Protein 9JC7 (pdb70)

B-factor: mean 30.18, std 9.25, range [14.89, 75.33]

Solvent-accessible surface area: 34961 Å² total

Nearest PDB structures (foldseek):
  3hxx-assembly1_A  TM=9.775E-01  e=1.537E-62  Escherichia coli K-12
  3hy0-assembly1_A  TM=9.722E-01  e=4.576E-61  Escherichia coli K-12
  3hy1-assembly2_B  TM=9.556E-01  e=2.675E-56  Escherichia coli K-12
  1riq-assembly1_A  TM=9.524E-01  e=4.723E-53  Aquifex aeolicus
  3htz-assembly1_A  TM=9.539E-01  e=4.514E-51  Aquifex aeolicus

Secondary structure (DSSP, 8-state):
--HHHHHHHHHHHHHHTT-EE-PPPPSS-SS-TT-SS--STTGGGHHHHTTSS--S-SEEEEEEEEE-SSSSS--GGGTTTSSS--SEEEEEEEEESSS--HHHHHHHHHHIIIIIS---GGGEEEEEETT-HHHHHIIIIII---TTSEEEE-HHHHEEESSSSEEEEEEEEEEEE--TTS----TTSTTTTSSSEEEEEEEEEEEEEE-TTS-EEEEEEEEEEEEEEHHHHHHHHTT-SSGGGSHHHHHHHHHHHHHHT---TT-HHHHHHHHHHHHHHHHHHTT----SSHHHHHHHHHHHHHHHHHHHTT--S--GGGGHHHHHHHHTTT-HHHHHTHHHHHHHHHHHHHHHHHHHHHHHHHHHHHHHH--SSEE-HHHHHHHHHTT---HHHHHHHHHHTT-EE-HHHHHHHHHHHHHH-/--HHHHHHHHHHHHHHTTPEE-PPPPSS-SS-TT-SS--STTGGGHHHHTTSS--S-SEEEEEEEEE-BSSS-B-GGGTTTSSS--SEEEEEEEEESSS--HHHHHHHHHIIIIIIS---GGGEEEEEETT-HHHHHIIIIII---TTSEEEE-HHHHEEESSSSEEEEEEEEEEEE--TTS----TTSTTTTSSSEEEEEEEEEEEEEE-TT--EEEEEEEEEEEEEEHHHHHHHHHT-SSGGGSHHHHHHHHHHHHHHT---TT-HHHHHHHHHHHHHHHHHHTT----SSHHHHHHHHHHHHHHHHHHHTT--S--GGGGHHHHHHHHTTT-HHHHHTHHHHHHHHHHHHHHHHHHHHHHHHHHHHHHHH-SSSEE-HHHHHHHHHTT---HHHHHHHHHTTT-EE-HHHHHHHHHHHHHH-

Radius of gyration: 29.81 Å; Cα contacts (8 Å, |Δi|>4): 1584; chains: 2; bounding box: 80×64×80 Å

Structure (mmCIF, N/CA/C/O backbone):
data_9JC7
#
_entry.id   9JC7
#
_cell.length_a   78.230
_cell.length_b   55.590
_cell.length_c   125.720
_cell.angle_alpha   90.000
_cell.angle_beta   102.072
_cell.angle_gamma   90.000
#
_symmetry.space_group_name_H-M   'P 1 21 1'
#
loop_
_entity.id
_entity.type
_entity.pdbx_description
1 polymer 'Alanine--tRNA ligase'
2 non-polymer "ADENOSINE-5'-TRIPHOSPHATE"
3 non-polymer ALANINE
4 non-polymer 1,2-ETHANEDIOL
5 non-polymer 'FORMIC ACID'
6 non-polymer D-MALATE
7 non-polymer 'CITRIC ACID'
8 water water
#
loop_
_atom_site.group_PDB
_atom_site.id
_atom_site.type_symbol
_atom_site.label_atom_id
_atom_site.label_alt_id
_atom_site.label_comp_id
_atom_site.label_asym_id
_atom_site.label_entity_id
_atom_site.label_seq_id
_atom_site.pdbx_PDB_ins_code
_atom_site.Cartn_x
_atom_site.Cartn_y
_atom_site.Cartn_z
_atom_site.occupancy
_atom_site.B_iso_or_equiv
_atom_site.auth_seq_id
_atom_site.auth_comp_id
_atom_site.auth_asym_id
_atom_site.auth_atom_id
_atom_site.pdbx_PDB_model_num
ATOM 1 N N . MET A 1 1 ? 12.69025 14.21786 38.32117 1.000 29.57141 1 MET A N 1
ATOM 2 C CA . MET A 1 1 ? 12.13819 12.99478 38.89873 1.000 33.79567 1 MET A CA 1
ATOM 3 C C . MET A 1 1 ? 13.10390 12.42773 39.94588 1.000 29.41066 1 MET A C 1
ATOM 4 O O . MET A 1 1 ? 14.26343 12.18998 39.63521 1.000 30.74595 1 MET A O 1
ATOM 9 N N . THR A 1 2 ? 12.61248 12.20046 41.16317 1.000 27.63801 2 THR A N 1
ATOM 10 C CA . THR A 1 2 ? 13.46579 11.80512 42.27549 1.000 26.02790 2 THR A CA 1
ATOM 11 C C . THR A 1 2 ? 13.92581 10.36782 42.09461 1.000 25.25148 2 THR A C 1
ATOM 12 O O . THR A 1 2 ? 13.32465 9.59330 41.34636 1.000 26.21537 2 THR A O 1
ATOM 16 N N . SER A 1 3 ? 14.99113 9.99959 42.81763 1.000 25.18082 3 SER A N 1
ATOM 17 C CA . SER A 1 3 ? 15.46551 8.61739 42.75333 1.000 25.71110 3 SER A CA 1
ATOM 18 C C . SER A 1 3 ? 14.37831 7.64336 43.17803 1.000 25.35542 3 SER A C 1
ATOM 19 O O . SER A 1 3 ? 14.22188 6.57309 42.57167 1.000 24.60072 3 SER A O 1
ATOM 22 N N . ALA A 1 4 ? 13.62538 7.98446 44.22768 1.000 22.01142 4 ALA A N 1
ATOM 23 C CA . ALA A 1 4 ? 12.56518 7.09525 44.68146 1.000 21.71162 4 ALA A CA 1
ATOM 24 C C . ALA A 1 4 ? 11.47761 6.95348 43.62658 1.000 22.62028 4 ALA A C 1
ATOM 25 O O . ALA A 1 4 ? 10.91402 5.86536 43.46405 1.000 27.83482 4 ALA A O 1
ATOM 27 N N . GLU A 1 5 ? 11.19850 8.02297 42.87846 1.000 21.57627 5 GLU A N 1
ATOM 28 C CA . GLU A 1 5 ? 10.17046 7.94641 41.84048 1.000 24.82255 5 GLU A CA 1
ATOM 29 C C . GLU A 1 5 ? 10.63714 7.07356 40.67812 1.000 26.86197 5 GLU A C 1
ATOM 30 O O . GLU A 1 5 ? 9.84933 6.29831 40.12274 1.000 23.93836 5 GLU A O 1
ATOM 36 N N . ILE A 1 6 ? 11.92158 7.15944 40.32617 1.000 22.47770 6 ILE A N 1
ATOM 37 C CA . ILE A 1 6 ? 12.46054 6.31448 39.26172 1.000 24.00595 6 ILE A CA 1
ATOM 38 C C . ILE A 1 6 ? 12.43882 4.85678 39.67483 1.000 24.74326 6 ILE A C 1
ATOM 39 O O . ILE A 1 6 ? 12.01903 3.97994 38.90288 1.000 23.43607 6 ILE A O 1
ATOM 44 N N . ARG A 1 7 ? 12.93968 4.57223 40.88561 1.000 21.78327 7 ARG A N 1
ATOM 45 C CA . ARG A 1 7 ? 12.90306 3.21184 41.39798 1.000 23.89443 7 ARG A CA 1
ATOM 46 C C . ARG A 1 7 ? 11.48700 2.65804 41.31454 1.000 24.48467 7 ARG A C 1
ATOM 47 O O . ARG A 1 7 ? 11.26322 1.58193 40.74586 1.000 23.00724 7 ARG A O 1
ATOM 55 N N . ALA A 1 8 ? 10.50225 3.42194 41.81448 1.000 21.98777 8 ALA A N 1
ATOM 56 C CA . ALA A 1 8 ? 9.12507 2.93849 41.78500 1.000 24.95609 8 ALA A CA 1
ATOM 57 C C . ALA A 1 8 ? 8.58757 2.82366 40.35159 1.000 23.81517 8 ALA A C 1
ATOM 58 O O . ALA A 1 8 ? 7.87659 1.86357 40.03011 1.000 22.63325 8 ALA A O 1
ATOM 60 N N . ALA A 1 9 ? 8.90953 3.77994 39.47476 1.000 24.32781 9 ALA A N 1
ATOM 61 C CA . ALA A 1 9 ? 8.43491 3.68971 38.09235 1.000 26.69142 9 ALA A CA 1
ATOM 62 C C . ALA A 1 9 ? 9.02264 2.47673 37.37708 1.000 24.85680 9 ALA A C 1
ATOM 63 O O . ALA A 1 9 ? 8.32492 1.79661 36.61557 1.000 21.96235 9 ALA A O 1
ATOM 65 N N . PHE A 1 10 ? 10.31092 2.20284 37.59442 1.000 20.03679 10 PHE A N 1
ATOM 66 C CA . PHE A 1 10 ? 10.92712 1.00963 37.01565 1.000 22.55587 10 PHE A CA 1
ATOM 67 C C . PHE A 1 10 ? 10.19220 -0.25640 37.42819 1.000 26.56601 10 PHE A C 1
ATOM 68 O O . PHE A 1 10 ? 9.85932 -1.10370 36.58603 1.000 23.50711 10 PHE A O 1
ATOM 76 N N . LEU A 1 11 ? 9.97354 -0.43290 38.73515 1.000 22.96304 11 LEU A N 1
ATOM 77 C CA . LEU A 1 11 ? 9.36429 -1.67479 39.19577 1.000 21.61929 11 LEU A CA 1
ATOM 78 C C . LEU A 1 11 ? 7.93654 -1.81110 38.68273 1.000 25.62837 11 LEU A C 1
ATOM 79 O O . LEU A 1 11 ? 7.50033 -2.91805 38.34052 1.000 20.79487 11 LEU A O 1
ATOM 84 N N . GLU A 1 12 ? 7.19607 -0.69868 38.63795 1.000 24.93888 12 GLU A N 1
ATOM 85 C CA . GLU A 1 12 ? 5.80312 -0.73349 38.19906 1.000 27.81175 12 GLU A CA 1
ATOM 86 C C . GLU A 1 12 ? 5.70274 -1.01369 36.70176 1.000 26.75076 12 GLU A C 1
ATOM 87 O O . GLU A 1 12 ? 4.83157 -1.77720 36.26447 1.000 28.79405 12 GLU A O 1
ATOM 93 N N . PHE A 1 13 ? 6.58757 -0.40580 35.90996 1.000 24.16765 13 PHE A N 1
ATOM 94 C CA . PHE A 1 13 ? 6.66562 -0.69492 34.47881 1.000 25.32147 13 PHE A CA 1
ATOM 95 C C . PHE A 1 13 ? 6.77578 -2.19024 34.24042 1.000 25.58587 13 PHE A C 1
ATOM 96 O O . PHE A 1 13 ? 6.05084 -2.76591 33.41735 1.000 25.70903 13 PHE A O 1
ATOM 104 N N . PHE A 1 14 ? 7.66548 -2.84703 34.96940 1.000 23.16067 14 PHE A N 1
ATOM 105 C CA . PHE A 1 14 ? 7.81529 -4.26938 34.73419 1.000 23.79431 14 PHE A CA 1
ATOM 106 C C . PHE A 1 14 ? 6.69174 -5.06911 35.38422 1.000 23.60425 14 PHE A C 1
ATOM 107 O O . PHE A 1 14 ? 6.24970 -6.07300 34.81651 1.000 24.07485 14 PHE A O 1
ATOM 115 N N . ARG A 1 15 ? 6.16479 -4.61210 36.52610 1.000 24.79366 15 ARG A N 1
ATOM 116 C CA . ARG A 1 15 ? 4.98592 -5.26449 37.08683 1.000 22.98732 15 ARG A CA 1
ATOM 117 C C . ARG A 1 15 ? 3.83118 -5.24207 36.09077 1.000 24.43496 15 ARG A C 1
ATOM 118 O O . ARG A 1 15 ? 3.13039 -6.24243 35.92892 1.000 25.71956 15 ARG A O 1
ATOM 126 N N . GLN A 1 16 ? 3.63244 -4.11406 35.40244 1.000 21.78927 16 GLN A N 1
ATOM 127 C CA . GLN A 1 16 ? 2.57876 -4.02710 34.39903 1.000 25.34725 16 GLN A CA 1
ATOM 128 C C . GLN A 1 16 ? 2.79364 -5.03796 33.27913 1.000 30.06251 16 GLN A C 1
ATOM 129 O O . GLN A 1 16 ? 1.82249 -5.51211 32.66996 1.000 28.74403 16 GLN A O 1
ATOM 135 N N . ARG A 1 17 ? 4.04712 -5.40767 33.01793 1.000 26.46883 17 ARG A N 1
ATOM 136 C CA . ARG A 1 17 ? 4.37923 -6.40472 32.00443 1.000 24.74384 17 ARG A CA 1
ATOM 137 C C . ARG A 1 17 ? 4.52999 -7.80248 32.58236 1.000 26.42653 17 ARG A C 1
ATOM 138 O O . ARG A 1 17 ? 5.18653 -8.66174 31.97679 1.000 25.06243 17 ARG A O 1
ATOM 146 N N . GLY A 1 18 ? 3.90390 -8.06118 33.72164 1.000 23.53979 18 GLY A N 1
ATOM 147 C CA . GLY A 1 18 ? 3.79546 -9.39676 34.24317 1.000 24.77035 18 GLY A CA 1
ATOM 148 C C . GLY A 1 18 ? 4.96679 -9.83563 35.08850 1.000 26.57912 18 GLY A C 1
ATOM 149 O O . GLY A 1 18 ? 5.06589 -11.02953 35.40374 1.000 26.17507 18 GLY A O 1
ATOM 150 N N . HIS A 1 19 ? 5.86813 -8.92016 35.45353 1.000 22.78108 19 HIS A N 1
ATOM 151 C CA . HIS A 1 19 ? 7.00790 -9.28381 36.29027 1.000 24.97847 19 HIS A CA 1
ATOM 152 C C . HIS A 1 19 ? 6.61045 -9.26942 37.75747 1.000 24.84827 19 HIS A C 1
ATOM 153 O O . HIS A 1 19 ? 5.98738 -8.31266 38.22613 1.000 21.85251 19 HIS A O 1
ATOM 160 N N . ALA A 1 20 ? 6.97777 -10.32868 38.47714 1.000 24.80847 20 ALA A N 1
ATOM 161 C CA . ALA A 1 20 ? 6.82225 -10.35234 39.92376 1.000 25.98107 20 ALA A CA 1
ATOM 162 C C . ALA A 1 20 ? 7.83257 -9.38278 40.52692 1.000 27.03394 20 ALA A C 1
ATOM 163 O O . ALA A 1 20 ? 9.04121 -9.51018 40.30321 1.000 25.41735 20 ALA A O 1
ATOM 165 N N . VAL A 1 21 ? 7.34543 -8.38333 41.24613 1.000 26.77733 21 VAL A N 1
ATOM 166 C CA . VAL A 1 21 ? 8.25405 -7.46858 41.92615 1.000 24.11358 21 VAL A CA 1
ATOM 167 C C . VAL A 1 21 ? 8.73880 -8.15886 43.18930 1.000 26.70932 21 VAL A C 1
ATOM 168 O O . VAL A 1 21 ? 7.93609 -8.48725 44.06882 1.000 24.44644 21 VAL A O 1
ATOM 172 N N . ARG A 1 22 ? 10.04720 -8.43102 43.25752 1.000 24.80429 22 ARG A N 1
ATOM 173 C CA . ARG A 1 22 ? 10.60166 -9.14018 44.40346 1.000 24.88411 22 ARG A CA 1
ATOM 174 C C . ARG A 1 22 ? 11.52625 -8.22716 45.21883 1.000 24.32192 22 ARG A C 1
ATOM 175 O O . ARG A 1 22 ? 12.09925 -7.26248 44.69112 1.000 24.47842 22 ARG A O 1
ATOM 183 N N . PRO A 1 23 ? 11.66259 -8.48246 46.51794 1.000 28.57437 23 PRO A N 1
ATOM 184 C CA . PRO A 1 23 ? 12.54792 -7.64228 47.33851 1.000 27.15663 23 PRO A CA 1
ATOM 185 C C . PRO A 1 23 ? 14.01606 -7.87569 47.00146 1.000 25.45295 23 PRO A C 1
ATOM 186 O O . PRO A 1 23 ? 14.42031 -8.96494 46.57428 1.000 26.71760 23 PRO A O 1
ATOM 190 N N . SER A 1 24 ? 14.81611 -6.82826 47.20634 1.000 23.67689 24 SER A N 1
ATOM 191 C CA . SER A 1 24 ? 16.26648 -6.96280 47.15002 1.000 22.43608 24 SER A CA 1
ATOM 192 C C . SER A 1 24 ? 16.70017 -8.06902 48.09326 1.000 25.34193 24 SER A C 1
ATOM 193 O O . SER A 1 24 ? 16.11346 -8.23205 49.16418 1.000 26.34458 24 SER A O 1
ATOM 196 N N . SER A 1 25 ? 17.70814 -8.84689 47.68741 1.000 22.03507 25 SER A N 1
ATOM 197 C CA . SER A 1 25 ? 18.36291 -9.71832 48.64268 1.000 22.24883 25 SER A CA 1
ATOM 198 C C . SER A 1 25 ? 19.35829 -8.92716 49.48937 1.000 23.06738 25 SER A C 1
ATOM 199 O O . SER A 1 25 ? 19.61105 -7.73558 49.26841 1.000 20.55163 25 SER A O 1
ATOM 202 N N . SER A 1 26 ? 19.91639 -9.61501 50.48282 1.000 24.07543 26 SER A N 1
ATOM 203 C CA . SER A 1 26 ? 20.90493 -9.02534 51.36930 1.000 26.34782 26 SER A CA 1
ATOM 204 C C . SER A 1 26 ? 22.21084 -8.80005 50.61964 1.000 23.02236 26 SER A C 1
ATOM 205 O O . SER A 1 26 ? 22.48229 -9.42659 49.59055 1.000 22.89164 26 SER A O 1
ATOM 208 N N . LEU A 1 27 ? 23.02087 -7.87960 51.15031 1.000 20.89382 27 LEU A N 1
ATOM 209 C CA . LEU A 1 27 ? 24.38291 -7.71114 50.66626 1.000 21.21858 27 LEU A CA 1
ATOM 210 C C . LEU A 1 27 ? 25.25152 -8.92370 50.98532 1.000 22.91400 27 LEU A C 1
ATOM 211 O O . LEU A 1 27 ? 26.28665 -9.10836 50.34670 1.000 21.82869 27 LEU A O 1
ATOM 216 N N . VAL A 1 28 ? 24.86371 -9.74750 51.95649 1.000 22.82210 28 VAL A N 1
ATOM 217 C CA . VAL A 1 28 ? 25.61124 -10.95860 52.29594 1.000 22.43255 28 VAL A CA 1
ATOM 218 C C . VAL A 1 28 ? 25.03207 -12.10276 51.47652 1.000 24.13969 28 VAL A C 1
ATOM 219 O O . VAL A 1 28 ? 23.89035 -12.51698 51.73147 1.000 26.31271 28 VAL A O 1
ATOM 223 N N . PRO A 1 29 ? 25.77003 -12.65574 50.50757 1.000 26.64573 29 PRO A N 1
ATOM 224 C CA . PRO A 1 29 ? 25.20197 -13.71252 49.66052 1.000 31.52849 29 PRO A CA 1
ATOM 225 C C . PRO A 1 29 ? 24.96056 -14.96775 50.48496 1.000 32.85038 29 PRO A C 1
ATOM 226 O O . PRO A 1 29 ? 25.79067 -15.35102 51.31160 1.000 37.14159 29 PRO A O 1
ATOM 230 N N . GLY A 1 30 ? 23.81316 -15.59457 50.27410 1.000 33.88529 30 GLY A N 1
ATOM 231 C CA . GLY A 1 30 ? 23.49130 -16.79728 51.02003 1.000 41.49169 30 GLY A CA 1
ATOM 232 C C . GLY A 1 30 ? 24.07645 -18.05812 50.40828 1.000 48.89958 30 GLY A C 1
ATOM 233 O O . GLY A 1 30 ? 24.68754 -18.87685 51.10570 1.000 48.42946 30 GLY A O 1
ATOM 234 N N . ASN A 1 31 ? 23.89955 -18.21340 49.09501 1.000 51.91449 31 ASN A N 1
ATOM 235 C CA . ASN A 1 31 ? 24.28955 -19.43021 48.39224 1.000 57.13133 31 ASN A CA 1
ATOM 236 C C . ASN A 1 31 ? 25.42721 -19.16732 47.41557 1.000 58.83987 31 ASN A C 1
ATOM 237 O O . ASN A 1 31 ? 25.28441 -19.39568 46.20987 1.000 62.63531 31 ASN A O 1
ATOM 242 N N . ASP A 1 32 ? 26.55299 -18.68264 47.93165 1.000 56.64814 32 ASP A N 1
ATOM 243 C CA . ASP A 1 32 ? 27.76610 -18.45075 47.16270 1.000 54.38649 32 ASP A CA 1
ATOM 244 C C . ASP A 1 32 ? 28.84678 -18.05957 48.15704 1.000 54.88751 32 ASP A C 1
ATOM 245 O O . ASP A 1 32 ? 29.10013 -16.86862 48.37185 1.000 56.83561 32 ASP A O 1
ATOM 250 N N . PRO A 1 33 ? 29.51021 -19.03443 48.78135 1.000 60.70607 33 PRO A N 1
ATOM 251 C CA . PRO A 1 33 ? 30.51976 -18.70327 49.79946 1.000 57.61200 33 PRO A CA 1
ATOM 252 C C . PRO A 1 33 ? 31.79717 -18.11619 49.23803 1.000 55.53688 33 PRO A C 1
ATOM 253 O O . PRO A 1 33 ? 32.65579 -17.69801 50.02375 1.000 61.26006 33 PRO A O 1
ATOM 257 N N . THR A 1 34 ? 31.95153 -18.05097 47.91898 1.000 56.67898 34 THR A N 1
ATOM 258 C CA . THR A 1 34 ? 33.13921 -17.46805 47.31113 1.000 53.42529 34 THR A CA 1
ATOM 259 C C . THR A 1 34 ? 32.96043 -15.99864 46.92618 1.000 49.01393 34 THR A C 1
ATOM 260 O O . THR A 1 34 ? 33.94316 -15.34688 46.55355 1.000 48.64916 34 THR A O 1
ATOM 264 N N . LEU A 1 35 ? 31.74126 -15.46989 46.99328 1.000 43.72125 35 LEU A N 1
ATOM 265 C CA . LEU A 1 35 ? 31.46578 -14.06643 46.70662 1.000 38.36790 35 LEU A CA 1
ATOM 266 C C . LEU A 1 35 ? 31.46693 -13.27984 48.01476 1.000 30.23806 35 LEU A C 1
ATOM 267 O O . LEU A 1 35 ? 30.80086 -13.67736 48.97726 1.000 32.85633 35 LEU A O 1
ATOM 272 N N . LEU A 1 36 ? 32.20541 -12.16501 48.04382 1.000 29.93666 36 LEU A N 1
ATOM 273 C CA . LEU A 1 36 ? 32.23616 -11.30280 49.23102 1.000 30.58908 36 LEU A CA 1
ATOM 274 C C . LEU A 1 36 ? 30.86582 -10.68634 49.50431 1.000 29.28679 36 LEU A C 1
ATOM 275 O O . LEU A 1 36 ? 30.24415 -10.95158 50.53867 1.000 26.76737 36 LEU A O 1
ATOM 280 N N . PHE A 1 37 ? 30.38243 -9.84284 48.59212 1.000 23.49938 37 PHE A N 1
ATOM 281 C CA . PHE A 1 37 ? 29.07501 -9.21861 48.74586 1.000 24.00636 37 PHE A CA 1
ATOM 282 C C . PHE A 1 37 ? 28.27465 -9.32996 47.45716 1.000 20.01562 37 PHE A C 1
ATOM 283 O O . PHE A 1 37 ? 28.83107 -9.42938 46.35638 1.000 19.36757 37 PHE A O 1
ATOM 291 N N . THR A 1 38 ? 26.95790 -9.28033 47.61717 1.000 20.57094 38 THR A N 1
ATOM 292 C CA . THR A 1 38 ? 26.03927 -9.22431 46.48617 1.000 22.20188 38 THR A CA 1
ATOM 293 C C . THR A 1 38 ? 26.42378 -8.07351 45.57738 1.000 22.28810 38 THR A C 1
ATOM 294 O O . THR A 1 38 ? 26.46938 -6.91803 46.01279 1.000 20.74381 38 THR A O 1
ATOM 298 N N . ASN A 1 39 ? 26.76156 -8.39347 44.33114 1.000 20.52977 39 ASN A N 1
ATOM 299 C CA . ASN A 1 39 ? 27.24754 -7.37620 43.41800 1.000 22.65656 39 ASN A CA 1
ATOM 300 C C . ASN A 1 39 ? 26.35017 -7.18381 42.20262 1.000 21.51388 39 ASN A C 1
ATOM 301 O O . ASN A 1 39 ? 26.68926 -6.37830 41.32424 1.000 21.42691 39 ASN A O 1
ATOM 306 N N . ALA A 1 40 ? 25.20996 -7.86647 42.13538 1.000 21.53403 40 ALA A N 1
ATOM 307 C CA . ALA A 1 40 ? 24.28702 -7.70191 41.01150 1.000 21.13467 40 ALA A CA 1
ATOM 308 C C . ALA A 1 40 ? 22.92874 -8.23945 41.42865 1.000 19.57352 40 ALA A C 1
ATOM 309 O O . ALA A 1 40 ? 22.82689 -9.03618 42.35864 1.000 20.08372 40 ALA A O 1
ATOM 311 N N . GLY A 1 41 ? 21.88226 -7.79053 40.73126 1.000 17.14711 41 GLY A N 1
ATOM 312 C CA . GLY A 1 41 ? 20.56327 -8.36355 40.94033 1.000 19.17290 41 GLY A CA 1
ATOM 313 C C . GLY A 1 41 ? 20.50939 -9.84329 40.62482 1.000 17.66468 41 GLY A C 1
ATOM 314 O O . GLY A 1 41 ? 19.63508 -10.54890 41.13770 1.000 19.18310 41 GLY A O 1
ATOM 315 N N . MET A 1 42 ? 21.44166 -10.32915 39.80175 1.000 20.47481 42 MET A N 1
ATOM 316 C CA . MET A 1 42 ? 21.43881 -11.73672 39.38798 1.000 20.19628 42 MET A CA 1
ATOM 317 C C . MET A 1 42 ? 21.66250 -12.69296 40.55798 1.000 24.10357 42 MET A C 1
ATOM 318 O O . MET A 1 42 ? 21.19477 -13.84339 40.51942 1.000 25.26974 42 MET A O 1
ATOM 323 N N . VAL A 1 43 ? 22.40325 -12.25213 41.57761 1.000 20.48763 43 VAL A N 1
ATOM 324 C CA . VAL A 1 43 ? 23.00223 -13.18065 42.54795 1.000 23.85402 43 VAL A CA 1
ATOM 325 C C . VAL A 1 43 ? 21.94074 -14.05486 43.20482 1.000 25.23074 43 VAL A C 1
ATOM 326 O O . VAL A 1 43 ? 22.08815 -15.27971 43.28133 1.000 26.54765 43 VAL A O 1
ATOM 330 N N . GLN A 1 44 ? 20.86800 -13.44397 43.71643 1.000 24.35195 44 GLN A N 1
ATOM 331 C CA . GLN A 1 44 ? 19.87153 -14.24760 44.42790 1.000 25.63801 44 GLN A CA 1
ATOM 332 C C . GLN A 1 44 ? 19.09097 -15.16112 43.49174 1.000 28.71180 44 GLN A C 1
ATOM 333 O O . GLN A 1 44 ? 18.43632 -16.09986 43.96263 1.000 23.81644 44 GLN A O 1
ATOM 339 N N . PHE A 1 45 ? 19.13916 -14.91268 42.18465 1.000 26.41690 45 PHE A N 1
ATOM 340 C CA . PHE A 1 45 ? 18.40412 -15.72880 41.23185 1.000 25.84232 45 PHE A CA 1
ATOM 341 C C . PHE A 1 45 ? 19.30014 -16.71725 40.50694 1.000 26.37546 45 PHE A C 1
ATOM 342 O O . PHE A 1 45 ? 18.81406 -17.44122 39.63100 1.000 25.62322 45 PHE A O 1
ATOM 350 N N . LYS A 1 46 ? 20.57863 -16.80821 40.89282 1.000 26.49754 46 LYS A N 1
ATOM 351 C CA . LYS A 1 46 ? 21.51249 -17.65900 40.15486 1.000 31.04749 46 LYS A CA 1
ATOM 352 C C . LYS A 1 46 ? 21.02507 -19.09897 40.09110 1.000 32.22885 46 LYS A C 1
ATOM 353 O O . LYS A 1 46 ? 21.13082 -19.75203 39.04455 1.000 28.53096 46 LYS A O 1
ATOM 359 N N . ASP A 1 47 ? 20.50543 -19.61809 41.20903 1.000 31.65045 47 ASP A N 1
ATOM 360 C CA . ASP A 1 47 ? 20.05168 -21.00519 41.22587 1.000 34.58867 47 ASP A CA 1
ATOM 361 C C . ASP A 1 47 ? 18.78122 -21.19035 40.40481 1.000 34.82977 47 ASP A C 1
ATOM 362 O O . ASP A 1 47 ? 18.54631 -22.28276 39.86831 1.000 34.92556 47 ASP A O 1
ATOM 367 N N . VAL A 1 48 ? 17.95616 -20.14477 40.28430 1.000 29.67294 48 VAL A N 1
ATOM 368 C CA . VAL A 1 48 ? 16.81670 -20.22273 39.37373 1.000 30.23294 48 VAL A CA 1
ATOM 369 C C . VAL A 1 48 ? 17.30188 -20.28441 37.93240 1.000 32.67315 48 VAL A C 1
ATOM 370 O O . VAL A 1 48 ? 16.82730 -21.09830 37.13418 1.000 33.77161 48 VAL A O 1
ATOM 374 N N . PHE A 1 49 ? 18.23341 -19.40410 37.56366 1.000 28.98820 49 PHE A N 1
ATOM 375 C CA . PHE A 1 49 ? 18.78090 -19.46197 36.21200 1.000 27.96106 49 PHE A CA 1
ATOM 376 C C . PHE A 1 49 ? 19.42793 -20.81368 35.93229 1.000 31.47617 49 PHE A C 1
ATOM 377 O O . PHE A 1 49 ? 19.39000 -21.30766 34.79957 1.000 32.49954 49 PHE A O 1
ATOM 385 N N . LEU A 1 50 ? 20.06446 -21.40970 36.94149 1.000 31.87431 50 LEU A N 1
ATOM 386 C CA . LEU A 1 50 ? 20.71982 -22.69718 36.75793 1.000 33.83844 50 LEU A CA 1
ATOM 387 C C . LEU A 1 50 ? 19.74082 -23.86030 36.69263 1.000 36.79459 50 LEU A C 1
ATOM 388 O O . LEU A 1 50 ? 20.14970 -24.97183 36.33723 1.000 41.66501 50 LEU A O 1
ATOM 393 N N . GLY A 1 51 ? 18.46932 -23.63581 37.01489 1.000 34.62490 51 GLY A N 1
ATOM 394 C CA . GLY A 1 51 ? 17.51040 -24.71664 37.09611 1.000 39.89719 51 GLY A CA 1
ATOM 395 C C . GLY A 1 51 ? 17.58037 -25.54731 38.35799 1.000 39.86819 51 GLY A C 1
ATOM 396 O O . GLY A 1 51 ? 16.93032 -26.59566 38.42268 1.000 46.79436 51 GLY A O 1
ATOM 397 N N . ARG A 1 52 ? 18.35608 -25.12459 39.35382 1.000 38.09196 52 ARG A N 1
ATOM 398 C CA . ARG A 1 52 ? 18.48521 -25.82748 40.62425 1.000 38.12511 52 ARG A CA 1
ATOM 399 C C . ARG A 1 52 ? 17.43379 -25.42440 41.64718 1.000 42.70453 52 ARG A C 1
ATOM 400 O O . ARG A 1 52 ? 17.29119 -26.11191 42.66420 1.000 42.90859 52 ARG A O 1
ATOM 408 N N . GLU A 1 53 ? 16.73599 -24.31175 41.42991 1.000 38.98983 53 GLU A N 1
ATOM 409 C CA . GLU A 1 53 ? 15.69164 -23.83480 42.32621 1.000 41.85660 53 GLU A CA 1
ATOM 410 C C . GLU A 1 53 ? 14.44767 -23.51300 41.51031 1.000 40.23405 53 GLU A C 1
ATOM 411 O O . GLU A 1 53 ? 14.53775 -22.87297 40.45712 1.000 40.30042 53 GLU A O 1
ATOM 417 N N . LYS A 1 54 ? 13.28531 -23.94930 41.99595 1.000 38.60654 54 LYS A N 1
ATOM 418 C CA . LYS A 1 54 ? 12.02517 -23.68485 41.31478 1.000 39.30152 54 LYS A CA 1
ATOM 419 C C . LYS A 1 54 ? 11.31092 -22.53420 42.00996 1.000 42.09189 54 LYS A C 1
ATOM 420 O O . LYS A 1 54 ? 11.27247 -22.47225 43.24034 1.000 41.67341 54 LYS A O 1
ATOM 426 N N . VAL A 1 55 ? 10.73244 -21.62886 41.22153 1.000 39.42223 55 VAL A N 1
ATOM 427 C CA . VAL A 1 55 ? 9.92985 -20.53726 41.75626 1.000 36.35221 55 VAL A CA 1
ATOM 428 C C . VAL A 1 55 ? 8.63071 -20.44772 40.96916 1.000 39.58484 55 VAL A C 1
ATOM 429 O O . VAL A 1 55 ? 8.53499 -20.90929 39.82985 1.000 41.67739 55 VAL A O 1
ATOM 433 N N . ASP A 1 56 ? 7.63110 -19.81015 41.58740 1.000 40.14044 56 ASP A N 1
ATOM 434 C CA . ASP A 1 56 ? 6.27965 -19.71287 41.04612 1.000 39.39423 56 ASP A CA 1
ATOM 435 C C . ASP A 1 56 ? 6.11115 -18.58788 40.04972 1.000 38.41908 56 ASP A C 1
ATOM 436 O O . ASP A 1 56 ? 4.98752 -18.34142 39.61310 1.000 40.12114 56 ASP A O 1
ATOM 441 N N . PHE A 1 57 ? 7.18727 -17.92607 39.64917 1.000 35.13692 57 PHE A N 1
ATOM 442 C CA . PHE A 1 57 ? 7.13235 -16.89020 38.63067 1.000 31.18583 57 PHE A CA 1
ATOM 443 C C . PHE A 1 57 ? 8.27102 -17.13918 37.65409 1.000 31.42934 57 PHE A C 1
ATOM 444 O O . PHE A 1 57 ? 9.32815 -17.64627 38.03604 1.000 35.24782 57 PHE A O 1
ATOM 452 N N . ASN A 1 58 ? 8.04729 -16.81899 36.38613 1.000 33.78723 58 ASN A N 1
ATOM 453 C CA . ASN A 1 58 ? 9.10745 -16.93850 35.39208 1.000 33.22210 58 ASN A CA 1
ATOM 454 C C . ASN A 1 58 ? 9.57532 -15.58596 34.85804 1.000 31.77060 58 ASN A C 1
ATOM 455 O O . ASN A 1 58 ? 10.36449 -15.54745 33.90626 1.000 30.41879 58 ASN A O 1
ATOM 460 N N . ARG A 1 59 ? 9.10741 -14.47701 35.43721 1.000 27.49025 59 ARG A N 1
ATOM 461 C CA . ARG A 1 59 ? 9.70442 -13.17478 35.16435 1.000 26.18722 59 ARG A CA 1
ATOM 462 C C . ARG A 1 59 ? 9.63222 -12.31159 36.42109 1.000 26.83276 59 ARG A C 1
ATOM 463 O O . ARG A 1 59 ? 8.64615 -12.36880 37.16300 1.000 23.01490 59 ARG A O 1
ATOM 471 N N . ALA A 1 60 ? 10.67869 -11.50939 36.65170 1.000 22.94181 60 ALA A N 1
ATOM 472 C CA . ALA A 1 60 ? 10.79504 -10.78573 37.91580 1.000 20.78831 60 ALA A CA 1
ATOM 473 C C . ALA A 1 60 ? 11.46645 -9.43306 37.70288 1.000 22.00713 60 ALA A C 1
ATOM 474 O O . ALA A 1 60 ? 12.04191 -9.14445 36.64424 1.000 21.35037 60 ALA A O 1
ATOM 476 N N . ALA A 1 61 ? 11.40038 -8.60753 38.74760 1.000 20.80765 61 ALA A N 1
ATOM 477 C CA . ALA A 1 61 ? 12.03165 -7.29547 38.75163 1.000 19.18453 61 ALA A CA 1
ATOM 478 C C . ALA A 1 61 ? 12.40638 -6.93619 40.19083 1.000 22.08998 61 ALA A C 1
ATOM 479 O O . ALA A 1 61 ? 11.62260 -7.17493 41.11752 1.000 22.88917 61 ALA A O 1
ATOM 481 N N . THR A 1 62 ? 13.61017 -6.39292 40.37578 1.000 21.39330 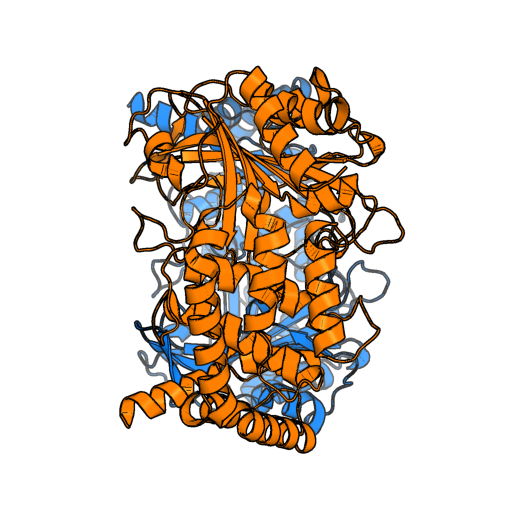62 THR A N 1
ATOM 482 C CA . THR A 1 62 ? 14.10050 -5.97145 41.68960 1.000 20.58877 62 THR A CA 1
ATOM 483 C C . THR A 1 62 ? 14.86405 -4.65568 41.55881 1.000 21.81913 62 THR A C 1
ATOM 484 O O . THR A 1 62 ? 15.37996 -4.30802 40.49732 1.000 19.28556 62 THR A O 1
ATOM 488 N N . SER A 1 63 ? 14.93793 -3.93027 42.66284 1.000 19.54691 63 SER A N 1
ATOM 489 C CA . SER A 1 63 ? 15.94370 -2.88665 42.86602 1.000 22.21678 63 SER A CA 1
ATOM 490 C C . SER A 1 63 ? 16.89573 -3.48535 43.89868 1.000 20.39344 63 SER A C 1
ATOM 491 O O . SER A 1 63 ? 16.52787 -3.62940 45.07065 1.000 21.47363 63 SER A O 1
ATOM 494 N N . GLN A 1 64 ? 18.07575 -3.91324 43.44646 1.000 18.16519 64 GLN A N 1
ATOM 495 C CA . GLN A 1 64 ? 18.98785 -4.71190 44.25386 1.000 21.74789 64 GLN A CA 1
ATOM 496 C C . GLN A 1 64 ? 20.10230 -3.84597 44.83761 1.000 22.27868 64 GLN A C 1
ATOM 497 O O . GLN A 1 64 ? 20.78685 -3.12236 44.10265 1.000 19.31271 64 GLN A O 1
ATOM 503 N N . ARG A 1 65 ? 20.29659 -3.92942 46.15531 1.000 18.57119 65 ARG A N 1
ATOM 504 C CA . ARG A 1 65 ? 21.45809 -3.28795 46.75201 1.000 20.16288 65 ARG A CA 1
ATOM 505 C C . ARG A 1 65 ? 22.70746 -4.11832 46.46995 1.000 21.86244 65 ARG A C 1
ATOM 506 O O . ARG A 1 65 ? 22.72603 -5.33967 46.67317 1.000 22.19406 65 ARG A O 1
ATOM 514 N N . CYS A 1 66 ? 23.74642 -3.45201 45.98558 1.000 18.44025 66 CYS A N 1
ATOM 515 C CA . CYS A 1 66 ? 24.98321 -4.09685 45.58161 1.000 18.57218 66 CYS A CA 1
ATOM 516 C C . CYS A 1 66 ? 26.16128 -3.37630 46.22312 1.000 21.23357 66 CYS A C 1
ATOM 517 O O . CYS A 1 66 ? 26.11820 -2.16277 46.42308 1.000 18.29968 66 CYS A O 1
ATOM 520 N N . VAL A 1 67 ? 27.22497 -4.12464 46.50459 1.000 20.91747 67 VAL A N 1
ATOM 521 C CA . VAL A 1 67 ? 28.53248 -3.55077 46.82534 1.000 20.28764 67 VAL A CA 1
ATOM 522 C C . VAL A 1 6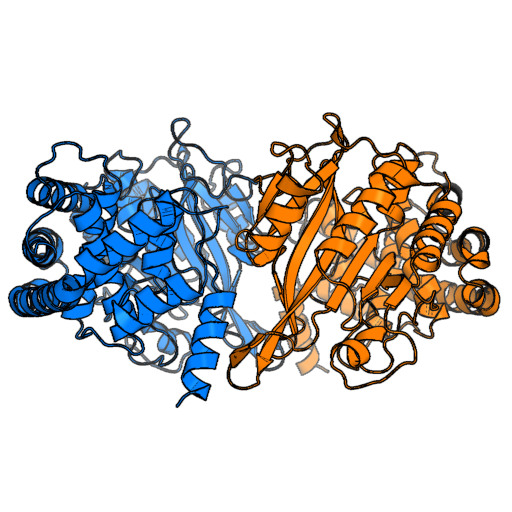7 ? 29.56916 -4.19829 45.91722 1.000 25.75529 67 VAL A C 1
ATOM 523 O O . VAL A 1 67 ? 29.61686 -5.43052 45.79081 1.000 23.53635 67 VAL A O 1
ATOM 527 N N . ARG A 1 68 ? 30.36630 -3.36596 45.25574 1.000 26.84095 68 ARG A N 1
ATOM 528 C CA . ARG A 1 68 ? 31.49996 -3.78090 44.43993 1.000 30.06022 68 ARG A CA 1
ATOM 529 C C . ARG A 1 68 ? 32.73850 -3.14401 45.06757 1.000 37.65521 68 ARG A C 1
ATOM 530 O O . ARG A 1 68 ? 33.11865 -2.02081 44.72223 1.000 36.52785 68 ARG A O 1
ATOM 538 N N . ALA A 1 69 ? 33.34453 -3.85595 46.01926 1.000 38.54516 69 ALA A N 1
ATOM 539 C CA . ALA A 1 69 ? 34.55699 -3.38922 46.68340 1.000 41.40793 69 ALA A CA 1
ATOM 540 C C . ALA A 1 69 ? 35.56641 -4.52123 46.83718 1.000 44.16386 69 ALA A C 1
ATOM 541 O O . ALA A 1 69 ? 36.45881 -4.43998 47.69031 1.000 43.92917 69 ALA A O 1
ATOM 543 N N . GLY A 1 70 ? 35.42007 -5.58515 46.05846 1.000 46.35871 70 GLY A N 1
ATOM 544 C CA . GLY A 1 70 ? 36.34454 -6.69427 46.11360 1.000 46.25472 70 GLY A CA 1
ATOM 545 C C . GLY A 1 70 ? 36.08796 -7.63248 44.96232 1.000 50.30361 70 GLY A C 1
ATOM 546 O O . GLY A 1 70 ? 35.00611 -7.63359 44.36532 1.000 53.09029 70 GLY A O 1
ATOM 547 N N . GLY A 1 71 ? 37.10554 -8.42216 44.64256 1.000 54.82506 71 GLY A N 1
ATOM 548 C CA . GLY A 1 71 ? 36.94637 -9.34791 43.54842 1.000 53.50237 71 GLY A CA 1
ATOM 549 C C . GLY A 1 71 ? 37.12429 -8.67617 42.19903 1.000 55.86904 71 GLY A C 1
ATOM 550 O O . GLY A 1 71 ? 37.89143 -7.72555 42.02906 1.000 57.09498 71 GLY A O 1
ATOM 551 N N . LYS A 1 72 ? 36.36639 -9.18686 41.23562 1.000 57.28522 72 LYS A N 1
ATOM 552 C CA . LYS A 1 72 ? 36.33938 -8.66349 39.87763 1.000 61.11237 72 LYS A CA 1
ATOM 553 C C . LYS A 1 72 ? 35.86912 -7.20911 39.87218 1.000 62.68149 72 LYS A C 1
ATOM 554 O O . LYS A 1 72 ? 35.14206 -6.76633 40.76930 1.000 64.09639 72 LYS A O 1
ATOM 560 N N . HIS A 1 73 ? 36.29363 -6.46498 38.83696 1.000 59.66327 73 HIS A N 1
ATOM 561 C CA . HIS A 1 73 ? 36.13234 -5.00883 38.72916 1.000 59.50108 73 HIS A CA 1
ATOM 562 C C . HIS A 1 73 ? 36.55175 -4.27407 40.00846 1.000 58.04921 73 HIS A C 1
ATOM 563 O O . HIS A 1 73 ? 37.63087 -3.66865 40.00591 1.000 53.80690 73 HIS A O 1
ATOM 570 N N . ASN A 1 74 ? 35.74656 -4.30642 41.09326 1.000 57.15255 74 ASN A N 1
ATOM 571 C CA . ASN A 1 74 ? 36.06947 -3.59003 42.33884 1.000 46.67547 74 ASN A CA 1
ATOM 572 C C . ASN A 1 74 ? 36.22678 -2.08396 42.10343 1.000 46.30219 74 ASN A C 1
ATOM 573 O O . ASN A 1 74 ? 37.24708 -1.61654 41.57507 1.000 48.27458 74 ASN A O 1
ATOM 578 N N . ASP A 1 75 ? 35.21334 -1.31611 42.49537 1.000 40.63428 75 ASP A N 1
ATOM 579 C CA . ASP A 1 75 ? 35.14085 0.10612 42.20077 1.000 31.70475 75 ASP A CA 1
ATOM 580 C C . ASP A 1 75 ? 35.50939 1.01269 43.36982 1.000 26.77383 75 ASP A C 1
ATOM 581 O O . ASP A 1 75 ? 35.33580 2.22749 43.27125 1.000 26.57452 75 ASP A O 1
ATOM 586 N N . LEU A 1 76 ? 36.06662 0.45496 44.43979 1.000 26.45698 76 LEU A N 1
ATOM 587 C CA . LEU A 1 76 ? 36.44791 1.24948 45.60503 1.000 29.30709 76 LEU A CA 1
ATOM 588 C C . LEU A 1 76 ? 37.48264 2.30965 45.24943 1.000 27.26994 76 LEU A C 1
ATOM 589 O O . LEU A 1 76 ? 37.44823 3.42645 45.78031 1.000 29.43058 76 LEU A O 1
ATOM 594 N N . GLU A 1 77 ? 38.43802 1.97415 44.38297 1.000 28.86545 77 GLU A N 1
ATOM 595 C CA . GLU A 1 77 ? 39.45597 2.95132 44.02825 1.000 25.93827 77 GLU A CA 1
ATOM 596 C C . GLU A 1 77 ? 38.94924 4.01393 43.05958 1.000 28.98903 77 GLU A C 1
ATOM 597 O O . GLU A 1 77 ? 39.59027 5.06425 42.92456 1.000 30.64750 77 GLU A O 1
ATOM 603 N N . ASN A 1 78 ? 37.80205 3.79307 42.41229 1.000 24.77703 78 ASN A N 1
ATOM 604 C CA . ASN A 1 78 ? 37.22261 4.83334 41.57051 1.000 26.33244 78 ASN A CA 1
ATOM 605 C C . ASN A 1 78 ? 36.37923 5.83885 42.33438 1.000 28.15430 78 ASN A C 1
ATOM 606 O O . ASN A 1 78 ? 36.10007 6.91710 41.79586 1.000 25.94957 78 ASN A O 1
ATOM 611 N N . VAL A 1 79 ? 35.94078 5.50299 43.54817 1.000 24.37041 79 VAL A N 1
ATOM 612 C CA . VAL A 1 79 ? 35.04373 6.38338 44.28069 1.000 24.12696 79 VAL A CA 1
ATOM 613 C C . VAL A 1 79 ? 35.73782 7.70738 44.55748 1.000 26.88095 79 VAL A C 1
ATOM 614 O O . VAL A 1 79 ? 36.85792 7.74370 45.08181 1.000 27.60883 79 VAL A O 1
ATOM 618 N N . GLY A 1 80 ? 35.05415 8.80526 44.22304 1.000 25.84456 80 GLY A N 1
ATOM 619 C CA . GLY A 1 80 ? 35.57435 10.14798 44.36990 1.000 31.83959 80 GLY A CA 1
ATOM 620 C C . GLY A 1 80 ? 36.33382 10.66504 43.16737 1.000 35.22335 80 GLY A C 1
ATOM 621 O O . GLY A 1 80 ? 36.56536 11.87498 43.07218 1.000 38.94043 80 GLY A O 1
ATOM 622 N N . TYR A 1 81 ? 36.67950 9.79217 42.22252 1.000 35.87306 81 TYR A N 1
ATOM 623 C CA . TYR A 1 81 ? 37.47612 10.15038 41.06163 1.000 28.90397 81 TYR A CA 1
ATOM 624 C C . TYR A 1 81 ? 36.66234 10.16134 39.78231 1.000 31.19003 81 TYR A C 1
ATOM 625 O O . TYR A 1 81 ? 37.13344 10.68939 38.77143 1.000 29.18519 81 TYR A O 1
ATOM 634 N N . THR A 1 82 ? 35.46379 9.58241 39.78633 1.000 28.85990 82 THR A N 1
ATOM 635 C CA . THR A 1 82 ? 34.62497 9.57818 38.60495 1.000 28.65429 82 THR A CA 1
ATOM 636 C C . THR A 1 82 ? 33.22550 10.01102 38.97594 1.000 27.23174 82 THR A C 1
ATOM 637 O O . THR A 1 82 ? 32.80836 9.95181 40.13784 1.000 28.76877 82 THR A O 1
ATOM 641 N N . ALA A 1 83 ? 32.48101 10.36787 37.94610 1.000 24.50157 83 ALA A N 1
ATOM 642 C CA . ALA A 1 83 ? 31.10790 10.77414 38.13644 1.000 26.88970 83 ALA A CA 1
ATOM 643 C C . ALA A 1 83 ? 30.17624 9.58658 38.33480 1.000 26.83350 83 ALA A C 1
ATOM 644 O O . ALA A 1 83 ? 29.01020 9.79651 38.67716 1.000 28.73221 83 ALA A O 1
ATOM 646 N N . ARG A 1 84 ? 30.66218 8.35163 38.17048 1.000 24.66857 84 ARG A N 1
ATOM 647 C CA . ARG A 1 84 ? 29.75970 7.22762 37.96290 1.000 21.46336 84 ARG A CA 1
ATOM 648 C C . ARG A 1 84 ? 29.97828 6.00564 38.85891 1.000 25.32770 84 ARG A C 1
ATOM 649 O O . ARG A 1 84 ? 29.17667 5.06693 38.76813 1.000 21.98661 84 ARG A O 1
ATOM 657 N N . HIS A 1 85 ? 31.01446 5.96817 39.70535 1.000 19.22699 85 HIS A N 1
ATOM 658 C CA . HIS A 1 85 ? 31.31260 4.77527 40.49728 1.000 23.15650 85 HIS A CA 1
ATOM 659 C C . HIS A 1 85 ? 30.97591 4.94804 41.97900 1.000 24.22689 85 HIS A C 1
ATOM 660 O O . HIS A 1 85 ? 31.35367 5.93817 42.61102 1.000 23.60910 85 HIS A O 1
ATOM 667 N N . HIS A 1 86 ? 30.34332 3.92477 42.54692 1.000 23.74838 86 HIS A N 1
ATOM 668 C CA . HIS A 1 86 ? 30.11437 3.81716 43.97598 1.000 21.88314 86 HIS A CA 1
ATOM 669 C C . HIS A 1 86 ? 30.66142 2.49321 44.49344 1.000 22.20015 86 HIS A C 1
ATOM 670 O O . HIS A 1 86 ? 30.92723 1.56358 43.72706 1.000 22.04546 86 HIS A O 1
ATOM 677 N N . THR A 1 87 ? 30.79427 2.40147 45.81560 1.000 21.40238 87 THR A N 1
ATOM 678 C CA . THR A 1 87 ? 30.84901 1.07127 46.41918 1.000 20.78153 87 THR A CA 1
ATOM 679 C C . THR A 1 87 ? 29.43942 0.48069 46.47957 1.000 20.08034 87 THR A C 1
ATOM 680 O O . THR A 1 87 ? 29.12878 -0.49727 45.78659 1.000 21.16690 87 THR A O 1
ATOM 684 N N . PHE A 1 88 ? 28.55373 1.11420 47.23280 1.000 17.90273 88 PHE A N 1
ATOM 685 C CA . PHE A 1 88 ? 27.15559 0.71348 47.33323 1.000 16.29469 88 PHE A CA 1
ATOM 686 C C . PHE A 1 88 ? 26.33373 1.39123 46.23728 1.000 19.20948 88 PHE A C 1
ATOM 687 O O . PHE A 1 88 ? 26.41449 2.61415 46.07030 1.000 18.97669 88 PHE A O 1
ATOM 695 N N . PHE A 1 89 ? 25.52397 0.61661 45.51312 1.000 16.86320 89 PHE A N 1
ATOM 696 C CA . PHE A 1 89 ? 24.57897 1.23404 44.57686 1.000 20.83685 89 PHE A CA 1
ATOM 697 C C . PHE A 1 89 ? 23.39347 0.30130 44.39502 1.000 19.98744 89 PHE A C 1
ATOM 698 O O . PHE A 1 89 ? 23.46071 -0.88382 44.72063 1.000 18.47238 89 PHE A O 1
ATOM 706 N N . GLU A 1 90 ? 22.30227 0.83146 43.84800 1.000 18.07637 90 GLU A N 1
ATOM 707 C CA . GLU A 1 90 ? 21.13422 0.00285 43.56363 1.000 18.84106 90 GLU A CA 1
ATOM 708 C C . GLU A 1 90 ? 21.10689 -0.33170 42.08519 1.000 20.32277 90 GLU A C 1
ATOM 709 O O . GLU A 1 90 ? 21.25503 0.55991 41.23393 1.000 21.54627 90 GLU A O 1
ATOM 715 N N . MET A 1 91 ? 20.95423 -1.61045 41.78949 1.000 18.22279 91 MET A N 1
ATOM 716 C CA . MET A 1 91 ? 20.84785 -2.10143 40.41827 1.000 20.39748 91 MET A CA 1
ATOM 717 C C . MET A 1 91 ? 19.38391 -2.44494 40.13291 1.000 18.07459 91 MET A C 1
ATOM 718 O O . MET A 1 91 ? 18.83904 -3.39630 40.70526 1.000 19.65794 91 MET A O 1
ATOM 723 N N . LEU A 1 92 ? 18.75659 -1.68085 39.23914 1.000 18.76141 92 LEU A N 1
ATOM 724 C CA . LEU A 1 92 ? 17.41333 -2.00529 38.74783 1.000 21.25782 92 LEU A CA 1
ATOM 725 C C . LEU A 1 92 ? 17.49332 -3.14037 37.73140 1.000 18.02202 92 LEU A C 1
ATOM 726 O O . LEU A 1 92 ? 18.26474 -3.05778 36.76939 1.000 20.35979 92 LEU A O 1
ATOM 731 N N . GLY A 1 93 ? 16.72034 -4.19759 37.92792 1.000 17.70471 93 GLY A N 1
ATOM 732 C CA . GLY A 1 93 ? 16.85397 -5.37332 37.07810 1.000 18.39108 93 GLY A CA 1
ATOM 733 C C . GLY A 1 93 ? 15.51111 -5.96138 36.69801 1.000 20.49998 93 GLY A C 1
ATOM 734 O O . GLY A 1 93 ? 14.54202 -5.91861 37.46718 1.000 20.21856 93 GLY A O 1
ATOM 735 N N . ASN A 1 94 ? 15.45407 -6.50088 35.48548 1.000 20.40487 94 ASN A N 1
ATOM 736 C CA . ASN A 1 94 ? 14.35855 -7.38023 35.09787 1.000 22.63406 94 ASN A CA 1
ATOM 737 C C . ASN A 1 94 ? 14.94260 -8.71509 34.63699 1.000 22.54728 94 ASN A C 1
ATOM 738 O O . ASN A 1 94 ? 16.04588 -8.78118 34.06929 1.000 20.02698 94 ASN A O 1
ATOM 743 N N . PHE A 1 95 ? 14.21309 -9.78497 34.92392 1.000 21.99423 95 PHE A N 1
ATOM 744 C CA . PHE A 1 95 ? 14.73699 -11.13135 34.77194 1.000 22.09238 95 PHE A CA 1
ATOM 745 C C . PHE A 1 95 ? 13.72738 -12.01298 34.04009 1.000 24.47019 95 PHE A C 1
ATOM 746 O O . PHE A 1 95 ? 12.52844 -11.97386 34.33154 1.000 24.37994 95 PHE A O 1
ATOM 754 N N . SER A 1 96 ? 14.21218 -12.80689 33.08908 1.000 22.48357 96 SER A N 1
ATOM 755 C CA . SER A 1 96 ? 13.38756 -13.80145 32.41057 1.000 22.60028 96 SER A CA 1
ATOM 756 C C . SER A 1 96 ? 13.95197 -15.17863 32.71098 1.000 24.18250 96 SER A C 1
ATOM 757 O O . SER A 1 96 ? 15.09761 -15.47093 32.35263 1.000 25.21093 96 SER A O 1
ATOM 760 N N . PHE A 1 97 ? 13.15623 -16.03331 33.35079 1.000 22.08275 97 PHE A N 1
ATOM 761 C CA . PHE A 1 97 ? 13.61200 -17.38186 33.68225 1.000 24.40048 97 PHE A CA 1
ATOM 762 C C . PHE A 1 97 ? 13.04659 -18.32482 32.62029 1.000 29.12634 97 PHE A C 1
ATOM 763 O O . PHE A 1 97 ? 11.98638 -18.91254 32.79346 1.000 24.11896 97 PHE A O 1
ATOM 771 N N . GLY A 1 98 ? 13.76996 -18.45318 31.50764 1.000 25.91545 98 GLY A N 1
ATOM 772 C CA . GLY A 1 98 ? 13.32435 -19.28348 30.40414 1.000 27.21259 98 GLY A CA 1
ATOM 773 C C . GLY A 1 98 ? 12.02541 -18.84012 29.77816 1.000 28.59088 98 GLY A C 1
ATOM 774 O O . GLY A 1 98 ? 11.27423 -19.67738 29.25870 1.000 26.43720 98 GLY A O 1
ATOM 775 N N . ASP A 1 99 ? 11.73477 -17.54118 29.81105 1.000 29.49696 99 ASP A N 1
ATOM 776 C CA . ASP A 1 99 ? 10.47365 -17.02859 29.28697 1.000 24.52065 99 ASP A CA 1
ATOM 777 C C . ASP A 1 99 ? 10.73935 -16.18829 28.04000 1.000 25.88231 99 ASP A C 1
ATOM 778 O O . ASP A 1 99 ? 11.03882 -16.74690 26.97966 1.000 27.71295 99 ASP A O 1
ATOM 783 N N . TYR A 1 100 ? 10.66301 -14.86551 28.13173 1.000 22.09779 100 TYR A N 1
ATOM 784 C CA . TYR A 1 100 ? 11.02282 -14.08283 26.95404 1.000 22.11610 100 TYR A CA 1
ATOM 785 C C . TYR A 1 100 ? 12.54580 -14.02060 26.77650 1.000 22.85818 100 TYR A C 1
ATOM 786 O O . TYR A 1 100 ? 13.33202 -14.44060 27.63240 1.000 21.16388 100 TYR A O 1
ATOM 795 N N . PHE A 1 101 ? 12.96792 -13.45294 25.65496 1.000 26.47422 101 PHE A N 1
ATOM 796 C CA . PHE A 1 101 ? 14.39287 -13.44595 25.34936 1.000 24.02257 101 PHE A CA 1
ATOM 797 C C . PHE A 1 101 ? 14.75607 -12.08878 24.76587 1.000 23.82829 101 PHE A C 1
ATOM 798 O O . PHE A 1 101 ? 14.31355 -11.05755 25.28257 1.000 24.32553 101 PHE A O 1
ATOM 806 N N . LYS A 1 102 ? 15.52501 -12.06699 23.67493 1.000 25.96235 102 LYS A N 1
ATOM 807 C CA . LYS A 1 102 ? 16.16603 -10.82661 23.25031 1.000 21.54307 102 LYS A CA 1
ATOM 808 C C . LYS A 1 102 ? 15.16209 -9.76602 22.81828 1.000 26.65391 102 LYS A C 1
ATOM 809 O O . LYS A 1 102 ? 15.32654 -8.57816 23.14268 1.000 22.36328 102 LYS A O 1
ATOM 815 N N . ARG A 1 103 ? 14.13448 -10.16263 22.06971 1.000 21.22806 103 ARG A N 1
ATOM 816 C CA . ARG A 1 103 ? 13.22371 -9.17346 21.49136 1.000 22.47656 103 ARG A CA 1
ATOM 817 C C . ARG A 1 103 ? 12.48725 -8.38998 22.57018 1.000 25.16844 103 ARG A C 1
ATOM 818 O O . ARG A 1 103 ? 12.46984 -7.15554 22.54327 1.000 20.36324 103 ARG A O 1
ATOM 826 N N . ASP A 1 104 ? 11.85299 -9.09127 23.51670 1.000 21.60643 104 ASP A N 1
ATOM 827 C CA . ASP A 1 104 ? 11.13319 -8.39083 24.57699 1.000 22.40310 104 ASP A CA 1
ATOM 828 C C . ASP A 1 104 ? 12.08483 -7.58373 25.45758 1.000 24.06704 104 ASP A C 1
ATOM 829 O O . ASP A 1 104 ? 11.77360 -6.45217 25.85138 1.000 22.16559 104 ASP A O 1
ATOM 834 N N . ALA A 1 105 ? 13.24112 -8.16623 25.79495 1.000 21.51991 105 ALA A N 1
ATOM 835 C CA . ALA A 1 105 ? 14.19098 -7.48231 26.66258 1.000 22.11509 105 ALA A CA 1
ATOM 836 C C . ALA A 1 105 ? 14.61302 -6.15383 26.05628 1.000 22.89027 105 ALA A C 1
ATOM 837 O O . ALA A 1 105 ? 14.65448 -5.13185 26.74608 1.000 23.25156 105 ALA A O 1
ATOM 839 N N . ILE A 1 106 ? 14.88073 -6.14266 24.75135 1.000 22.19167 106 ILE A N 1
ATOM 840 C CA . ILE A 1 106 ? 15.30555 -4.92067 24.08596 1.000 21.42812 106 ILE A CA 1
ATOM 841 C C . ILE A 1 106 ? 14.17176 -3.91563 24.03533 1.000 25.19222 106 ILE A C 1
ATOM 842 O O . ILE A 1 106 ? 14.36720 -2.72786 24.32431 1.000 23.92865 106 ILE A O 1
ATOM 847 N N . ASN A 1 107 ? 12.96182 -4.37218 23.70085 1.000 21.67846 107 ASN A N 1
ATOM 848 C CA . ASN A 1 107 ? 11.84417 -3.43559 23.62515 1.000 24.81177 107 ASN A CA 1
ATOM 849 C C . ASN A 1 107 ? 11.45617 -2.92657 25.00339 1.000 24.43368 107 ASN A C 1
ATOM 850 O O . ASN A 1 107 ? 11.18055 -1.73082 25.15989 1.000 22.01347 107 ASN A O 1
ATOM 855 N N . PHE A 1 108 ? 11.46025 -3.80127 26.02033 1.000 22.67308 108 PHE A N 1
ATOM 856 C CA . PHE A 1 108 ? 11.19813 -3.33885 27.38743 1.000 22.48750 108 PHE A CA 1
ATOM 857 C C . PHE A 1 108 ? 12.12233 -2.18401 27.77734 1.000 22.61989 108 PHE A C 1
ATOM 858 O O . PHE A 1 108 ? 11.67750 -1.17131 28.33420 1.000 24.03172 108 PHE A O 1
ATOM 866 N N . ALA A 1 109 ? 13.42427 -2.32718 27.49388 1.000 22.10241 109 ALA A N 1
ATOM 867 C CA . ALA A 1 109 ? 14.40565 -1.33149 27.91995 1.000 23.23589 109 ALA A CA 1
ATOM 868 C C . ALA A 1 109 ? 14.27688 -0.04206 27.13310 1.000 26.04153 109 ALA A C 1
ATOM 869 O O . ALA A 1 109 ? 14.32795 1.06556 27.70423 1.000 22.94731 109 ALA A O 1
ATOM 871 N N . TRP A 1 110 ? 14.09477 -0.15745 25.82022 1.000 25.94439 110 TRP A N 1
ATOM 872 C CA . TRP A 1 110 ? 13.95403 1.03930 25.00271 1.000 24.00750 110 TRP A CA 1
ATOM 873 C C . TRP A 1 110 ? 12.66407 1.77111 25.34080 1.000 24.96050 110 TRP A C 1
ATOM 874 O O . TRP A 1 110 ? 12.65144 3.00605 25.41938 1.000 26.71094 110 TRP A O 1
ATOM 885 N N . ASP A 1 111 ? 11.57432 1.02697 25.55627 1.000 24.90592 111 ASP A N 1
ATOM 886 C CA . ASP A 1 111 ? 10.31640 1.64814 25.97944 1.000 26.96835 111 ASP A CA 1
ATOM 887 C C . ASP A 1 111 ? 10.48511 2.39016 27.29779 1.000 28.38534 111 ASP A C 1
ATOM 888 O O . ASP A 1 111 ? 10.07708 3.55340 27.42673 1.000 24.50889 111 ASP A O 1
ATOM 893 N N . PHE A 1 112 ? 11.11841 1.74742 28.28406 1.000 23.90086 112 PHE A N 1
ATOM 894 C CA . PHE A 1 112 ? 11.26175 2.41317 29.57754 1.000 25.20937 112 PHE A CA 1
ATOM 895 C C . PHE A 1 112 ? 12.06857 3.69147 29.44328 1.000 23.97763 112 PHE A C 1
ATOM 896 O O . PHE A 1 112 ? 11.67757 4.73977 29.97325 1.000 26.44701 112 PHE A O 1
ATOM 904 N N . LEU A 1 113 ? 13.19010 3.63560 28.71393 1.000 21.39459 113 LEU A N 1
ATOM 905 C CA . LEU A 1 113 ? 14.06792 4.79943 28.64314 1.000 25.59555 113 LEU A CA 1
ATOM 906 C C . LEU A 1 113 ? 13.45846 5.91706 27.80274 1.000 26.12265 113 LEU A C 1
ATOM 907 O O . LEU A 1 113 ? 13.48525 7.08768 28.20473 1.000 25.19779 113 LEU A O 1
ATOM 912 N N . THR A 1 114 ? 12.91523 5.58720 26.62348 1.000 24.28582 114 THR A N 1
ATOM 913 C CA . THR A 1 114 ? 12.49553 6.63220 25.68332 1.000 25.66408 114 THR A CA 1
ATOM 914 C C . THR A 1 114 ? 11.02125 7.01005 25.79462 1.000 27.64053 114 THR A C 1
ATOM 915 O O . THR A 1 114 ? 10.65352 8.11909 25.39423 1.000 29.56462 114 THR A O 1
ATOM 919 N N . LYS A 1 115 ? 10.16468 6.11404 26.28629 1.000 27.68652 115 LYS A N 1
ATOM 920 C CA . LYS A 1 115 ? 8.73939 6.38976 26.42588 1.000 30.45363 115 LYS A CA 1
ATOM 921 C C . LYS A 1 115 ? 8.34373 6.67593 27.87142 1.000 32.36479 115 LYS A C 1
ATOM 922 O O . LYS A 1 115 ? 7.75723 7.72453 28.14922 1.000 33.67059 115 LYS A O 1
ATOM 928 N N . GLU A 1 116 ? 8.67014 5.78102 28.81028 1.000 29.67636 116 GLU A N 1
ATOM 929 C CA . GLU A 1 116 ? 8.30673 6.02993 30.20515 1.000 30.20682 116 GLU A CA 1
ATOM 930 C C . GLU A 1 116 ? 9.10732 7.18291 30.78891 1.000 33.19935 116 GLU A C 1
ATOM 931 O O . GLU A 1 116 ? 8.54018 8.06641 31.44572 1.000 30.40992 116 GLU A O 1
ATOM 937 N N . MET A 1 117 ? 10.43214 7.17573 30.58537 1.000 28.11622 117 MET A N 1
ATOM 938 C CA . MET A 1 117 ? 11.30688 8.23262 31.07840 1.000 32.15720 117 MET A CA 1
ATOM 939 C C . MET A 1 117 ? 11.43530 9.39390 30.09938 1.000 29.62067 117 MET A C 1
ATOM 940 O O . MET A 1 117 ? 11.95992 10.44748 30.47356 1.000 29.71112 117 MET A O 1
ATOM 945 N N . GLY A 1 118 ? 10.99972 9.21586 28.85399 1.000 29.25993 118 GLY A N 1
ATOM 946 C CA . GLY A 1 118 ? 11.05829 10.28403 27.87391 1.000 31.70696 118 GLY A CA 1
ATOM 947 C C . GLY A 1 118 ? 12.44855 10.72294 27.46691 1.000 32.10086 118 GLY A C 1
ATOM 948 O O . GLY A 1 118 ? 12.61552 11.84664 26.99285 1.000 30.18873 118 GLY A O 1
ATOM 949 N N . ILE A 1 119 ? 13.45308 9.87068 27.62133 1.000 29.28144 119 ILE A N 1
ATOM 950 C CA . ILE A 1 119 ? 14.81550 10.26158 27.22917 1.000 32.90254 119 ILE A CA 1
ATOM 951 C C . ILE A 1 119 ? 14.91415 10.30755 25.70459 1.000 31.46892 119 ILE A C 1
ATOM 952 O O . ILE A 1 119 ? 14.49980 9.34306 25.02951 1.000 27.05087 119 ILE A O 1
ATOM 957 N N . PRO A 1 120 ? 15.45804 11.37777 25.12154 1.000 28.46625 120 PRO A N 1
ATOM 958 C CA . PRO A 1 120 ? 15.56478 11.46539 23.65419 1.000 29.12372 120 PRO A CA 1
ATOM 959 C C . PRO A 1 120 ? 16.50296 10.40621 23.10636 1.000 29.56554 120 PRO A C 1
ATOM 960 O O . PRO A 1 120 ? 17.64600 10.27319 23.57757 1.000 27.61336 120 PRO A O 1
ATOM 964 N N . PRO A 1 121 ? 16.05983 9.62665 22.11213 1.000 30.24140 121 PRO A N 1
ATOM 965 C CA . PRO A 1 121 ? 16.97235 8.65296 21.49113 1.000 28.73582 121 PRO A CA 1
ATOM 966 C C . PRO A 1 121 ? 18.29134 9.24669 21.05303 1.000 28.05025 121 PRO A C 1
ATOM 967 O O . PRO A 1 121 ? 19.31491 8.55222 21.08309 1.000 29.82896 121 PRO A O 1
ATOM 971 N N . ALA A 1 122 ? 18.31411 10.52276 20.67669 1.000 28.46290 122 ALA A N 1
ATOM 972 C CA . ALA A 1 122 ? 19.56027 11.15595 20.25666 1.000 28.85519 122 ALA A CA 1
ATOM 973 C C . ALA A 1 122 ? 20.61156 11.20489 21.35650 1.000 30.63936 122 ALA A C 1
ATOM 974 O O . ALA A 1 122 ? 21.79825 11.35737 21.04699 1.000 31.43962 122 ALA A O 1
ATOM 976 N N . LYS A 1 123 ? 20.21957 11.08031 22.62527 1.000 26.41754 123 LYS A N 1
ATOM 977 C CA . LYS A 1 123 ? 21.17229 11.10209 23.73309 1.000 27.76390 123 LYS A CA 1
ATOM 978 C C . LYS A 1 123 ? 21.64119 9.70660 24.14927 1.000 31.51790 123 LYS A C 1
ATOM 979 O O . LYS A 1 123 ? 22.47012 9.59284 25.06431 1.000 27.62529 123 LYS A O 1
ATOM 985 N N . LEU A 1 124 ? 21.13463 8.65775 23.50658 1.000 24.96172 124 LEU A N 1
ATOM 986 C CA . LEU A 1 124 ? 21.44555 7.27888 23.85750 1.000 25.90005 124 LEU A CA 1
ATOM 987 C C . LEU A 1 124 ? 22.36842 6.65325 22.81471 1.000 27.66648 124 LEU A C 1
ATOM 988 O O . LEU A 1 124 ? 22.43793 7.08546 21.66143 1.000 24.52202 124 LEU A O 1
ATOM 993 N N . TRP A 1 125 ? 23.10145 5.63379 23.24634 1.000 22.92652 125 TRP A N 1
ATOM 994 C CA . TRP A 1 125 ? 24.05406 4.92490 22.40548 1.000 23.02651 125 TRP A CA 1
ATOM 995 C C . TRP A 1 125 ? 23.97588 3.45439 22.78670 1.000 27.19640 125 TRP A C 1
ATOM 996 O O . TRP A 1 125 ? 23.91983 3.12164 23.97552 1.000 24.35777 125 TRP A O 1
ATOM 1007 N N . VAL A 1 126 ? 23.95740 2.57436 21.79071 1.000 22.48205 126 VAL A N 1
ATOM 1008 C CA . VAL A 1 126 ? 23.70130 1.15257 22.03261 1.000 21.72626 126 VAL A CA 1
ATOM 1009 C C . VAL A 1 126 ? 24.91929 0.35577 21.60247 1.000 22.80499 126 VAL A C 1
ATOM 1010 O O . VAL A 1 126 ? 25.53930 0.66083 20.57650 1.000 22.97836 126 VAL A O 1
ATOM 1014 N N . THR A 1 127 ? 25.28736 -0.65710 22.39805 1.000 20.35657 127 THR A N 1
ATOM 1015 C CA . THR A 1 127 ? 26.31034 -1.58600 21.95544 1.000 21.59672 127 THR A CA 1
ATOM 1016 C C . THR A 1 127 ? 25.72654 -2.98760 21.90740 1.000 22.40728 127 THR A C 1
ATOM 1017 O O . THR A 1 127 ? 24.80454 -3.33057 22.65609 1.000 22.97193 127 THR A O 1
ATOM 1021 N N . VAL A 1 128 ? 26.24202 -3.76932 20.96754 1.000 20.31587 128 VAL A N 1
ATOM 1022 C CA . VAL A 1 128 ? 25.93299 -5.17949 20.84359 1.000 21.52342 128 VAL A CA 1
ATOM 1023 C C . VAL A 1 128 ? 27.25324 -5.92494 20.75379 1.000 22.34334 128 VAL A C 1
ATOM 1024 O O . VAL A 1 128 ? 28.29757 -5.35938 20.42037 1.000 21.75582 128 VAL A O 1
ATOM 1028 N N . PHE A 1 129 ? 27.19551 -7.20518 21.09275 1.000 21.20415 129 PHE A N 1
ATOM 1029 C CA . PHE A 1 129 ? 28.30719 -8.10012 20.80967 1.000 23.83574 129 PHE A CA 1
ATOM 1030 C C . PHE A 1 129 ? 28.49446 -8.19885 19.30030 1.000 22.14371 129 PHE A C 1
ATOM 1031 O O . PHE A 1 129 ? 27.52637 -8.31231 18.54585 1.000 22.55623 129 PHE A O 1
ATOM 1039 N N . ASP A 1 130 ? 29.74176 -8.13449 18.84590 1.000 22.33781 130 ASP A N 1
ATOM 1040 C CA . ASP A 1 130 ? 29.88626 -8.06418 17.39169 1.000 23.05301 130 ASP A CA 1
ATOM 1041 C C . ASP A 1 130 ? 29.60989 -9.38051 16.67436 1.000 23.42973 130 ASP A C 1
ATOM 1042 O O . ASP A 1 130 ? 29.66688 -9.37939 15.44062 1.000 23.74904 130 ASP A O 1
ATOM 1047 N N . GLU A 1 131 ? 29.31350 -10.48583 17.37428 1.000 23.33090 131 GLU A N 1
ATOM 1048 C CA . GLU A 1 131 ? 28.86708 -11.71462 16.71459 1.000 22.27871 131 GLU A CA 1
ATOM 1049 C C . GLU A 1 131 ? 27.38257 -11.98119 16.94186 1.000 21.57316 131 GLU A C 1
ATOM 1050 O O . GLU A 1 131 ? 26.89012 -13.05591 16.58501 1.000 25.13227 131 GLU A O 1
ATOM 1056 N N . ASP A 1 132 ? 26.65376 -11.02928 17.51126 1.000 21.97285 132 ASP A N 1
ATOM 1057 C CA . ASP A 1 132 ? 25.24778 -11.23077 17.85263 1.000 23.67284 132 ASP A CA 1
ATOM 1058 C C . ASP A 1 132 ? 24.41598 -10.55584 16.76707 1.000 27.29979 132 ASP A C 1
ATOM 1059 O O . ASP A 1 132 ? 24.05738 -9.37627 16.87440 1.000 23.83708 132 ASP A O 1
ATOM 1064 N N . SER A 1 133 ? 24.12817 -11.29973 15.68992 1.000 23.29563 133 SER A N 1
ATOM 1065 C CA . SER A 1 133 ? 23.31460 -10.71325 14.63114 1.000 26.13447 133 SER A CA 1
ATOM 1066 C C . SER A 1 133 ? 21.85075 -10.59996 15.04599 1.000 20.67301 133 SER A C 1
ATOM 1067 O O . SER A 1 133 ? 21.14414 -9.72031 14.54728 1.000 26.67886 133 SER A O 1
ATOM 1070 N N . GLU A 1 134 ? 21.38204 -11.44964 15.97028 1.000 23.69573 134 GLU A N 1
ATOM 1071 C CA . GLU A 1 134 ? 20.00173 -11.33586 16.44334 1.000 26.30767 134 GLU A CA 1
ATOM 1072 C C . GLU A 1 134 ? 19.77201 -9.99995 17.13616 1.000 26.18218 134 GLU A C 1
ATOM 1073 O O . GLU A 1 134 ? 18.80483 -9.28911 16.83759 1.000 21.72897 134 GLU A O 1
ATOM 1079 N N . ALA A 1 135 ? 20.62781 -9.67205 18.11469 1.000 21.76148 135 ALA A N 1
ATOM 1080 C CA . ALA A 1 135 ? 20.48912 -8.40429 18.81568 1.000 22.60289 135 ALA A CA 1
ATOM 1081 C C . ALA A 1 135 ? 20.60348 -7.23634 17.85505 1.000 24.25394 135 ALA A C 1
ATOM 1082 O O . ALA A 1 135 ? 19.86225 -6.25253 17.96637 1.000 25.02222 135 ALA A O 1
ATOM 1084 N N . GLU A 1 136 ? 21.52125 -7.32725 16.89348 1.000 24.18730 136 GLU A N 1
ATOM 1085 C CA . GLU A 1 136 ? 21.72035 -6.21413 15.97297 1.000 21.13591 136 GLU A CA 1
ATOM 1086 C C . GLU A 1 136 ? 20.48856 -5.98120 15.09260 1.000 23.52026 136 GLU A C 1
ATOM 1087 O O . GLU A 1 136 ? 20.04433 -4.83635 14.92722 1.000 24.16657 136 GLU A O 1
ATOM 1093 N N . ALA A 1 137 ? 19.90774 -7.05757 14.55765 1.000 24.58120 137 ALA A N 1
ATOM 1094 C CA . ALA A 1 137 ? 18.68965 -6.96518 13.75481 1.000 23.37891 137 ALA A CA 1
ATOM 1095 C C . ALA A 1 137 ? 17.52123 -6.38441 14.55321 1.000 25.92458 137 ALA A C 1
ATOM 1096 O O . ALA A 1 137 ? 16.75113 -5.56877 14.03273 1.000 26.44054 137 ALA A O 1
ATOM 1098 N N . ILE A 1 138 ? 17.33590 -6.82431 15.79993 1.000 25.71032 138 ILE A N 1
ATOM 1099 C CA . ILE A 1 138 ? 16.23457 -6.28814 16.60100 1.000 23.59790 138 ILE A CA 1
ATOM 1100 C C . ILE A 1 138 ? 16.39492 -4.78353 16.77014 1.000 22.90430 138 ILE A C 1
ATOM 1101 O O . ILE A 1 138 ? 15.46637 -4.01720 16.50117 1.000 26.60405 138 ILE A O 1
ATOM 1106 N N . TRP A 1 139 ? 17.59195 -4.33739 17.17102 1.000 22.59581 139 TRP A N 1
ATOM 1107 C CA . TRP A 1 139 ? 17.83527 -2.90700 17.36695 1.000 23.15584 139 TRP A CA 1
ATOM 1108 C C . TRP A 1 139 ? 17.68143 -2.12576 16.06945 1.000 27.58514 139 TRP A C 1
ATOM 1109 O O . TRP A 1 139 ? 17.01816 -1.08701 16.03611 1.000 24.65301 139 TRP A O 1
ATOM 1120 N N . LEU A 1 140 ? 18.34493 -2.57806 15.00091 1.000 27.60500 140 LEU A N 1
ATOM 1121 C CA . LEU A 1 140 ? 18.45359 -1.75142 13.80058 1.000 26.27119 140 LEU A CA 1
ATOM 1122 C C . LEU A 1 140 ? 17.23514 -1.89064 12.90023 1.000 27.59339 140 LEU A C 1
ATOM 1123 O O . LEU A 1 140 ? 16.82119 -0.91141 12.27031 1.000 31.25289 140 LEU A O 1
ATOM 1128 N N . GLU A 1 141 ? 16.63804 -3.08467 12.83042 1.000 26.53883 141 GLU A N 1
ATOM 1129 C CA . GLU A 1 141 ? 15.55641 -3.33138 11.87801 1.000 31.00049 141 GLU A CA 1
ATOM 1130 C C . GLU A 1 141 ? 14.17067 -3.34502 12.51173 1.000 33.57959 141 GLU A C 1
ATOM 1131 O O . GLU A 1 141 ? 13.18908 -3.03167 11.82685 1.000 30.90824 141 GLU A O 1
ATOM 1137 N N . GLU A 1 142 ? 14.05254 -3.71003 13.79238 1.000 28.54789 142 GLU A N 1
ATOM 1138 C CA . GLU A 1 142 ? 12.75317 -3.74262 14.45826 1.000 29.03513 142 GLU A CA 1
ATOM 1139 C C . GLU A 1 142 ? 12.50718 -2.46822 15.26506 1.000 30.01069 142 GLU A C 1
ATOM 1140 O O . GLU A 1 142 ? 11.58531 -1.70698 14.95573 1.000 30.18584 142 GLU A O 1
ATOM 1146 N N . VAL A 1 143 ? 13.32755 -2.21381 16.28830 1.000 26.83281 143 VAL A N 1
ATOM 1147 C CA . VAL A 1 143 ? 13.26800 -0.93915 17.00859 1.000 27.04471 143 VAL A CA 1
ATOM 1148 C C . VAL A 1 143 ? 13.61206 0.22368 16.08295 1.000 28.31690 143 VAL A C 1
ATOM 1149 O O . VAL A 1 143 ? 13.05103 1.31714 16.20575 1.000 27.29762 143 VAL A O 1
ATOM 1153 N N . LYS A 1 144 ? 14.57511 0.01840 15.17512 1.000 28.31078 144 LYS A N 1
ATOM 1154 C CA . LYS A 1 144 ? 14.98516 1.01223 14.17635 1.000 28.35399 144 LYS A CA 1
ATOM 1155 C C . LYS A 1 144 ? 15.68589 2.20899 14.82470 1.000 29.95153 144 LYS A C 1
ATOM 1156 O O . LYS A 1 144 ? 15.39560 3.36310 14.51467 1.000 27.89864 144 LYS A O 1
ATOM 1162 N N . ILE A 1 145 ? 16.63487 1.92351 15.72326 1.000 28.17633 145 ILE A N 1
ATOM 1163 C CA . ILE A 1 145 ? 17.41436 3.00357 16.32887 1.000 28.40225 145 ILE A CA 1
ATOM 1164 C C . ILE A 1 145 ? 18.37166 3.58962 15.29601 1.000 24.75403 145 ILE A C 1
ATOM 1165 O O . ILE A 1 145 ? 18.65650 2.98794 14.25616 1.000 25.83420 145 ILE A O 1
ATOM 1170 N N . ASP A 1 146 ? 18.87943 4.78576 15.59908 1.000 29.71865 146 ASP A N 1
ATOM 1171 C CA . ASP A 1 146 ? 19.89119 5.47131 14.79606 1.000 27.85464 146 ASP A CA 1
ATOM 1172 C C . ASP A 1 146 ? 21.12824 4.58876 14.71115 1.000 29.55867 146 ASP A C 1
ATOM 1173 O O . ASP A 1 146 ? 21.82877 4.39752 15.72049 1.000 29.56065 146 ASP A O 1
ATOM 1178 N N . PRO A 1 147 ? 21.45540 4.07084 13.52066 1.000 28.00970 147 PRO A N 1
ATOM 1179 C CA . PRO A 1 147 ? 22.60731 3.16060 13.39805 1.000 28.79514 147 PRO A CA 1
ATOM 1180 C C . PRO A 1 147 ? 23.94979 3.84800 13.56282 1.000 30.82000 147 PRO A C 1
ATOM 1181 O O . PRO A 1 147 ? 24.96754 3.15556 13.68136 1.000 31.59104 147 PRO A O 1
ATOM 1185 N N . THR A 1 148 ? 23.99220 5.17910 13.57125 1.000 28.88522 148 THR A N 1
ATOM 1186 C CA . THR A 1 148 ? 25.23955 5.89038 13.82631 1.000 29.39335 148 THR A CA 1
ATOM 1187 C C . THR A 1 148 ? 25.55082 6.03852 15.31505 1.000 31.15261 148 THR A C 1
ATOM 1188 O O . THR A 1 148 ? 26.65349 6.47610 15.66317 1.000 31.33584 148 THR A O 1
ATOM 1192 N N . ARG A 1 149 ? 24.61556 5.69421 16.19922 1.000 29.37508 149 ARG A N 1
ATOM 1193 C CA . ARG A 1 149 ? 24.88764 5.72290 17.63389 1.000 30.65350 149 ARG A CA 1
ATOM 1194 C C . ARG A 1 149 ? 24.83081 4.29670 18.15091 1.000 32.67741 149 ARG A C 1
ATOM 1195 O O . ARG A 1 149 ? 24.00789 3.95885 19.00868 1.000 30.72146 149 ARG A O 1
ATOM 1203 N N . PHE A 1 150 ? 25.72944 3.46797 17.61933 1.000 29.22006 150 PHE A N 1
ATOM 1204 C CA . PHE A 1 150 ? 25.66554 2.02071 17.72258 1.000 27.83794 150 PHE A CA 1
ATOM 1205 C C . PHE A 1 150 ? 27.07637 1.48372 17.51266 1.000 33.18336 150 PHE A C 1
ATOM 1206 O O . PHE A 1 150 ? 27.76736 1.88371 16.56294 1.000 28.24297 150 PHE A O 1
ATOM 1214 N N . SER A 1 151 ? 27.50224 0.58379 18.38724 1.000 27.28977 151 SER A N 1
ATOM 1215 C CA . SER A 1 151 ? 28.83770 0.01302 18.31797 1.000 26.73259 151 SER A CA 1
ATOM 1216 C C . SER A 1 151 ? 28.74985 -1.49424 18.45398 1.000 30.61827 151 SER A C 1
ATOM 1217 O O . SER A 1 151 ? 27.96974 -2.00969 19.26520 1.000 24.08089 151 SER A O 1
ATOM 1220 N N . ARG A 1 152 ? 29.55974 -2.18914 17.65299 1.000 26.80947 152 ARG A N 1
ATOM 1221 C CA . ARG A 1 152 ? 29.76397 -3.62584 17.77953 1.000 29.01659 152 ARG A CA 1
ATOM 1222 C C . ARG A 1 152 ? 31.03313 -3.85028 18.58393 1.000 26.28454 152 ARG A C 1
ATOM 1223 O O . ARG A 1 152 ? 32.10845 -3.41549 18.16823 1.000 30.50442 152 ARG A O 1
ATOM 1231 N N . ILE A 1 153 ? 30.92325 -4.56935 19.69103 1.000 24.62488 153 ILE A N 1
ATOM 1232 C CA . ILE A 1 153 ? 32.01065 -4.69396 20.65909 1.000 30.07125 153 ILE A CA 1
ATOM 1233 C C . ILE A 1 153 ? 32.36606 -6.16723 20.83139 1.000 26.16621 153 ILE A C 1
ATOM 1234 O O . ILE A 1 153 ? 31.51143 -7.04352 20.69419 1.000 27.01821 153 ILE A O 1
ATOM 1239 N N . GLY A 1 154 ? 33.64645 -6.43771 21.12189 1.000 25.82354 154 GLY A N 1
ATOM 1240 C CA . GLY A 1 154 ? 34.14409 -7.79239 21.26149 1.000 26.56017 154 GLY A CA 1
ATOM 1241 C C . GLY A 1 154 ? 33.73700 -8.45744 22.56382 1.000 27.17582 154 GLY A C 1
ATOM 1242 O O . GLY A 1 154 ? 33.02718 -7.89217 23.39648 1.000 27.94069 154 GLY A O 1
ATOM 1243 N N . ALA A 1 155 ? 34.22572 -9.69876 22.73952 1.000 27.51960 155 ALA A N 1
ATOM 1244 C CA . ALA A 1 155 ? 33.76019 -10.56705 23.81989 1.000 30.21357 155 ALA A CA 1
ATOM 1245 C C . ALA A 1 155 ? 34.14922 -10.07729 25.21013 1.000 32.81522 155 ALA A C 1
ATOM 1246 O O . ALA A 1 155 ? 33.48594 -10.44220 26.18521 1.000 31.86203 155 ALA A O 1
ATOM 1248 N N . LYS A 1 156 ? 35.19830 -9.26324 25.33665 1.000 35.85332 156 LYS A N 1
ATOM 1249 C CA . LYS A 1 156 ? 35.61480 -8.83428 26.66853 1.000 36.50543 156 LYS A CA 1
ATOM 1250 C C . LYS A 1 156 ? 34.53409 -7.98561 27.33477 1.000 39.24335 156 LYS A C 1
ATOM 1251 O O . LYS A 1 156 ? 34.29941 -8.10358 28.54326 1.000 45.15562 156 LYS A O 1
ATOM 1257 N N . ASP A 1 157 ? 33.84333 -7.14938 26.56405 1.000 34.04182 157 ASP A N 1
ATOM 1258 C CA . ASP A 1 157 ? 32.80824 -6.28477 27.12284 1.000 35.11174 157 ASP A CA 1
ATOM 1259 C C . ASP A 1 157 ? 31.39103 -6.77797 26.87293 1.000 32.51768 157 ASP A C 1
ATOM 1260 O O . ASP A 1 157 ? 30.49752 -6.46408 27.65848 1.000 32.22759 157 ASP A O 1
ATOM 1265 N N . ASN A 1 158 ? 31.14027 -7.52302 25.79947 1.000 28.79917 158 ASN A N 1
ATOM 1266 C CA . ASN A 1 158 ? 29.76357 -7.84432 25.43812 1.000 26.40620 158 ASN A CA 1
ATOM 1267 C C . ASN A 1 158 ? 29.50183 -9.34486 25.32766 1.000 26.23189 158 ASN A C 1
ATOM 1268 O O . ASN A 1 158 ? 28.50253 -9.74602 24.72673 1.000 23.52798 158 ASN A O 1
ATOM 1273 N N . PHE A 1 159 ? 30.34343 -10.18733 25.91501 1.000 26.29075 159 PHE A N 1
ATOM 1274 C CA . PHE A 1 159 ? 29.98579 -11.59239 26.08823 1.000 26.40759 159 PHE A CA 1
ATOM 1275 C C . PHE A 1 159 ? 30.16041 -11.97270 27.55397 1.000 28.34521 159 PHE A C 1
ATOM 1276 O O . PHE A 1 159 ? 31.19646 -11.68409 28.15844 1.000 31.83970 159 PHE A O 1
ATOM 1284 N N . TRP A 1 160 ? 29.14592 -12.61217 28.11929 1.000 25.67533 160 TRP A N 1
ATOM 1285 C CA . TRP A 1 160 ? 29.07377 -12.88475 29.54567 1.000 26.49651 160 TRP A CA 1
ATOM 1286 C C . TRP A 1 160 ? 29.07479 -14.39037 29.76990 1.000 25.73712 160 TRP A C 1
ATOM 1287 O O . TRP A 1 160 ? 28.55988 -15.14405 28.94816 1.000 24.27036 160 TRP A O 1
ATOM 1298 N N . ALA A 1 161 ? 29.65623 -14.82414 30.88731 1.000 25.67808 161 ALA A N 1
ATOM 1299 C CA . ALA A 1 161 ? 29.59997 -16.21457 31.31920 1.000 29.39232 161 ALA A CA 1
ATOM 1300 C C . ALA A 1 161 ? 29.39326 -16.24915 32.82442 1.000 28.99597 161 ALA A C 1
ATOM 1301 O O . ALA A 1 161 ? 30.01572 -15.47226 33.55490 1.000 31.41143 161 ALA A O 1
ATOM 1303 N N . MET A 1 162 ? 28.53493 -17.15765 33.29040 1.000 26.46616 162 MET A N 1
ATOM 1304 C CA . MET A 1 162 ? 28.28831 -17.23911 34.72600 1.000 25.98417 162 MET A CA 1
ATOM 1305 C C . MET A 1 162 ? 29.49969 -17.77404 35.46431 1.000 34.20089 162 MET A C 1
ATOM 1306 O O . MET A 1 162 ? 29.72841 -17.41874 36.62244 1.000 34.68617 162 MET A O 1
ATOM 1311 N N . GLY A 1 163 ? 30.28928 -18.59713 34.79447 1.000 36.24155 163 GLY A N 1
ATOM 1312 C CA . GLY A 1 163 ? 31.46921 -19.19792 35.36693 1.000 40.58698 163 GLY A CA 1
ATOM 1313 C C . GLY A 1 163 ? 32.19656 -19.92610 34.26567 1.000 40.38972 163 GLY A C 1
ATOM 1314 O O . GLY A 1 163 ? 31.85961 -19.78600 33.08772 1.000 35.71288 163 GLY A O 1
ATOM 1315 N N . ASP A 1 164 ? 33.22611 -20.68327 34.65587 1.000 44.53885 164 ASP A N 1
ATOM 1316 C CA . ASP A 1 164 ? 33.91909 -21.52800 33.68568 1.000 43.93025 164 ASP A CA 1
ATOM 1317 C C . ASP A 1 164 ? 32.95386 -22.50022 33.02503 1.000 39.74887 164 ASP A C 1
ATOM 1318 O O . ASP A 1 164 ? 33.07976 -22.80970 31.83293 1.000 44.99602 164 ASP A O 1
ATOM 1323 N N . VAL A 1 165 ? 32.00171 -23.01364 33.79284 1.000 38.46907 165 VAL A N 1
ATOM 1324 C CA . VAL A 1 165 ? 30.94429 -23.86283 33.27427 1.000 39.44577 165 VAL A CA 1
ATOM 1325 C C . VAL A 1 165 ? 29.60913 -23.19923 33.57096 1.000 39.72404 165 VAL A C 1
ATOM 1326 O O . VAL A 1 165 ? 29.47927 -22.39538 34.49753 1.000 38.65462 165 VAL A O 1
ATOM 1330 N N . GLY A 1 166 ? 28.61176 -23.52875 32.76272 1.000 31.27423 166 GLY A N 1
ATOM 1331 C CA . GLY A 1 166 ? 27.29772 -22.98293 32.98366 1.000 32.69215 166 GLY A CA 1
ATOM 1332 C C . GLY A 1 166 ? 26.85388 -22.04559 31.88259 1.000 30.07609 166 GLY A C 1
ATOM 1333 O O . GLY A 1 166 ? 27.46333 -21.96733 30.80851 1.000 28.77040 166 GLY A O 1
ATOM 1334 N N . PRO A 1 167 ? 25.77173 -21.31716 32.13106 1.000 28.83061 167 PRO A N 1
ATOM 1335 C CA . PRO A 1 167 ? 25.20056 -20.46979 31.07906 1.000 29.13552 167 PRO A CA 1
ATOM 1336 C C . PRO A 1 167 ? 26.14359 -19.34363 30.69603 1.000 24.81540 167 PRO A C 1
ATOM 1337 O O . PRO A 1 167 ? 26.91937 -18.84124 31.51123 1.000 27.32278 167 PRO A O 1
ATOM 1341 N N . CYS A 1 168 ? 26.04898 -18.94313 29.43196 1.000 24.30321 168 CYS A N 1
ATOM 1342 C CA . CYS A 1 168 ? 26.80979 -17.82629 28.91011 1.000 26.95673 168 CYS A CA 1
ATOM 1343 C C . CYS A 1 168 ? 26.03854 -17.25131 27.73559 1.000 23.17684 168 CYS A C 1
ATOM 1344 O O . CYS A 1 168 ? 25.05641 -17.83058 27.26359 1.000 22.75461 168 CYS A O 1
ATOM 1347 N N . GLY A 1 169 ? 26.48925 -16.10495 27.25778 1.000 21.42419 169 GLY A N 1
ATOM 1348 C CA . GLY A 1 169 ? 25.83600 -15.51406 26.12019 1.000 18.53725 169 GLY A CA 1
ATOM 1349 C C . GLY A 1 169 ? 26.18626 -14.05787 25.90809 1.000 21.11315 169 GLY A C 1
ATOM 1350 O O . GLY A 1 169 ? 26.91905 -13.43059 26.68568 1.000 21.42975 169 GLY A O 1
ATOM 1351 N N . PRO A 1 170 ? 25.65275 -13.50240 24.82721 1.000 20.55926 170 PRO A N 1
ATOM 1352 C CA . PRO A 1 170 ? 25.93488 -12.11028 24.47048 1.000 19.00382 170 PRO A CA 1
ATOM 1353 C C . PRO A 1 170 ? 25.16301 -11.10878 25.32355 1.000 22.51440 170 PRO A C 1
ATOM 1354 O O . PRO A 1 170 ? 24.12613 -11.41334 25.90949 1.000 21.01582 170 PRO A O 1
ATOM 1358 N N . CYS A 1 171 ? 25.68398 -9.87402 25.34989 1.000 19.50255 171 CYS A N 1
ATOM 1359 C CA . CYS A 1 171 ? 25.07941 -8.76303 26.07615 1.000 18.86951 171 CYS A CA 1
ATOM 1360 C C . CYS A 1 171 ? 24.87567 -7.60302 25.12120 1.000 21.92177 171 CYS A C 1
ATOM 1361 O O . CYS A 1 171 ? 25.62128 -7.44417 24.14749 1.000 20.64190 171 CYS A O 1
ATOM 1364 N N . THR A 1 172 ? 23.88993 -6.77095 25.43250 1.000 20.83078 172 THR A N 1
ATOM 1365 C CA . THR A 1 172 ? 23.73099 -5.48850 24.76832 1.000 17.26249 172 THR A CA 1
ATOM 1366 C C . THR A 1 172 ? 23.57641 -4.43555 25.85957 1.000 21.11134 172 THR A C 1
ATOM 1367 O O . THR A 1 172 ? 23.00398 -4.71701 26.92020 1.000 19.23142 172 THR A O 1
ATOM 1371 N N . GLU A 1 173 ? 24.15902 -3.25470 25.62914 1.000 17.38603 173 GLU A N 1
ATOM 1372 C CA . GLU A 1 173 ? 24.26180 -2.21079 26.63617 1.000 20.22468 173 GLU A CA 1
ATOM 1373 C C . GLU A 1 173 ? 23.74721 -0.89343 26.07488 1.000 26.28384 173 GLU A C 1
ATOM 1374 O O . GLU A 1 173 ? 23.91241 -0.58883 24.88528 1.000 25.16068 173 GLU A O 1
ATOM 1380 N N . ILE A 1 174 ? 23.11892 -0.10910 26.93998 1.000 22.47099 174 ILE A N 1
ATOM 1381 C CA . ILE A 1 174 ? 22.62416 1.21054 26.56600 1.000 25.74069 174 ILE A CA 1
ATOM 1382 C C . ILE A 1 174 ? 23.41186 2.24937 27.34523 1.000 23.60844 174 ILE A C 1
ATOM 1383 O O . ILE A 1 174 ? 23.50475 2.16869 28.57380 1.000 22.95046 174 ILE A O 1
ATOM 1388 N N . PHE A 1 175 ? 23.96795 3.22472 26.63181 1.000 20.63518 175 PHE A N 1
ATOM 1389 C CA . PHE A 1 175 ? 24.74654 4.30229 27.21816 1.000 22.19222 175 PHE A CA 1
ATOM 1390 C C . PHE A 1 175 ? 23.99912 5.62068 27.08097 1.000 25.76809 175 PHE A C 1
ATOM 1391 O O . PHE A 1 175 ? 23.23138 5.82368 26.13004 1.000 24.37183 175 PHE A O 1
ATOM 1399 N N . TYR A 1 176 ? 24.23080 6.52138 28.03273 1.000 23.96138 176 TYR A N 1
ATOM 1400 C CA . TYR A 1 176 ? 23.72840 7.88739 27.93772 1.000 25.99587 176 TYR A CA 1
ATOM 1401 C C . TYR A 1 176 ? 24.90066 8.81166 27.65216 1.000 28.13144 176 TYR A C 1
ATOM 1402 O O . TYR A 1 176 ? 25.96080 8.69153 28.27898 1.000 25.80079 176 TYR A O 1
ATOM 1411 N N . ASP A 1 177 ? 24.70568 9.72659 26.70515 1.000 26.38524 177 ASP A N 1
ATOM 1412 C CA . ASP A 1 177 ? 25.74470 10.64764 26.24799 1.000 30.02769 177 ASP A CA 1
ATOM 1413 C C . ASP A 1 177 ? 25.57773 11.95478 27.01063 1.000 31.08033 177 ASP A C 1
ATOM 1414 O O . ASP A 1 177 ? 24.62010 12.69773 26.77352 1.000 27.35821 177 ASP A O 1
ATOM 1419 N N . HIS A 1 178 ? 26.50616 12.24044 27.91467 1.000 30.24246 178 HIS A N 1
ATOM 1420 C CA . HIS A 1 178 ? 26.40322 13.46001 28.70755 1.000 29.70668 178 HIS A CA 1
ATOM 1421 C C . HIS A 1 178 ? 26.87059 14.71366 27.96974 1.000 37.68955 178 HIS A C 1
ATOM 1422 O O . HIS A 1 178 ? 26.82069 15.80435 28.55523 1.000 34.88369 178 HIS A O 1
ATOM 1429 N N . GLY A 1 179 ? 27.34360 14.59805 26.72614 1.000 33.09541 179 GLY A N 1
ATOM 1430 C CA . GLY A 1 179 ? 27.55242 15.78317 25.91872 1.000 36.35510 179 GLY A CA 1
ATOM 1431 C C . GLY A 1 179 ? 28.96407 16.32175 25.98929 1.000 39.14767 179 GLY A C 1
ATOM 1432 O O . GLY A 1 179 ? 29.81010 15.87005 26.76360 1.000 39.12677 179 GLY A O 1
ATOM 1433 N N . GLU A 1 180 ? 29.19015 17.37229 25.18747 1.000 41.95730 180 GLU A N 1
ATOM 1434 C CA . GLU A 1 180 ? 30.52782 17.90820 24.94089 1.000 42.29679 180 GLU A CA 1
ATOM 1435 C C . GLU A 1 180 ? 31.18879 18.49213 26.17544 1.000 41.15277 180 GLU A C 1
ATOM 1436 O O . GLU A 1 180 ? 32.40926 18.67922 26.16941 1.000 43.95257 180 GLU A O 1
ATOM 1442 N N . HIS A 1 181 ? 30.42651 18.79753 27.22306 1.000 41.96990 181 HIS A N 1
ATOM 1443 C CA . HIS A 1 181 ? 31.01520 19.34975 28.43757 1.000 41.93446 181 HIS A CA 1
ATOM 1444 C C . HIS A 1 181 ? 31.75326 18.31386 29.27091 1.000 41.63448 181 HIS A C 1
ATOM 1445 O O . HIS A 1 181 ? 32.41767 18.68407 30.24607 1.000 40.45669 181 HIS A O 1
ATOM 1452 N N . VAL A 1 182 ? 31.64694 17.03438 28.92826 1.000 36.13012 182 VAL A N 1
ATOM 1453 C CA . VAL A 1 182 ? 32.29367 15.96565 29.67361 1.000 38.98771 182 VAL A CA 1
ATOM 1454 C C . VAL A 1 182 ? 33.28431 15.26151 28.75703 1.000 35.18717 182 VAL A C 1
ATOM 1455 O O . VAL A 1 182 ? 32.94911 14.91976 27.61765 1.000 37.73146 182 VAL A O 1
ATOM 1459 N N . ALA A 1 183 ? 34.49410 15.03795 29.25669 1.000 34.85678 183 ALA A N 1
ATOM 1460 C CA . ALA A 1 183 ? 35.50637 14.33870 28.48845 1.000 37.51232 183 ALA A CA 1
ATOM 1461 C C . ALA A 1 183 ? 35.13662 12.86697 28.30702 1.000 38.60583 183 ALA A C 1
ATOM 1462 O O . ALA A 1 183 ? 34.47551 12.25105 29.15656 1.000 33.29801 183 ALA A O 1
ATOM 1464 N N . GLY A 1 184 ? 35.56915 12.30839 27.17673 1.000 34.64072 184 GLY A N 1
ATOM 1465 C CA . GLY A 1 184 ? 35.34690 10.90762 26.87770 1.000 33.31269 184 GLY A CA 1
ATOM 1466 C C . GLY A 1 184 ? 34.79081 10.63041 25.49365 1.000 35.22609 184 GLY A C 1
ATOM 1467 O O . GLY A 1 184 ? 34.16856 11.50352 24.87974 1.000 29.98722 184 GLY A O 1
ATOM 1468 N N . GLY A 1 185 ? 34.98698 9.39992 25.00866 1.000 32.84096 185 GLY A N 1
ATOM 1469 C CA . GLY A 1 185 ? 34.50101 8.99090 23.70949 1.000 34.03468 185 GLY A CA 1
ATOM 1470 C C . GLY A 1 185 ? 33.44546 7.90577 23.81577 1.000 34.66450 185 GLY A C 1
ATOM 1471 O O . GLY A 1 185 ? 33.14802 7.41250 24.90421 1.000 30.51419 185 GLY A O 1
ATOM 1472 N N . PRO A 1 186 ? 32.83523 7.53496 22.69282 1.000 37.11546 186 PRO A N 1
ATOM 1473 C CA . PRO A 1 186 ? 31.76234 6.52273 22.72405 1.000 33.31559 186 PRO A CA 1
ATOM 1474 C C . PRO A 1 186 ? 32.30418 5.12976 23.00363 1.000 32.70409 186 PRO A C 1
ATOM 1475 O O . PRO A 1 186 ? 33.51049 4.87784 22.87067 1.000 32.87451 186 PRO A O 1
ATOM 1479 N N . PRO A 1 187 ? 31.43948 4.19115 23.38886 1.000 33.46960 187 PRO A N 1
ATOM 1480 C CA . PRO A 1 187 ? 31.89522 2.81404 23.62339 1.000 29.95056 187 PRO A CA 1
ATOM 1481 C C . PRO A 1 187 ? 32.65648 2.27836 22.41797 1.000 33.04732 187 PRO A C 1
ATOM 1482 O O . PRO A 1 187 ? 32.23369 2.44816 21.27232 1.000 30.73864 187 PRO A O 1
ATOM 1486 N N . GLY A 1 188 ? 33.80387 1.65004 22.67694 1.000 35.28673 188 GLY A N 1
ATOM 1487 C CA . GLY A 1 188 ? 34.63935 1.12496 21.61555 1.000 34.92312 188 GLY A CA 1
ATOM 1488 C C . GLY A 1 188 ? 35.76004 2.03974 21.16157 1.000 36.22846 188 GLY A C 1
ATOM 1489 O O . GLY A 1 188 ? 36.61847 1.59350 20.39514 1.000 36.44332 188 GLY A O 1
ATOM 1490 N N . SER A 1 189 ? 35.76361 3.31691 21.57929 1.000 34.78207 189 SER A N 1
ATOM 1491 C CA . SER A 1 189 ? 36.84284 4.24722 21.27348 1.000 36.27153 189 SER A CA 1
ATOM 1492 C C . SER A 1 189 ? 37.95710 4.14613 22.31355 1.000 36.32370 189 SER A C 1
ATOM 1493 O O . SER A 1 189 ? 37.74326 3.65004 23.42259 1.000 34.45136 189 SER A O 1
ATOM 1496 N N . PRO A 1 190 ? 39.17288 4.60712 21.99604 1.000 39.51366 190 PRO A N 1
ATOM 1497 C CA . PRO A 1 190 ? 40.25334 4.53252 22.99928 1.000 38.31006 190 PRO A CA 1
ATOM 1498 C C . PRO A 1 190 ? 39.92989 5.27391 24.28875 1.000 38.91504 190 PRO A C 1
ATOM 1499 O O . PRO A 1 190 ? 40.42603 4.88362 25.35370 1.000 33.60752 190 PRO A O 1
ATOM 1503 N N . ASP A 1 191 ? 39.09144 6.31609 24.22055 1.000 36.83733 191 ASP A N 1
ATOM 1504 C CA . ASP A 1 191 ? 38.70820 7.14633 25.35982 1.000 36.60943 191 ASP A CA 1
ATOM 1505 C C . ASP A 1 191 ? 37.34965 6.75784 25.94054 1.000 34.94746 191 ASP A C 1
ATOM 1506 O O . ASP A 1 191 ? 36.70821 7.58451 26.60167 1.000 32.30553 191 ASP A O 1
ATOM 1511 N N . GLU A 1 192 ? 36.88223 5.53807 25.66764 1.000 29.41912 192 GLU A N 1
ATOM 1512 C CA . GLU A 1 192 ? 35.57268 5.09454 26.14025 1.000 33.43732 192 GLU A CA 1
ATOM 1513 C C . GLU A 1 192 ? 35.44868 5.14731 27.66318 1.000 29.35758 192 GLU A C 1
ATOM 1514 O O . GLU A 1 192 ? 34.32752 5.20660 28.17926 1.000 30.43803 192 GLU A O 1
ATOM 1520 N N . ASP A 1 193 ? 36.56898 5.11840 28.39042 1.000 29.03289 193 ASP A N 1
ATOM 1521 C CA . ASP A 1 193 ? 36.53689 5.05133 29.85008 1.000 33.12951 193 ASP A CA 1
ATOM 1522 C C . ASP A 1 193 ? 36.15340 6.37529 30.49859 1.000 33.75688 193 ASP A C 1
ATOM 1523 O O . ASP A 1 193 ? 35.91570 6.39833 31.71050 1.000 31.30796 193 ASP A O 1
ATOM 1528 N N . GLY A 1 194 ? 36.08278 7.47131 29.73721 1.000 30.54197 194 GLY A N 1
ATOM 1529 C CA . GLY A 1 194 ? 35.67002 8.73938 30.31498 1.000 28.50314 194 GLY A CA 1
ATOM 1530 C C . GLY A 1 194 ? 34.22160 8.71859 30.76983 1.000 30.08968 194 GLY A C 1
ATOM 1531 O O . GLY A 1 194 ? 33.44273 7.81168 30.45468 1.000 27.95497 194 GLY A O 1
ATOM 1532 N N . ASP A 1 195 ? 33.83758 9.77545 31.48827 1.000 27.14143 195 ASP A N 1
ATOM 1533 C CA . ASP A 1 195 ? 32.49922 9.88537 32.05755 1.000 27.49902 195 ASP A CA 1
ATOM 1534 C C . ASP A 1 195 ? 31.48202 10.48183 31.09110 1.000 27.00442 195 ASP A C 1
ATOM 1535 O O . ASP A 1 195 ? 30.32390 10.68641 31.47804 1.000 26.30909 195 ASP A O 1
ATOM 1540 N N . ARG A 1 196 ? 31.85503 10.72556 29.83244 1.000 27.49510 196 ARG A N 1
ATOM 1541 C CA . ARG A 1 196 ? 30.88364 11.30769 28.91127 1.000 27.25265 196 ARG A CA 1
ATOM 1542 C C . ARG A 1 196 ? 29.79184 10.30517 28.54935 1.000 26.90415 196 ARG A C 1
ATOM 1543 O O . ARG A 1 196 ? 28.59871 10.58828 28.71445 1.000 25.99473 196 ARG A O 1
ATOM 1551 N N . TYR A 1 197 ? 30.18008 9.12670 28.03123 1.000 25.18125 197 TYR A N 1
ATOM 1552 C CA . TYR A 1 197 ? 29.22790 8.07516 27.66657 1.000 24.48785 197 TYR A CA 1
ATOM 1553 C C . TYR A 1 197 ? 29.19163 7.08508 28.81601 1.000 25.33648 197 TYR A C 1
ATOM 1554 O O . TYR A 1 197 ? 30.08866 6.24798 28.96089 1.000 23.55492 197 TYR A O 1
ATOM 1563 N N . ILE A 1 198 ? 28.15988 7.18856 29.64049 1.000 25.50773 198 ILE A N 1
ATOM 1564 C CA . ILE A 1 198 ? 28.05206 6.38827 30.85292 1.000 24.78172 198 ILE A CA 1
ATOM 1565 C C . ILE A 1 198 ? 27.12253 5.21877 30.58379 1.000 23.47982 198 ILE A C 1
ATOM 1566 O O . ILE A 1 198 ? 26.02344 5.39475 30.04002 1.000 21.07711 198 ILE A O 1
ATOM 1571 N N . GLU A 1 199 ? 27.56580 4.01999 30.95450 1.000 22.46585 199 GLU A N 1
ATOM 1572 C CA . GLU A 1 199 ? 26.73040 2.85213 30.77136 1.000 22.83994 199 GLU A CA 1
ATOM 1573 C C . GLU A 1 199 ? 25.55686 2.92307 31.74789 1.000 22.76089 199 GLU A C 1
ATOM 1574 O O . GLU A 1 199 ? 25.75827 3.04332 32.96034 1.000 20.94561 199 GLU A O 1
ATOM 1580 N N . ILE A 1 200 ? 24.33621 2.88767 31.21822 1.000 21.25550 200 ILE A N 1
ATOM 1581 C CA . ILE A 1 200 ? 23.12619 2.95343 32.02618 1.000 18.80646 200 ILE A CA 1
ATOM 1582 C C . ILE A 1 200 ? 22.53799 1.56723 32.26560 1.000 21.52891 200 ILE A C 1
ATOM 1583 O O . ILE A 1 200 ? 22.14987 1.23457 33.38399 1.000 21.11895 200 ILE A O 1
ATOM 1588 N N . TRP A 1 201 ? 22.46863 0.73474 31.23388 1.000 18.76913 201 TRP A N 1
ATOM 1589 C CA . TRP A 1 201 ? 21.69205 -0.49008 31.34255 1.000 19.98362 201 TRP A CA 1
ATOM 1590 C C . TRP A 1 201 ? 22.38980 -1.60145 30.57661 1.000 19.93309 201 TRP A C 1
ATOM 1591 O O . TRP A 1 201 ? 22.78164 -1.42850 29.42152 1.000 20.15882 201 TRP A O 1
ATOM 1602 N N . ASN A 1 202 ? 22.58680 -2.72212 31.24251 1.000 20.02799 202 ASN A N 1
ATOM 1603 C CA . ASN A 1 202 ? 23.25592 -3.85968 30.64714 1.000 21.26293 202 ASN A CA 1
ATOM 1604 C C . ASN A 1 202 ? 22.23893 -4.97854 30.55999 1.000 19.69866 202 ASN A C 1
ATOM 1605 O O . ASN A 1 202 ? 21.61557 -5.31930 31.56768 1.000 20.21855 202 ASN A O 1
ATOM 1610 N N . LEU A 1 203 ? 22.06805 -5.53862 29.36444 1.000 19.96832 203 LEU A N 1
ATOM 1611 C CA . LEU A 1 203 ? 21.14800 -6.65392 29.13803 1.000 19.16006 203 LEU A CA 1
ATOM 1612 C C . LEU A 1 203 ? 21.97078 -7.88646 28.80545 1.000 21.77031 203 LEU A C 1
ATOM 1613 O O . LEU A 1 203 ? 22.68636 -7.89299 27.79947 1.000 21.72995 203 LEU A O 1
ATOM 1618 N N . VAL A 1 204 ? 21.85611 -8.92538 29.64436 1.000 20.94579 204 VAL A N 1
ATOM 1619 C CA . VAL A 1 204 ? 22.57978 -10.17464 29.47652 1.000 20.40065 204 VAL A CA 1
ATOM 1620 C C . VAL A 1 204 ? 21.62462 -11.24680 28.95515 1.000 21.18687 204 VAL A C 1
ATOM 1621 O O . VAL A 1 204 ? 20.55463 -11.48237 29.53944 1.000 21.21430 204 VAL A O 1
ATOM 1625 N N . PHE A 1 205 ? 22.03821 -11.93671 27.89596 1.000 18.75559 205 PHE A N 1
ATOM 1626 C CA . PHE A 1 205 ? 21.24002 -12.98110 27.24737 1.000 20.23912 205 PHE A CA 1
ATOM 1627 C C . PHE A 1 205 ? 21.90343 -14.32445 27.51170 1.000 22.67876 205 PHE A C 1
ATOM 1628 O O . PHE A 1 205 ? 22.94187 -14.62968 26.91839 1.000 24.64502 205 PHE A O 1
ATOM 1636 N N . MET A 1 206 ? 21.31110 -15.12808 28.39628 1.000 20.80403 206 MET A N 1
ATOM 1637 C CA . MET A 1 206 ? 21.81466 -16.47643 28.65798 1.000 22.45369 206 MET A CA 1
ATOM 1638 C C . MET A 1 206 ? 21.31741 -17.35746 27.52768 1.000 23.88587 206 MET A C 1
ATOM 1639 O O . MET A 1 206 ? 20.13854 -17.72056 27.47932 1.000 21.98529 206 MET A O 1
ATOM 1644 N N . GLN A 1 207 ? 22.21788 -17.65398 26.58757 1.000 24.72414 207 GLN A N 1
ATOM 1645 C CA . GLN A 1 207 ? 21.87873 -18.30136 25.32618 1.000 25.88368 207 GLN A CA 1
ATOM 1646 C C . GLN A 1 207 ? 22.47509 -19.68838 25.17192 1.000 24.11661 207 GLN A C 1
ATOM 1647 O O . GLN A 1 207 ? 21.91372 -20.50998 24.44460 1.000 28.28452 207 GLN A O 1
ATOM 1653 N N . TYR A 1 208 ? 23.60799 -19.94656 25.80906 1.000 24.03075 208 TYR A N 1
AT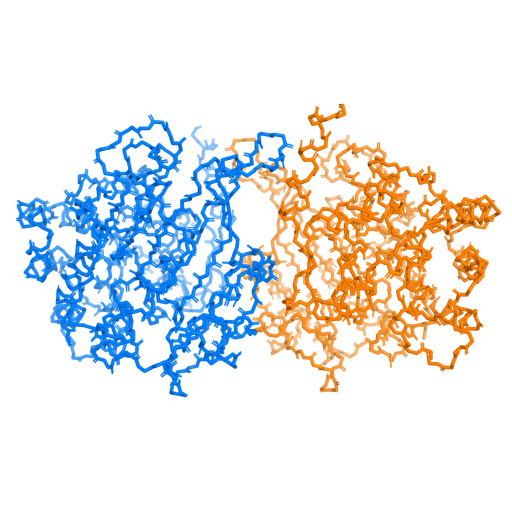OM 1654 C CA . TYR A 1 208 ? 24.34464 -21.18736 25.66668 1.000 27.02100 208 TYR A CA 1
ATOM 1655 C C . TYR A 1 208 ? 24.73698 -21.71901 27.03484 1.000 30.57349 208 TYR A C 1
ATOM 1656 O O . TYR A 1 208 ? 24.74079 -21.00128 28.04161 1.000 28.47775 208 TYR A O 1
ATOM 1665 N N . GLU A 1 209 ? 25.17433 -22.97051 27.01681 1.000 30.14836 209 GLU A N 1
ATOM 1666 C CA . GLU A 1 209 ? 25.66434 -23.69857 28.17710 1.000 35.03388 209 GLU A CA 1
ATOM 1667 C C . GLU A 1 209 ? 27.04950 -24.21129 27.82762 1.000 32.55541 209 GLU A C 1
ATOM 1668 O O . GLU A 1 209 ? 27.21795 -24.88380 26.80790 1.000 30.78617 209 GLU A O 1
ATOM 1674 N N . ARG A 1 210 ? 28.03263 -23.91633 28.67408 1.000 28.93571 210 ARG A N 1
ATOM 1675 C CA . ARG A 1 210 ? 29.39012 -24.40044 28.47675 1.000 33.07847 210 ARG A CA 1
ATOM 1676 C C . ARG A 1 210 ? 29.71655 -25.43319 29.54418 1.000 39.64822 210 ARG A C 1
ATOM 1677 O O . ARG A 1 210 ? 29.48137 -25.19303 30.73236 1.000 38.82812 210 ARG A O 1
ATOM 1685 N N . ASP A 1 211 ? 30.23093 -26.58809 29.11656 1.000 42.52443 211 ASP A N 1
ATOM 1686 C CA . ASP A 1 211 ? 30.49243 -27.68087 30.04226 1.000 47.82447 211 ASP A CA 1
ATOM 1687 C C . ASP A 1 211 ? 31.93671 -27.64568 30.54418 1.000 48.47014 211 ASP A C 1
ATOM 1688 O O . ASP A 1 211 ? 32.74444 -26.79645 30.15608 1.000 45.10409 211 ASP A O 1
ATOM 1693 N N . LYS A 1 212 ? 32.25934 -28.61586 31.41043 1.000 54.67826 212 LYS A N 1
ATOM 1694 C CA . LYS A 1 212 ? 33.58087 -28.69911 32.02732 1.000 55.68491 212 LYS A CA 1
ATOM 1695 C C . LYS A 1 212 ? 34.67810 -28.91964 30.99792 1.000 58.79943 212 LYS A C 1
ATOM 1696 O O . LYS A 1 212 ? 35.83493 -28.55183 31.23470 1.000 59.13927 212 LYS A O 1
ATOM 1702 N N . ASP A 1 213 ? 34.33199 -29.50189 29.85024 1.000 60.68910 213 ASP A N 1
ATOM 1703 C CA . ASP A 1 213 ? 35.26700 -29.76828 28.76676 1.000 57.91438 213 ASP A CA 1
ATOM 1704 C C . ASP A 1 213 ? 35.39052 -28.61113 27.78579 1.000 55.27156 213 ASP A C 1
ATOM 1705 O O . ASP A 1 213 ? 36.21072 -28.68950 26.86908 1.000 56.61170 213 ASP A O 1
ATOM 1710 N N . GLY A 1 214 ? 34.58792 -27.55613 27.94210 1.000 54.21503 214 GLY A N 1
ATOM 1711 C CA . GLY A 1 214 ? 34.65101 -26.39127 27.08490 1.000 46.77847 214 GLY A CA 1
ATOM 1712 C C . GLY A 1 214 ? 33.64674 -26.37255 25.95048 1.000 44.76252 214 GLY A C 1
ATOM 1713 O O . GLY A 1 214 ? 33.66297 -25.43442 25.14901 1.000 45.20262 214 GLY A O 1
ATOM 1714 N N . ASN A 1 215 ? 32.79552 -27.38693 25.84456 1.000 48.28332 215 ASN A N 1
ATOM 1715 C CA . ASN A 1 215 ? 31.81498 -27.47797 24.77060 1.000 43.90836 215 ASN A CA 1
ATOM 1716 C C . ASN A 1 215 ? 30.63138 -26.54437 25.01206 1.000 37.98419 215 ASN A C 1
ATOM 1717 O O . ASN A 1 215 ? 30.18192 -26.37454 26.14647 1.000 40.32627 215 ASN A O 1
ATOM 1722 N N . LEU A 1 216 ? 30.14089 -25.92832 23.93975 1.000 32.43780 216 LEU A N 1
ATOM 1723 C CA . LEU A 1 216 ? 28.93343 -25.10570 23.96271 1.000 33.21733 216 LEU A CA 1
ATOM 1724 C C . LEU A 1 216 ? 27.74744 -25.86317 23.39359 1.000 31.18267 216 LEU A C 1
ATOM 1725 O O . LEU A 1 216 ? 27.86440 -26.51814 22.35560 1.000 34.77368 216 LEU A O 1
ATOM 1730 N N . THR A 1 217 ? 26.61083 -25.76797 24.06015 1.000 28.20097 217 THR A N 1
ATOM 1731 C CA . THR A 1 217 ? 25.34651 -26.23819 23.51477 1.000 30.43874 217 THR A CA 1
ATOM 1732 C C . THR A 1 217 ? 24.29162 -25.16189 23.73772 1.000 31.15284 217 THR A C 1
ATOM 1733 O O . THR A 1 217 ? 24.48496 -24.26286 24.56276 1.000 29.57716 217 THR A O 1
ATOM 1737 N N . PRO A 1 218 ? 23.18991 -25.18204 22.98279 1.000 29.70649 218 PRO A N 1
ATOM 1738 C CA . PRO A 1 218 ? 22.15950 -24.15929 23.19914 1.000 30.63094 218 PRO A CA 1
ATOM 1739 C C . PRO A 1 218 ? 21.49484 -24.36740 24.54813 1.000 34.81242 218 PRO A C 1
ATOM 1740 O O . PRO A 1 218 ? 21.25522 -25.50080 24.97256 1.000 37.36952 218 PRO A O 1
ATOM 1744 N N . LEU A 1 219 ? 21.20488 -23.27196 25.22138 1.000 33.14196 219 LEU A N 1
ATOM 1745 C CA . LEU A 1 219 ? 20.48433 -23.36250 26.48537 1.000 36.88638 219 LEU A CA 1
ATOM 1746 C C . LEU A 1 219 ? 19.06072 -23.84060 26.21153 1.000 37.01502 219 LEU A C 1
ATOM 1747 O O . LEU A 1 219 ? 18.40241 -23.32023 25.29900 1.000 39.17133 219 LEU A O 1
ATOM 1752 N N . PRO A 1 220 ? 18.55435 -24.83095 26.95648 1.000 41.88486 220 PRO A N 1
ATOM 1753 C CA . PRO A 1 220 ? 17.18880 -25.32167 26.67199 1.000 44.24152 220 PRO A CA 1
ATOM 1754 C C . PRO A 1 220 ? 16.13816 -24.22316 26.74631 1.000 38.86738 220 PRO A C 1
ATOM 1755 O O . PRO A 1 220 ? 15.34322 -24.05846 25.81038 1.000 42.04904 220 PRO A O 1
ATOM 1759 N N . ALA A 1 221 ? 16.15268 -23.42261 27.81036 1.000 44.26963 221 ALA A N 1
ATOM 1760 C CA . ALA A 1 221 ? 15.26215 -22.26648 27.93786 1.000 38.42365 221 ALA A CA 1
ATOM 1761 C C . ALA A 1 221 ? 16.11093 -21.01494 28.08634 1.000 30.96680 221 ALA A C 1
ATOM 1762 O O . ALA A 1 221 ? 16.54200 -20.68437 29.20510 1.000 32.26938 221 ALA A O 1
ATOM 1764 N N . PRO A 1 222 ? 16.37257 -20.29452 26.99692 1.000 31.31522 222 PRO A N 1
ATOM 1765 C CA . PRO A 1 222 ? 17.15629 -19.05326 27.08772 1.000 30.44142 222 PRO A CA 1
ATOM 1766 C C . PRO A 1 222 ? 16.55031 -18.08866 28.09507 1.000 27.79014 222 PRO A C 1
ATOM 1767 O O . PRO A 1 222 ? 15.33031 -18.03164 28.27312 1.000 28.09442 222 PRO A O 1
ATOM 1771 N N . SER A 1 223 ? 17.42019 -17.30709 28.73399 1.000 24.20814 223 SER A N 1
ATOM 1772 C CA . SER A 1 223 ? 17.02127 -16.47100 29.85212 1.000 23.76373 223 SER A CA 1
ATOM 1773 C C . SER A 1 223 ? 17.64467 -15.09761 29.70586 1.000 21.75228 223 SER A C 1
ATOM 1774 O O . SER A 1 223 ? 18.55855 -14.88137 28.89909 1.000 21.23953 223 SER A O 1
ATOM 1777 N N . VAL A 1 224 ? 17.13578 -14.16450 30.51028 1.000 20.54295 224 VAL A N 1
ATOM 1778 C CA . VAL A 1 224 ? 17.53867 -12.75779 30.44851 1.000 19.96341 224 VAL A CA 1
ATOM 1779 C C . VAL A 1 224 ? 17.80584 -12.25732 31.85787 1.000 19.66986 224 VAL A C 1
ATOM 1780 O O . VAL A 1 224 ? 17.01020 -12.49068 32.77812 1.000 20.48940 224 VAL A O 1
ATOM 1784 N N . ASP A 1 225 ? 18.89617 -11.51349 32.01060 1.000 23.06192 225 ASP A N 1
ATOM 1785 C CA . ASP A 1 225 ? 19.20057 -10.80226 33.25095 1.000 20.58753 225 ASP A CA 1
ATOM 1786 C C . ASP A 1 225 ? 19.70233 -9.41651 32.87783 1.000 20.65066 225 ASP A C 1
ATOM 1787 O O . ASP A 1 225 ? 20.63142 -9.29564 32.07295 1.000 18.28002 225 ASP A O 1
ATOM 1792 N N . THR A 1 226 ? 19.07833 -8.37345 33.43082 1.000 17.44739 226 THR A N 1
ATOM 1793 C CA . THR A 1 226 ? 19.46641 -7.00677 33.11235 1.000 16.61537 226 THR A CA 1
ATOM 1794 C C . THR A 1 226 ? 19.76324 -6.25484 34.39949 1.000 17.78526 226 THR A C 1
ATOM 1795 O O . THR A 1 226 ? 19.26668 -6.60096 35.47209 1.000 18.31473 226 THR A O 1
ATOM 1799 N N . GLY A 1 227 ? 20.51692 -5.16788 34.26030 1.000 17.65416 227 GLY A N 1
ATOM 1800 C CA . GLY A 1 227 ? 20.91742 -4.37119 35.40481 1.000 17.06610 227 GLY A CA 1
ATOM 1801 C C . GLY A 1 227 ? 21.17298 -2.92668 35.02514 1.000 18.58043 227 GLY A C 1
ATOM 1802 O O . GLY A 1 227 ? 21.94343 -2.64000 34.10496 1.000 19.71104 227 GLY A O 1
ATOM 1803 N N . MET A 1 228 ? 20.54542 -2.00721 35.74204 1.000 18.65161 228 MET A N 1
ATOM 1804 C CA . MET A 1 228 ? 20.67806 -0.58803 35.45827 1.000 19.82561 228 MET A CA 1
ATOM 1805 C C . MET A 1 228 ? 20.94200 0.16336 36.75472 1.000 18.82070 228 MET A C 1
ATOM 1806 O O . MET A 1 228 ? 20.19094 0.01221 37.72674 1.000 20.15670 228 MET A O 1
ATOM 1811 N N . GLY A 1 229 ? 21.97851 0.99697 36.76424 1.000 18.45469 229 GLY A N 1
ATOM 1812 C CA . GLY A 1 229 ? 22.32808 1.72473 37.96981 1.000 17.87015 229 GLY A CA 1
ATOM 1813 C C . GLY A 1 229 ? 21.31545 2.82517 38.26004 1.000 20.07832 229 GLY A C 1
ATOM 1814 O O . GLY A 1 229 ? 21.17170 3.76790 37.46336 1.000 20.36172 229 GLY A O 1
ATOM 1815 N N . LEU A 1 230 ? 20.64125 2.74631 39.41141 1.000 18.07121 230 LEU A N 1
ATOM 1816 C CA . LEU A 1 230 ? 19.62644 3.74741 39.74841 1.000 22.72154 230 LEU A CA 1
ATOM 1817 C C . LEU A 1 230 ? 20.22317 5.14634 39.80053 1.000 19.66970 230 LEU A C 1
ATOM 1818 O O . LEU A 1 230 ? 19.60611 6.11628 39.33412 1.000 19.42655 230 LEU A O 1
ATOM 1823 N N . GLU A 1 231 ? 21.43256 5.26586 40.35771 1.000 20.02317 231 GLU A N 1
ATOM 1824 C CA . GLU A 1 231 ? 22.06812 6.56057 40.52013 1.000 18.61879 231 GLU A CA 1
ATOM 1825 C C . GLU A 1 231 ? 22.40212 7.18201 39.17005 1.000 22.59633 231 GLU A C 1
ATOM 1826 O O . GLU A 1 231 ? 22.27815 8.39850 38.99836 1.000 19.75808 231 GLU A O 1
ATOM 1832 N N . ARG A 1 232 ? 22.85138 6.36726 38.20620 1.000 19.67273 232 ARG A N 1
ATOM 1833 C CA . ARG A 1 232 ? 23.21684 6.90927 36.90133 1.000 21.17136 232 ARG A CA 1
ATOM 1834 C C . ARG A 1 232 ? 21.98298 7.36184 36.12659 1.000 23.57355 232 ARG A C 1
ATOM 1835 O O . ARG A 1 232 ? 22.01382 8.40348 35.45093 1.000 23.02008 232 ARG A O 1
ATOM 1843 N N . ILE A 1 233 ? 20.89029 6.59674 36.20004 1.000 23.12570 233 ILE A N 1
ATOM 1844 C CA . ILE A 1 233 ? 19.68326 7.05291 35.51370 1.000 22.42414 233 ILE A CA 1
ATOM 1845 C C . ILE A 1 233 ? 19.06155 8.22417 36.28132 1.000 25.06552 233 ILE A C 1
ATOM 1846 O O . ILE A 1 233 ? 18.44942 9.12043 35.68442 1.000 24.63833 233 ILE A O 1
ATOM 1851 N N . ALA A 1 234 ? 19.22677 8.26224 37.60327 1.000 24.06625 234 ALA A N 1
ATOM 1852 C CA . ALA A 1 234 ? 18.73960 9.41298 38.35912 1.000 22.46483 234 ALA A CA 1
ATOM 1853 C C . ALA A 1 234 ? 19.48111 10.68725 37.97257 1.000 23.96080 234 ALA A C 1
ATOM 1854 O O . ALA A 1 234 ? 18.86731 11.75546 37.86914 1.000 27.00433 234 ALA A O 1
ATOM 1856 N N . ALA A 1 235 ? 20.79857 10.60691 37.74608 1.000 23.48775 235 ALA A N 1
ATOM 1857 C CA . ALA A 1 235 ? 21.52668 11.78951 37.29122 1.000 21.63230 235 ALA A CA 1
ATOM 1858 C C . ALA A 1 235 ? 20.97859 12.27902 35.95826 1.000 27.16715 235 ALA A C 1
ATOM 1859 O O . ALA A 1 235 ? 20.73346 13.48072 35.77807 1.000 26.78384 235 ALA A O 1
ATOM 1861 N N . VAL A 1 236 ? 20.76392 11.34937 35.01696 1.000 27.71568 236 VAL A N 1
ATOM 1862 C CA . VAL A 1 236 ? 20.16489 11.69255 33.72599 1.000 28.55015 236 VAL A CA 1
ATOM 1863 C C . VAL A 1 236 ? 18.82879 12.40152 33.92566 1.000 23.90124 236 VAL A C 1
ATOM 1864 O O . VAL A 1 236 ? 18.56293 13.44293 33.31768 1.000 31.33211 236 VAL A O 1
ATOM 1868 N N . MET A 1 237 ? 17.95866 11.83376 34.75830 1.000 25.36428 237 MET A N 1
ATOM 1869 C CA . MET A 1 237 ? 16.61400 12.36943 34.92802 1.000 25.10105 237 MET A CA 1
ATOM 1870 C C . MET A 1 237 ? 16.57902 13.63156 35.76366 1.000 28.01847 237 MET A C 1
ATOM 1871 O O . MET A 1 237 ? 15.51817 14.25647 35.84382 1.000 30.55138 237 MET A O 1
ATOM 1876 N N . GLN A 1 238 ? 17.68568 13.99562 36.40884 1.000 23.89227 238 GLN A N 1
ATOM 1877 C CA . GLN A 1 238 ? 17.75408 15.19727 37.23126 1.000 29.99624 238 GLN A CA 1
ATOM 1878 C C . GLN A 1 238 ? 18.66154 16.24546 36.61120 1.000 25.90340 238 GLN A C 1
ATOM 1879 O O . GLN A 1 238 ? 18.94705 17.26575 37.24319 1.000 31.08996 238 GLN A O 1
ATOM 1885 N N . GLY A 1 239 ? 19.12520 16.00861 35.38639 1.000 29.19117 239 GLY A N 1
ATOM 1886 C CA . GLY A 1 239 ? 19.86265 17.00699 34.63828 1.000 27.85592 239 GLY A CA 1
ATOM 1887 C C . GLY A 1 239 ? 21.26630 17.25804 35.12740 1.000 33.39751 239 GLY A C 1
ATOM 1888 O O . GLY A 1 239 ? 21.80786 18.34233 34.89303 1.000 33.44000 239 GLY A O 1
ATOM 1889 N N . VAL A 1 240 ? 21.89567 16.27531 35.77580 1.000 27.42123 240 VAL A N 1
ATOM 1890 C CA . VAL A 1 240 ? 23.23877 16.46747 36.29684 1.000 25.14082 240 VAL A CA 1
ATOM 1891 C C . VAL A 1 240 ? 24.14778 15.40662 35.68761 1.000 30.61522 240 VAL A C 1
ATOM 1892 O O . VAL A 1 240 ? 23.69058 14.37871 35.18751 1.000 28.02116 240 VAL A O 1
ATOM 1896 N N . HIS A 1 241 ? 25.44866 15.69448 35.68050 1.000 29.52308 241 HIS A N 1
ATOM 1897 C CA . HIS A 1 241 ? 26.40206 14.77763 35.06571 1.000 33.03828 241 HIS A CA 1
ATOM 1898 C C . HIS A 1 241 ? 26.92860 13.72770 36.02759 1.000 33.68757 241 HIS A C 1
ATOM 1899 O O . HIS A 1 241 ? 27.35073 12.65459 35.58282 1.000 30.60871 241 HIS A O 1
ATOM 1906 N N . SER A 1 242 ? 26.94899 14.01613 37.32524 1.000 32.69767 242 SER A N 1
ATOM 1907 C CA . SER A 1 242 ? 27.56244 13.12657 38.30055 1.000 27.87380 242 SER A CA 1
ATOM 1908 C C . SER A 1 242 ? 26.51543 12.48703 39.19649 1.000 28.44765 242 SER A C 1
ATOM 1909 O O . SER A 1 242 ? 25.53032 13.13128 39.57638 1.000 25.73298 242 SER A O 1
ATOM 1912 N N . ASN A 1 243 ? 26.72952 11.20314 39.51274 1.000 25.42520 243 ASN A N 1
ATOM 1913 C CA . ASN A 1 243 ? 25.88488 10.54017 40.49544 1.000 24.70074 243 ASN A CA 1
ATOM 1914 C C . ASN A 1 243 ? 25.83274 11.31627 41.79835 1.000 22.36986 243 ASN A C 1
ATOM 1915 O O . ASN A 1 243 ? 24.80717 11.30254 42.48656 1.000 22.33107 243 ASN A O 1
ATOM 1920 N N . TYR A 1 244 ? 26.93799 11.97288 42.17157 1.000 25.35403 244 TYR A N 1
ATOM 1921 C CA . TYR A 1 244 ? 27.02014 12.62637 43.47206 1.000 25.04980 244 TYR A CA 1
ATOM 1922 C C . TYR A 1 244 ? 26.21374 13.90088 43.52480 1.000 26.48524 244 TYR A C 1
ATOM 1923 O O . TYR A 1 244 ? 26.12779 14.50357 44.59664 1.000 27.65618 244 TYR A O 1
ATOM 1932 N N . GLU A 1 245 ? 25.60736 14.29711 42.40968 1.000 23.81870 245 GLU A N 1
ATOM 1933 C CA . GLU A 1 245 ? 24.74131 15.46466 42.35551 1.000 29.98124 245 GLU A CA 1
ATOM 1934 C C . GLU A 1 245 ? 23.25667 15.12544 42.39365 1.000 31.75058 245 GLU A C 1
ATOM 1935 O O . GLU A 1 245 ? 22.43106 16.03625 42.31341 1.000 28.28678 245 GLU A O 1
ATOM 1941 N N . ILE A 1 246 ? 22.88186 13.84898 42.50514 1.000 26.84293 246 ILE A N 1
ATOM 1942 C CA . ILE A 1 246 ? 21.45881 13.52711 42.53768 1.000 26.60491 246 ILE A CA 1
ATOM 1943 C C . ILE A 1 246 ? 20.92340 13.78991 43.93468 1.000 26.78813 246 ILE A C 1
ATOM 1944 O O . ILE A 1 246 ? 21.69985 13.97819 44.87476 1.000 26.09340 246 ILE A O 1
ATOM 1949 N N . ASP A 1 247 ? 19.59318 13.73804 44.07125 1.000 24.35090 247 ASP A N 1
ATOM 1950 C CA . ASP A 1 247 ? 18.92031 14.08520 45.32000 1.000 26.73571 247 ASP A CA 1
ATOM 1951 C C . ASP A 1 247 ? 19.47199 13.32702 46.53206 1.000 33.89877 247 ASP A C 1
ATOM 1952 O O . ASP A 1 247 ? 19.73911 13.94167 47.57478 1.000 33.18281 247 ASP A O 1
ATOM 1957 N N . ILE A 1 248 ? 19.69349 12.00926 46.41653 1.000 30.33098 248 ILE A N 1
ATOM 1958 C CA . ILE A 1 248 ? 20.18532 11.25723 47.57581 1.000 31.91314 248 ILE A CA 1
ATOM 1959 C C . ILE A 1 248 ? 21.55137 11.77806 48.00931 1.000 30.15818 248 ILE A C 1
ATOM 1960 O O . ILE A 1 248 ? 21.82015 11.94727 49.20464 1.000 35.11569 248 ILE A O 1
ATOM 1965 N N . PHE A 1 249 ? 22.41199 12.10503 47.05184 1.000 26.38233 249 PHE A N 1
ATOM 1966 C CA . PHE A 1 249 ? 23.75948 12.51869 47.41441 1.000 29.71595 249 PHE A CA 1
ATOM 1967 C C . PHE A 1 249 ? 23.88656 14.00219 47.70037 1.000 32.45977 249 PHE A C 1
ATOM 1968 O O . PHE A 1 249 ? 24.86549 14.40430 48.33992 1.000 30.26307 249 PHE A O 1
ATOM 1976 N N . GLN A 1 250 ? 22.92252 14.81418 47.27104 1.000 34.31702 250 GLN A N 1
ATOM 1977 C CA . GLN A 1 250 ? 22.89264 16.20729 47.70970 1.000 37.42314 250 GLN A CA 1
ATOM 1978 C C . GLN A 1 250 ? 22.76447 16.26668 49.22516 1.000 31.75132 250 GLN A C 1
ATOM 1979 O O . GLN A 1 250 ? 23.50231 16.99659 49.89760 1.000 35.19252 250 GLN A O 1
ATOM 1985 N N . ASN A 1 251 ? 21.85828 15.46284 49.78564 1.000 30.41895 251 ASN A N 1
ATOM 1986 C CA . ASN A 1 251 ? 21.65231 15.47216 51.23040 1.000 30.52451 251 ASN A CA 1
ATOM 1987 C C . ASN A 1 251 ? 22.86458 14.92287 51.98564 1.000 36.36987 251 ASN A C 1
ATOM 1988 O O . ASN A 1 251 ? 23.31319 15.51657 52.97759 1.000 34.06086 251 ASN A O 1
ATOM 1993 N N . LEU A 1 252 ? 23.42456 13.80293 51.52266 1.000 33.86141 252 LEU A N 1
ATOM 1994 C CA . LEU A 1 252 ? 24.55466 13.20068 52.22231 1.000 29.00297 252 LEU A CA 1
ATOM 1995 C C . LEU A 1 252 ? 25.78060 14.10216 52.16820 1.000 29.30477 252 LEU A C 1
ATOM 1996 O O . LEU A 1 252 ? 26.49437 14.24291 53.16801 1.000 29.04089 252 LEU A O 1
ATOM 2001 N N . VAL A 1 253 ? 26.07017 14.67884 50.99551 1.000 27.77814 253 VAL A N 1
ATOM 2002 C CA . VAL A 1 253 ? 27.25317 15.52660 50.86461 1.000 32.73272 253 VAL A CA 1
ATOM 2003 C C . VAL A 1 253 ? 27.10663 16.78193 51.72040 1.000 28.93953 253 VAL A C 1
ATOM 2004 O O . VAL A 1 253 ? 28.04919 17.19431 52.40612 1.000 31.40480 253 VAL A O 1
ATOM 2008 N N . LYS A 1 254 ? 25.91339 17.38648 51.72688 1.000 31.10941 254 LYS A N 1
ATOM 2009 C CA . LYS A 1 254 ? 25.67888 18.56902 52.56170 1.000 31.21447 254 LYS A CA 1
ATOM 2010 C C . LYS A 1 254 ? 25.87026 18.24606 54.03834 1.000 32.02946 254 LYS A C 1
ATOM 2011 O O . LYS A 1 254 ? 26.38799 19.06676 54.80300 1.000 31.31228 254 LYS A O 1
ATOM 2017 N N . THR A 1 255 ? 25.42385 17.06731 54.46614 1.000 29.42565 255 THR A N 1
ATOM 2018 C CA . THR A 1 255 ? 25.57464 16.69774 55.86556 1.000 32.87534 255 THR A CA 1
ATOM 2019 C C . THR A 1 255 ? 27.04298 16.49971 56.20467 1.000 28.64930 255 THR A C 1
ATOM 2020 O O . THR A 1 255 ? 27.51460 16.96015 57.24802 1.000 27.95109 255 THR A O 1
ATOM 2024 N N . ALA A 1 256 ? 27.78124 15.81847 55.32508 1.000 30.04608 256 ALA A N 1
ATOM 2025 C CA . ALA A 1 256 ? 29.21658 15.67754 55.52776 1.000 27.66704 256 ALA A CA 1
ATOM 2026 C C . ALA A 1 256 ? 29.89106 17.04273 55.57612 1.000 23.86334 256 ALA A C 1
ATOM 2027 O O . ALA A 1 256 ? 30.78301 17.25853 56.39411 1.000 21.52983 256 ALA A O 1
ATOM 2029 N N . ALA A 1 257 ? 29.47961 17.96668 54.69078 1.000 26.17907 257 ALA A N 1
ATOM 2030 C CA . ALA A 1 257 ? 30.04635 19.31932 54.68254 1.000 24.79625 257 ALA A CA 1
ATOM 2031 C C . ALA A 1 257 ? 29.78927 20.03733 56.00599 1.000 26.11875 257 ALA A C 1
ATOM 2032 O O . ALA A 1 257 ? 30.66349 20.75431 56.51388 1.000 26.00007 257 ALA A O 1
ATOM 2034 N N . ALA A 1 258 ? 28.58391 19.88279 56.55751 1.000 24.81532 258 ALA A N 1
ATOM 2035 C CA . ALA A 1 258 ? 28.29238 20.43948 57.87216 1.000 25.72605 258 ALA A CA 1
ATOM 2036 C C . ALA A 1 258 ? 29.20500 19.84637 58.93550 1.000 26.18118 258 ALA A C 1
ATOM 2037 O O . ALA A 1 258 ? 29.70883 20.56540 59.79774 1.000 25.54533 258 ALA A O 1
ATOM 2039 N N . LEU A 1 259 ? 29.43963 18.52915 58.88970 1.000 26.93788 259 LEU A N 1
ATOM 2040 C CA . LEU A 1 259 ? 30.34285 17.92591 59.85970 1.000 25.97471 259 LEU A CA 1
ATOM 2041 C C . LEU A 1 259 ? 31.78447 18.39843 59.66679 1.000 29.29514 259 LEU A C 1
ATOM 2042 O O . LEU A 1 259 ? 32.54734 18.45706 60.63995 1.000 28.22782 259 LEU A O 1
ATOM 2047 N N . ALA A 1 260 ? 32.17997 18.74393 58.43461 1.000 24.24792 260 ALA A N 1
ATOM 2048 C CA . ALA A 1 260 ? 33.52726 19.24267 58.19518 1.000 27.34240 260 ALA A CA 1
ATOM 2049 C C . ALA A 1 260 ? 33.63544 20.76413 58.31158 1.000 26.44545 260 ALA A C 1
ATOM 2050 O O . ALA A 1 260 ? 34.74319 21.30427 58.20406 1.000 24.29973 260 ALA A O 1
ATOM 2052 N N . GLY A 1 261 ? 32.52556 21.46356 58.51746 1.000 26.68090 261 GLY A N 1
ATOM 2053 C CA . GLY A 1 261 ? 32.56890 22.91292 58.63052 1.000 26.01822 261 GLY A CA 1
ATOM 2054 C C . GLY A 1 261 ? 32.91225 23.63942 57.34327 1.000 26.66022 261 GLY A C 1
ATOM 2055 O O . GLY A 1 261 ? 33.56391 24.69633 57.39087 1.000 26.06557 261 GLY A O 1
ATOM 2056 N N . THR A 1 262 ? 32.49960 23.10570 56.18492 1.000 24.80297 262 THR A N 1
ATOM 2057 C CA . THR A 1 262 ? 32.83266 23.70558 54.89580 1.000 24.76877 262 THR A CA 1
ATOM 2058 C C . THR A 1 262 ? 31.58812 23.96299 54.04847 1.000 25.26504 262 THR A C 1
ATOM 2059 O O . THR A 1 262 ? 30.55178 23.30846 54.19994 1.000 24.70903 262 THR A O 1
ATOM 2063 N N . THR A 1 263 ? 31.69010 24.95882 53.16279 1.000 27.40869 263 THR A N 1
ATOM 2064 C CA . THR A 1 263 ? 30.66367 25.20824 52.15461 1.000 31.80896 263 THR A CA 1
ATOM 2065 C C . THR A 1 263 ? 31.02346 24.62695 50.79220 1.000 30.05695 263 THR A C 1
ATOM 2066 O O . THR A 1 263 ? 30.19147 24.65700 49.87690 1.000 31.59142 263 THR A O 1
ATOM 2070 N N . ASP A 1 264 ? 32.22642 24.07708 50.66197 1.000 30.66443 264 ASP A N 1
ATOM 2071 C CA . ASP A 1 264 ? 32.76562 23.57413 49.40136 1.000 30.00462 264 ASP A CA 1
ATOM 2072 C C . ASP A 1 264 ? 32.20555 22.17812 49.15292 1.000 34.11481 264 ASP A C 1
ATOM 2073 O O . ASP A 1 264 ? 32.83181 21.15994 49.44428 1.000 34.84897 264 ASP A O 1
ATOM 2078 N N . LEU A 1 265 ? 30.98675 22.13678 48.61779 1.000 35.80732 265 LEU A N 1
ATOM 2079 C CA . LEU A 1 265 ? 30.33966 20.86599 48.31096 1.000 34.88291 265 LEU A CA 1
ATOM 2080 C C . LEU A 1 265 ? 31.03662 20.11091 47.18476 1.000 37.47035 265 LEU A C 1
ATOM 2081 O O . LEU A 1 265 ? 30.64369 18.98018 46.88765 1.000 39.68939 265 LEU A O 1
ATOM 2086 N N . SER A 1 266 ? 32.02910 20.70234 46.52843 1.000 38.76699 266 SER A N 1
ATOM 2087 C CA . SER A 1 266 ? 32.71344 20.00099 45.45180 1.000 39.30672 266 SER A CA 1
ATOM 2088 C C . SER A 1 266 ? 33.93818 19.23868 45.93062 1.000 38.30844 266 SER A C 1
ATOM 2089 O O . SER A 1 266 ? 34.62282 18.63354 45.10305 1.000 42.84509 266 SER A O 1
ATOM 2092 N N . ASN A 1 267 ? 34.24053 19.26792 47.23183 1.000 34.71715 267 ASN A N 1
ATOM 2093 C CA . ASN A 1 267 ? 35.42265 18.59271 47.75423 1.000 33.97957 267 ASN A CA 1
ATOM 2094 C C . ASN A 1 267 ? 35.28707 17.07532 47.61501 1.000 31.02232 267 ASN A C 1
ATOM 2095 O O . ASN A 1 267 ? 34.33904 16.47880 48.13223 1.000 28.73106 267 ASN A O 1
ATOM 2100 N N . SER A 1 268 ? 36.27368 16.43884 46.98889 1.000 31.77047 268 SER A N 1
ATOM 2101 C CA . SER A 1 268 ? 36.13274 15.02030 46.65459 1.000 29.30064 268 SER A CA 1
ATOM 2102 C C . SER A 1 268 ? 36.01850 14.13859 47.89659 1.000 29.17856 268 SER A C 1
ATOM 2103 O O . SER A 1 268 ? 35.34910 13.09622 47.85810 1.000 27.07017 268 SER A O 1
ATOM 2106 N N . SER A 1 269 ? 36.66808 14.51937 48.99905 1.000 27.76844 269 SER A N 1
ATOM 2107 C CA . SER A 1 269 ? 36.56906 13.71184 50.21736 1.000 28.01462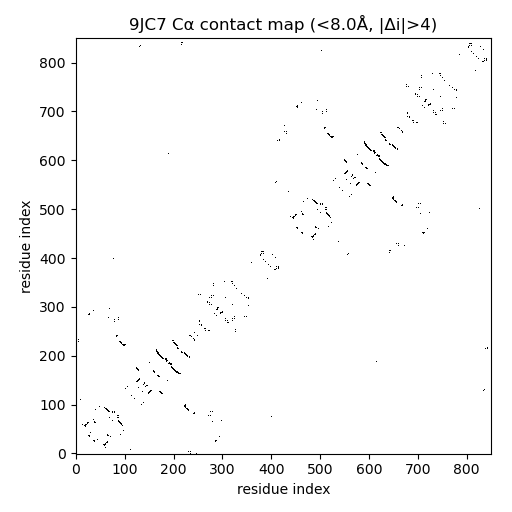 269 SER A CA 1
ATOM 2108 C C . SER A 1 269 ? 35.14609 13.69950 50.76913 1.000 24.84236 269 SER A C 1
ATOM 2109 O O . SER A 1 269 ? 34.76722 12.76093 51.46771 1.000 21.74970 269 SER A O 1
ATOM 2112 N N . LEU A 1 270 ? 34.35377 14.73987 50.50925 1.000 23.19655 270 LEU A N 1
ATOM 2113 C CA . LEU A 1 270 ? 32.95161 14.68662 50.92886 1.000 26.48610 270 LEU A CA 1
ATOM 2114 C C . LEU A 1 270 ? 32.17945 13.64382 50.12215 1.000 25.79342 270 LEU A C 1
ATOM 2115 O O . LEU A 1 270 ? 31.32535 12.92863 50.66572 1.000 23.71666 270 LEU A O 1
ATOM 2120 N N . ARG A 1 271 ? 32.47159 13.54340 48.82358 1.000 25.04243 271 ARG A N 1
ATOM 2121 C CA . ARG A 1 271 ? 31.82193 12.51926 48.00364 1.000 24.06643 271 ARG A CA 1
ATOM 2122 C C . ARG A 1 271 ? 32.23649 11.11597 48.45234 1.000 23.80538 271 ARG A C 1
ATOM 2123 O O . ARG A 1 271 ? 31.40035 10.21152 48.51862 1.000 19.68053 271 ARG A O 1
ATOM 2131 N N . VAL A 1 272 ? 33.51881 10.91839 48.78293 1.000 21.89191 272 VAL A N 1
ATOM 2132 C CA . VAL A 1 272 ? 33.96078 9.61647 49.28759 1.000 20.31246 272 VAL A CA 1
ATOM 2133 C C . VAL A 1 272 ? 33.22609 9.26338 50.57537 1.000 19.70993 272 VAL A C 1
ATOM 2134 O O . VAL A 1 272 ? 32.75377 8.13751 50.75383 1.000 18.08632 272 VAL A O 1
ATOM 2138 N N . ILE A 1 273 ? 33.16755 10.20524 51.51973 1.000 22.29591 273 ILE A N 1
ATOM 2139 C CA . ILE A 1 273 ? 32.48765 9.92303 52.78074 1.000 20.50386 273 ILE A CA 1
ATOM 2140 C C . ILE A 1 273 ? 31.01343 9.62803 52.53301 1.000 19.14657 273 ILE A C 1
ATOM 2141 O O . ILE A 1 273 ? 30.43154 8.70831 53.13227 1.000 19.90727 273 ILE A O 1
ATOM 2146 N N . ALA A 1 274 ? 30.38695 10.37562 51.62376 1.000 17.92642 274 ALA A N 1
ATOM 2147 C CA . ALA A 1 274 ? 28.97252 10.13690 51.34689 1.000 20.20588 274 ALA A CA 1
ATOM 2148 C C . ALA A 1 274 ? 28.74790 8.75353 50.73725 1.000 19.69744 274 ALA A C 1
ATOM 2149 O O . ALA A 1 274 ? 27.78347 8.06629 51.08499 1.000 20.50517 274 ALA A O 1
ATOM 2151 N N . ASP A 1 275 ? 29.61373 8.34111 49.81073 1.000 20.62993 275 ASP A N 1
ATOM 2152 C CA . ASP A 1 275 ? 29.51340 6.99156 49.25214 1.000 18.17209 275 ASP A CA 1
ATOM 2153 C C . ASP A 1 275 ? 29.74488 5.92570 50.31598 1.000 19.14117 275 ASP A C 1
ATOM 2154 O O . ASP A 1 275 ? 29.05603 4.89957 50.34226 1.000 20.22637 275 ASP A O 1
ATOM 2159 N N . HIS A 1 276 ? 30.76637 6.12103 51.15892 1.000 18.23213 276 HIS A N 1
ATOM 2160 C CA . HIS A 1 276 ? 31.15908 5.07609 52.09984 1.000 19.76348 276 HIS A CA 1
ATOM 2161 C C . HIS A 1 276 ? 30.13290 4.88351 53.20895 1.000 18.93833 276 HIS A C 1
ATOM 2162 O O . HIS A 1 276 ? 29.94122 3.75289 53.67129 1.000 19.48441 276 HIS A O 1
ATOM 2169 N N . ILE A 1 277 ? 29.44769 5.94778 53.64812 1.000 18.20589 277 ILE A N 1
ATOM 2170 C CA . ILE A 1 277 ? 28.40692 5.72009 54.64897 1.000 17.36494 277 ILE A CA 1
ATOM 2171 C C . ILE A 1 277 ? 27.34282 4.78624 54.08578 1.000 21.66116 277 ILE A C 1
ATOM 2172 O O . ILE A 1 277 ? 26.80919 3.93362 54.81029 1.000 18.76442 277 ILE A O 1
ATOM 2177 N N . ARG A 1 278 ? 27.07000 4.86575 52.77991 1.000 18.55263 278 ARG A N 1
ATOM 2178 C CA . ARG A 1 278 ? 26.05022 3.98685 52.20682 1.000 20.93140 278 ARG A CA 1
ATOM 2179 C C . ARG A 1 278 ? 26.48811 2.52589 52.28794 1.000 19.83177 278 ARG A C 1
ATOM 2180 O O . ARG A 1 278 ? 25.75936 1.67115 52.80892 1.000 20.78451 278 ARG A O 1
ATOM 2188 N N . SER A 1 279 ? 27.69510 2.22012 51.82425 1.000 20.03111 279 SER A N 1
ATOM 2189 C CA . SER A 1 279 ? 28.13187 0.83538 51.91128 1.000 20.39014 279 SER A CA 1
ATOM 2190 C C . SER A 1 279 ? 28.26743 0.39398 53.37073 1.000 20.04891 279 SER A C 1
ATOM 2191 O O . SER A 1 279 ? 27.77776 -0.67840 53.74168 1.000 17.22340 279 SER A O 1
ATOM 2194 N N . CYS A 1 280 ? 28.86603 1.23066 54.22936 1.000 15.99604 280 CYS A N 1
ATOM 2195 C CA . CYS A 1 280 ? 29.13030 0.80203 55.59968 1.000 18.68878 280 CYS A CA 1
ATOM 2196 C C . CYS A 1 280 ? 27.83689 0.63407 56.39136 1.000 18.97446 280 CYS A C 1
ATOM 2197 O O . CYS A 1 280 ? 27.66343 -0.36555 57.10694 1.000 17.41235 280 CYS A O 1
ATOM 2200 N N . ALA A 1 281 ? 26.90436 1.58523 56.26528 1.000 14.88808 281 ALA A N 1
ATOM 2201 C CA . ALA A 1 281 ? 25.66431 1.48266 57.02555 1.000 18.39964 281 ALA A CA 1
ATOM 2202 C C . ALA A 1 281 ? 24.81293 0.30779 56.55172 1.000 19.55699 281 ALA A C 1
ATOM 2203 O O . ALA A 1 281 ? 24.24529 -0.42827 57.37663 1.000 18.36482 281 ALA A O 1
ATOM 2205 N N . PHE A 1 282 ? 24.70269 0.10916 55.23172 1.000 17.71781 282 PHE A N 1
ATOM 2206 C CA . PHE A 1 282 ? 23.88348 -1.00533 54.73845 1.000 19.94748 282 PHE A CA 1
ATOM 2207 C C . PHE A 1 282 ? 24.52324 -2.35335 55.07577 1.000 19.81530 282 PHE A C 1
ATOM 2208 O O . PHE A 1 282 ? 23.81754 -3.33568 55.35204 1.000 20.56050 282 PHE A O 1
ATOM 2216 N N . LEU A 1 283 ? 25.85932 -2.42450 55.03141 1.000 19.31076 283 LEU A N 1
ATOM 2217 C CA . LEU A 1 283 ? 26.55695 -3.64754 55.41656 1.000 21.66223 283 LEU A CA 1
ATOM 2218 C C . LEU A 1 283 ? 26.26725 -3.99401 56.87359 1.000 22.64093 283 LEU A C 1
ATOM 2219 O O . LEU A 1 283 ? 25.92070 -5.13474 57.19562 1.000 17.87657 283 LEU A O 1
ATOM 2224 N N . VAL A 1 284 ? 26.36120 -3.00742 57.76884 1.000 18.46985 284 VAL A N 1
ATOM 2225 C CA . VAL A 1 284 ? 26.05291 -3.27698 59.17494 1.000 24.01211 284 VAL A CA 1
ATOM 2226 C C . VAL A 1 284 ? 24.58908 -3.66551 59.34974 1.000 22.69614 284 VAL A C 1
ATOM 2227 O O . VAL A 1 284 ? 24.26685 -4.57551 60.12287 1.000 19.67864 284 VAL A O 1
ATOM 2231 N N . ALA A 1 285 ? 23.67673 -2.96288 58.66436 1.000 21.54415 285 ALA A N 1
ATOM 2232 C CA . ALA A 1 285 ? 22.26153 -3.30835 58.75805 1.000 20.27509 285 ALA A CA 1
ATOM 2233 C C . ALA A 1 285 ? 22.00758 -4.72813 58.27703 1.000 23.08354 285 ALA A C 1
ATOM 2234 O O . ALA A 1 285 ? 21.05699 -5.38255 58.72047 1.000 22.40136 285 ALA A O 1
ATOM 2236 N N . ASP A 1 286 ? 22.81795 -5.21073 57.35402 1.000 21.21442 286 ASP A N 1
ATOM 2237 C CA . ASP A 1 286 ? 22.69959 -6.58456 56.90900 1.000 19.25616 286 ASP A CA 1
ATOM 2238 C C . ASP A 1 286 ? 23.47266 -7.54949 57.80588 1.000 22.21049 286 ASP A C 1
ATOM 2239 O O . ASP A 1 286 ? 23.57107 -8.74323 57.48333 1.000 24.39496 286 ASP A O 1
ATOM 2244 N N . GLY A 1 287 ? 24.03764 -7.06058 58.90324 1.000 23.91861 287 GLY A N 1
ATOM 2245 C CA . GLY A 1 287 ? 24.61721 -7.92788 59.90825 1.000 23.31956 287 GLY A CA 1
ATOM 2246 C C . GLY A 1 287 ? 26.11391 -8.13646 59.85029 1.000 24.28474 287 GLY A C 1
ATOM 2247 O O . GLY A 1 287 ? 26.62875 -8.95787 60.61718 1.000 22.26799 287 GLY A O 1
ATOM 2248 N N . VAL A 1 288 ? 26.82929 -7.43462 58.97298 1.000 21.24239 288 VAL A N 1
ATOM 2249 C CA . VAL A 1 288 ? 28.28279 -7.52973 58.92968 1.000 19.98896 288 VAL A CA 1
ATOM 2250 C C . VAL A 1 288 ? 28.84696 -6.67147 60.04686 1.000 22.82683 288 VAL A C 1
ATOM 2251 O O . VAL A 1 288 ? 28.42190 -5.52385 60.23731 1.000 22.32908 288 VAL A O 1
ATOM 2255 N N . LEU A 1 289 ? 29.82611 -7.20479 60.77219 1.000 20.37507 289 LEU A N 1
ATOM 2256 C CA . LEU A 1 289 ? 30.49085 -6.42869 61.80840 1.000 22.01728 289 LEU A CA 1
ATOM 2257 C C . LEU A 1 289 ? 31.97392 -6.29875 61.47961 1.000 21.93743 289 LEU A C 1
ATOM 2258 O O . LEU A 1 289 ? 32.54979 -7.18403 60.84271 1.000 24.62761 289 LEU A O 1
ATOM 2263 N N . PRO A 1 290 ? 32.60856 -5.19608 61.86539 1.000 22.37441 290 PRO A N 1
ATOM 2264 C CA . PRO A 1 290 ? 34.03070 -5.01551 61.55092 1.000 22.76050 290 PRO A CA 1
ATOM 2265 C C . PRO A 1 290 ? 34.85946 -6.14267 62.14525 1.000 27.26514 290 PRO A C 1
ATOM 2266 O O . PRO A 1 290 ? 34.55239 -6.65602 63.21958 1.000 24.00581 290 PRO A O 1
ATOM 2270 N N . SER A 1 291 ? 35.88904 -6.56073 61.41297 1.000 24.87794 291 SER A N 1
ATOM 2271 C CA . SER A 1 291 ? 36.77321 -7.61746 61.88681 1.000 25.14606 291 SER A CA 1
ATOM 2272 C C . SER A 1 291 ? 38.03781 -7.59128 61.04290 1.000 26.54239 291 SER A C 1
ATOM 2273 O O . SER A 1 291 ? 38.18136 -6.78605 60.12175 1.000 24.94813 291 SER A O 1
ATOM 2276 N N . ASN A 1 292 ? 38.94394 -8.51420 61.33484 1.000 27.98035 292 ASN A N 1
ATOM 2277 C CA . ASN A 1 292 ? 40.19063 -8.62975 60.59785 1.000 29.68090 292 ASN A CA 1
ATOM 2278 C C . ASN A 1 292 ? 40.17131 -9.80469 59.63117 1.000 30.57017 292 ASN A C 1
ATOM 2279 O O . ASN A 1 292 ? 41.23388 -10.24771 59.18600 1.000 29.71255 292 ASN A O 1
ATOM 2284 N N . GLU A 1 293 ? 38.98256 -10.29990 59.28162 1.000 26.34017 293 GLU A N 1
ATOM 2285 C CA . GLU A 1 293 ? 38.85509 -11.40924 58.34823 1.000 31.63422 293 GLU A CA 1
ATOM 2286 C C . GLU A 1 293 ? 37.70610 -11.13504 57.38581 1.000 31.15419 293 GLU A C 1
ATOM 2287 O O . GLU A 1 293 ? 36.70156 -10.52093 57.77111 1.000 27.42413 293 GLU A O 1
ATOM 2293 N N . GLY A 1 294 ? 37.89720 -11.52921 56.12367 1.000 26.63345 294 GLY A N 1
ATOM 2294 C CA . GLY A 1 294 ? 36.77706 -11.73346 55.20961 1.000 29.49782 294 GLY A CA 1
ATOM 2295 C C . GLY A 1 294 ? 35.89952 -10.50789 55.02147 1.000 26.17181 294 GLY A C 1
ATOM 2296 O O . GLY A 1 294 ? 36.39387 -9.39496 54.81097 1.000 24.84859 294 GLY A O 1
ATOM 2297 N N . ARG A 1 295 ? 34.57579 -10.72515 55.08195 1.000 23.53887 295 ARG A N 1
ATOM 2298 C CA . ARG A 1 295 ? 33.61741 -9.64180 54.85202 1.000 27.81467 295 ARG A CA 1
ATOM 2299 C C . ARG A 1 295 ? 33.75431 -8.54094 55.89672 1.000 23.73942 295 ARG A C 1
ATOM 2300 O O . ARG A 1 295 ? 33.63944 -7.34742 55.57226 1.000 24.87241 295 ARG A O 1
ATOM 2308 N N . GLY A 1 296 ? 33.99836 -8.91969 57.15666 1.000 21.74618 296 GLY A N 1
ATOM 2309 C CA . GLY A 1 296 ? 34.20311 -7.92444 58.19868 1.000 23.87632 296 GLY A CA 1
ATOM 2310 C C . GLY A 1 296 ? 35.42796 -7.05528 57.97704 1.000 24.23121 296 GLY A C 1
ATOM 2311 O O . GLY A 1 296 ? 35.46373 -5.89631 58.41658 1.000 20.61928 296 GLY A O 1
ATOM 2312 N N . TYR A 1 297 ? 36.45545 -7.59234 57.31019 1.000 24.85450 297 TYR A N 1
ATOM 2313 C CA . TYR A 1 297 ? 37.63668 -6.78142 57.06297 1.000 22.53834 297 TYR A CA 1
ATOM 2314 C C . TYR A 1 297 ? 37.40593 -5.82468 55.90508 1.000 25.81584 297 TYR A C 1
ATOM 2315 O O . TYR A 1 297 ? 37.92024 -4.70421 55.93548 1.000 19.81048 297 TYR A O 1
ATOM 2324 N N . VAL A 1 298 ? 36.59459 -6.20392 54.91425 1.000 23.34287 298 VAL A N 1
ATOM 2325 C CA . VAL A 1 298 ? 36.22070 -5.22736 53.88661 1.000 21.89350 298 VAL A CA 1
ATOM 2326 C C . VAL A 1 298 ? 35.44746 -4.06073 54.51398 1.000 20.23164 298 VAL A C 1
ATOM 2327 O O . VAL A 1 298 ? 35.68076 -2.89910 54.18369 1.000 18.92580 298 VAL A O 1
ATOM 2331 N N . LEU A 1 299 ? 34.47812 -4.35581 55.37859 1.000 20.06007 299 LEU A N 1
ATOM 2332 C CA . LEU A 1 299 ? 33.78103 -3.28319 56.09005 1.000 18.04382 299 LEU A CA 1
ATOM 2333 C C . LEU A 1 299 ? 34.75978 -2.42820 56.88946 1.000 18.63425 299 LEU A C 1
ATOM 2334 O O . LEU A 1 299 ? 34.72833 -1.18804 56.81973 1.000 19.75700 299 LEU A O 1
ATOM 2339 N N . ARG A 1 300 ? 35.64167 -3.07690 57.65880 1.000 18.29865 300 ARG A N 1
ATOM 2340 C CA . ARG A 1 300 ? 36.63042 -2.32820 58.43676 1.000 20.69643 300 ARG A CA 1
ATOM 2341 C C . ARG A 1 300 ? 37.46520 -1.42220 57.53297 1.000 23.02184 300 ARG A C 1
ATOM 2342 O O . ARG A 1 300 ? 37.70432 -0.24702 57.86029 1.000 19.73280 300 ARG A O 1
ATOM 2350 N N . ARG A 1 301 ? 37.86766 -1.93250 56.36012 1.000 20.23265 301 ARG A N 1
ATOM 2351 C CA . ARG A 1 301 ? 38.66245 -1.13385 55.43793 1.000 17.44665 301 ARG A CA 1
ATOM 2352 C C . ARG A 1 301 ? 37.89911 0.09327 54.95821 1.000 19.29493 301 ARG A C 1
ATOM 2353 O O . ARG A 1 301 ? 38.46034 1.18575 54.88623 1.000 21.41578 301 ARG A O 1
ATOM 2361 N N . ILE A 1 302 ? 36.62961 -0.07355 54.57128 1.000 17.82578 302 ILE A N 1
ATOM 2362 C CA . ILE A 1 302 ? 35.88386 1.06829 54.04515 1.000 18.14687 302 ILE A CA 1
ATOM 2363 C C . ILE A 1 302 ? 35.63249 2.08174 55.15372 1.000 20.83536 302 ILE A C 1
ATOM 2364 O O . ILE A 1 302 ? 35.78104 3.29023 54.94694 1.000 17.78199 302 ILE A O 1
ATOM 2369 N N . VAL A 1 303 ? 35.24712 1.60691 56.34247 1.000 20.24649 303 VAL A N 1
ATOM 2370 C CA . VAL A 1 303 ? 35.05406 2.51970 57.48015 1.000 18.73378 303 VAL A CA 1
ATOM 2371 C C . VAL A 1 303 ? 36.31477 3.34351 57.72219 1.000 21.44091 303 VAL A C 1
ATOM 2372 O O . VAL A 1 303 ? 36.27106 4.57503 57.82348 1.000 22.92693 303 VAL A O 1
ATOM 2376 N N . ARG A 1 304 ? 37.46222 2.67078 57.81592 1.000 22.40337 304 ARG A N 1
ATOM 2377 C CA . ARG A 1 304 ? 38.68693 3.37875 58.17622 1.000 24.26611 304 ARG A CA 1
ATOM 2378 C C . ARG A 1 304 ? 39.12155 4.33034 57.07009 1.000 21.15272 304 ARG A C 1
ATOM 2379 O O . ARG A 1 304 ? 39.63782 5.41729 57.35770 1.000 22.13179 304 ARG A O 1
ATOM 2387 N N . ARG A 1 305 ? 38.87462 3.97947 55.80905 1.000 19.33090 305 ARG A N 1
ATOM 2388 C CA . ARG A 1 305 ? 39.15522 4.93052 54.72971 1.000 21.70343 305 ARG A CA 1
ATOM 2389 C C . ARG A 1 305 ? 38.25114 6.15612 54.81351 1.000 20.84532 305 ARG A C 1
ATOM 2390 O O . ARG A 1 305 ? 38.69407 7.27603 54.53746 1.000 22.47569 305 ARG A O 1
ATOM 2398 N N . ALA A 1 306 ? 36.98416 5.97385 55.19950 1.000 21.19969 306 ALA A N 1
ATOM 2399 C CA . ALA A 1 306 ? 36.12815 7.14014 55.41863 1.000 22.86668 306 ALA A CA 1
ATOM 2400 C C . ALA A 1 306 ? 36.67591 8.02195 56.54409 1.000 21.77611 306 ALA A C 1
ATOM 2401 O O . ALA A 1 306 ? 36.68966 9.25173 56.42241 1.000 21.76358 306 ALA A O 1
ATOM 2403 N N . ILE A 1 307 ? 37.11355 7.41030 57.65277 1.000 22.22226 307 ILE A N 1
ATOM 2404 C CA . ILE A 1 307 ? 37.67264 8.18543 58.76734 1.000 23.81864 307 ILE A CA 1
ATOM 2405 C C . ILE A 1 307 ? 38.89220 8.97158 58.30608 1.000 24.93211 307 ILE A C 1
ATOM 2406 O O . ILE A 1 307 ? 39.08942 10.13909 58.68016 1.000 23.51049 307 ILE A O 1
ATOM 2411 N N . ARG A 1 308 ? 39.75064 8.33102 57.50742 1.000 25.30309 308 ARG A N 1
ATOM 2412 C CA . ARG A 1 308 ? 40.93970 9.00695 57.01052 1.000 23.72804 308 ARG A CA 1
ATOM 2413 C C . ARG A 1 308 ? 40.56502 10.21934 56.17824 1.000 23.69073 308 ARG A C 1
ATOM 2414 O O . ARG A 1 308 ? 41.22813 11.25202 56.25450 1.000 24.36448 308 ARG A O 1
ATOM 2422 N N . HIS A 1 309 ? 39.47872 10.13321 55.40744 1.000 23.02770 309 HIS A N 1
ATOM 2423 C CA . HIS A 1 309 ? 39.05976 11.30195 54.64663 1.000 21.94866 309 HIS A CA 1
ATOM 2424 C C . HIS A 1 309 ? 38.52023 12.39774 55.56305 1.000 22.15542 309 HIS A C 1
ATOM 2425 O O . HIS A 1 309 ? 38.67457 13.59058 55.26077 1.000 23.69394 309 HIS A O 1
ATOM 2432 N N . GLY A 1 310 ? 37.87599 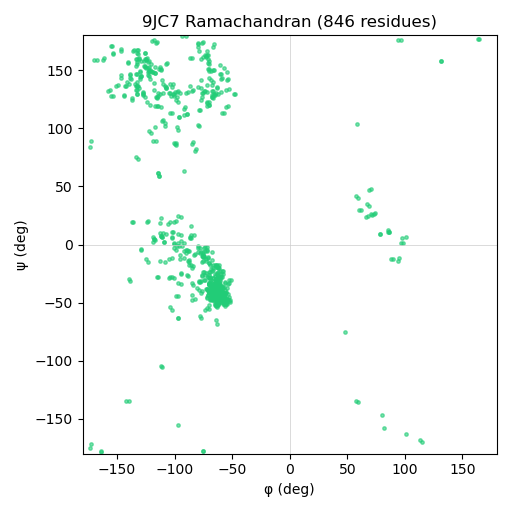12.02292 56.67153 1.000 21.83835 310 GLY A N 1
ATOM 2433 C CA . GLY A 1 310 ? 37.47154 13.03412 57.64448 1.000 24.91744 310 GLY A CA 1
ATOM 2434 C C . GLY A 1 310 ? 38.67116 13.73675 58.26233 1.000 24.87405 310 GLY A C 1
ATOM 2435 O O . GLY A 1 310 ? 38.66134 14.95935 58.45669 1.000 28.43722 310 GLY A O 1
ATOM 2436 N N . TYR A 1 311 ? 39.71757 12.96728 58.58648 1.000 25.69294 311 TYR A N 1
ATOM 2437 C CA . TYR A 1 311 ? 40.98014 13.54627 59.04012 1.000 26.11773 311 TYR A CA 1
ATOM 2438 C C . TYR A 1 311 ? 41.52466 14.52946 58.01567 1.000 27.86089 311 TYR A C 1
ATOM 2439 O O . TYR A 1 311 ? 41.96818 15.62685 58.36739 1.000 31.77295 311 TYR A O 1
ATOM 2448 N N . ARG A 1 312 ? 41.51141 14.14395 56.73819 1.000 30.20158 312 ARG A N 1
ATOM 2449 C CA . ARG A 1 312 ? 41.98461 15.03498 55.68365 1.000 26.24757 312 ARG A CA 1
ATOM 2450 C C . ARG A 1 312 ? 41.17969 16.32621 55.65247 1.000 29.59026 312 ARG A C 1
ATOM 2451 O O . ARG A 1 312 ? 41.72547 17.39793 55.36822 1.000 28.80042 312 ARG A O 1
ATOM 2459 N N . LEU A 1 313 ? 39.87397 16.24246 55.92234 1.000 27.43185 313 LEU A N 1
ATOM 2460 C CA . LEU A 1 313 ? 39.01543 17.42104 55.96569 1.000 26.04562 313 LEU A CA 1
ATOM 2461 C C . LEU A 1 313 ? 39.17076 18.22298 57.25343 1.000 25.39789 313 LEU A C 1
ATOM 2462 O O . LEU A 1 313 ? 38.59831 19.31313 57.36303 1.000 28.95462 313 LEU A O 1
ATOM 2467 N N . GLY A 1 314 ? 39.93070 17.72974 58.21731 1.000 25.09287 314 GLY A N 1
ATOM 2468 C CA . GLY A 1 314 ? 40.08896 18.44292 59.45980 1.000 29.85816 314 GLY A CA 1
ATOM 2469 C C . GLY A 1 314 ? 39.02489 18.18938 60.49743 1.000 34.49455 314 GLY A C 1
ATOM 2470 O O . GLY A 1 314 ? 38.95693 18.93667 61.47969 1.000 33.49918 314 GLY A O 1
ATOM 2471 N N . ILE A 1 315 ? 38.18390 17.17221 60.32099 1.000 28.39473 315 ILE A N 1
ATOM 2472 C CA . ILE A 1 315 ? 37.17831 16.87895 61.33164 1.000 32.93284 315 ILE A CA 1
ATOM 2473 C C . ILE A 1 315 ? 37.87339 16.42271 62.60690 1.000 35.91578 315 ILE A C 1
ATOM 2474 O O . ILE A 1 315 ? 38.73390 15.53532 62.58138 1.000 37.04812 315 ILE A O 1
ATOM 2479 N N . GLN A 1 316 ? 37.51197 17.03105 63.73302 1.000 42.17400 316 GLN A N 1
ATOM 2480 C CA . GLN A 1 316 ? 38.24609 16.78791 64.96838 1.000 47.31658 316 GLN A CA 1
ATOM 2481 C C . GLN A 1 316 ? 37.53445 15.84297 65.92722 1.000 47.34823 316 GLN A C 1
ATOM 2482 O O . GLN A 1 316 ? 38.15166 15.40246 66.90522 1.000 52.32234 316 GLN A O 1
ATOM 2488 N N . ASP A 1 317 ? 36.26716 15.52046 65.68327 1.000 41.70612 317 ASP A N 1
ATOM 2489 C CA . ASP A 1 317 ? 35.51871 14.64398 66.57000 1.000 38.25894 317 ASP A CA 1
ATOM 2490 C C . ASP A 1 317 ? 34.90168 13.49189 65.78455 1.000 34.75004 317 ASP A C 1
ATOM 2491 O O . ASP A 1 317 ? 34.76161 13.55766 64.56015 1.000 36.74220 317 ASP A O 1
ATOM 2496 N N . THR A 1 318 ? 34.60026 12.40856 66.50717 1.000 30.51205 318 THR A N 1
ATOM 2497 C CA . THR A 1 318 ? 33.94738 11.23939 65.92008 1.000 28.07021 318 THR A CA 1
ATOM 2498 C C . THR A 1 318 ? 32.75890 11.69365 65.09344 1.000 27.26161 318 THR A C 1
ATOM 2499 O O . THR A 1 318 ? 31.93786 12.47821 65.56994 1.000 23.76182 318 THR A O 1
ATOM 2503 N N . PHE A 1 319 ? 32.66844 11.21874 63.84779 1.000 21.06795 319 PHE A N 1
ATOM 2504 C CA . PHE A 1 319 ? 31.69906 11.83830 62.93571 1.000 23.12510 319 PHE A CA 1
ATOM 2505 C C . PHE A 1 319 ? 30.94223 10.87697 62.03075 1.000 22.45331 319 PHE A C 1
ATOM 2506 O O . PHE A 1 319 ? 29.82897 11.21995 61.62083 1.000 21.29677 319 PHE A O 1
ATOM 2514 N N . PHE A 1 320 ? 31.52321 9.73512 61.64529 1.000 21.24758 320 PHE A N 1
ATOM 2515 C CA . PHE A 1 320 ? 30.99010 8.93465 60.53473 1.000 20.57040 320 PHE A CA 1
ATOM 2516 C C . PHE A 1 320 ? 29.59715 8.39455 60.85307 1.000 21.73126 320 PHE A C 1
ATOM 2517 O O . PHE A 1 320 ? 28.70492 8.39440 59.98726 1.000 22.04021 320 PHE A O 1
ATOM 2525 N N . TYR A 1 321 ? 29.38083 7.95594 62.10152 1.000 22.31964 321 TYR A N 1
ATOM 2526 C CA . TYR A 1 321 ? 28.08890 7.40238 62.50230 1.000 23.51559 321 TYR A CA 1
ATOM 2527 C C . TYR A 1 321 ? 26.95774 8.41563 62.42042 1.000 22.12313 321 TYR A C 1
ATOM 2528 O O . TYR A 1 321 ? 25.79010 8.01011 62.38214 1.000 21.34628 321 TYR A O 1
ATOM 2537 N N . LYS A 1 322 ? 27.27170 9.71873 62.39453 1.000 20.04959 322 LYS A N 1
ATOM 2538 C CA . LYS A 1 322 ? 26.25956 10.75838 62.31095 1.000 24.24045 322 LYS A CA 1
ATOM 2539 C C . LYS A 1 322 ? 25.61393 10.84445 60.94079 1.000 24.90221 322 LYS A C 1
ATOM 2540 O O . LYS A 1 322 ? 24.57023 11.49972 60.79901 1.000 22.61625 322 LYS A O 1
ATOM 2546 N N . LEU A 1 323 ? 26.19319 10.20921 59.92649 1.000 20.61770 323 LEU A N 1
ATOM 2547 C CA . LEU A 1 323 ? 25.56800 10.21165 58.61582 1.000 21.20294 323 LEU A CA 1
ATOM 2548 C C . LEU A 1 323 ? 24.56983 9.07068 58.45989 1.000 24.45501 323 LEU A C 1
ATOM 2549 O O . LEU A 1 323 ? 23.86904 9.02458 57.45077 1.000 24.54674 323 LEU A O 1
ATOM 2554 N N . VAL A 1 324 ? 24.46969 8.16925 59.44554 1.000 18.89490 324 VAL A N 1
ATOM 2555 C CA . VAL A 1 324 ? 23.45024 7.12382 59.38702 1.000 19.65630 324 VAL A CA 1
ATOM 2556 C C . VAL A 1 324 ? 22.05419 7.73052 59.37705 1.000 21.75768 324 VAL A C 1
ATOM 2557 O O . VAL A 1 324 ? 21.18628 7.31356 58.59776 1.000 20.49566 324 VAL A O 1
ATOM 2561 N N . ALA A 1 325 ? 21.83429 8.77777 60.17814 1.000 24.45143 325 ALA A N 1
ATOM 2562 C CA . ALA A 1 325 ? 20.48657 9.33808 60.28491 1.000 23.33493 325 ALA A CA 1
ATOM 2563 C C . ALA A 1 325 ? 20.00153 9.93323 58.97058 1.000 24.57586 325 ALA A C 1
ATOM 2564 O O . ALA A 1 325 ? 18.90031 9.56198 58.52675 1.000 21.20240 325 ALA A O 1
ATOM 2566 N N . PRO A 1 326 ? 20.74375 10.82171 58.29129 1.000 26.29249 326 PRO A N 1
ATOM 2567 C CA . PRO A 1 326 ? 20.24630 11.31302 56.99583 1.000 24.09034 326 PRO A CA 1
ATOM 2568 C C . PRO A 1 326 ? 20.14095 10.21885 55.94817 1.000 24.59373 326 PRO A C 1
ATOM 2569 O O . PRO A 1 326 ? 19.25020 10.27294 55.09139 1.000 24.70896 326 PRO A O 1
ATOM 2573 N N . LEU A 1 327 ? 20.99783 9.20062 56.00908 1.000 23.32639 327 LEU A N 1
ATOM 2574 C CA . LEU A 1 327 ? 20.85710 8.08128 55.08544 1.000 20.93292 327 LEU A CA 1
ATOM 2575 C C . LEU A 1 327 ? 19.51924 7.38174 55.28699 1.000 20.79882 327 LEU A C 1
ATOM 2576 O O . LEU A 1 327 ? 18.81627 7.08755 54.31385 1.000 25.67679 327 LEU A O 1
ATOM 2581 N N . ALA A 1 328 ? 19.15113 7.10794 56.54756 1.000 20.89665 328 ALA A N 1
ATOM 2582 C CA . ALA A 1 328 ? 17.88148 6.43789 56.84019 1.000 24.39151 328 ALA A CA 1
ATOM 2583 C C . ALA A 1 328 ? 16.68572 7.29560 56.43675 1.000 24.82981 328 ALA A C 1
ATOM 2584 O O . ALA A 1 328 ? 15.69104 6.78933 55.89221 1.000 23.40072 328 ALA A O 1
ATOM 2586 N N . ALA A 1 329 ? 16.76295 8.60186 56.68780 1.000 24.90887 329 ALA A N 1
ATOM 2587 C CA . ALA A 1 329 ? 15.68056 9.48422 56.27011 1.000 27.32389 329 ALA A CA 1
ATOM 2588 C C . ALA A 1 329 ? 15.51397 9.46808 54.75744 1.000 30.50926 329 ALA A C 1
ATOM 2589 O O . ALA A 1 329 ? 14.39162 9.55045 54.24079 1.000 29.88986 329 ALA A O 1
ATOM 2591 N N . GLU A 1 330 ? 16.62043 9.34219 54.03159 1.000 27.06945 330 GLU A N 1
ATOM 2592 C CA . GLU A 1 330 ? 16.58542 9.41848 52.58245 1.000 28.88037 330 GLU A CA 1
ATOM 2593 C C . GLU A 1 330 ? 16.14843 8.09410 51.95653 1.000 31.51436 330 GLU A C 1
ATOM 2594 O O . GLU A 1 330 ? 15.41272 8.08577 50.96027 1.000 29.47359 330 GLU A O 1
ATOM 2600 N N . MET A 1 331 ? 16.57614 6.96631 52.52741 1.000 23.16946 331 MET A N 1
ATOM 2601 C CA . MET A 1 331 ? 16.37424 5.66615 51.89973 1.000 28.20880 331 MET A CA 1
ATOM 2602 C C . MET A 1 331 ? 15.53569 4.69809 52.73108 1.000 25.13322 331 MET A C 1
ATOM 2603 O O . MET A 1 331 ? 15.26355 3.57975 52.27385 1.000 24.56208 331 MET A O 1
ATOM 2608 N N . GLY A 1 332 ? 15.03884 5.13372 53.89022 1.000 25.09315 332 GLY A N 1
ATOM 2609 C CA . GLY A 1 332 ? 14.36848 4.23225 54.80948 1.000 24.01835 332 GLY A CA 1
ATOM 2610 C C . GLY A 1 332 ? 13.02809 3.72862 54.33064 1.000 25.14336 332 GLY A C 1
ATOM 2611 O O . GLY A 1 332 ? 12.61447 2.62846 54.70255 1.000 24.80790 332 GLY A O 1
ATOM 2612 N N . ALA A 1 333 ? 12.32948 4.50980 53.50795 1.000 23.09210 333 ALA A N 1
ATOM 2613 C CA . ALA A 1 333 ? 11.07646 4.02501 52.94318 1.000 28.04604 333 ALA A CA 1
ATOM 2614 C C . ALA A 1 333 ? 11.30957 2.80377 52.05784 1.000 27.55200 333 ALA A C 1
ATOM 2615 O O . ALA A 1 333 ? 10.57158 1.81612 52.13863 1.000 27.54065 333 ALA A O 1
ATOM 2617 N N . ALA A 1 334 ? 12.33865 2.84781 51.20871 1.000 23.47637 334 ALA A N 1
ATOM 2618 C CA . ALA A 1 334 ? 12.64771 1.69957 50.35987 1.000 27.33234 334 ALA A CA 1
ATOM 2619 C C . ALA A 1 334 ? 13.33975 0.58589 51.13550 1.000 27.13426 334 ALA A C 1
ATOM 2620 O O . ALA A 1 334 ? 13.26705 -0.58539 50.74780 1.000 26.03574 334 ALA A O 1
ATOM 2622 N N . TYR A 1 335 ? 14.03167 0.92378 52.21514 1.000 28.48369 335 TYR A N 1
ATOM 2623 C CA . TYR A 1 335 ? 14.83643 -0.03997 52.96394 1.000 27.55356 335 TYR A CA 1
ATOM 2624 C C . TYR A 1 335 ? 14.52102 0.10224 54.44405 1.000 25.99745 335 TYR A C 1
ATOM 2625 O O . TYR A 1 335 ? 15.33497 0.59866 55.22985 1.000 23.38535 335 TYR A O 1
ATOM 2634 N N . PRO A 1 336 ? 13.34862 -0.37142 54.86523 1.000 27.94225 336 PRO A N 1
ATOM 2635 C CA . PRO A 1 336 ? 12.94759 -0.18333 56.26970 1.000 24.33371 336 PRO A CA 1
ATOM 2636 C C . PRO A 1 336 ? 13.90282 -0.81290 57.26396 1.000 28.97246 336 PRO A C 1
ATOM 2637 O O . PRO A 1 336 ? 13.98829 -0.32746 58.39735 1.000 29.79297 336 PRO A O 1
ATOM 2641 N N . GLU A 1 337 ? 14.65840 -1.84811 56.87816 1.000 28.14934 337 GLU A N 1
ATOM 2642 C CA . GLU A 1 337 ? 15.57916 -2.45152 57.83867 1.000 31.04690 337 GLU A CA 1
ATOM 2643 C C . GLU A 1 337 ? 16.64168 -1.45367 58.29655 1.000 30.05900 337 GLU A C 1
ATOM 2644 O O . GLU A 1 337 ? 17.13362 -1.54255 59.42471 1.000 34.32181 337 GLU A O 1
ATOM 2650 N N . LEU A 1 338 ? 16.99240 -0.48544 57.44792 1.000 27.74403 338 LEU A N 1
ATOM 2651 C CA . LEU A 1 338 ? 17.90103 0.57485 57.86810 1.000 29.43109 338 LEU A CA 1
ATOM 2652 C C . LEU A 1 338 ? 17.29078 1.40584 58.99654 1.000 25.00352 338 LEU A C 1
ATOM 2653 O O . LEU A 1 338 ? 17.97981 1.76713 59.95392 1.000 22.81416 338 LEU A O 1
ATOM 2658 N N . VAL A 1 339 ? 15.99579 1.70320 58.91316 1.000 22.44421 339 VAL A N 1
ATOM 2659 C CA . VAL A 1 339 ? 15.32637 2.42997 59.99366 1.000 22.26788 339 VAL A CA 1
ATOM 2660 C C . VAL A 1 339 ? 15.32234 1.59774 61.27284 1.000 23.88154 339 VAL A C 1
ATOM 2661 O O . VAL A 1 339 ? 15.62759 2.09618 62.35905 1.000 24.68354 339 VAL A O 1
ATOM 2665 N N . LYS A 1 340 ? 14.96086 0.31912 61.16074 1.000 25.31425 340 LYS A N 1
ATOM 2666 C CA . LYS A 1 340 ? 14.90718 -0.55523 62.33158 1.000 24.17385 340 LYS A CA 1
ATOM 2667 C C . LYS A 1 340 ? 16.27485 -0.69047 62.99564 1.000 21.52406 340 LYS A C 1
ATOM 2668 O O . LYS A 1 340 ? 16.37493 -0.72033 64.22434 1.000 22.87297 340 LYS A O 1
ATOM 2674 N N . ALA A 1 341 ? 17.34322 -0.73685 62.20355 1.000 23.27324 341 ALA A N 1
ATOM 2675 C CA . ALA A 1 341 ? 18.68642 -0.96476 62.72456 1.000 22.57079 341 ALA A CA 1
ATOM 2676 C C . ALA A 1 341 ? 19.46106 0.32755 62.99132 1.000 22.66908 341 ALA A C 1
ATOM 2677 O O . ALA A 1 341 ? 20.66230 0.26977 63.27460 1.000 20.96569 341 ALA A O 1
ATOM 2679 N N . GLN A 1 342 ? 18.81448 1.49046 62.90263 1.000 21.02026 342 GLN A N 1
ATOM 2680 C CA . GLN A 1 342 ? 19.58707 2.73505 62.83579 1.000 21.46330 342 GLN A CA 1
ATOM 2681 C C . GLN A 1 342 ? 20.50615 2.91078 64.04704 1.000 17.25691 342 GLN A C 1
ATOM 2682 O O . GLN A 1 342 ? 21.70240 3.14601 63.89339 1.000 19.52350 342 GLN A O 1
ATOM 2688 N N . GLU A 1 343 ? 19.97709 2.77622 65.26192 1.000 19.12191 343 GLU A N 1
ATOM 2689 C CA . GLU A 1 343 ? 20.82081 2.93762 66.44805 1.000 18.91631 343 GLU A CA 1
ATOM 2690 C C . GLU A 1 343 ? 21.90587 1.85568 66.52323 1.000 22.67724 343 GLU A C 1
ATOM 2691 O O . GLU A 1 343 ? 23.02932 2.12544 66.96153 1.000 21.44366 343 GLU A O 1
ATOM 2697 N N . GLN A 1 344 ? 21.58421 0.61526 66.13255 1.000 21.09913 344 GLN A N 1
ATOM 2698 C CA . GLN A 1 344 ? 22.61456 -0.42465 66.14352 1.000 20.40372 344 GLN A CA 1
ATOM 2699 C C . GLN A 1 344 ? 23.70687 -0.12392 65.12799 1.000 22.71767 344 GLN A C 1
ATOM 2700 O O . GLN A 1 344 ? 24.89387 -0.29435 65.42009 1.000 22.58487 344 GLN A O 1
ATOM 2706 N N . VAL A 1 345 ? 23.32868 0.38103 63.94926 1.000 23.17730 345 VAL A N 1
ATOM 2707 C CA . VAL A 1 345 ? 24.32110 0.77155 62.94707 1.000 21.67704 345 VAL A CA 1
ATOM 2708 C C . VAL A 1 345 ? 25.18680 1.90688 63.47873 1.000 19.22675 345 VAL A C 1
ATOM 2709 O O . VAL A 1 345 ? 26.41819 1.86664 63.38335 1.000 20.79956 345 VAL A O 1
ATOM 2713 N N . GLU A 1 346 ? 24.55131 2.93005 64.05674 1.000 20.38035 346 GLU A N 1
ATOM 2714 C CA . GLU A 1 346 ? 25.29999 4.03776 64.63671 1.000 19.58466 346 GLU A CA 1
ATOM 2715 C C . GLU A 1 346 ? 26.30371 3.55294 65.67440 1.000 24.48241 346 GLU A C 1
ATOM 2716 O O . GLU A 1 346 ? 27.46851 3.96977 65.66741 1.000 19.90680 346 GLU A O 1
ATOM 2722 N N . ARG A 1 347 ? 25.88279 2.65776 66.56980 1.000 23.71492 347 ARG A N 1
ATOM 2723 C CA . ARG A 1 347 ? 26.81195 2.23563 67.61624 1.000 23.85425 347 ARG A CA 1
ATOM 2724 C C . ARG A 1 347 ? 28.00348 1.46719 67.04222 1.000 21.55652 347 ARG A C 1
ATOM 2725 O O . ARG A 1 347 ? 29.14499 1.65130 67.49360 1.000 20.40303 347 ARG A O 1
ATOM 2733 N N . VAL A 1 348 ? 27.75150 0.59158 66.06574 1.000 20.49760 348 VAL A N 1
ATOM 2734 C CA . VAL A 1 348 ? 28.81829 -0.18587 65.43960 1.000 22.66206 348 VAL A CA 1
ATOM 2735 C C . VAL A 1 348 ? 29.82099 0.72730 64.75710 1.000 20.29057 348 VAL A C 1
ATOM 2736 O O . VAL A 1 348 ? 31.03908 0.53451 64.87673 1.000 18.50741 348 VAL A O 1
ATOM 2740 N N . LEU A 1 349 ? 29.32883 1.72685 64.00846 1.000 21.24664 349 LEU A N 1
ATOM 2741 C CA . LEU A 1 349 ? 30.24620 2.59367 63.27626 1.000 19.97887 349 LEU A CA 1
ATOM 2742 C C . LEU A 1 349 ? 30.98387 3.53474 64.21630 1.000 23.80834 349 LEU A C 1
ATOM 2743 O O . LEU A 1 349 ? 32.17209 3.81906 64.01069 1.000 22.98945 349 LEU A O 1
ATOM 2748 N N . LYS A 1 350 ? 30.29050 4.04866 65.23974 1.000 24.79685 350 LYS A N 1
ATOM 2749 C CA . LYS A 1 350 ? 30.95555 4.87009 66.25225 1.000 21.17525 350 LYS A CA 1
ATOM 2750 C C . LYS A 1 350 ? 32.08353 4.09935 66.92925 1.000 22.62623 350 LYS A C 1
ATOM 2751 O O . LYS A 1 350 ? 33.20682 4.59509 67.06197 1.000 23.97526 350 LYS A O 1
ATOM 2757 N N . LYS A 1 351 ? 31.80570 2.87363 67.35591 1.000 20.60859 351 LYS A N 1
ATOM 2758 C CA . LYS A 1 351 ? 32.82915 2.10390 68.05949 1.000 23.04681 351 LYS A CA 1
ATOM 2759 C C . LYS A 1 351 ? 34.03182 1.85217 67.15509 1.000 26.94248 351 LYS A C 1
ATOM 2760 O O . LYS A 1 351 ? 35.18298 1.96056 67.59465 1.000 27.91969 351 LYS A O 1
ATOM 2766 N N . GLU A 1 352 ? 33.79173 1.55397 65.87620 1.000 24.07828 352 GLU A N 1
ATOM 2767 C CA . GLU A 1 352 ? 34.91856 1.33662 64.96920 1.000 26.46759 352 GLU A CA 1
ATOM 2768 C C . GLU A 1 352 ? 35.73082 2.61127 64.78204 1.000 25.70696 352 GLU A C 1
ATOM 2769 O O . GLU A 1 352 ? 36.96715 2.57091 64.78116 1.000 25.88946 352 GLU A O 1
ATOM 2775 N N . GLU A 1 353 ? 35.06396 3.75514 64.60636 1.000 26.19203 353 GLU A N 1
ATOM 2776 C CA . GLU A 1 353 ? 35.82807 4.98455 64.44427 1.000 27.76356 353 GLU A CA 1
ATOM 2777 C C . GLU A 1 353 ? 36.64262 5.27516 65.69985 1.000 26.62392 353 GLU A C 1
ATOM 2778 O O . GLU A 1 353 ? 37.80073 5.69800 65.61436 1.000 31.36445 353 GLU A O 1
ATOM 2784 N N . GLU A 1 354 ? 36.06273 5.02325 66.87571 1.000 29.91958 354 GLU A N 1
ATOM 2785 C CA . GLU A 1 354 ? 36.78561 5.23305 68.12698 1.000 29.05632 354 GLU A CA 1
ATOM 2786 C C . GLU A 1 354 ? 37.96174 4.27529 68.25493 1.000 30.15235 354 GLU A C 1
ATOM 2787 O O . GLU A 1 354 ? 39.04990 4.67140 68.68741 1.000 31.41347 354 GLU A O 1
ATOM 2793 N N . ARG A 1 355 ? 37.76086 3.00328 67.89828 1.000 29.71738 355 ARG A N 1
ATOM 2794 C CA . ARG A 1 355 ? 38.86151 2.04942 67.94526 1.000 32.47769 355 ARG A CA 1
ATOM 2795 C C . ARG A 1 355 ? 40.01727 2.53116 67.06116 1.000 32.83846 355 ARG A C 1
ATOM 2796 O O . ARG A 1 355 ? 41.18439 2.51382 67.47703 1.000 32.81243 355 ARG A O 1
ATOM 2804 N N . PHE A 1 356 ? 39.70621 3.00037 65.84839 1.000 29.22167 356 PHE A N 1
ATOM 2805 C CA . PHE A 1 356 ? 40.74452 3.45775 64.92486 1.000 24.37983 356 PHE A CA 1
ATOM 2806 C C . PHE A 1 356 ? 41.39466 4.76022 65.38821 1.000 32.55275 356 PHE A C 1
ATOM 2807 O O . PHE A 1 356 ? 42.59988 4.95565 65.15910 1.000 31.90929 356 PHE A O 1
ATOM 2815 N N . ALA A 1 357 ? 40.62694 5.66142 66.03576 1.000 27.70396 357 ALA A N 1
ATOM 2816 C CA . ALA A 1 357 ? 41.17394 6.95414 66.45882 1.000 31.90368 357 ALA A CA 1
ATOM 2817 C C . ALA A 1 357 ? 42.31548 6.80801 67.45887 1.000 31.57207 357 ALA A C 1
ATOM 2818 O O . ALA A 1 357 ? 43.12273 7.73675 67.59897 1.000 35.87519 357 ALA A O 1
ATOM 2820 N N . GLU A 1 358 ? 42.40929 5.65855 68.13465 1.000 29.87759 358 GLU A N 1
ATOM 2821 C CA . GLU A 1 358 ? 43.54784 5.38137 69.00038 1.000 34.13692 358 GLU A CA 1
ATOM 2822 C C . GLU A 1 358 ? 44.87647 5.49226 68.25694 1.000 38.14924 358 GLU A C 1
ATOM 2823 O O . GLU A 1 358 ? 45.88593 5.89241 68.85287 1.000 35.09573 358 GLU A O 1
ATOM 2829 N N . THR A 1 359 ? 44.90919 5.15853 66.96251 1.000 32.56874 359 THR A N 1
ATOM 2830 C CA . THR A 1 359 ? 46.16906 5.15728 66.23225 1.000 31.68128 359 THR A CA 1
ATOM 2831 C C . THR A 1 359 ? 46.18450 6.04172 64.99723 1.000 31.05537 359 THR A C 1
ATOM 2832 O O . THR A 1 359 ? 47.27306 6.34046 64.49270 1.000 31.89890 359 THR A O 1
ATOM 2836 N N . LEU A 1 360 ? 45.02773 6.49216 64.50973 1.000 32.77482 360 LEU A N 1
ATOM 2837 C CA . LEU A 1 360 ? 44.99593 7.26163 63.26720 1.000 30.18494 360 LEU A CA 1
ATOM 2838 C C . LEU A 1 360 ? 45.90651 8.48507 63.34486 1.000 29.15727 360 LEU A C 1
ATOM 2839 O O . LEU A 1 360 ? 46.67752 8.75884 62.42024 1.000 29.08121 360 LEU A O 1
ATOM 2844 N N . GLY A 1 361 ? 45.80342 9.25738 64.42702 1.000 30.58471 361 GLY A N 1
ATOM 2845 C CA . GLY A 1 361 ? 46.59075 10.48057 64.52111 1.000 31.60080 361 GLY A CA 1
ATOM 2846 C C . GLY A 1 361 ? 48.08367 10.22027 64.48678 1.000 28.24711 361 GLY A C 1
ATOM 2847 O O . GLY A 1 361 ? 48.82439 10.89751 63.77189 1.000 31.25368 361 GLY A O 1
ATOM 2848 N N . GLN A 1 362 ? 48.53885 9.20622 65.22394 1.000 32.40509 362 GLN A N 1
ATOM 2849 C CA . GLN A 1 362 ? 49.96394 8.88846 65.23249 1.000 34.21494 362 GLN A CA 1
ATOM 2850 C C . GLN A 1 362 ? 50.42931 8.33061 63.88703 1.000 36.63572 362 GLN A C 1
ATOM 2851 O O . GLN A 1 362 ? 51.48133 8.73311 63.37068 1.000 34.42850 362 GLN A O 1
ATOM 2857 N N . GLY A 1 363 ? 49.64953 7.42656 63.28588 1.000 37.09813 363 GLY A N 1
ATOM 2858 C CA . GLY A 1 363 ? 50.01070 6.92315 61.96964 1.000 28.98151 363 GLY A CA 1
ATOM 2859 C C . GLY A 1 363 ? 50.06250 8.02830 60.93352 1.000 32.83429 363 GLY A C 1
ATOM 2860 O O . GLY A 1 363 ? 50.96261 8.06935 60.08741 1.000 30.31814 363 GLY A O 1
ATOM 2861 N N . MET A 1 364 ? 49.12004 8.96356 61.00183 1.000 33.23767 364 MET A N 1
ATOM 2862 C CA . MET A 1 364 ? 49.14519 10.04487 60.02599 1.000 33.66048 364 MET A CA 1
ATOM 2863 C C . MET A 1 364 ? 50.39003 10.90458 60.17789 1.000 33.44868 364 MET A C 1
ATOM 2864 O O . MET A 1 364 ? 50.91796 11.40442 59.17647 1.000 34.06719 364 MET A O 1
ATOM 2869 N N . LYS A 1 365 ? 50.87864 11.08333 61.40978 1.000 35.69492 365 LYS A N 1
ATOM 2870 C CA . LYS A 1 365 ? 52.13137 11.81054 61.60423 1.000 37.01409 365 LYS A CA 1
ATOM 2871 C C . LYS A 1 365 ? 53.29019 11.09266 60.92186 1.000 34.69731 365 LYS A C 1
ATOM 2872 O O . LYS A 1 365 ? 54.08658 11.71420 60.21375 1.000 38.55283 365 LYS A O 1
ATOM 2878 N N . ILE A 1 366 ? 53.38610 9.77650 61.11114 1.000 34.85081 366 ILE A N 1
ATOM 2879 C CA . ILE A 1 366 ? 54.39730 8.98887 60.40687 1.000 39.29718 366 ILE A CA 1
ATOM 2880 C C . ILE A 1 366 ? 54.27037 9.18271 58.90058 1.000 41.72052 366 ILE A C 1
ATOM 2881 O O . ILE A 1 366 ? 55.25664 9.47641 58.20623 1.000 38.66492 366 ILE A O 1
ATOM 2886 N N . LEU A 1 367 ? 53.04471 9.04356 58.37804 1.000 36.53292 367 LEU A N 1
ATOM 2887 C CA . LEU A 1 367 ? 52.82032 9.15076 56.93647 1.000 37.06764 367 LEU A CA 1
ATOM 2888 C C . LEU A 1 367 ? 53.19277 10.52593 56.40820 1.000 38.51573 367 LEU A C 1
ATOM 2889 O O . LEU A 1 367 ? 53.81676 10.64421 55.34481 1.000 39.84740 367 LEU A O 1
ATOM 2894 N N . GLU A 1 368 ? 52.75962 11.58337 57.10545 1.000 37.34361 368 GLU A N 1
ATOM 2895 C CA . GLU A 1 368 ? 53.07981 12.94277 56.67050 1.000 39.07429 368 GLU A CA 1
ATOM 2896 C C . GLU A 1 368 ? 54.57709 13.18692 56.73112 1.000 40.25436 368 GLU A C 1
ATOM 2897 O O . GLU A 1 368 ? 55.15085 13.82907 55.84224 1.000 41.59252 368 GLU A O 1
ATOM 2903 N N . ASN A 1 369 ? 55.22359 12.66816 57.77497 1.000 39.12771 369 ASN A N 1
ATOM 2904 C CA . ASN A 1 369 ? 56.66837 12.79916 57.90207 1.000 42.27657 369 ASN A CA 1
ATOM 2905 C C . ASN A 1 369 ? 57.38451 12.02015 56.80632 1.000 48.30369 369 ASN A C 1
ATOM 2906 O O . ASN A 1 369 ? 58.30304 12.53933 56.15838 1.000 46.08101 369 ASN A O 1
ATOM 2911 N N . CYS A 1 370 ? 56.93823 10.78887 56.55362 1.000 44.91825 370 CYS A N 1
ATOM 2912 C CA . CYS A 1 370 ? 57.51500 9.98708 55.48343 1.000 43.04432 370 CYS A CA 1
ATOM 2913 C C . CYS A 1 370 ? 57.41077 10.70262 54.14269 1.000 44.08476 370 CYS A C 1
ATOM 2914 O O . CYS A 1 370 ? 58.38636 10.76330 53.38965 1.000 47.86127 370 CYS A O 1
ATOM 2917 N N . VAL A 1 371 ? 56.24844 11.28415 53.84386 1.000 43.40836 371 VAL A N 1
ATOM 2918 C CA . VAL A 1 371 ? 56.07744 12.01616 52.58966 1.000 46.51248 371 VAL A CA 1
ATOM 2919 C C . VAL A 1 371 ? 57.02149 13.21062 52.51982 1.000 48.91399 371 VAL A C 1
ATOM 2920 O O . VAL A 1 371 ? 57.57858 13.51975 51.45701 1.000 48.88728 371 VAL A O 1
ATOM 2924 N N . ALA A 1 372 ? 57.21668 13.90291 53.64508 1.000 48.03991 372 ALA A N 1
ATOM 2925 C CA . ALA A 1 372 ? 58.02977 15.11817 53.62647 1.000 51.89292 372 ALA A CA 1
ATOM 2926 C C . ALA A 1 372 ? 59.48595 14.81210 53.30145 1.000 47.70130 372 ALA A C 1
ATOM 2927 O O . ALA A 1 372 ? 60.15805 15.60218 52.62876 1.000 49.39528 372 ALA A O 1
ATOM 2929 N N . LYS A 1 373 ? 59.98475 13.67323 53.76553 1.000 45.04481 373 LYS A N 1
ATOM 2930 C CA . LYS A 1 373 ? 61.38191 13.30313 53.61116 1.000 48.05079 373 LYS A CA 1
ATOM 2931 C C . LYS A 1 373 ? 61.63216 12.31743 52.47705 1.000 50.08792 373 LYS A C 1
ATOM 2932 O O . LYS A 1 373 ? 62.78753 11.93822 52.25387 1.000 50.43752 373 LYS A O 1
ATOM 2938 N N . LEU A 1 374 ? 60.59934 11.90621 51.74272 1.000 46.20186 374 LEU A N 1
ATOM 2939 C CA . LEU A 1 374 ? 60.74150 10.75134 50.86655 1.000 46.03826 374 LEU A CA 1
ATOM 2940 C C . LEU A 1 374 ? 61.53708 11.09280 49.61877 1.000 44.51936 374 LEU A C 1
ATOM 2941 O O . LEU A 1 374 ? 61.25898 12.09096 48.94343 1.000 43.69447 374 LEU A O 1
ATOM 2946 N N . ASP A 1 375 ? 62.53441 10.25859 49.32654 1.000 46.56880 375 ASP A N 1
ATOM 2947 C CA . ASP A 1 375 ? 63.23849 10.28840 48.05255 1.000 48.44660 375 ASP A CA 1
ATOM 2948 C C . ASP A 1 375 ? 62.53630 9.32759 47.10093 1.000 49.92957 375 ASP A C 1
ATOM 2949 O O . ASP A 1 375 ? 62.46241 8.11918 47.36453 1.000 48.75376 375 ASP A O 1
ATOM 2954 N N . GLY A 1 376 ? 62.01458 9.86051 46.01294 1.000 44.27458 376 GLY A N 1
ATOM 2955 C CA . GLY A 1 376 ? 61.32587 9.06102 45.03779 1.000 46.66969 376 GLY A CA 1
ATOM 2956 C C . GLY A 1 376 ? 59.82166 9.16303 45.16369 1.000 43.39448 376 GLY A C 1
ATOM 2957 O O . GLY A 1 376 ? 59.26890 10.04324 45.82508 1.000 45.79882 376 GLY A O 1
ATOM 2958 N N . HIS A 1 377 ? 59.15197 8.20038 44.54078 1.000 40.62615 377 HIS A N 1
ATOM 2959 C CA . HIS A 1 377 ? 57.71070 8.25966 44.35972 1.000 41.05956 377 HIS A CA 1
ATOM 2960 C C . HIS A 1 377 ? 56.97844 7.09746 45.03151 1.000 37.45190 377 HIS A C 1
ATOM 2961 O O . HIS A 1 377 ? 55.74856 7.00042 44.91910 1.000 36.79790 377 HIS A O 1
ATOM 2968 N N . VAL A 1 378 ? 57.68861 6.26609 45.79592 1.000 34.09259 378 VAL A N 1
ATOM 2969 C CA . VAL A 1 378 ? 57.15113 5.03638 46.37330 1.000 31.33890 378 VAL A CA 1
ATOM 2970 C C . VAL A 1 378 ? 57.33013 5.05243 47.88610 1.000 32.75706 378 VAL A C 1
ATOM 2971 O O . VAL A 1 378 ? 58.46241 5.13023 48.37657 1.000 34.10146 378 VAL A O 1
ATOM 2975 N N . ILE A 1 379 ? 56.23221 4.92085 48.62508 1.000 27.30130 379 ILE A N 1
ATOM 2976 C CA . ILE A 1 379 ? 56.35860 4.69118 50.07340 1.000 31.09046 379 ILE A CA 1
ATOM 2977 C C . ILE A 1 379 ? 56.95792 3.30538 50.31502 1.000 30.95394 379 ILE A C 1
ATOM 2978 O O . ILE A 1 379 ? 56.48944 2.31676 49.71637 1.000 28.44230 379 ILE A O 1
ATOM 2983 N N . PRO A 1 380 ? 58.01707 3.18414 51.12263 1.000 32.09821 380 PRO A N 1
ATOM 2984 C CA . PRO A 1 380 ? 58.69009 1.88807 51.27407 1.000 32.83308 380 PRO A CA 1
ATOM 2985 C C . PRO A 1 380 ? 57.84360 0.89242 52.04009 1.000 30.55581 380 PRO A C 1
ATOM 2986 O O . PRO A 1 380 ? 57.00623 1.24858 52.87179 1.000 31.51765 380 PRO A O 1
ATOM 2990 N N . GLY A 1 381 ? 58.11857 -0.38616 51.78063 1.000 29.18130 381 GLY A N 1
ATOM 2991 C CA . GLY A 1 381 ? 57.30199 -1.44283 52.35297 1.000 31.99634 381 GLY A CA 1
ATOM 2992 C C . GLY A 1 381 ? 57.35336 -1.52072 53.86539 1.000 32.68739 381 GLY A C 1
ATOM 2993 O O . GLY A 1 381 ? 56.38502 -1.94831 54.50475 1.000 33.22272 381 GLY A O 1
ATOM 2994 N N . ASP A 1 382 ? 58.48633 -1.16271 54.46450 1.000 32.60451 382 ASP A N 1
ATOM 2995 C CA . ASP A 1 382 ? 58.55984 -1.25211 55.91916 1.000 34.18900 382 ASP A CA 1
ATOM 2996 C C . ASP A 1 382 ? 57.68046 -0.19680 56.58051 1.000 29.38554 382 ASP A C 1
ATOM 2997 O O . ASP A 1 382 ? 57.05052 -0.47054 57.60751 1.000 30.64654 382 ASP A O 1
ATOM 3002 N N . VAL A 1 383 ? 57.57574 0.99171 55.97827 1.000 32.83956 383 VAL A N 1
ATOM 3003 C CA . VAL A 1 383 ? 56.62645 1.98485 56.47671 1.000 30.77643 383 VAL A CA 1
ATOM 3004 C C . VAL A 1 383 ? 55.19421 1.48356 56.29820 1.000 32.35442 383 VAL A C 1
ATOM 3005 O O . VAL A 1 383 ? 54.35281 1.63331 57.19516 1.000 28.88963 383 VAL A O 1
ATOM 3009 N N . VAL A 1 384 ? 54.88662 0.89305 55.13413 1.000 28.60784 384 VAL A N 1
ATOM 3010 C CA . VAL A 1 384 ? 53.54792 0.33720 54.91926 1.000 29.86692 384 VAL A CA 1
ATOM 3011 C C . VAL A 1 384 ? 53.24217 -0.72193 55.96799 1.000 29.81120 384 VAL A C 1
ATOM 3012 O O . VAL A 1 384 ? 52.15827 -0.73534 56.56458 1.000 30.20997 384 VAL A O 1
ATOM 3016 N N . PHE A 1 385 ? 54.19947 -1.62336 56.21689 1.000 28.72111 385 PHE A N 1
ATOM 3017 C CA . PHE A 1 385 ? 53.97533 -2.66686 57.21362 1.000 30.42366 385 PHE A CA 1
ATOM 3018 C C . PHE A 1 385 ? 53.83608 -2.08142 58.61927 1.000 33.22317 385 PHE A C 1
ATOM 3019 O O . PHE A 1 385 ? 53.03016 -2.57385 59.42300 1.000 30.56489 385 PHE A O 1
ATOM 3027 N N . LEU A 1 386 ? 54.64614 -1.06899 58.95268 1.000 27.90209 386 LEU A N 1
ATOM 3028 C CA . LEU A 1 386 ? 54.52746 -0.44268 60.26977 1.000 31.97111 386 LEU A CA 1
ATOM 3029 C C . LEU A 1 386 ? 53.12150 0.10108 60.47503 1.000 30.14220 386 LEU A C 1
ATOM 3030 O O . LEU A 1 386 ? 52.47196 -0.16767 61.49544 1.000 29.73555 386 LEU A O 1
ATOM 3035 N N . LEU A 1 387 ? 52.63349 0.85765 59.48844 1.000 31.62176 387 LEU A N 1
ATOM 3036 C CA . LEU A 1 387 ? 51.30971 1.45992 59.58005 1.000 25.78316 387 LEU A CA 1
ATOM 3037 C C . LEU A 1 387 ? 50.23606 0.39417 59.71096 1.000 26.34443 387 LEU A C 1
ATOM 3038 O O . LEU A 1 387 ? 49.27676 0.55562 60.48207 1.000 26.57565 387 LEU A O 1
ATOM 3043 N N . TYR A 1 388 ? 50.42262 -0.73035 59.01544 1.000 26.56042 388 TYR A N 1
ATOM 3044 C CA . TYR A 1 388 ? 49.47695 -1.83878 59.08555 1.000 26.95113 388 TYR A CA 1
ATOM 3045 C C . TYR A 1 388 ? 49.55604 -2.54978 60.43135 1.000 32.32701 388 TYR A C 1
ATOM 3046 O O . TYR A 1 388 ? 48.55079 -2.68144 61.14310 1.000 29.07162 388 TYR A O 1
ATOM 3055 N N . ASP A 1 389 ? 50.75612 -2.99452 60.80574 1.000 29.45501 389 ASP A N 1
ATOM 3056 C CA . ASP A 1 389 ? 50.91367 -3.92210 61.92122 1.000 31.67404 389 ASP A CA 1
ATOM 3057 C C . ASP A 1 389 ? 50.77547 -3.22439 63.27307 1.000 33.41283 389 ASP A C 1
ATOM 3058 O O . ASP A 1 389 ? 50.19710 -3.78744 64.20709 1.000 39.14606 389 ASP A O 1
ATOM 3063 N N . THR A 1 390 ? 51.31977 -2.01910 63.40898 1.000 31.98519 390 THR A N 1
ATOM 3064 C CA . THR A 1 390 ? 51.24541 -1.29732 64.67294 1.000 33.94567 390 THR A CA 1
ATOM 3065 C C . THR A 1 390 ? 50.10963 -0.28438 64.72982 1.000 32.38914 390 THR A C 1
ATOM 3066 O O . THR A 1 390 ? 49.53351 -0.08273 65.80284 1.000 34.56948 390 THR A O 1
ATOM 3070 N N . TYR A 1 391 ? 49.74257 0.34763 63.61769 1.000 30.59540 391 TYR A N 1
ATOM 3071 C CA . TYR A 1 391 ? 48.75625 1.41581 63.67674 1.000 25.39201 391 TYR A CA 1
ATOM 3072 C C . TYR A 1 391 ? 47.41464 1.03868 63.05764 1.000 29.09193 391 TYR A C 1
ATOM 3073 O O . TYR A 1 391 ? 46.50496 1.87490 63.03687 1.000 28.78775 391 TYR A O 1
ATOM 3082 N N . GLY A 1 392 ? 47.25689 -0.19231 62.57560 1.000 27.98264 392 GLY A N 1
ATOM 3083 C CA . GLY A 1 392 ? 45.96222 -0.62390 62.08344 1.000 26.10392 392 GLY A CA 1
ATOM 3084 C C . GLY A 1 392 ? 45.52491 0.00106 60.77790 1.000 28.39618 392 GLY A C 1
ATOM 3085 O O . GLY A 1 392 ? 44.31976 0.06602 60.51209 1.000 26.91028 392 GLY A O 1
ATOM 3086 N N . PHE A 1 393 ? 46.47978 0.43815 59.94143 1.000 28.19324 393 PHE A N 1
ATOM 3087 C CA . PHE A 1 393 ? 46.19137 1.04037 58.64363 1.000 25.14299 393 PHE A CA 1
ATOM 3088 C C . PHE A 1 393 ? 46.13294 -0.07391 57.60480 1.000 25.94594 393 PHE A C 1
ATOM 3089 O O . PHE A 1 393 ? 47.18390 -0.63217 57.26868 1.000 25.15796 393 PHE A O 1
ATOM 3097 N N . PRO A 1 394 ? 44.97975 -0.37838 57.00840 1.000 25.59147 394 PRO A N 1
ATOM 3098 C CA . PRO A 1 394 ? 44.99323 -1.31610 55.87058 1.000 22.16981 394 PRO A CA 1
ATOM 3099 C C . PRO A 1 394 ? 45.86863 -0.78474 54.74430 1.000 21.31557 394 PRO A C 1
ATOM 3100 O O . PRO A 1 394 ? 46.00227 0.42394 54.54589 1.000 23.00359 394 PRO A O 1
ATOM 3104 N N . VAL A 1 395 ? 46.51935 -1.70931 54.02672 1.000 26.41357 395 VAL A N 1
ATOM 3105 C CA . VAL A 1 395 ? 47.45164 -1.29233 52.98086 1.000 23.79144 395 VAL A CA 1
ATOM 3106 C C . VAL A 1 395 ? 46.77208 -0.34089 52.00926 1.000 23.48290 395 VAL A C 1
ATOM 3107 O O . VAL A 1 395 ? 47.35596 0.66792 51.60921 1.000 22.38236 395 VAL A O 1
ATOM 3111 N N . ASP A 1 396 ? 45.51637 -0.63556 51.62562 1.000 22.57052 396 ASP A N 1
ATOM 3112 C CA . ASP A 1 396 ? 44.82954 0.20286 50.63727 1.000 23.50024 396 ASP A CA 1
ATOM 3113 C C . ASP A 1 396 ? 44.45597 1.58501 51.18375 1.000 22.90418 396 ASP A C 1
ATOM 3114 O O . ASP A 1 396 ? 44.28810 2.53540 50.40077 1.000 23.81576 396 ASP A O 1
ATOM 3119 N N . LEU A 1 397 ? 44.31944 1.72862 52.49772 1.000 22.94657 397 LEU A N 1
ATOM 3120 C CA . LEU A 1 397 ? 44.14633 3.06823 53.05800 1.000 24.72617 397 LEU A CA 1
ATOM 3121 C C . LEU A 1 397 ? 45.43315 3.88532 52.90263 1.000 23.00075 397 LEU A C 1
ATOM 3122 O O . LEU A 1 397 ? 45.40481 5.03939 52.46115 1.000 25.18628 397 LEU A O 1
ATOM 3127 N N . THR A 1 398 ? 46.57726 3.28876 53.25230 1.000 25.60728 398 THR A N 1
ATOM 3128 C CA . THR A 1 398 ? 47.86219 3.94833 53.03059 1.000 27.03998 398 THR A CA 1
ATOM 3129 C C . THR A 1 398 ? 48.06267 4.28974 51.56063 1.000 25.67386 398 THR A C 1
ATOM 3130 O O . THR A 1 398 ? 48.45635 5.41485 51.22576 1.000 23.70694 398 THR A O 1
ATOM 3134 N N . ALA A 1 399 ? 47.73069 3.35185 50.66246 1.000 26.11568 399 ALA A N 1
ATOM 3135 C CA . ALA A 1 399 ? 47.85359 3.62265 49.23392 1.000 24.01586 399 ALA A CA 1
ATOM 3136 C C . ALA A 1 399 ? 46.89874 4.71737 48.78893 1.000 26.01694 399 ALA A C 1
ATOM 3137 O O . ALA A 1 399 ? 47.21606 5.47240 47.87101 1.000 23.14773 399 ALA A O 1
ATOM 3139 N N . ASP A 1 400 ? 45.72318 4.80928 49.41114 1.000 24.78895 400 ASP A N 1
ATOM 3140 C CA . ASP A 1 400 ? 44.78754 5.87533 49.06265 1.000 25.58072 400 ASP A CA 1
ATOM 3141 C C . ASP A 1 400 ? 45.34278 7.24105 49.47112 1.000 26.35461 400 ASP A C 1
ATOM 3142 O O . ASP A 1 400 ? 45.28536 8.19704 48.68896 1.000 26.17982 400 ASP A O 1
ATOM 3147 N N . PHE A 1 401 ? 45.91251 7.34745 50.67926 1.000 25.50566 401 PHE A N 1
ATOM 3148 C CA . PHE A 1 401 ? 46.63876 8.57030 51.04038 1.000 30.49753 401 PHE A CA 1
ATOM 3149 C C . PHE A 1 401 ? 47.76170 8.85910 50.04385 1.000 28.91567 401 PHE A C 1
ATOM 3150 O O . PHE A 1 401 ? 47.94750 10.00260 49.61101 1.000 28.93363 401 PHE A O 1
ATOM 3158 N N . ALA A 1 402 ? 48.52388 7.82733 49.67689 1.000 28.50056 402 ALA A N 1
ATOM 3159 C CA . ALA A 1 402 ? 49.68597 8.01175 48.80677 1.000 28.93293 402 ALA A CA 1
ATOM 3160 C C . ALA A 1 402 ? 49.30298 8.62374 47.46486 1.000 29.79869 402 ALA A C 1
ATOM 3161 O O . ALA A 1 402 ? 49.94984 9.56341 46.99184 1.000 30.90626 402 ALA A O 1
ATOM 3163 N N . ARG A 1 403 ? 48.25419 8.10724 46.82428 1.000 30.52292 403 ARG A N 1
ATOM 3164 C CA . ARG A 1 403 ? 47.92817 8.63600 45.50351 1.000 31.88871 403 ARG A CA 1
ATOM 3165 C C . ARG A 1 403 ? 47.50098 10.10090 45.56025 1.000 31.83119 403 ARG A C 1
ATOM 3166 O O . ARG A 1 403 ? 47.62701 10.81416 44.56043 1.000 31.10694 403 ARG A O 1
ATOM 3174 N N . GLU A 1 404 ? 46.98100 10.57010 46.70057 1.000 31.45920 404 GLU A N 1
ATOM 3175 C CA . GLU A 1 404 ? 46.68309 11.99746 46.83803 1.000 34.24003 404 GLU A CA 1
ATOM 3176 C C . GLU A 1 404 ? 47.92964 12.86416 46.77845 1.000 32.85996 404 GLU A C 1
ATOM 3177 O O . GLU A 1 404 ? 47.82725 14.07047 46.53499 1.000 37.24686 404 GLU A O 1
ATOM 3183 N N . HIS A 1 405 ? 49.10130 12.28823 46.99904 1.000 31.74458 405 HIS A N 1
ATOM 3184 C CA . HIS A 1 405 ? 50.34444 13.04196 46.96535 1.000 35.28448 405 HIS A CA 1
ATOM 3185 C C . HIS A 1 405 ? 51.20490 12.63309 45.78386 1.000 34.08649 405 HIS A C 1
ATOM 3186 O O . HIS A 1 405 ? 52.41736 12.85139 45.79469 1.000 32.46963 405 HIS A O 1
ATOM 3193 N N . ASN A 1 406 ? 50.57624 12.06135 44.75572 1.000 32.53577 406 ASN A N 1
ATOM 3194 C CA . ASN A 1 406 ? 51.26515 11.56404 43.57034 1.000 37.25815 406 ASN A CA 1
ATOM 3195 C C . ASN A 1 406 ? 52.28693 10.50026 43.95675 1.000 35.62384 406 ASN A C 1
ATOM 3196 O O . ASN A 1 406 ? 53.38389 10.43272 43.40226 1.000 37.11522 406 ASN A O 1
ATOM 3201 N N . LEU A 1 407 ? 51.91590 9.64747 44.90640 1.000 31.81017 407 LEU A N 1
ATOM 3202 C CA . LEU A 1 407 ? 52.80741 8.60137 45.38769 1.000 31.36583 407 LEU A CA 1
ATOM 3203 C C . LEU A 1 407 ? 52.13279 7.24693 45.25544 1.000 32.77740 407 LEU A C 1
ATOM 3204 O O . LEU A 1 407 ? 50.90843 7.14975 45.16701 1.000 30.28051 407 LEU A O 1
ATOM 3209 N N . SER A 1 408 ? 52.95615 6.20298 45.23324 1.000 28.57217 408 SER A N 1
ATOM 3210 C CA . SER A 1 408 ? 52.51676 4.81546 45.25956 1.000 31.36237 408 SER A CA 1
ATOM 3211 C C . SER A 1 408 ? 53.09235 4.14607 46.50165 1.000 26.17889 408 SER A C 1
ATOM 3212 O O . SER A 1 408 ? 53.85181 4.75031 47.25698 1.000 30.01540 408 SER A O 1
ATOM 3215 N N . VAL A 1 409 ? 52.71368 2.89491 46.74286 1.000 27.09763 409 VAL A N 1
ATOM 3216 C CA . VAL A 1 409 ? 53.26259 2.15079 47.86889 1.000 26.01009 409 VAL A CA 1
ATOM 3217 C C . VAL A 1 409 ? 53.89515 0.86651 47.35534 1.000 28.37914 409 VAL A C 1
ATOM 3218 O O . VAL A 1 409 ? 53.49969 0.33400 46.31593 1.000 25.42253 409 VAL A O 1
ATOM 3222 N N . ASP A 1 410 ? 54.89910 0.37670 48.08924 1.000 27.85325 410 ASP A N 1
ATOM 3223 C CA . ASP A 1 410 ? 55.63588 -0.83125 47.71251 1.000 26.10049 410 ASP A CA 1
ATOM 3224 C C . ASP A 1 410 ? 54.90427 -2.07384 48.21108 1.000 26.38830 410 ASP A C 1
ATOM 3225 O O . ASP A 1 410 ? 55.22167 -2.62553 49.26998 1.000 30.32967 410 ASP A O 1
ATOM 3230 N N . HIS A 1 411 ? 53.95877 -2.56780 47.40204 1.000 24.59710 411 HIS A N 1
ATOM 3231 C CA . HIS A 1 411 ? 53.16561 -3.73411 47.80565 1.000 25.09407 411 HIS A CA 1
ATOM 3232 C C . HIS A 1 411 ? 54.03557 -4.97277 47.98205 1.000 26.65452 411 HIS A C 1
ATOM 3233 O O . HIS A 1 411 ? 53.85271 -5.73912 48.94066 1.000 25.90081 411 HIS A O 1
ATOM 3240 N N . ALA A 1 412 ? 54.97698 -5.20730 47.05784 1.000 24.40979 412 ALA A N 1
ATOM 3241 C CA . ALA A 1 412 ? 55.84125 -6.38148 47.19587 1.000 28.83372 412 ALA A CA 1
ATOM 3242 C C . ALA A 1 412 ? 56.68948 -6.27884 48.45641 1.000 27.57595 412 ALA A C 1
ATOM 3243 O O . ALA A 1 412 ? 56.85946 -7.26443 49.18358 1.000 27.34890 412 ALA A O 1
ATOM 3245 N N . GLY A 1 413 ? 57.22571 -5.09108 48.72782 1.000 24.64544 413 GLY A N 1
ATOM 3246 C CA . GLY A 1 413 ? 57.97252 -4.88961 49.96050 1.000 29.44180 413 GLY A CA 1
ATOM 3247 C C . GLY A 1 413 ? 57.13068 -5.11250 51.20237 1.000 30.16585 413 GLY A C 1
ATOM 3248 O O . GLY A 1 413 ? 57.62389 -5.62023 52.21378 1.000 29.12160 413 GLY A O 1
ATOM 3249 N N . PHE A 1 414 ? 55.84834 -4.72637 51.15305 1.000 28.22812 414 PHE A N 1
ATOM 3250 C CA . PHE A 1 414 ? 54.97139 -5.00339 52.29094 1.000 25.10508 414 PHE A CA 1
ATOM 3251 C C . PHE A 1 414 ? 54.80991 -6.50483 52.49311 1.000 26.72951 414 PHE A C 1
ATOM 3252 O O . PHE A 1 414 ? 54.86044 -6.99616 53.62590 1.000 29.51075 414 PHE A O 1
ATOM 3260 N N . GLU A 1 415 ? 54.61134 -7.25196 51.40263 1.000 28.69425 415 GLU A N 1
ATOM 3261 C CA . GLU A 1 415 ? 54.45555 -8.69959 51.51095 1.000 29.59318 415 GLU A CA 1
ATOM 3262 C C . GLU A 1 415 ? 55.73296 -9.36857 52.02092 1.000 32.42825 415 GLU A C 1
ATOM 3263 O O . GLU A 1 415 ? 55.66912 -10.38352 52.73070 1.000 33.15299 415 GLU A O 1
ATOM 3269 N N . VAL A 1 416 ? 56.89628 -8.82924 51.65298 1.000 30.38693 416 VAL A N 1
ATOM 3270 C CA . VAL A 1 416 ? 58.15823 -9.33572 52.18760 1.000 33.86359 416 VAL A CA 1
ATOM 3271 C C . VAL A 1 416 ? 58.20421 -9.12964 53.69435 1.000 35.29354 416 VAL A C 1
ATOM 3272 O O . VAL A 1 416 ? 58.58665 -10.03251 54.45014 1.000 35.32543 416 VAL A O 1
ATOM 3276 N N . GLU A 1 417 ? 57.75142 -7.96314 54.15991 1.000 35.29021 417 GLU A N 1
ATOM 3277 C CA . GLU A 1 417 ? 57.71352 -7.71062 55.59881 1.000 36.63370 417 GLU A CA 1
ATOM 3278 C C . GLU A 1 417 ? 56.75226 -8.65746 56.30796 1.000 36.52711 417 GLU A C 1
ATOM 3279 O O . GLU A 1 417 ? 57.03921 -9.11935 57.41903 1.000 41.39535 417 GLU A O 1
ATOM 3285 N N . MET A 1 418 ? 55.59871 -8.94567 55.69150 1.000 36.34068 418 MET A N 1
ATOM 3286 C CA . MET A 1 418 ? 54.65491 -9.89677 56.27511 1.000 39.36936 418 MET A CA 1
ATOM 3287 C C . MET A 1 418 ? 55.28213 -11.27686 56.42702 1.000 44.81581 418 MET A C 1
ATOM 3288 O O . MET A 1 418 ? 55.09353 -11.94670 57.45079 1.000 43.20556 418 MET A O 1
ATOM 3293 N N . SER A 1 419 ? 55.99489 -11.73615 55.39266 1.000 42.96579 419 SER A N 1
ATOM 3294 C CA . SER A 1 419 ? 56.67202 -13.02739 55.46193 1.000 42.50290 419 SER A CA 1
ATOM 3295 C C . SER A 1 419 ? 57.74908 -13.03027 56.53566 1.000 43.87045 419 SER A C 1
ATOM 3296 O O . SER A 1 419 ? 57.89261 -14.00811 57.27775 1.000 46.72771 419 SER A O 1
ATOM 3299 N N . ALA A 1 420 ? 58.51667 -11.94374 56.63201 1.000 38.35974 420 ALA A N 1
ATOM 3300 C CA . ALA A 1 420 ? 59.52673 -11.85542 57.67352 1.000 43.91219 420 ALA A CA 1
ATOM 3301 C C . ALA A 1 420 ? 58.88789 -11.92982 59.05121 1.000 51.62608 420 ALA A C 1
ATOM 3302 O O . ALA A 1 420 ? 59.44371 -12.54747 59.96886 1.000 55.73553 420 ALA A O 1
ATOM 3304 N N . GLN A 1 421 ? 57.69303 -11.35421 59.20184 1.000 49.05246 421 GLN A N 1
ATOM 3305 C CA . GLN A 1 421 ? 57.01761 -11.40274 60.49150 1.000 50.64932 421 GLN A CA 1
ATOM 3306 C C . GLN A 1 421 ? 56.61009 -12.82866 60.82980 1.000 53.32579 421 GLN A C 1
ATOM 3307 O O . GLN A 1 421 ? 56.83128 -13.29367 61.95358 1.000 55.47356 421 GLN A O 1
ATOM 3313 N N . ARG A 1 422 ? 56.03280 -13.54555 59.85944 1.000 50.45480 422 ARG A N 1
ATOM 3314 C CA . ARG A 1 422 ? 55.66539 -14.94176 60.08276 1.000 53.15797 422 ARG A CA 1
ATOM 3315 C C . ARG A 1 422 ? 56.87292 -15.77286 60.51461 1.000 60.39972 422 ARG A C 1
ATOM 3316 O O . ARG A 1 422 ? 56.76155 -16.62807 61.40144 1.000 63.00616 422 ARG A O 1
ATOM 3324 N N . ASP A 1 423 ? 58.04485 -15.50708 59.92331 1.000 61.11623 423 ASP A N 1
ATOM 3325 C CA . ASP A 1 423 ? 59.26666 -16.22078 60.29562 1.000 63.99432 423 ASP A CA 1
ATOM 3326 C C . ASP A 1 423 ? 59.69601 -15.92657 61.72924 1.000 66.10391 423 ASP A C 1
ATOM 3327 O O . ASP A 1 423 ? 60.23682 -16.81174 62.40389 1.000 70.49630 423 ASP A O 1
ATOM 3332 N N . ARG A 1 424 ? 59.48630 -14.70115 62.21081 1.000 62.94255 424 ARG A N 1
ATOM 3333 C CA . ARG A 1 424 ? 59.81797 -14.40453 63.59900 1.000 63.46056 424 ARG A CA 1
ATOM 3334 C C . ARG A 1 424 ? 58.87258 -15.11209 64.56514 1.000 63.90588 424 ARG A C 1
ATOM 3335 O O . ARG A 1 424 ? 59.19909 -15.24593 65.74935 1.000 67.11913 424 ARG A O 1
ATOM 3343 N N . ALA A 1 425 ? 57.71530 -15.56471 64.09045 1.000 64.28176 425 ALA A N 1
ATOM 3344 C CA . ALA A 1 425 ? 56.76890 -16.29383 64.92957 1.000 62.38268 425 ALA A CA 1
ATOM 3345 C C . ALA A 1 425 ? 56.96265 -17.80812 64.80497 1.000 66.33774 425 ALA A C 1
ATOM 3346 O O . ALA A 1 425 ? 58.08667 -18.30286 64.68530 1.000 67.73942 425 ALA A O 1
ATOM 3348 N N . MET B 1 1 ? 72.50274 -0.22751 8.61236 1.000 38.37008 1 MET B N 1
ATOM 3349 C CA . MET B 1 1 ? 73.05398 -1.40539 9.27529 1.000 38.62444 1 MET B CA 1
ATOM 3350 C C . MET B 1 1 ? 72.11528 -2.61486 9.08830 1.000 31.59606 1 MET B C 1
ATOM 3351 O O . MET B 1 1 ? 70.92805 -2.51768 9.35391 1.000 34.58242 1 MET B O 1
ATOM 3356 N N . THR B 1 2 ? 72.64248 -3.73820 8.60971 1.000 33.54015 2 THR B N 1
ATOM 3357 C CA . THR B 1 2 ? 71.79644 -4.88467 8.29934 1.000 31.86899 2 THR B CA 1
ATOM 3358 C C . THR B 1 2 ? 71.31532 -5.57622 9.57933 1.000 31.15612 2 THR B C 1
ATOM 3359 O O . THR B 1 2 ? 71.84747 -5.36235 10.67100 1.000 30.58033 2 THR B O 1
ATOM 3363 N N . SER B 1 3 ? 70.26849 -6.39769 9.43622 1.000 29.39721 3 SER B N 1
ATOM 3364 C CA . SER B 1 3 ? 69.78617 -7.18864 10.57050 1.000 28.79575 3 SER B CA 1
ATOM 3365 C C . SER B 1 3 ? 70.86031 -8.14389 11.07429 1.000 29.93094 3 SER B C 1
ATOM 3366 O O . SER B 1 3 ? 70.99522 -8.36457 12.28815 1.000 27.40223 3 SER B O 1
ATOM 3369 N N . ALA B 1 4 ? 71.61558 -8.74923 10.14834 1.000 27.97824 4 ALA B N 1
ATOM 3370 C CA . ALA B 1 4 ? 72.67675 -9.66761 10.53899 1.000 28.61529 4 ALA B CA 1
ATOM 3371 C C . ALA B 1 4 ? 73.76889 -8.94395 11.31599 1.000 30.06132 4 ALA B C 1
ATOM 3372 O O . ALA B 1 4 ? 74.36303 -9.52090 12.23795 1.000 29.09586 4 ALA B O 1
ATOM 3374 N N . GLU B 1 5 ? 74.03943 -7.68379 10.95830 1.000 28.83114 5 GLU B N 1
ATOM 3375 C CA . GLU B 1 5 ? 75.04248 -6.90141 11.66801 1.000 29.22994 5 GLU B CA 1
ATOM 3376 C C . GLU B 1 5 ? 74.54926 -6.51587 13.05527 1.000 28.02645 5 GLU B C 1
ATOM 3377 O O . GLU B 1 5 ? 75.32653 -6.49210 14.01439 1.000 28.10560 5 GLU B O 1
ATOM 3383 N N . ILE B 1 6 ? 73.26407 -6.19710 13.17741 1.000 26.64520 6 ILE B N 1
ATOM 3384 C CA . ILE B 1 6 ? 72.70455 -5.88960 14.49103 1.000 27.52962 6 ILE B CA 1
ATOM 3385 C C . ILE B 1 6 ? 72.74765 -7.12134 15.38390 1.000 28.26875 6 ILE B C 1
ATOM 3386 O O . ILE B 1 6 ? 73.19055 -7.05851 16.53798 1.000 24.26867 6 ILE B O 1
ATOM 3391 N N . ARG B 1 7 ? 72.29637 -8.26058 14.85829 1.000 21.79530 7 ARG B N 1
ATOM 3392 C CA . ARG B 1 7 ? 72.33078 -9.49591 15.62792 1.000 25.00830 7 ARG B CA 1
ATOM 3393 C C . ARG B 1 7 ? 73.74308 -9.78280 16.11642 1.000 27.68948 7 ARG B C 1
ATOM 3394 O O . ARG B 1 7 ? 73.95940 -10.05646 17.30627 1.000 29.43924 7 ARG B O 1
ATOM 3402 N N . ALA B 1 8 ? 74.73091 -9.70184 15.21109 1.000 24.74764 8 ALA B N 1
ATOM 3403 C CA . ALA B 1 8 ? 76.10780 -10.00976 15.60091 1.000 24.96948 8 ALA B CA 1
ATOM 3404 C C . ALA B 1 8 ? 76.65543 -8.97146 16.58409 1.000 25.76348 8 ALA B C 1
ATOM 3405 O O . ALA B 1 8 ? 77.38898 -9.32100 17.51427 1.000 29.43131 8 ALA B O 1
ATOM 3407 N N . ALA B 1 9 ? 76.31917 -7.69731 16.38866 1.000 25.11458 9 ALA B N 1
ATOM 3408 C CA . ALA B 1 9 ? 76.77206 -6.66383 17.31236 1.000 28.81537 9 ALA B CA 1
ATOM 3409 C C . ALA B 1 9 ? 76.16608 -6.84523 18.70358 1.000 29.79218 9 ALA B C 1
ATOM 3410 O O . ALA B 1 9 ? 76.85929 -6.67228 19.71693 1.000 25.05268 9 ALA B O 1
ATOM 3412 N N . PHE B 1 10 ? 74.87576 -7.18971 18.77562 1.000 28.08524 10 PHE B N 1
ATOM 3413 C CA . PHE B 1 10 ? 74.24379 -7.44087 20.07036 1.000 27.92030 10 PHE B CA 1
ATOM 3414 C C . PHE B 1 10 ? 74.98989 -8.52397 20.83499 1.000 27.33011 10 PHE B C 1
ATOM 3415 O O . PHE B 1 10 ? 75.33632 -8.34876 22.01005 1.000 28.21956 10 PHE B O 1
ATOM 3423 N N . LEU B 1 11 ? 75.23230 -9.66404 20.18465 1.000 27.81994 11 LEU B N 1
ATOM 3424 C CA . LEU B 1 11 ? 75.86966 -10.77752 20.87525 1.000 26.02301 11 LEU B CA 1
ATOM 3425 C C . LEU B 1 11 ? 77.29674 -10.41837 21.28252 1.000 28.24113 11 LEU B C 1
ATOM 3426 O O . LEU B 1 11 ? 77.75138 -10.78256 22.37700 1.000 26.52843 11 LEU B O 1
ATOM 3431 N N . GLU B 1 12 ? 78.00739 -9.68098 20.42457 1.000 27.00935 12 GLU B N 1
ATOM 3432 C CA . GLU B 1 12 ? 79.39869 -9.32533 20.71223 1.000 30.34854 12 GLU B CA 1
ATOM 3433 C C . GLU B 1 12 ? 79.49586 -8.31529 21.85573 1.000 28.18712 12 GLU B C 1
ATOM 3434 O O . GLU B 1 12 ? 80.38444 -8.41599 22.71041 1.000 28.84872 12 GLU B O 1
ATOM 3440 N N . PHE B 1 13 ? 78.60473 -7.32598 21.86642 1.000 27.49000 13 PHE B N 1
ATOM 3441 C CA . PHE B 1 13 ? 78.52268 -6.37570 22.97219 1.000 30.87086 13 PHE B CA 1
ATOM 3442 C C . PHE B 1 13 ? 78.40653 -7.10339 24.30565 1.000 26.70486 13 PHE B C 1
ATOM 3443 O O . PHE B 1 13 ? 79.15444 -6.82896 25.24930 1.000 29.50641 13 PHE B O 1
ATOM 3451 N N . PHE B 1 14 ? 77.50761 -8.07320 24.39275 1.000 24.14728 14 PHE B N 1
ATOM 3452 C CA . PHE B 1 14 ? 77.36479 -8.77262 25.66479 1.000 28.21705 14 PHE B CA 1
ATOM 3453 C C . PHE B 1 14 ? 78.48467 -9.78696 25.89218 1.000 25.31482 14 PHE B C 1
ATOM 3454 O O . PHE B 1 14 ? 78.90222 -9.98492 27.03670 1.000 22.17670 14 PHE B O 1
ATOM 3462 N N . ARG B 1 15 ? 79.02311 -10.40015 24.82945 1.000 25.75977 15 ARG B N 1
ATOM 3463 C CA . ARG B 1 15 ? 80.20029 -11.25011 25.01055 1.000 26.32380 15 ARG B CA 1
ATOM 3464 C C . ARG B 1 15 ? 81.37359 -10.47063 25.61084 1.000 26.71004 15 ARG B C 1
ATOM 3465 O O . ARG B 1 15 ? 82.07297 -10.97876 26.49705 1.000 25.62359 15 ARG B O 1
ATOM 3473 N N . GLN B 1 16 ? 81.60040 -9.23574 25.14180 1.000 26.52237 16 GLN B N 1
ATOM 3474 C CA . GLN B 1 16 ? 82.66979 -8.40849 25.69681 1.000 29.03766 16 GLN B CA 1
ATOM 3475 C C . GLN B 1 16 ? 82.46465 -8.15424 27.17758 1.000 31.00800 16 GLN B C 1
ATOM 3476 O O . GLN B 1 16 ? 83.43450 -7.91273 27.90540 1.000 28.64032 16 GLN B O 1
ATOM 3482 N N . ARG B 1 17 ? 81.21055 -8.16387 27.63165 1.000 28.45294 17 ARG B N 1
ATOM 3483 C CA . ARG B 1 17 ? 80.87204 -7.96298 29.03212 1.000 24.11360 17 ARG B CA 1
ATOM 3484 C C . ARG B 1 17 ? 80.66953 -9.28282 29.76595 1.000 28.04463 17 ARG B C 1
ATOM 3485 O O . ARG B 1 17 ? 79.96507 -9.33205 30.78111 1.000 30.06352 17 ARG B O 1
ATOM 3493 N N . GLY B 1 18 ? 81.28017 -10.35467 29.27557 1.000 25.62566 18 GLY B N 1
ATOM 3494 C CA . GLY B 1 18 ? 81.35708 -11.58887 30.01735 1.000 26.06070 18 GLY B CA 1
ATOM 3495 C C . GLY B 1 18 ? 80.18217 -12.52497 29.85565 1.000 27.91132 18 GLY B C 1
ATOM 3496 O O . GLY B 1 18 ? 80.07986 -13.49637 30.61869 1.000 30.64608 18 GLY B O 1
ATOM 3497 N N . HIS B 1 19 ? 79.28773 -12.26091 28.90781 1.000 24.56530 19 HIS B N 1
ATOM 3498 C CA . HIS B 1 19 ? 78.15290 -13.14271 28.66746 1.000 25.96726 19 HIS B CA 1
ATOM 3499 C C . HIS B 1 19 ? 78.57369 -14.27124 27.73712 1.000 23.95913 19 HIS B C 1
ATOM 3500 O O . HIS B 1 19 ? 79.18109 -14.03035 26.69089 1.000 25.26833 19 HIS B O 1
ATOM 3507 N N . ALA B 1 20 ? 78.23473 -15.49920 28.10296 1.000 28.60126 20 ALA B N 1
ATOM 3508 C CA . ALA B 1 20 ? 78.41144 -16.61960 27.19324 1.000 27.03025 20 ALA B CA 1
ATOM 3509 C C . ALA B 1 20 ? 77.38132 -16.52545 26.07561 1.000 27.89024 20 ALA B C 1
ATOM 3510 O O . ALA B 1 20 ? 76.17975 -16.47214 26.34315 1.000 26.22379 20 ALA B O 1
ATOM 3512 N N . VAL B 1 21 ? 77.84649 -16.48659 24.82967 1.000 26.29615 21 VAL B N 1
ATOM 3513 C CA . VAL B 1 21 ? 76.95713 -16.54372 23.67396 1.000 25.23760 21 VAL B CA 1
ATOM 3514 C C . VAL B 1 21 ? 76.51629 -17.98456 23.47185 1.000 32.84673 21 VAL B C 1
ATOM 3515 O O . VAL B 1 21 ? 77.33957 -18.85711 23.18433 1.000 25.35273 21 VAL B O 1
ATOM 3519 N N . ARG B 1 22 ? 75.21758 -18.23445 23.61681 1.000 26.82552 22 ARG B N 1
ATOM 3520 C CA . ARG B 1 22 ? 74.65607 -19.56506 23.51716 1.000 24.79038 22 ARG B CA 1
ATOM 3521 C C . ARG B 1 22 ? 73.74581 -19.67935 22.29506 1.000 26.79324 22 ARG B C 1
ATOM 3522 O O . ARG B 1 22 ? 73.15170 -18.68559 21.85949 1.000 27.47258 22 ARG B O 1
ATOM 3530 N N . PRO B 1 23 ? 73.62124 -20.86854 21.70546 1.000 30.11678 23 PRO B N 1
ATOM 3531 C CA . PRO B 1 23 ? 72.74106 -21.01135 20.53965 1.000 25.32178 23 PRO B CA 1
ATOM 3532 C C . PRO B 1 23 ? 71.28193 -20.91713 20.95235 1.000 24.04010 23 PRO B C 1
ATOM 3533 O O . PRO B 1 23 ? 70.91041 -21.21980 22.08779 1.000 24.96707 23 PRO B O 1
ATOM 3537 N N . SER B 1 24 ? 70.46878 -20.44038 20.01663 1.000 31.03036 24 SER B N 1
ATOM 3538 C CA . SER B 1 24 ? 69.02064 -20.48364 20.14528 1.000 27.20504 24 SER B CA 1
ATOM 3539 C C . SER B 1 24 ? 68.56690 -21.91085 20.40973 1.000 28.86386 24 SER B C 1
ATOM 3540 O O . SER B 1 24 ? 69.11757 -22.85962 19.85242 1.000 28.12266 24 SER B O 1
ATOM 3543 N N . SER B 1 25 ? 67.56077 -22.06464 21.26340 1.000 26.02066 25 SER B N 1
ATOM 3544 C CA . SER B 1 25 ? 66.91190 -23.35840 21.36462 1.000 25.38983 25 SER B CA 1
ATOM 3545 C C . SER B 1 25 ? 65.91975 -23.53780 20.21267 1.000 25.82249 25 SER B C 1
ATOM 3546 O O . SER B 1 25 ? 65.65292 -22.62013 19.42049 1.000 22.41031 25 SER B O 1
ATOM 3549 N N . SER B 1 26 ? 65.37389 -24.74375 20.11960 1.000 26.73339 26 SER B N 1
ATOM 3550 C CA . SER B 1 26 ? 64.39154 -25.04486 19.08795 1.000 26.37695 26 SER B CA 1
ATOM 3551 C C . SER B 1 26 ? 63.06936 -24.33363 19.37592 1.000 23.29469 26 SER B C 1
ATOM 3552 O O . SER B 1 26 ? 62.78439 -23.93264 20.50506 1.000 21.80171 26 SER B O 1
ATOM 3555 N N . LEU B 1 27 ? 62.25498 -24.18167 18.32683 1.000 20.41686 27 LEU B N 1
ATOM 3556 C CA . LEU B 1 27 ? 60.89918 -23.68222 18.52689 1.000 23.36059 27 LEU B CA 1
ATOM 3557 C C . LEU B 1 27 ? 60.02098 -24.67351 19.27912 1.000 27.30160 27 LEU B C 1
ATOM 3558 O O . LEU B 1 27 ? 59.00978 -24.26966 19.85600 1.000 28.00354 27 LEU B O 1
ATOM 3563 N N . VAL B 1 28 ? 60.37602 -25.95346 19.28891 1.000 26.70574 28 VAL B N 1
ATOM 3564 C CA . VAL B 1 28 ? 59.64603 -26.96108 20.05292 1.000 30.60206 28 VAL B CA 1
ATOM 3565 C C . VAL B 1 28 ? 60.30538 -27.05862 21.42223 1.000 34.46027 28 VAL B C 1
ATOM 3566 O O . VAL B 1 28 ? 61.48984 -27.42704 21.49932 1.000 33.84791 28 VAL B O 1
ATOM 3570 N N . PRO B 1 29 ? 59.60430 -26.72487 22.50940 1.000 36.86468 29 PRO B N 1
ATOM 3571 C CA . PRO B 1 29 ? 60.22309 -26.79411 23.84014 1.000 32.91181 29 PRO B CA 1
ATOM 3572 C C . PRO B 1 29 ? 60.53464 -28.23257 24.22602 1.000 42.75481 29 PRO B C 1
ATOM 3573 O O . PRO B 1 29 ? 59.76073 -29.15262 23.95678 1.000 42.47146 29 PRO B O 1
ATOM 3577 N N . GLY B 1 30 ? 61.68570 -28.42861 24.85196 1.000 46.50114 30 GLY B N 1
ATOM 3578 C CA . GLY B 1 30 ? 62.05378 -29.77082 25.24855 1.000 49.47272 30 GLY B CA 1
ATOM 3579 C C . GLY B 1 30 ? 61.41115 -30.17434 26.55938 1.000 54.36702 30 GLY B C 1
ATOM 3580 O O . GLY B 1 30 ? 60.84267 -31.26436 26.67585 1.000 58.84829 30 GLY B O 1
ATOM 3581 N N . ASN B 1 31 ? 61.48208 -29.28748 27.54906 1.000 56.77317 31 ASN B N 1
ATOM 3582 C CA . ASN B 1 31 ? 61.04246 -29.59389 28.90473 1.000 62.05425 31 ASN B CA 1
ATOM 3583 C C . ASN B 1 31 ? 59.82628 -28.76232 29.29672 1.000 61.58277 31 ASN B C 1
ATOM 3584 O O . ASN B 1 31 ? 59.88364 -28.00382 30.27034 1.000 64.28708 31 ASN B O 1
ATOM 3589 N N . ASP B 1 32 ? 58.72720 -28.88936 28.54064 1.000 58.09523 32 ASP B N 1
ATOM 3590 C CA . ASP B 1 32 ? 57.47436 -28.19811 28.83062 1.000 55.20947 32 ASP B CA 1
ATOM 3591 C C . ASP B 1 32 ? 56.37965 -28.68527 27.88895 1.000 57.69499 32 ASP B C 1
ATOM 3592 O O . ASP B 1 32 ? 56.20640 -28.12580 26.79762 1.000 58.14884 32 ASP B O 1
ATOM 3597 N N . PRO B 1 33 ? 55.64140 -29.74083 28.24224 1.000 60.26510 33 PRO B N 1
ATOM 3598 C CA . PRO B 1 33 ? 54.56993 -30.21618 27.34989 1.000 59.42834 33 PRO B CA 1
ATOM 3599 C C . PRO B 1 33 ? 53.35687 -29.29348 27.30980 1.000 55.67330 33 PRO B C 1
ATOM 3600 O O . PRO B 1 33 ? 52.44368 -29.53674 26.51157 1.000 53.87091 33 PRO B O 1
ATOM 3604 N N . THR B 1 34 ? 53.33537 -28.23713 28.13361 1.000 54.40153 34 THR B N 1
ATOM 3605 C CA . THR B 1 34 ? 52.23875 -27.27816 28.20951 1.000 54.24060 34 THR B CA 1
ATOM 3606 C C . THR B 1 34 ? 52.44873 -26.02837 27.35870 1.000 48.69211 34 THR B C 1
ATOM 3607 O O . THR B 1 34 ? 51.50104 -25.25793 27.17483 1.000 48.35783 34 THR B O 1
ATOM 3611 N N . LEU B 1 35 ? 53.65167 -25.79584 26.85194 1.000 45.43412 35 LEU B N 1
ATOM 3612 C CA . LEU B 1 35 ? 53.92498 -24.65494 25.99277 1.000 40.62013 35 LEU B CA 1
ATOM 3613 C C . LEU B 1 35 ? 53.85523 -25.10109 24.53766 1.000 37.16132 35 LEU B C 1
ATOM 3614 O O . LEU B 1 35 ? 54.41952 -26.13871 24.17584 1.000 34.64049 35 LEU B O 1
ATOM 3619 N N . LEU B 1 36 ? 53.13332 -24.33956 23.71519 1.000 33.70646 36 LEU B N 1
ATOM 3620 C CA . LEU B 1 36 ? 53.05591 -24.64946 22.29185 1.000 31.67028 36 LEU B CA 1
ATOM 3621 C C . LEU B 1 36 ? 54.42381 -24.53223 21.63442 1.000 29.29822 36 LEU B C 1
ATOM 3622 O O . LEU B 1 36 ? 55.01966 -25.54193 21.24299 1.000 30.26439 36 LEU B O 1
ATOM 3627 N N . PHE B 1 37 ? 54.93938 -23.29889 21.54125 1.000 26.40217 37 PHE B N 1
ATOM 3628 C CA . PHE B 1 37 ? 56.22867 -23.03133 20.92039 1.000 24.73917 37 PHE B CA 1
ATOM 3629 C C . PHE B 1 37 ? 57.07019 -22.10142 21.78843 1.000 27.43426 37 PHE B C 1
ATOM 3630 O O . PHE B 1 37 ? 56.55008 -21.28172 22.55362 1.000 24.26060 37 PHE B O 1
ATOM 3638 N N . THR B 1 38 ? 58.38254 -22.22440 21.63968 1.000 25.04560 38 THR B N 1
ATOM 3639 C CA . THR B 1 38 ? 59.29155 -21.31839 22.31278 1.000 26.02056 38 THR B CA 1
ATOM 3640 C C . THR B 1 38 ? 58.92773 -19.88356 21.94968 1.000 24.35230 38 THR B C 1
ATOM 3641 O O . THR B 1 38 ? 58.96785 -19.50359 20.77607 1.000 25.08593 38 THR B O 1
ATOM 3645 N N . ASN B 1 39 ? 58.55973 -19.09839 22.95525 1.000 24.09269 39 ASN B N 1
ATOM 3646 C CA . ASN B 1 39 ? 58.02424 -17.76176 22.73458 1.000 28.41652 39 ASN B CA 1
ATOM 3647 C C . ASN B 1 39 ? 58.87417 -16.64610 23.34235 1.000 27.48223 39 ASN B C 1
ATOM 3648 O O . ASN B 1 39 ? 58.48073 -15.46925 23.26702 1.000 23.72187 39 ASN B O 1
ATOM 3653 N N . ALA B 1 40 ? 60.03218 -16.97539 23.91053 1.000 23.74047 40 ALA B N 1
ATOM 3654 C CA . ALA B 1 40 ? 60.92219 -15.98507 24.49526 1.000 22.89573 40 ALA B CA 1
ATOM 3655 C C . ALA B 1 40 ? 62.31085 -16.59933 24.63359 1.000 23.29072 40 ALA B C 1
ATOM 3656 O O . ALA B 1 40 ? 62.47011 -17.82701 24.63543 1.000 23.48213 40 ALA B O 1
ATOM 3658 N N . GLY B 1 41 ? 63.31958 -15.73404 24.75667 1.000 26.32916 41 GLY B N 1
ATOM 3659 C CA . GLY B 1 41 ? 64.64846 -16.24679 25.06278 1.000 24.94791 41 GLY B CA 1
ATOM 3660 C C . GLY B 1 41 ? 64.72522 -16.95876 26.39483 1.000 23.95370 41 GLY B C 1
ATOM 3661 O O . GLY B 1 41 ? 65.59577 -17.81090 26.58259 1.000 22.72611 41 GLY B O 1
ATOM 3662 N N . MET B 1 42 ? 63.80314 -16.64362 27.31480 1.000 23.89036 42 MET B N 1
ATOM 3663 C CA . MET B 1 42 ? 63.81847 -17.19994 28.66580 1.000 23.00898 42 MET B CA 1
ATOM 3664 C C . MET B 1 42 ? 63.61626 -18.71220 28.67511 1.000 24.36971 42 MET B C 1
ATOM 3665 O O . MET B 1 42 ? 64.12112 -19.40309 29.57297 1.000 22.65045 42 MET B O 1
ATOM 3670 N N . VAL B 1 43 ? 62.87337 -19.23785 27.69925 1.000 22.70603 43 VAL B N 1
ATOM 3671 C CA . VAL B 1 43 ? 62.30540 -20.58557 27.82555 1.000 26.82301 43 VAL B CA 1
ATOM 3672 C C . VAL B 1 43 ? 63.38424 -21.62261 28.12235 1.000 23.98395 43 VAL B C 1
ATOM 3673 O O . VAL B 1 43 ? 63.24845 -22.42781 29.04444 1.000 27.76529 43 VAL B O 1
ATOM 3677 N N . GLN B 1 44 ? 64.46659 -21.62942 27.34660 1.000 25.86764 44 GLN B N 1
ATOM 3678 C CA . GLN B 1 44 ? 65.48147 -22.65988 27.55578 1.000 25.01347 44 GLN B CA 1
ATOM 3679 C C . GLN B 1 44 ? 66.25103 -22.47294 28.86244 1.000 26.94750 44 GLN B C 1
ATOM 3680 O O . GLN B 1 44 ? 66.90716 -23.41462 29.31824 1.000 29.04679 44 GLN B O 1
ATOM 3686 N N . PHE B 1 45 ? 66.17365 -21.29880 29.48713 1.000 26.73707 45 PHE B N 1
ATOM 3687 C CA . PHE B 1 45 ? 66.89644 -21.02202 30.72043 1.000 27.15060 45 PHE B CA 1
ATOM 3688 C C . PHE B 1 45 ? 66.00411 -21.09552 31.94940 1.000 29.99435 45 PHE B C 1
ATOM 3689 O O . PHE B 1 45 ? 66.45824 -20.77012 33.05078 1.000 27.32304 45 PHE B O 1
ATOM 3697 N N . LYS B 1 46 ? 64.75155 -21.52407 31.78584 1.000 26.54877 46 LYS B N 1
ATOM 3698 C CA . LYS B 1 46 ? 63.81007 -21.49746 32.89700 1.000 29.86603 46 LYS B CA 1
ATOM 3699 C C . LYS B 1 46 ? 64.31186 -22.32363 34.07732 1.000 33.63512 46 LYS B C 1
ATOM 3700 O O . LYS B 1 46 ? 64.25287 -21.87177 35.22783 1.000 32.15848 46 LYS B O 1
ATOM 3706 N N . ASP B 1 47 ? 64.82902 -23.53277 33.81701 1.000 33.58940 47 ASP B N 1
ATOM 3707 C CA . ASP B 1 47 ? 65.31838 -24.35633 34.92048 1.000 34.36230 47 ASP B CA 1
ATOM 3708 C C . ASP B 1 47 ? 66.60084 -23.79590 35.53294 1.000 35.14626 47 ASP B C 1
ATOM 3709 O O . ASP B 1 47 ? 66.87665 -24.04525 36.71125 1.000 35.55769 47 ASP B O 1
ATOM 3714 N N . VAL B 1 48 ? 67.39858 -23.04713 34.77102 1.000 29.35073 48 VAL B N 1
ATOM 3715 C CA . VAL B 1 48 ? 68.54216 -22.37543 35.38522 1.000 32.61099 48 VAL B CA 1
ATOM 3716 C C . VAL B 1 48 ? 68.06406 -21.29015 36.34375 1.000 31.67977 48 VAL B C 1
ATOM 3717 O O . VAL B 1 48 ? 68.54253 -21.19404 37.47997 1.000 32.45195 48 VAL B O 1
ATOM 3721 N N . PHE B 1 49 ? 67.10762 -20.45785 35.90169 1.000 32.78391 49 PHE B N 1
ATOM 3722 C CA . PHE B 1 49 ? 66.56797 -19.40692 36.76794 1.000 32.83629 49 PHE B CA 1
ATOM 3723 C C . PHE B 1 49 ? 65.95745 -19.98271 38.03791 1.000 35.45469 49 PHE B C 1
ATOM 3724 O O . PHE B 1 49 ? 66.02378 -19.36075 39.10803 1.000 32.33232 49 PHE B O 1
ATOM 3732 N N . LEU B 1 50 ? 65.31456 -21.14212 37.92940 1.000 32.19834 50 LEU B N 1
ATOM 3733 C CA . LEU B 1 50 ? 64.68079 -21.77652 39.07582 1.000 34.50829 50 LEU B CA 1
ATOM 3734 C C . LEU B 1 50 ? 65.67915 -22.44782 40.00494 1.000 37.66006 50 LEU B C 1
ATOM 3735 O O . LEU B 1 50 ? 65.28943 -22.87898 41.09370 1.000 39.47909 50 LEU B O 1
ATOM 3740 N N . GLY B 1 51 ? 66.94166 -22.55827 39.60000 1.000 37.20157 51 GLY B N 1
ATOM 3741 C CA . GLY B 1 51 ? 67.91258 -23.29701 40.36999 1.000 36.70013 51 GLY B CA 1
ATOM 3742 C C . GLY B 1 51 ? 67.83260 -24.79369 40.21247 1.000 40.83423 51 GLY B C 1
ATOM 3743 O O . GLY B 1 51 ? 68.52950 -25.51070 40.93549 1.000 46.07313 51 GLY B O 1
ATOM 3744 N N . ARG B 1 52 ? 67.03094 -25.28834 39.26933 1.000 37.25351 52 ARG B N 1
ATOM 3745 C CA . ARG B 1 52 ? 66.89331 -26.71707 39.04082 1.000 37.04834 52 ARG B CA 1
ATOM 3746 C C . ARG B 1 52 ? 67.95251 -27.28675 38.11159 1.000 40.23995 52 ARG B C 1
ATOM 3747 O O . ARG B 1 52 ? 68.13280 -28.50911 38.08291 1.000 44.99972 52 ARG B O 1
ATOM 3755 N N . GLU B 1 53 ? 68.63549 -26.44466 37.34244 1.000 37.06898 53 GLU B N 1
ATOM 3756 C CA . GLU B 1 53 ? 69.69221 -26.87411 36.43936 1.000 37.15106 53 GLU B CA 1
ATOM 3757 C C . GLU B 1 53 ? 70.87593 -25.95227 36.66236 1.000 42.01854 53 GLU B C 1
ATOM 3758 O O . GLU B 1 53 ? 70.70075 -24.73423 36.73495 1.000 39.34449 53 GLU B O 1
ATOM 3764 N N . LYS B 1 54 ? 72.06542 -26.52578 36.79104 1.000 43.06516 54 LYS B N 1
ATOM 3765 C CA . LYS B 1 54 ? 73.29106 -25.75741 36.94817 1.000 40.88896 54 LYS B CA 1
ATOM 3766 C C . LYS B 1 54 ? 74.06527 -25.76599 35.64225 1.000 39.31323 54 LYS B C 1
ATOM 3767 O O . LYS B 1 54 ? 74.13787 -26.79270 34.96132 1.000 45.29712 54 LYS B O 1
ATOM 3773 N N . VAL B 1 55 ? 74.61249 -24.60413 35.28383 1.000 39.38148 55 VAL B N 1
ATOM 3774 C CA . VAL B 1 55 ? 75.44244 -24.42892 34.10164 1.000 33.87609 55 VAL B CA 1
ATOM 3775 C C . VAL B 1 55 ? 76.70573 -23.69181 34.52669 1.000 40.98344 55 VAL B C 1
ATOM 3776 O O . VAL B 1 55 ? 76.74924 -23.05513 35.58129 1.000 40.23440 55 VAL B O 1
ATOM 3780 N N . ASP B 1 56 ? 77.75072 -23.79433 33.69902 1.000 39.51911 56 ASP B N 1
ATOM 3781 C CA . ASP B 1 56 ? 79.05864 -23.23532 34.03678 1.000 44.75039 56 ASP B CA 1
ATOM 3782 C C . ASP B 1 56 ? 79.21369 -21.75938 33.66330 1.000 42.91360 56 ASP B C 1
ATOM 3783 O O . ASP B 1 56 ? 80.34093 -21.26821 33.58379 1.000 47.03643 56 ASP B O 1
ATOM 3788 N N . PHE B 1 57 ? 78.12529 -21.05484 33.40102 1.000 38.91799 57 PHE B N 1
ATOM 3789 C CA . PHE B 1 57 ? 78.16322 -19.61846 33.17919 1.000 31.42396 57 PHE B CA 1
ATOM 3790 C C . PHE B 1 57 ? 77.06084 -18.98438 34.01429 1.000 34.60262 57 PHE B C 1
ATOM 3791 O O . PHE B 1 57 ? 76.01042 -19.59314 34.22488 1.000 33.14665 57 PHE B O 1
ATOM 3799 N N . ASN B 1 58 ? 77.29527 -17.76805 34.51398 1.000 28.78492 58 ASN B N 1
ATOM 3800 C CA . ASN B 1 58 ? 76.23217 -17.08142 35.23984 1.000 34.07515 58 ASN B CA 1
ATOM 3801 C C . ASN B 1 58 ? 75.69087 -15.87578 34.48521 1.000 30.28530 58 ASN B C 1
ATOM 3802 O O . ASN B 1 58 ? 74.87136 -15.13278 35.03883 1.000 28.73235 58 ASN B O 1
ATOM 3807 N N . ARG B 1 59 ? 76.12487 -15.66298 33.24112 1.000 27.00349 59 ARG B N 1
ATOM 3808 C CA . ARG B 1 59 ? 75.48266 -14.69113 32.36677 1.000 30.31140 59 ARG B CA 1
ATOM 3809 C C . ARG B 1 59 ? 75.56817 -15.18869 30.92800 1.000 30.31517 59 ARG B C 1
ATOM 3810 O O . ARG B 1 59 ? 76.54256 -15.83437 30.53995 1.000 24.26793 59 ARG B O 1
ATOM 3818 N N . ALA B 1 60 ? 74.53011 -14.89512 30.14372 1.000 27.56095 60 ALA B N 1
ATOM 3819 C CA . ALA B 1 60 ? 74.42837 -15.44532 28.79942 1.000 25.96573 60 ALA B CA 1
ATOM 3820 C C . ALA B 1 60 ? 73.74507 -14.43813 27.87940 1.000 26.46996 60 ALA B C 1
ATOM 3821 O O . ALA B 1 60 ? 73.14171 -13.45286 28.32835 1.000 22.48027 60 ALA B O 1
ATOM 3823 N N . ALA B 1 61 ? 73.84014 -14.70284 26.57466 1.000 23.14562 61 ALA B N 1
ATOM 3824 C CA . ALA B 1 61 ? 73.17528 -13.88146 25.56682 1.000 20.89587 61 ALA B CA 1
ATOM 3825 C C . ALA B 1 61 ? 72.82573 -14.78135 24.38652 1.000 27.16150 61 ALA B C 1
ATOM 3826 O O . ALA B 1 61 ? 73.62867 -15.62664 23.98789 1.000 24.09919 61 ALA B O 1
ATOM 3828 N N . THR B 1 62 ? 71.61980 -14.61265 23.84751 1.000 24.32607 62 THR B N 1
ATOM 3829 C CA . THR B 1 62 ? 71.15507 -15.40545 22.72150 1.000 21.88124 62 THR B CA 1
ATOM 3830 C C . THR B 1 62 ? 70.38730 -14.51007 21.76925 1.000 24.27373 62 THR B C 1
ATOM 3831 O O . THR B 1 62 ? 69.88572 -13.44914 22.14734 1.000 23.47222 62 THR B O 1
ATOM 3835 N N . SER B 1 63 ? 70.31355 -14.95237 20.51307 1.000 26.70925 63 SER B N 1
ATOM 3836 C CA . SER B 1 63 ? 69.29038 -14.50483 19.56583 1.000 23.21794 63 SER B CA 1
ATOM 3837 C C . SER B 1 63 ? 68.34486 -15.69756 19.39101 1.000 27.73612 63 SER B C 1
ATOM 3838 O O . SER B 1 63 ? 68.65549 -16.63843 18.65375 1.000 24.57742 63 SER B O 1
ATOM 3841 N N . GLN B 1 64 ? 67.18661 -15.65059 20.05638 1.000 23.25533 64 GLN B N 1
ATOM 3842 C CA . GLN B 1 64 ? 66.29404 -16.79956 20.16559 1.000 20.86892 64 GLN B CA 1
ATOM 3843 C C . GLN B 1 64 ? 65.19119 -16.69784 19.12094 1.000 24.08881 64 GLN B C 1
ATOM 3844 O O . GLN B 1 64 ? 64.50390 -15.67181 19.02985 1.000 23.77053 64 GLN B O 1
ATOM 3850 N N . ARG B 1 65 ? 65.01692 -17.74922 18.33266 1.000 20.07519 65 ARG B N 1
ATOM 3851 C CA . ARG B 1 65 ? 63.86413 -17.77234 17.44559 1.000 23.49763 65 ARG B CA 1
ATOM 3852 C C . ARG B 1 65 ? 62.61107 -18.06356 18.26141 1.000 20.68719 65 ARG B C 1
ATOM 3853 O O . ARG B 1 65 ? 62.60010 -18.96424 19.11151 1.000 20.86116 65 ARG B O 1
ATOM 3861 N N . CYS B 1 66 ? 61.57001 -17.26147 18.03732 1.000 22.14116 66 CYS B N 1
ATOM 3862 C CA . CYS B 1 66 ? 60.33408 -17.35572 18.79851 1.000 19.82442 66 CYS B CA 1
ATOM 3863 C C . CYS B 1 66 ? 59.15990 -17.40923 17.83425 1.000 23.84928 66 CYS B C 1
ATOM 3864 O O . CYS B 1 66 ? 59.19962 -16.81313 16.74900 1.000 21.06989 66 CYS B O 1
ATOM 3867 N N . VAL B 1 67 ? 58.10672 -18.11520 18.24655 1.000 25.17420 67 VAL B N 1
ATOM 3868 C CA . VAL B 1 67 ? 56.81205 -17.99636 17.58970 1.000 25.02531 67 VAL B CA 1
ATOM 3869 C C . VAL B 1 67 ? 55.75369 -17.69988 18.64168 1.000 28.20245 67 VAL B C 1
ATOM 3870 O O . VAL B 1 67 ? 55.65574 -18.40217 19.66032 1.000 23.11263 67 VAL B O 1
ATOM 3874 N N . ARG B 1 68 ? 54.96306 -16.65746 18.38042 1.000 26.38526 68 ARG B N 1
ATOM 3875 C CA . ARG B 1 68 ? 53.82258 -16.26095 19.19390 1.000 32.21079 68 ARG B CA 1
ATOM 3876 C C . ARG B 1 68 ? 52.56426 -16.40773 18.33989 1.000 37.34509 68 ARG B C 1
ATOM 3877 O O . ARG B 1 68 ? 52.12284 -15.47683 17.65100 1.000 31.41744 68 ARG B O 1
ATOM 3885 N N . ALA B 1 69 ? 51.99684 -17.61274 18.39188 1.000 35.28223 69 ALA B N 1
ATOM 3886 C CA . ALA B 1 69 ? 50.76940 -17.93421 17.67443 1.000 39.64675 69 ALA B CA 1
ATOM 3887 C C . ALA B 1 69 ? 49.80512 -18.73588 18.55012 1.000 44.47987 69 ALA B C 1
ATOM 3888 O O . ALA B 1 69 ? 48.88582 -19.37615 18.01871 1.000 44.38267 69 ALA B O 1
ATOM 3890 N N . GLY B 1 70 ? 49.98071 -18.69105 19.87379 1.000 43.71392 70 GLY B N 1
ATOM 3891 C CA . GLY B 1 70 ? 49.12443 -19.41366 20.79972 1.000 45.99388 70 GLY B CA 1
ATOM 3892 C C . GLY B 1 70 ? 49.35440 -18.93264 22.21451 1.000 51.81614 70 GLY B C 1
ATOM 3893 O O . GLY B 1 70 ? 50.39999 -18.36057 22.53088 1.000 49.87201 70 GLY B O 1
ATOM 3894 N N . GLY B 1 71 ? 48.36005 -19.18672 23.06743 1.000 55.99862 71 GLY B N 1
ATOM 3895 C CA . GLY B 1 71 ? 48.34880 -18.70111 24.43988 1.000 54.99464 71 GLY B CA 1
ATOM 3896 C C . GLY B 1 71 ? 47.86697 -17.25792 24.48810 1.000 60.53749 71 GLY B C 1
ATOM 3897 O O . GLY B 1 71 ? 47.16496 -16.78831 23.58489 1.000 61.63272 71 GLY B O 1
ATOM 3898 N N . LYS B 1 72 ? 48.23027 -16.54392 25.56390 1.000 62.60691 72 LYS B N 1
ATOM 3899 C CA . LYS B 1 72 ? 47.91692 -15.11486 25.62015 1.000 63.39144 72 LYS B CA 1
ATOM 3900 C C . LYS B 1 72 ? 48.82771 -14.29243 24.72159 1.000 60.43333 72 LYS B C 1
ATOM 3901 O O . LYS B 1 72 ? 48.45308 -13.18366 24.31599 1.000 53.19388 72 LYS B O 1
ATOM 3907 N N . HIS B 1 73 ? 50.01490 -14.81384 24.41882 1.000 59.58051 73 HIS B N 1
ATOM 3908 C CA . HIS B 1 73 ? 50.99916 -14.12649 23.58773 1.000 56.55723 73 HIS B CA 1
ATOM 3909 C C . HIS B 1 73 ? 50.77171 -14.56300 22.13996 1.000 52.08198 73 HIS B C 1
ATOM 3910 O O . HIS B 1 73 ? 51.60243 -15.21590 21.50665 1.000 52.61926 73 HIS B O 1
ATOM 3917 N N . ASN B 1 74 ? 49.59990 -14.22731 21.62134 1.000 51.83180 74 ASN B N 1
ATOM 3918 C CA . ASN B 1 74 ? 49.20823 -14.68104 20.29186 1.000 45.02191 74 ASN B CA 1
ATOM 3919 C C . ASN B 1 74 ? 49.04311 -13.45697 19.40011 1.000 42.16469 74 ASN B C 1
ATOM 3920 O O . ASN B 1 74 ? 48.03495 -12.74737 19.46519 1.000 45.33805 74 ASN B O 1
ATOM 3925 N N . ASP B 1 75 ? 50.05924 -13.22208 18.57837 1.000 37.69636 75 ASP B N 1
ATOM 3926 C CA . ASP B 1 75 ? 50.13097 -12.08139 17.69108 1.000 29.71050 75 ASP B CA 1
ATOM 3927 C C . ASP B 1 75 ? 49.77130 -12.43301 16.26017 1.000 27.93602 75 ASP B C 1
ATOM 3928 O O . ASP B 1 75 ? 49.94349 -11.60316 15.35822 1.000 23.02590 75 ASP B O 1
ATOM 3933 N N . LEU B 1 76 ? 49.23280 -13.63118 16.04514 1.000 24.24851 76 LEU B N 1
ATOM 3934 C CA . LEU B 1 76 ? 48.85569 -14.04545 14.70224 1.000 25.72533 76 LEU B CA 1
ATOM 3935 C C . LEU B 1 76 ? 47.82890 -13.09240 14.09423 1.000 24.59040 76 LEU B C 1
ATOM 3936 O O . LEU B 1 76 ? 47.92450 -12.74090 12.91123 1.000 23.19687 76 LEU B O 1
ATOM 3941 N N . GLU B 1 77 ? 46.85586 -12.63510 14.89538 1.000 22.26493 77 GLU B N 1
ATOM 3942 C CA . GLU B 1 77 ? 45.83503 -11.73222 14.36844 1.000 22.59532 77 GLU B CA 1
ATOM 3943 C C . GLU B 1 77 ? 46.34026 -10.31175 14.15692 1.000 28.03420 77 GLU B C 1
ATOM 3944 O O . GLU B 1 77 ? 45.66435 -9.52950 13.47038 1.000 31.22548 77 GLU B O 1
ATOM 3950 N N . ASN B 1 78 ? 47.49877 -9.95396 14.71319 1.000 22.45943 78 ASN B N 1
ATOM 3951 C CA . ASN B 1 78 ? 48.06618 -8.63441 14.44304 1.000 24.90476 78 ASN B CA 1
ATOM 3952 C C . ASN B 1 78 ? 48.88349 -8.60285 13.16003 1.000 24.26369 78 ASN B C 1
ATOM 3953 O O . ASN B 1 78 ? 49.05530 -7.52007 12.58041 1.000 26.61444 78 ASN B O 1
ATOM 3958 N N . VAL B 1 79 ? 49.32979 -9.76598 12.67180 1.000 21.45005 79 VAL B N 1
ATOM 3959 C CA . VAL B 1 79 ? 50.18368 -9.81510 11.48787 1.000 21.66489 79 VAL B CA 1
ATOM 3960 C C . VAL B 1 79 ? 49.41216 -9.28620 10.28990 1.000 28.01662 79 VAL B C 1
ATOM 3961 O O . VAL B 1 79 ? 48.27165 -9.68997 10.03350 1.000 28.03865 79 VAL B O 1
ATOM 3965 N N . GLY B 1 80 ? 50.02539 -8.36027 9.55897 1.000 27.08983 80 GLY B N 1
ATOM 3966 C CA . GLY B 1 80 ? 49.36311 -7.73024 8.44565 1.000 30.60600 80 GLY B CA 1
ATOM 3967 C C . GLY B 1 80 ? 48.56524 -6.50499 8.82762 1.000 31.86780 80 GLY B C 1
ATOM 3968 O O . GLY B 1 80 ? 48.11928 -5.76683 7.93430 1.000 37.42659 80 GLY B O 1
ATOM 3969 N N . TYR B 1 81 ? 48.34613 -6.28323 10.12267 1.000 30.43400 81 TYR B N 1
ATOM 3970 C CA . TYR B 1 81 ? 47.56410 -5.15703 10.60561 1.000 30.14416 81 TYR B CA 1
ATOM 3971 C C . TYR B 1 81 ? 48.37956 -4.13108 11.37722 1.000 32.36880 81 TYR B C 1
ATOM 3972 O O . TYR B 1 81 ? 47.86697 -3.03498 11.63651 1.000 32.20096 81 TYR B O 1
ATOM 3981 N N . THR B 1 82 ? 49.60159 -4.45837 11.79059 1.000 26.00622 82 THR B N 1
ATOM 3982 C CA . THR B 1 82 ? 50.44268 -3.49429 12.47650 1.000 25.20493 82 THR B CA 1
ATOM 3983 C C . THR B 1 82 ? 51.82444 -3.51813 11.85274 1.000 27.10405 82 THR B C 1
ATOM 3984 O O . THR B 1 82 ? 52.19775 -4.45226 11.13142 1.000 22.68374 82 THR B O 1
ATOM 3988 N N . ALA B 1 83 ? 52.60086 -2.48125 12.16625 1.000 24.07883 83 ALA B N 1
ATOM 3989 C CA . ALA B 1 83 ? 53.95968 -2.37655 11.66222 1.000 23.98712 83 ALA B CA 1
ATOM 3990 C C . ALA B 1 83 ? 54.94591 -3.23075 12.43875 1.000 26.37486 83 ALA B C 1
ATOM 3991 O O . ALA B 1 83 ? 56.10011 -3.34182 12.01631 1.000 23.39326 83 ALA B O 1
ATOM 3993 N N . ARG B 1 84 ? 54.51802 -3.85162 13.54132 1.000 25.98791 84 ARG B N 1
ATOM 3994 C CA . ARG B 1 84 ? 55.46315 -4.33079 14.53975 1.000 26.41892 84 ARG B CA 1
ATOM 3995 C C . ARG B 1 84 ? 55.28721 -5.78142 14.96466 1.000 24.42749 84 ARG B C 1
ATOM 3996 O O . ARG B 1 84 ? 56.09280 -6.25647 15.76552 1.000 22.93474 84 ARG B O 1
ATOM 4004 N N . HIS B 1 85 ? 54.27231 -6.49793 14.48151 1.000 22.17290 85 HIS B N 1
ATOM 4005 C CA . HIS B 1 85 ? 53.99557 -7.85533 14.95776 1.000 24.12838 85 HIS B CA 1
ATOM 4006 C C . HIS B 1 85 ? 54.33587 -8.91284 13.91489 1.000 25.53462 85 HIS B C 1
ATOM 4007 O O . HIS B 1 85 ? 53.99155 -8.76801 12.73410 1.000 23.97529 85 HIS B O 1
ATOM 4014 N N . HIS B 1 86 ? 54.97033 -9.99269 14.37433 1.000 23.16829 86 HIS B N 1
ATOM 4015 C CA . HIS B 1 86 ? 55.20093 -11.18530 13.58045 1.000 23.14428 86 HIS B CA 1
ATOM 4016 C C . HIS B 1 86 ? 54.66937 -12.40483 14.29729 1.000 23.39557 86 HIS B C 1
ATOM 4017 O O . HIS B 1 86 ? 54.41628 -12.38838 15.50201 1.000 24.09420 86 HIS B O 1
ATOM 4024 N N . THR B 1 87 ? 54.53706 -13.48974 13.54047 1.000 19.42786 87 THR B N 1
ATOM 4025 C CA . THR B 1 87 ? 54.46884 -14.78595 14.20026 1.000 21.77828 87 THR B CA 1
ATOM 4026 C C . THR B 1 87 ? 55.87161 -15.23329 14.61483 1.000 22.29600 87 THR B C 1
ATOM 4027 O O . THR B 1 87 ? 56.15187 -15.42920 15.79938 1.000 26.82676 87 THR B O 1
ATOM 4031 N N . PHE B 1 88 ? 56.76378 -15.40071 13.64050 1.000 21.92725 88 PHE B N 1
ATOM 4032 C CA . PHE B 1 88 ? 58.15794 -15.75179 13.89301 1.000 22.84143 88 PHE B CA 1
ATOM 4033 C C . PHE B 1 88 ? 58.99022 -14.47746 14.04250 1.000 21.08764 88 PHE B C 1
ATOM 4034 O O . PHE B 1 88 ? 58.93705 -13.59771 13.18129 1.000 17.44423 88 PHE B O 1
ATOM 4042 N N . PHE B 1 89 ? 59.78810 -14.39961 15.10425 1.000 21.99391 89 PHE B N 1
ATOM 4043 C CA . PHE B 1 89 ? 60.74285 -13.30624 15.23227 1.000 19.61465 89 PHE B CA 1
ATOM 4044 C C . PHE B 1 89 ? 61.90125 -13.78452 16.08630 1.000 24.03574 89 PHE B C 1
ATOM 4045 O O . PHE B 1 89 ? 61.82399 -14.81976 16.75668 1.000 21.12084 89 PHE B O 1
ATOM 4053 N N . GLU B 1 90 ? 62.98661 -13.02496 16.03435 1.000 22.49992 90 GLU B N 1
ATOM 4054 C CA . GLU B 1 90 ? 64.15421 -13.29593 16.85489 1.000 21.52504 90 GLU B CA 1
ATOM 4055 C C . GLU B 1 90 ? 64.18293 -12.32357 18.01982 1.000 20.90511 90 GLU B C 1
ATOM 4056 O O . GLU B 1 90 ? 64.09444 -11.10560 17.82038 1.000 21.25559 90 GLU B O 1
ATOM 4062 N N . MET B 1 91 ? 64.30255 -12.87487 19.22514 1.000 21.15535 91 MET B N 1
ATOM 4063 C CA . MET B 1 91 ? 64.38743 -12.09630 20.44528 1.000 21.87088 91 MET B CA 1
ATOM 4064 C C . MET B 1 91 ? 65.85290 -12.07791 20.86461 1.000 22.30651 91 MET B C 1
ATOM 4065 O O . MET B 1 91 ? 66.43378 -13.12278 21.19928 1.000 22.72976 91 MET B O 1
ATOM 4070 N N . LEU B 1 92 ? 66.45003 -10.89819 20.79656 1.000 21.84439 92 LEU B N 1
ATOM 4071 C CA . LEU B 1 92 ? 67.78974 -10.67149 21.32921 1.000 26.65986 92 LEU B CA 1
ATOM 4072 C C . LEU B 1 92 ? 67.70067 -10.54012 22.84767 1.000 25.45873 92 LEU B C 1
ATOM 4073 O O . LEU B 1 92 ? 66.97656 -9.67371 23.34875 1.000 24.83351 92 LEU B O 1
ATOM 4078 N N . GLY B 1 93 ? 68.44459 -11.35869 23.58334 1.000 21.17228 93 GLY B N 1
ATOM 4079 C CA . GLY B 1 93 ? 68.32658 -11.36333 25.03184 1.000 24.28356 93 GLY B CA 1
ATOM 4080 C C . GLY B 1 93 ? 69.66804 -11.46464 25.73006 1.000 27.30418 93 GLY B C 1
ATOM 4081 O O . GLY B 1 93 ? 70.59762 -12.13003 25.25636 1.000 24.95692 93 GLY B O 1
ATOM 4082 N N . ASN B 1 94 ? 69.74932 -10.81919 26.89170 1.000 23.38464 94 ASN B N 1
ATOM 4083 C CA . ASN B 1 94 ? 70.83414 -11.07029 27.83686 1.000 23.85300 94 ASN B CA 1
ATOM 4084 C C . ASN B 1 94 ? 70.23269 -11.51647 29.16369 1.000 26.98645 94 ASN B C 1
ATOM 4085 O O . ASN B 1 94 ? 69.12458 -11.10322 29.52899 1.000 24.17771 94 ASN B O 1
ATOM 4090 N N . PHE B 1 95 ? 70.94116 -12.42206 29.84852 1.000 22.10575 95 PHE B N 1
ATOM 4091 C CA . PHE B 1 95 ? 70.44291 -13.09152 31.04289 1.000 21.91459 95 PHE B CA 1
ATOM 4092 C C . PHE B 1 95 ? 71.49584 -13.03186 32.14469 1.000 29.05624 95 PHE B C 1
ATOM 4093 O O . PHE B 1 95 ? 72.68709 -13.22290 31.88578 1.000 27.92002 95 PHE B O 1
ATOM 4101 N N . SER B 1 96 ? 71.04863 -12.73663 33.36446 1.000 24.21075 96 SER B N 1
ATOM 4102 C CA . SER B 1 96 ? 71.86659 -12.81185 34.56957 1.000 26.21074 96 SER B CA 1
ATOM 4103 C C . SER B 1 96 ? 71.28648 -13.90103 35.45398 1.000 29.08482 96 SER B C 1
ATOM 4104 O O . SER B 1 96 ? 70.11210 -13.82545 35.84478 1.000 28.46238 96 SER B O 1
ATOM 4107 N N . PHE B 1 97 ? 72.08663 -14.92564 35.74391 1.000 24.10568 97 PHE B N 1
ATOM 4108 C CA . PHE B 1 97 ? 71.66132 -16.00893 36.62642 1.000 26.35127 97 PHE B CA 1
ATOM 4109 C C . PHE B 1 97 ? 72.24051 -15.71051 38.00162 1.000 29.73456 97 PHE B C 1
ATOM 4110 O O . PHE B 1 97 ? 73.36071 -16.09976 38.32305 1.000 26.24408 97 PHE B O 1
ATOM 4118 N N . GLY B 1 98 ? 71.49326 -14.93519 38.78198 1.000 29.24134 98 GLY B N 1
ATOM 4119 C CA . GLY B 1 98 ? 71.94483 -14.55615 40.10380 1.000 28.69849 98 GLY B CA 1
ATOM 4120 C C . GLY B 1 98 ? 73.24379 -13.78026 40.12266 1.000 30.48701 98 GLY B C 1
ATOM 4121 O O . GLY B 1 98 ? 73.99460 -13.87945 41.09582 1.000 30.45022 98 GLY B O 1
ATOM 4122 N N . ASP B 1 99 ? 73.54545 -13.01472 39.06540 1.000 29.43528 99 ASP B N 1
ATOM 4123 C CA . ASP B 1 99 ? 74.80421 -12.27549 38.99493 1.000 27.13824 99 ASP B CA 1
ATOM 4124 C C . ASP B 1 99 ? 74.51941 -10.79342 39.09998 1.000 27.10563 99 ASP B C 1
ATOM 4125 O O . ASP B 1 99 ? 74.23672 -10.29687 40.20639 1.000 31.61306 99 ASP B O 1
ATOM 4130 N N . TYR B 1 100 ? 74.60015 -10.01985 38.01154 1.000 24.60422 100 TYR B N 1
ATOM 4131 C CA . TYR B 1 100 ? 74.23376 -8.61121 38.06504 1.000 26.14460 100 TYR B CA 1
ATOM 4132 C C . TYR B 1 100 ? 72.70863 -8.44768 38.11789 1.000 25.77586 100 TYR B C 1
ATOM 4133 O O . TYR B 1 100 ? 71.93752 -9.40365 38.00931 1.000 23.25248 100 TYR B O 1
ATOM 4142 N N . PHE B 1 101 ? 72.27531 -7.20833 38.29482 1.000 24.87819 101 PHE B N 1
ATOM 4143 C CA . PHE B 1 101 ? 70.85373 -6.95027 38.49374 1.000 30.98095 101 PHE B CA 1
ATOM 4144 C C . PHE B 1 101 ? 70.45611 -5.66017 37.78676 1.000 25.57675 101 PHE B C 1
ATOM 4145 O O . PHE B 1 101 ? 70.85473 -5.43901 36.63946 1.000 25.92679 101 PHE B O 1
ATOM 4153 N N . LYS B 1 102 ? 69.68966 -4.79200 38.45665 1.000 24.77954 102 LYS B N 1
ATOM 4154 C CA . LYS B 1 102 ? 69.03665 -3.69017 37.74857 1.000 24.98373 102 LYS B CA 1
ATOM 4155 C C . LYS B 1 102 ? 70.03105 -2.67430 37.19052 1.000 28.19934 102 LYS B C 1
ATOM 4156 O O . LYS B 1 102 ? 69.85343 -2.18583 36.06778 1.000 23.85279 102 LYS B O 1
ATOM 4162 N N . ARG B 1 103 ? 71.05137 -2.29453 37.96969 1.000 24.79738 103 ARG B N 1
ATOM 4163 C CA . ARG B 1 103 ? 71.93723 -1.22600 37.51623 1.000 26.34696 103 ARG B CA 1
ATOM 4164 C C . ARG B 1 103 ? 72.66601 -1.62060 36.23575 1.000 25.96447 103 ARG B C 1
ATOM 4165 O O . ARG B 1 103 ? 72.67173 -0.86503 35.25670 1.000 27.52875 103 ARG B O 1
ATOM 4173 N N . ASP B 1 104 ? 73.30614 -2.79221 36.23154 1.000 24.50524 104 ASP B N 1
ATOM 4174 C CA . ASP B 1 104 ? 74.02612 -3.21938 35.03324 1.000 26.45617 104 ASP B CA 1
ATOM 4175 C C . ASP B 1 104 ? 73.06825 -3.46684 33.86885 1.000 27.00553 104 ASP B C 1
ATOM 4176 O O . ASP B 1 104 ? 73.34813 -3.06521 32.73201 1.000 27.07012 104 ASP B O 1
ATOM 4181 N N . ALA B 1 105 ? 71.93813 -4.13484 34.12522 1.000 26.78485 105 ALA B N 1
ATOM 4182 C CA . ALA B 1 105 ? 71.00071 -4.41360 33.03191 1.000 26.48022 105 ALA B CA 1
ATOM 4183 C C . ALA B 1 105 ? 70.53573 -3.12234 32.36191 1.000 23.15463 105 ALA B C 1
ATOM 4184 O O . ALA B 1 105 ? 70.47892 -3.03557 31.12914 1.000 22.56758 105 ALA B O 1
ATOM 4186 N N . ILE B 1 106 ? 70.22663 -2.09766 33.15716 1.000 25.75809 106 ILE B N 1
ATOM 4187 C CA . ILE B 1 106 ? 69.79154 -0.82276 32.59400 1.000 23.07372 106 ILE B CA 1
ATOM 4188 C C . ILE B 1 106 ? 70.93752 -0.15354 31.84802 1.000 28.76321 106 ILE B C 1
ATOM 4189 O O . ILE B 1 106 ? 70.73603 0.45471 30.78233 1.000 24.60287 106 ILE B O 1
ATOM 4194 N N . ASN B 1 107 ? 72.15505 -0.21445 32.40895 1.000 26.25155 107 ASN B N 1
ATOM 4195 C CA . ASN B 1 107 ? 73.28174 0.42705 31.73745 1.000 25.90308 107 ASN B CA 1
ATOM 4196 C C . ASN B 1 107 ? 73.67313 -0.32181 30.46850 1.000 22.53815 107 ASN B C 1
ATOM 4197 O O . ASN B 1 107 ? 73.99173 0.30697 29.45392 1.000 24.86093 107 ASN B O 1
ATOM 4202 N N . PHE B 1 108 ? 73.65461 -1.66289 30.50429 1.000 23.35085 108 PHE B N 1
ATOM 4203 C CA . PHE B 1 108 ? 73.91804 -2.45014 29.29753 1.000 23.41926 108 PHE B CA 1
ATOM 4204 C C . PHE B 1 108 ? 72.98653 -2.04781 28.15625 1.000 23.59872 108 PHE B C 1
ATOM 4205 O O . PHE B 1 108 ? 73.42176 -1.83707 27.01562 1.000 23.26204 108 PHE B O 1
ATOM 4213 N N . ALA B 1 109 ? 71.69016 -1.94734 28.44868 1.000 23.65183 109 ALA B N 1
ATOM 4214 C CA . ALA B 1 109 ? 70.71297 -1.66054 27.39916 1.000 24.52243 109 ALA B CA 1
ATOM 4215 C C . ALA B 1 109 ? 70.85120 -0.23074 26.89935 1.000 24.76567 109 ALA B C 1
ATOM 4216 O O . ALA B 1 109 ? 70.74065 0.03248 25.69292 1.000 25.52066 109 ALA B O 1
ATOM 4218 N N . TRP B 1 110 ? 71.08032 0.71568 27.80600 1.000 26.61788 110 TRP B N 1
ATOM 4219 C CA . TRP B 1 110 ? 71.21053 2.10750 27.37865 1.000 23.92922 110 TRP B CA 1
ATOM 4220 C C . TRP B 1 110 ? 72.49107 2.32387 26.58092 1.000 26.14419 110 TRP B C 1
ATOM 4221 O O . TRP B 1 110 ? 72.49123 3.04249 25.57572 1.000 29.88981 110 TRP B O 1
ATOM 4232 N N . ASP B 1 111 ? 73.59265 1.71995 27.02277 1.000 31.24285 111 ASP B N 1
ATOM 4233 C CA . ASP B 1 111 ? 74.83573 1.77932 26.26267 1.000 28.68361 111 ASP B CA 1
ATOM 4234 C C . ASP B 1 111 ? 74.65717 1.19351 24.86971 1.000 30.59974 111 ASP B C 1
ATOM 4235 O O . ASP B 1 111 ? 75.18720 1.72544 23.88645 1.000 29.29870 111 ASP B O 1
ATOM 4240 N N . PHE B 1 112 ? 73.97491 0.05513 24.76775 1.000 25.52584 112 PHE B N 1
ATOM 4241 C CA . PHE B 1 112 ? 73.83518 -0.55161 23.44663 1.000 28.24429 112 PHE B CA 1
ATOM 4242 C C . PHE B 1 112 ? 73.00006 0.32600 22.51671 1.000 26.92668 112 PHE B C 1
ATOM 4243 O O . PHE B 1 112 ? 73.37769 0.55594 21.35926 1.000 26.80717 112 PHE B O 1
ATOM 4251 N N . LEU B 1 113 ? 71.86838 0.84109 23.00448 1.000 24.72069 113 LEU B N 1
ATOM 4252 C CA . LEU B 1 113 ? 70.98345 1.61228 22.13243 1.000 23.02354 113 LEU B CA 1
ATOM 4253 C C . LEU B 1 113 ? 71.58895 2.96763 21.79290 1.000 29.63967 113 LEU B C 1
ATOM 4254 O O . LEU B 1 113 ? 71.56127 3.39504 20.63598 1.000 27.58245 113 LEU B O 1
ATOM 4259 N N . THR B 1 114 ? 72.12582 3.67093 22.78970 1.000 28.19300 114 THR B N 1
ATOM 4260 C CA . THR B 1 114 ? 72.55857 5.04051 22.54636 1.000 31.06706 114 THR B CA 1
ATOM 4261 C C . THR B 1 114 ? 74.03404 5.15689 22.19844 1.000 28.44712 114 THR B C 1
ATOM 4262 O O . THR B 1 114 ? 74.41325 6.12906 21.54257 1.000 32.72053 114 THR B O 1
ATOM 4266 N N . LYS B 1 115 ? 74.87949 4.20719 22.61091 1.000 29.33002 115 LYS B N 1
ATOM 4267 C CA . LYS B 1 115 ? 76.30644 4.29138 22.31655 1.000 30.58864 115 LYS B CA 1
ATOM 4268 C C . LYS B 1 115 ? 76.70926 3.36612 21.17197 1.000 35.80298 115 LYS B C 1
ATOM 4269 O O . LYS B 1 115 ? 77.25515 3.83988 20.17347 1.000 36.02727 115 LYS B O 1
ATOM 4275 N N . GLU B 1 116 ? 76.42890 2.05890 21.27990 1.000 29.87550 116 GLU B N 1
ATOM 4276 C CA . GLU B 1 116 ? 76.77754 1.15343 20.18888 1.000 33.83344 116 GLU B CA 1
ATOM 4277 C C . GLU B 1 116 ? 75.92776 1.40892 18.95815 1.000 33.03902 116 GLU B C 1
ATOM 4278 O O . GLU B 1 116 ? 76.44999 1.46335 17.84196 1.000 37.58669 116 GLU B O 1
ATOM 4284 N N . MET B 1 117 ? 74.61777 1.54398 19.12826 1.000 30.35565 117 MET B N 1
ATOM 4285 C CA . MET B 1 117 ? 73.75189 1.78213 17.98160 1.000 29.80201 117 MET B CA 1
ATOM 4286 C C . MET B 1 117 ? 73.58953 3.25474 17.64707 1.000 30.72595 117 MET B C 1
ATOM 4287 O O . MET B 1 117 ? 73.08494 3.56544 16.56173 1.000 33.43670 117 MET B O 1
ATOM 4292 N N . GLY B 1 118 ? 73.97875 4.15949 18.55170 1.000 31.62090 118 GLY B N 1
ATOM 4293 C CA . GLY B 1 118 ? 73.89900 5.59157 18.30643 1.000 27.18253 118 GLY B CA 1
ATOM 4294 C C . GLY B 1 118 ? 72.51335 6.19331 18.20244 1.000 32.05576 118 GLY B C 1
ATOM 4295 O O . GLY B 1 118 ? 72.35512 7.24019 17.56917 1.000 34.74725 118 GLY B O 1
ATOM 4296 N N . ILE B 1 119 ? 71.50136 5.57007 18.79375 1.000 31.18795 119 ILE B N 1
ATOM 4297 C CA . ILE B 1 119 ? 70.13280 6.10686 18.70827 1.000 34.18355 119 ILE B CA 1
ATOM 4298 C C . ILE B 1 119 ? 70.01416 7.34448 19.59447 1.000 31.78497 119 ILE B C 1
ATOM 4299 O O . ILE B 1 119 ? 70.41800 7.30459 20.77004 1.000 30.80550 119 ILE B O 1
ATOM 4304 N N . PRO B 1 120 ? 69.46174 8.44305 19.09894 1.000 36.29784 120 PRO B N 1
ATOM 4305 C CA . PRO B 1 120 ? 69.35681 9.65582 19.91496 1.000 34.35088 120 PRO B CA 1
ATOM 4306 C C . PRO B 1 120 ? 68.41169 9.43484 21.07916 1.000 36.27081 120 PRO B C 1
ATOM 4307 O O . PRO B 1 120 ? 67.27530 8.97755 20.87491 1.000 35.06803 120 PRO B O 1
ATOM 4311 N N . PRO B 1 121 ? 68.83504 9.75121 22.31206 1.000 34.06720 121 PRO B N 1
ATOM 4312 C CA . PRO B 1 121 ? 67.91377 9.63321 23.45401 1.000 31.16746 121 PRO B CA 1
ATOM 4313 C C . PRO B 1 121 ? 66.59784 10.35413 23.24739 1.000 33.57735 121 PRO B C 1
ATOM 4314 O O . PRO B 1 121 ? 65.56252 9.90169 23.75853 1.000 32.53866 121 PRO B O 1
ATOM 4318 N N . ALA B 1 122 ? 66.59920 11.45206 22.48304 1.000 29.50620 122 ALA B N 1
ATOM 4319 C CA . ALA B 1 122 ? 65.37225 12.19924 22.23373 1.000 29.25882 122 ALA B CA 1
ATOM 4320 C C . ALA B 1 122 ? 64.31212 11.36051 21.52166 1.000 32.38901 122 ALA B C 1
ATOM 4321 O O . ALA B 1 122 ? 63.13474 11.74467 21.51304 1.000 31.53539 122 ALA B O 1
ATOM 4323 N N . LYS B 1 123 ? 64.71141 10.24708 20.90029 1.000 30.96781 123 LYS B N 1
ATOM 4324 C CA . LYS B 1 123 ? 63.80576 9.32622 20.22506 1.000 34.72158 123 LYS B CA 1
ATOM 4325 C C . LYS B 1 123 ? 63.40530 8.14672 21.10299 1.000 34.86987 123 LYS B C 1
ATOM 4326 O O . LYS B 1 123 ? 62.64458 7.27865 20.65158 1.000 32.49842 123 LYS B O 1
ATOM 4332 N N . LEU B 1 124 ? 63.92318 8.06612 22.32355 1.000 29.95785 124 LEU B N 1
ATOM 4333 C CA . LEU B 1 124 ? 63.63009 6.94130 23.19362 1.000 28.82442 124 LEU B CA 1
ATOM 4334 C C . LEU B 1 124 ? 62.69476 7.36618 24.32312 1.000 31.28767 124 LEU B C 1
ATOM 4335 O O . LEU B 1 124 ? 62.59894 8.54446 24.68047 1.000 33.88831 124 LEU B O 1
ATOM 4340 N N . TRP B 1 125 ? 61.96720 6.38057 24.84923 1.000 31.45123 125 TRP B N 1
ATOM 4341 C CA . TRP B 1 125 ? 60.99554 6.56095 25.92016 1.000 29.61557 125 TRP B CA 1
ATOM 4342 C C . TRP B 1 125 ? 61.07634 5.33988 26.81771 1.000 30.72446 125 TRP B C 1
ATOM 4343 O O . TRP B 1 125 ? 61.18852 4.21306 26.32253 1.000 29.64332 125 TRP B O 1
ATOM 4354 N N . VAL B 1 126 ? 61.06240 5.56913 28.13253 1.000 29.53027 126 VAL B N 1
ATOM 4355 C CA . VAL B 1 126 ? 61.30399 4.52477 29.12259 1.000 22.55235 126 VAL B CA 1
ATOM 4356 C C . VAL B 1 126 ? 60.09179 4.41695 30.03573 1.000 28.28698 126 VAL B C 1
ATOM 4357 O O . VAL B 1 126 ? 59.47720 5.42938 30.38800 1.000 28.93056 126 VAL B O 1
ATOM 4361 N N . THR B 1 127 ? 59.74863 3.18700 30.41788 1.000 24.93131 127 THR B N 1
ATOM 4362 C CA . THR B 1 127 ? 58.74310 2.93144 31.43316 1.000 25.34506 127 THR B CA 1
ATOM 4363 C C . THR B 1 127 ? 59.34747 2.12352 32.56515 1.000 28.14780 127 THR B C 1
ATOM 4364 O O . THR B 1 127 ? 60.25180 1.31487 32.35302 1.000 25.33791 127 THR B O 1
ATOM 4368 N N . VAL B 1 128 ? 58.82252 2.34373 33.76720 1.000 26.07155 128 VAL B N 1
ATOM 4369 C CA . VAL B 1 128 ? 59.15311 1.53578 34.93142 1.000 27.36153 128 VAL B CA 1
ATOM 4370 C C . VAL B 1 128 ? 57.85800 1.12062 35.61323 1.000 23.74037 128 VAL B C 1
ATOM 4371 O O . VAL B 1 128 ? 56.80133 1.72474 35.41672 1.000 27.89605 128 VAL B O 1
ATOM 4375 N N . PHE B 1 129 ? 57.94294 0.05893 36.40899 1.000 24.49309 129 PHE B N 1
ATOM 4376 C CA . PHE B 1 129 ? 56.84293 -0.26071 37.30374 1.000 27.20452 129 PHE B CA 1
ATOM 4377 C C . PHE B 1 129 ? 56.66498 0.88185 38.30086 1.000 28.86249 129 PHE B C 1
ATOM 4378 O O . PHE B 1 129 ? 57.64114 1.38739 38.85549 1.000 27.04427 129 PHE B O 1
ATOM 4386 N N . ASP B 1 130 ? 55.41915 1.30351 38.52660 1.000 29.67793 130 ASP B N 1
ATOM 4387 C CA . ASP B 1 130 ? 55.23832 2.49828 39.35501 1.000 28.56428 130 ASP B CA 1
ATOM 4388 C C . ASP B 1 130 ? 55.53529 2.27418 40.83275 1.000 29.21973 130 ASP B C 1
ATOM 4389 O O . ASP B 1 130 ? 55.45663 3.23681 41.59800 1.000 31.98067 130 ASP B O 1
ATOM 4394 N N . GLU B 1 131 ? 55.87028 1.06269 41.26431 1.000 29.11151 131 GLU B N 1
ATOM 4395 C CA . GLU B 1 131 ? 56.33024 0.83675 42.62661 1.000 27.53895 131 GLU B CA 1
ATOM 4396 C C . GLU B 1 131 ? 57.81082 0.47809 42.68142 1.000 27.81339 131 GLU B C 1
ATOM 4397 O O . GLU B 1 131 ? 58.30018 0.08199 43.74014 1.000 30.61073 131 GLU B O 1
ATOM 4403 N N . ASP B 1 132 ? 58.53476 0.60113 41.56802 1.000 27.51871 132 ASP B N 1
ATOM 4404 C CA . ASP B 1 132 ? 59.94866 0.21965 41.50212 1.000 29.56759 132 ASP B CA 1
ATOM 4405 C C . ASP B 1 132 ? 60.76067 1.51042 41.63481 1.000 29.60610 132 ASP B C 1
ATOM 4406 O O . ASP B 1 132 ? 61.15075 2.13524 40.64317 1.000 28.32422 132 ASP B O 1
ATOM 4411 N N . SER B 1 133 ? 61.03199 1.91886 42.87901 1.000 28.13518 133 SER B N 1
ATOM 4412 C CA . SER B 1 133 ? 61.80876 3.14187 43.04695 1.000 29.24871 133 SER B CA 1
ATOM 4413 C C . SER B 1 133 ? 63.27786 2.93093 42.68709 1.000 26.89288 133 SER B C 1
ATOM 4414 O O . SER B 1 133 ? 63.94488 3.89563 42.30724 1.000 28.41402 133 SER B O 1
ATOM 4417 N N . GLU B 1 134 ? 63.77967 1.69279 42.76420 1.000 26.92148 134 GLU B N 1
ATOM 4418 C CA . GLU B 1 134 ? 65.16462 1.41998 42.37616 1.000 31.27101 134 GLU B CA 1
ATOM 4419 C C . GLU B 1 134 ? 65.38923 1.70934 40.89679 1.000 28.16259 134 GLU B C 1
ATOM 4420 O O . GLU B 1 134 ? 66.30119 2.46059 40.52907 1.000 26.48390 134 GLU B O 1
ATOM 4426 N N . ALA B 1 135 ? 64.56275 1.11774 40.02676 1.000 26.77970 135 ALA B N 1
ATOM 4427 C CA . ALA B 1 135 ? 64.71646 1.34570 38.59218 1.000 27.49578 135 ALA B CA 1
ATOM 4428 C C . ALA B 1 135 ? 64.55487 2.81747 38.23892 1.000 29.07730 135 ALA B C 1
ATOM 4429 O O . ALA B 1 135 ? 65.28689 3.34464 37.38678 1.000 28.41998 135 ALA B O 1
ATOM 4431 N N . GLU B 1 136 ? 63.60293 3.50234 38.87532 1.000 26.61129 136 GLU B N 1
ATOM 4432 C CA . GLU B 1 136 ? 63.39834 4.91464 38.56519 1.000 26.79037 136 GLU B CA 1
ATOM 4433 C C . GLU B 1 136 ? 64.61683 5.73961 38.95255 1.000 27.80385 136 GLU B C 1
ATOM 4434 O O . GLU B 1 136 ? 65.02528 6.63878 38.21178 1.000 30.69118 136 GLU B O 1
ATOM 4440 N N . ALA B 1 137 ? 65.19535 5.45769 40.12280 1.000 29.99900 137 ALA B N 1
ATOM 4441 C CA . ALA B 1 137 ? 66.40213 6.15929 40.54945 1.000 29.96815 137 ALA B CA 1
ATOM 4442 C C . ALA B 1 137 ? 67.54595 5.92792 39.56888 1.000 30.96386 137 ALA B C 1
ATOM 4443 O O . ALA B 1 137 ? 68.24553 6.87011 39.17995 1.000 30.26719 137 ALA B O 1
ATOM 4445 N N . ILE B 1 138 ? 67.74929 4.67004 39.15721 1.000 25.95034 138 ILE B N 1
ATOM 4446 C CA . ILE B 1 138 ? 68.84195 4.35680 38.23928 1.000 27.37022 138 ILE B CA 1
ATOM 4447 C C . ILE B 1 138 ? 68.66294 5.11464 36.93527 1.000 26.64543 138 ILE B C 1
ATOM 4448 O O . ILE B 1 138 ? 69.58092 5.80244 36.47259 1.000 32.56864 138 ILE B O 1
ATOM 4453 N N . TRP B 1 139 ? 67.45529 5.05277 36.35476 1.000 29.19466 139 TRP B N 1
ATOM 4454 C CA . TRP B 1 139 ? 67.17880 5.76623 35.10576 1.000 28.29624 139 TRP B CA 1
ATOM 4455 C C . TRP B 1 139 ? 67.32237 7.27980 35.26329 1.000 30.87485 139 TRP B C 1
ATOM 4456 O O . TRP B 1 139 ? 67.96691 7.93776 34.43741 1.000 29.97140 139 TRP B O 1
ATOM 4467 N N . LEU B 1 140 ? 66.66108 7.85891 36.27211 1.000 30.57048 140 LEU B N 1
ATOM 4468 C CA . LEU B 1 140 ? 66.52107 9.31288 36.35889 1.000 28.36432 140 LEU B CA 1
ATOM 4469 C C . LEU B 1 140 ? 67.70158 9.99287 37.02905 1.000 31.13727 140 LEU B C 1
ATOM 4470 O O . LEU B 1 140 ? 68.01678 11.13533 36.68593 1.000 36.76779 140 LEU B O 1
ATOM 4475 N N . GLU B 1 141 ? 68.33085 9.33819 37.99788 1.000 31.45038 141 GLU B N 1
ATOM 4476 C CA . GLU B 1 141 ? 69.39901 9.95169 38.77721 1.000 36.89642 141 GLU B CA 1
ATOM 4477 C C . GLU B 1 141 ? 70.79064 9.46828 38.39798 1.000 36.18957 141 GLU B C 1
ATOM 4478 O O . GLU B 1 141 ? 71.75299 10.22363 38.56279 1.000 36.87733 141 GLU B O 1
ATOM 4484 N N . GLU B 1 142 ? 70.93750 8.23479 37.90250 1.000 30.67325 142 GLU B N 1
ATOM 4485 C CA . GLU B 1 142 ? 72.24733 7.72779 37.49573 1.000 32.44001 142 GLU B CA 1
ATOM 4486 C C . GLU B 1 142 ? 72.45179 7.88219 35.99116 1.000 35.84763 142 GLU B C 1
ATOM 4487 O O . GLU B 1 142 ? 73.30893 8.65654 35.55733 1.000 31.84620 142 GLU B O 1
ATOM 4493 N N . VAL B 1 143 ? 71.63523 7.19813 35.17885 1.000 35.57371 143 VAL B N 1
ATOM 4494 C CA . VAL B 1 143 ? 71.68948 7.40432 33.73196 1.000 34.45291 143 VAL B CA 1
ATOM 4495 C C . VAL B 1 143 ? 71.31884 8.83933 33.37767 1.000 29.91662 143 VAL B C 1
ATOM 4496 O O . VAL B 1 143 ? 71.89602 9.43309 32.45607 1.000 31.13567 143 VAL B O 1
ATOM 4500 N N . LYS B 1 144 ? 70.34312 9.41063 34.09579 1.000 30.50237 144 LYS B N 1
ATOM 4501 C CA . LYS B 1 144 ? 69.90174 10.80153 33.93068 1.000 34.18978 144 LYS B CA 1
ATOM 4502 C C . LYS B 1 144 ? 69.14867 11.03433 32.62067 1.000 34.09951 144 LYS B C 1
ATOM 4503 O O . LYS B 1 144 ? 69.38414 12.02379 31.92363 1.000 33.88696 144 LYS B O 1
ATOM 4509 N N . ILE B 1 145 ? 68.18885 10.14896 32.31686 1.000 32.56707 145 ILE B N 1
ATOM 4510 C CA . ILE B 1 145 ? 67.38719 10.33402 31.10431 1.000 32.64651 145 ILE B CA 1
ATOM 4511 C C . ILE B 1 145 ? 66.40234 11.48743 31.27871 1.000 36.74861 145 ILE B C 1
ATOM 4512 O O . ILE B 1 145 ? 66.04277 11.89049 32.39201 1.000 39.40116 145 ILE B O 1
ATOM 4517 N N . ASP B 1 146 ? 65.91432 11.98326 30.14944 1.000 37.35911 146 ASP B N 1
ATOM 4518 C CA . ASP B 1 146 ? 64.87878 13.00639 30.08102 1.000 34.73251 146 ASP B CA 1
ATOM 4519 C C . ASP B 1 146 ? 63.63179 12.52242 30.81950 1.000 38.08365 146 ASP B C 1
ATOM 4520 O O . ASP B 1 146 ? 62.98117 11.56002 30.38693 1.000 37.52598 146 ASP B O 1
ATOM 4525 N N . PRO B 1 147 ? 63.26773 13.15904 31.93821 1.000 37.64647 147 PRO B N 1
ATOM 4526 C CA . PRO B 1 147 ? 62.10381 12.69479 32.70590 1.000 35.54707 147 PRO B CA 1
ATOM 4527 C C . PRO B 1 147 ? 60.76129 12.98638 32.04834 1.000 36.59646 147 PRO B C 1
ATOM 4528 O O . PRO B 1 147 ? 59.74835 12.44287 32.51135 1.000 37.22375 147 PRO B O 1
ATOM 4532 N N . THR B 1 148 ? 60.70521 13.82331 31.00331 1.000 31.59786 148 THR B N 1
ATOM 4533 C CA . THR B 1 148 ? 59.45035 14.02313 30.28638 1.000 33.08825 148 THR B CA 1
ATOM 4534 C C . THR B 1 148 ? 59.18187 12.93608 29.24811 1.000 32.02604 148 THR B C 1
ATOM 4535 O O . THR B 1 148 ? 58.09085 12.90789 28.66955 1.000 34.11082 148 THR B O 1
ATOM 4539 N N . ARG B 1 149 ? 60.14608 12.05391 28.99389 1.000 35.98054 149 ARG B N 1
ATOM 4540 C CA . ARG B 1 149 ? 59.93857 10.89984 28.12380 1.000 34.80683 149 ARG B CA 1
ATOM 4541 C C . ARG B 1 149 ? 60.06699 9.63677 28.97249 1.000 32.11929 149 ARG B C 1
ATOM 4542 O O . ARG B 1 149 ? 60.94589 8.79313 28.74907 1.000 29.65196 149 ARG B O 1
ATOM 4550 N N . PHE B 1 150 ? 59.17932 9.52663 29.95850 1.000 31.83170 150 PHE B N 1
ATOM 4551 C CA . PHE B 1 150 ? 59.29113 8.56854 31.04819 1.000 31.66222 150 PHE B CA 1
ATOM 4552 C C . PHE B 1 150 ? 57.88900 8.33551 31.59279 1.000 32.56069 150 PHE B C 1
ATOM 4553 O O . PHE B 1 150 ? 57.13237 9.29483 31.78760 1.000 34.28104 150 PHE B O 1
ATOM 4561 N N . SER B 1 151 ? 57.52246 7.07136 31.78100 1.000 32.40933 151 SER B N 1
ATOM 4562 C CA . SER B 1 151 ? 56.19247 6.71820 32.24875 1.000 31.42532 151 SER B CA 1
ATOM 4563 C C . SER B 1 151 ? 56.30353 5.70857 33.37208 1.000 29.79904 151 SER B C 1
ATOM 4564 O O . SER B 1 151 ? 57.06735 4.74607 33.27491 1.000 29.28197 151 SER B O 1
ATOM 4567 N N . ARG B 1 152 ? 55.51136 5.91164 34.41493 1.000 30.84646 152 ARG B N 1
ATOM 4568 C CA . ARG B 1 152 ? 55.35730 4.94349 35.49050 1.000 31.67368 152 ARG B CA 1
ATOM 4569 C C . ARG B 1 152 ? 54.08523 4.15165 35.23033 1.000 31.13814 152 ARG B C 1
ATOM 4570 O O . ARG B 1 152 ? 53.01203 4.73953 35.07969 1.000 36.28169 152 ARG B O 1
ATOM 4578 N N . ILE B 1 153 ? 54.20683 2.82728 35.17272 1.000 31.49187 153 ILE B N 1
ATOM 4579 C CA . ILE B 1 153 ? 53.13972 1.94873 34.70954 1.000 31.87712 153 ILE B CA 1
ATOM 4580 C C . ILE B 1 153 ? 52.81631 0.93146 35.79451 1.000 32.97858 153 ILE B C 1
ATOM 4581 O O . ILE B 1 153 ? 53.69772 0.50929 36.55007 1.000 30.64946 153 ILE B O 1
ATOM 4586 N N . GLY B 1 154 ? 51.54373 0.51023 35.84915 1.000 31.28336 154 GLY B N 1
ATOM 4587 C CA . GLY B 1 154 ? 51.08620 -0.43026 36.85292 1.000 28.39627 154 GLY B CA 1
ATOM 4588 C C . GLY B 1 154 ? 51.51445 -1.87487 36.58540 1.000 26.65805 154 GLY B C 1
ATOM 4589 O O . GLY B 1 154 ? 52.20148 -2.20111 35.61577 1.000 28.27560 154 GLY B O 1
ATOM 4590 N N . ALA B 1 155 ? 51.05871 -2.75979 37.47345 1.000 29.33131 155 ALA B N 1
ATOM 4591 C CA . ALA B 1 155 ? 51.52674 -4.14428 37.49926 1.000 27.22325 155 ALA B CA 1
ATOM 4592 C C . ALA B 1 155 ? 51.11299 -4.94780 36.27122 1.000 30.81731 155 ALA B C 1
ATOM 4593 O O . ALA B 1 155 ? 51.74754 -5.97033 35.96998 1.000 32.52809 155 ALA B O 1
ATOM 4595 N N . LYS B 1 156 ? 50.05587 -4.53308 35.56197 1.000 32.17002 156 LYS B N 1
ATOM 4596 C CA . LYS B 1 156 ? 49.60841 -5.30339 34.40528 1.000 31.85698 156 LYS B CA 1
ATOM 4597 C C . LYS B 1 156 ? 50.65777 -5.30719 33.29978 1.000 36.63870 156 LYS B C 1
ATOM 4598 O O . LYS B 1 156 ? 50.86835 -6.33008 32.63643 1.000 41.12649 156 LYS B O 1
ATOM 4604 N N . ASP B 1 157 ? 51.33204 -4.18345 33.08566 1.000 31.17155 157 ASP B N 1
ATOM 4605 C CA . ASP B 1 157 ? 52.33520 -4.11442 32.03319 1.000 32.18757 157 ASP B CA 1
ATOM 4606 C C . ASP B 1 157 ? 53.75512 -4.25900 32.55127 1.000 33.75462 157 ASP B C 1
ATOM 4607 O O . ASP B 1 157 ? 54.60849 -4.77055 31.82352 1.000 35.76016 157 ASP B O 1
ATOM 4612 N N . ASN B 1 158 ? 54.03828 -3.85233 33.79387 1.000 33.93107 158 ASN B N 1
A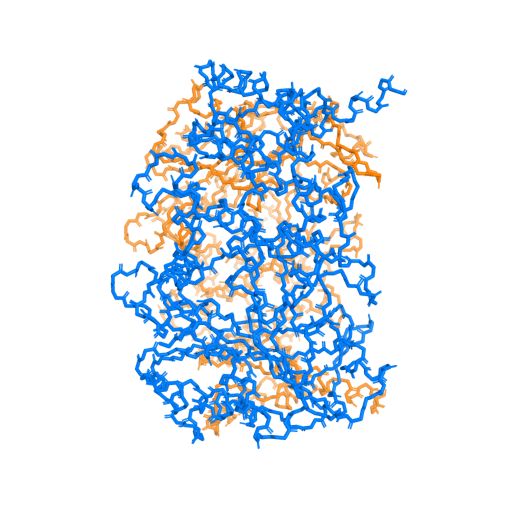TOM 4613 C CA . ASN B 1 158 ? 55.42457 -3.76637 34.24901 1.000 26.85602 158 ASN B CA 1
ATOM 4614 C C . ASN B 1 158 ? 55.72168 -4.59304 35.49066 1.000 28.52414 158 ASN B C 1
ATOM 4615 O O . ASN B 1 158 ? 56.72904 -4.34108 36.16128 1.000 27.87597 158 ASN B O 1
ATOM 4620 N N . PHE B 1 159 ? 54.89693 -5.58755 35.80524 1.000 28.32064 159 PHE B N 1
ATOM 4621 C CA . PHE B 1 159 ? 55.25649 -6.56030 36.82406 1.000 28.13413 159 PHE B CA 1
ATOM 4622 C C . PHE B 1 159 ? 55.08993 -7.95282 36.23240 1.000 32.20794 159 PHE B C 1
ATOM 4623 O O . PHE B 1 159 ? 54.05947 -8.26069 35.62163 1.000 33.55603 159 PHE B O 1
ATOM 4631 N N . TRP B 1 160 ? 56.11276 -8.77867 36.38897 1.000 25.18635 160 TRP B N 1
ATOM 4632 C CA . TRP B 1 160 ? 56.18034 -10.06820 35.73106 1.000 27.32421 160 TRP B CA 1
ATOM 4633 C C . TRP B 1 160 ? 56.19310 -11.17417 36.77311 1.000 26.85477 160 TRP B C 1
ATOM 4634 O O . TRP B 1 160 ? 56.73654 -10.99851 37.86246 1.000 29.15053 160 TRP B O 1
ATOM 4645 N N . ALA B 1 161 ? 55.60008 -12.32220 36.43774 1.000 28.29775 161 ALA B N 1
ATOM 4646 C CA . ALA B 1 161 ? 55.70910 -13.50224 37.28698 1.000 29.09504 161 ALA B CA 1
ATOM 4647 C C . ALA B 1 161 ? 55.85631 -14.74580 36.42183 1.000 32.55507 161 ALA B C 1
ATOM 4648 O O . ALA B 1 161 ? 55.21098 -14.86527 35.37662 1.000 31.05017 161 ALA B O 1
ATOM 4650 N N . MET B 1 162 ? 56.72517 -15.66447 36.84624 1.000 30.29004 162 MET B N 1
ATOM 4651 C CA . MET B 1 162 ? 56.90980 -16.89403 36.07361 1.000 34.48254 162 MET B CA 1
ATOM 4652 C C . MET B 1 162 ? 55.68879 -17.79955 36.17888 1.000 37.14214 162 MET B C 1
ATOM 4653 O O . MET B 1 162 ? 55.40889 -18.58584 35.26915 1.000 36.85413 162 MET B O 1
ATOM 4658 N N . GLY B 1 163 ? 54.96635 -17.70388 37.28339 1.000 41.32139 163 GLY B N 1
ATOM 4659 C CA . GLY B 1 163 ? 53.76450 -18.47703 37.50488 1.000 37.08062 163 GLY B CA 1
ATOM 4660 C C . GLY B 1 163 ? 53.12663 -18.00447 38.78980 1.000 42.74358 163 GLY B C 1
ATOM 4661 O O . GLY B 1 163 ? 53.59140 -17.04673 39.41483 1.000 36.69648 163 GLY B O 1
ATOM 4662 N N . ASP B 1 164 ? 52.05460 -18.69732 39.18669 1.000 42.14869 164 ASP B N 1
ATOM 4663 C CA . ASP B 1 164 ? 51.42861 -18.40583 40.47256 1.000 43.49533 164 ASP B CA 1
ATOM 4664 C C . ASP B 1 164 ? 52.42570 -18.57874 41.60325 1.000 39.72520 164 ASP B C 1
ATOM 4665 O O . ASP B 1 164 ? 52.42604 -17.81478 42.57376 1.000 41.43736 164 ASP B O 1
ATOM 4670 N N . VAL B 1 165 ? 53.28653 -19.57309 41.49212 1.000 37.14428 165 VAL B N 1
ATOM 4671 C CA . VAL B 1 165 ? 54.39572 -19.72062 42.41380 1.000 38.35585 165 VAL B CA 1
ATOM 4672 C C . VAL B 1 165 ? 55.66761 -19.58459 41.59650 1.000 36.49334 165 VAL B C 1
ATOM 4673 O O . VAL B 1 165 ? 55.68750 -19.85710 40.39124 1.000 38.26886 165 VAL B O 1
ATOM 4677 N N . GLY B 1 166 ? 56.72910 -19.14143 42.25656 1.000 40.60087 166 GLY B N 1
ATOM 4678 C CA . GLY B 1 166 ? 57.99904 -18.96544 41.60395 1.000 37.01532 166 GLY B CA 1
ATOM 4679 C C . GLY B 1 166 ? 58.43519 -17.52041 41.55440 1.000 35.33957 166 GLY B C 1
ATOM 4680 O O . GLY B 1 166 ? 57.85072 -16.63640 42.19447 1.000 31.63409 166 GLY B O 1
ATOM 4681 N N . PRO B 1 167 ? 59.48359 -17.25821 40.78225 1.000 34.20060 167 PRO B N 1
ATOM 4682 C CA . PRO B 1 167 ? 60.06449 -15.91270 40.75092 1.000 27.92362 167 PRO B CA 1
ATOM 4683 C C . PRO B 1 167 ? 59.12899 -14.88299 40.13588 1.000 31.29408 167 PRO B C 1
ATOM 4684 O O . PRO B 1 167 ? 58.31964 -15.18213 39.25815 1.000 31.41173 167 PRO B O 1
ATOM 4688 N N . CYS B 1 168 ? 59.26384 -13.64494 40.60432 1.000 31.15232 168 CYS B N 1
ATOM 4689 C CA . CYS B 1 168 ? 58.51773 -12.52083 40.04723 1.000 31.17344 168 CYS B CA 1
ATOM 4690 C C . CYS B 1 168 ? 59.30394 -11.25649 40.34134 1.000 28.27196 168 CYS B C 1
ATOM 4691 O O . CYS B 1 168 ? 60.28726 -11.27990 41.08738 1.000 26.46266 168 CYS B O 1
ATOM 4694 N N . GLY B 1 169 ? 58.86438 -10.14915 39.73225 1.000 26.73499 169 GLY B N 1
ATOM 4695 C CA . GLY B 1 169 ? 59.46696 -8.85408 39.95729 1.000 23.54194 169 GLY B CA 1
ATOM 4696 C C . GLY B 1 169 ? 59.10270 -7.82338 38.90165 1.000 25.32210 169 GLY B C 1
ATOM 4697 O O . GLY B 1 169 ? 58.44390 -8.12893 37.90381 1.000 25.48459 169 GLY B O 1
ATOM 4698 N N . PRO B 1 170 ? 59.56781 -6.58688 39.09009 1.000 24.02036 170 PRO B N 1
ATOM 4699 C CA . PRO B 1 170 ? 59.24735 -5.50215 38.15698 1.000 23.04101 170 PRO B CA 1
ATOM 4700 C C . PRO B 1 170 ? 60.03948 -5.59056 36.85452 1.000 26.41595 170 PRO B C 1
ATOM 4701 O O . PRO B 1 170 ? 61.07591 -6.25500 36.75895 1.000 24.54941 170 PRO B O 1
ATOM 4705 N N . CYS B 1 171 ? 59.52044 -4.87851 35.84788 1.000 23.50608 171 CYS B N 1
ATOM 4706 C CA . CYS B 1 171 ? 60.09994 -4.77373 34.51730 1.000 24.07020 171 CYS B CA 1
ATOM 4707 C C . CYS B 1 171 ? 60.29275 -3.31289 34.16282 1.000 24.97520 171 CYS B C 1
ATOM 4708 O O . CYS B 1 171 ? 59.55598 -2.44481 34.64086 1.000 27.39051 171 CYS B O 1
ATOM 4711 N N . THR B 1 172 ? 61.27831 -3.04545 33.30536 1.000 24.31022 172 THR B N 1
ATOM 4712 C CA . THR B 1 172 ? 61.42319 -1.72839 32.69988 1.000 26.23140 172 THR B CA 1
ATOM 4713 C C . THR B 1 172 ? 61.58138 -1.90831 31.19700 1.000 25.63204 172 THR B C 1
ATOM 4714 O O . THR B 1 172 ? 62.14555 -2.90359 30.73799 1.000 22.98669 172 THR B O 1
ATOM 4718 N N . GLU B 1 173 ? 61.01220 -0.97676 30.43160 1.000 23.69660 173 GLU B N 1
ATOM 4719 C CA . GLU B 1 173 ? 60.87824 -1.12702 28.99040 1.000 28.18604 173 GLU B CA 1
ATOM 4720 C C . GLU B 1 173 ? 61.41515 0.10542 28.27867 1.000 27.91078 173 GLU B C 1
ATOM 4721 O O . GLU B 1 173 ? 61.27664 1.22801 28.77264 1.000 28.90719 173 GLU B O 1
ATOM 4727 N N . ILE B 1 174 ? 62.02680 -0.10208 27.11713 1.000 26.99440 174 ILE B N 1
ATOM 4728 C CA . ILE B 1 174 ? 62.52086 0.99236 26.28574 1.000 23.75819 174 ILE B CA 1
ATOM 4729 C C . ILE B 1 174 ? 61.75191 0.99881 24.97244 1.000 27.95639 174 ILE B C 1
ATOM 4730 O O . ILE B 1 174 ? 61.70946 -0.01844 24.26862 1.000 27.83265 174 ILE B O 1
ATOM 4735 N N . PHE B 1 175 ? 61.18149 2.15349 24.62658 1.000 23.72108 175 PHE B N 1
ATOM 4736 C CA . PHE B 1 175 ? 60.40194 2.33566 23.40806 1.000 25.43093 175 PHE B CA 1
ATOM 4737 C C . PHE B 1 175 ? 61.12629 3.26223 22.44310 1.000 30.10044 175 PHE B C 1
ATOM 4738 O O . PHE B 1 175 ? 61.85574 4.17125 22.85843 1.000 26.28808 175 PHE B O 1
ATOM 4746 N N . TYR B 1 176 ? 60.88477 3.06024 21.14841 1.000 25.65181 176 TYR B N 1
ATOM 4747 C CA . TYR B 1 176 ? 61.35798 3.98435 20.12399 1.000 28.44545 176 TYR B CA 1
ATOM 4748 C C . TYR B 1 176 ? 60.17939 4.76867 19.55858 1.000 29.35525 176 TYR B C 1
ATOM 4749 O O . TYR B 1 176 ? 59.13014 4.19268 19.24638 1.000 30.46884 176 TYR B O 1
ATOM 4758 N N . ASP B 1 177 ? 60.36809 6.08732 19.41321 1.000 30.61055 177 ASP B N 1
ATOM 4759 C CA . ASP B 1 177 ? 59.33849 7.01187 18.94094 1.000 29.65705 177 ASP B CA 1
ATOM 4760 C C . ASP B 1 177 ? 59.53265 7.22296 17.44054 1.000 34.11436 177 ASP B C 1
ATOM 4761 O O . ASP B 1 177 ? 60.50625 7.85787 17.02069 1.000 34.14273 177 ASP B O 1
ATOM 4766 N N . HIS B 1 178 ? 58.60970 6.68482 16.63280 1.000 32.88190 178 HIS B N 1
ATOM 4767 C CA . HIS B 1 178 ? 58.68522 6.79720 15.18202 1.000 31.82277 178 HIS B CA 1
ATOM 4768 C C . HIS B 1 178 ? 58.18943 8.15171 14.66410 1.000 37.40654 178 HIS B C 1
ATOM 4769 O O . HIS B 1 178 ? 58.28241 8.40817 13.45716 1.000 35.75654 178 HIS B O 1
ATOM 4776 N N . GLY B 1 179 ? 57.70210 9.03914 15.53441 1.000 35.13057 179 GLY B N 1
ATOM 4777 C CA . GLY B 1 179 ? 57.44434 10.41565 15.14544 1.000 36.26513 179 GLY B CA 1
ATOM 4778 C C . GLY B 1 179 ? 55.99855 10.68919 14.76508 1.000 39.91410 179 GLY B C 1
ATOM 4779 O O . GLY B 1 179 ? 55.14437 9.79768 14.70366 1.000 35.87289 179 GLY B O 1
ATOM 4780 N N . GLU B 1 180 ? 55.74475 11.98182 14.48683 1.000 39.37978 180 GLU B N 1
ATOM 4781 C CA . GLU B 1 180 ? 54.38977 12.49843 14.27706 1.000 40.88574 180 GLU B CA 1
ATOM 4782 C C . GLU B 1 180 ? 53.71561 11.96348 13.02094 1.000 41.33916 180 GLU B C 1
ATOM 4783 O O . GLU B 1 180 ? 52.49487 12.09409 12.89206 1.000 42.46801 180 GLU B O 1
ATOM 4789 N N . HIS B 1 181 ? 54.46676 11.41345 12.07449 1.000 41.26824 181 HIS B N 1
ATOM 4790 C CA . HIS B 1 181 ? 53.83118 10.83309 10.90055 1.000 42.91748 181 HIS B CA 1
ATOM 4791 C C . HIS B 1 181 ? 53.18312 9.48105 11.18387 1.000 40.18838 181 HIS B C 1
ATOM 4792 O O . HIS B 1 181 ? 52.49720 8.95319 10.30377 1.000 37.86543 181 HIS B O 1
ATOM 4799 N N . VAL B 1 182 ? 53.35670 8.92201 12.38330 1.000 41.10755 182 VAL B N 1
ATOM 4800 C CA . VAL B 1 182 ? 52.75781 7.64281 12.76294 1.000 35.32726 182 VAL B CA 1
ATOM 4801 C C . VAL B 1 182 ? 51.75434 7.90316 13.88166 1.000 36.23294 182 VAL B C 1
ATOM 4802 O O . VAL B 1 182 ? 52.07042 8.58782 14.86263 1.000 35.12003 182 VAL B O 1
ATOM 4806 N N . ALA B 1 183 ? 50.54365 7.37032 13.73034 1.000 33.47473 183 ALA B N 1
ATOM 4807 C CA . ALA B 1 183 ? 49.51731 7.54159 14.74907 1.000 33.11795 183 ALA B CA 1
ATOM 4808 C C . ALA B 1 183 ? 49.85352 6.74594 16.00941 1.000 37.91031 183 ALA B C 1
ATOM 4809 O O . ALA B 1 183 ? 50.47946 5.68297 15.95230 1.000 31.10555 183 ALA B O 1
ATOM 4811 N N . GLY B 1 184 ? 49.41751 7.27268 17.16029 1.000 32.71579 184 GLY B N 1
ATOM 4812 C CA . GLY B 1 184 ? 49.63345 6.61655 18.43612 1.000 33.14582 184 GLY B CA 1
ATOM 4813 C C . GLY B 1 184 ? 50.19766 7.54892 19.49109 1.000 36.08990 184 GLY B C 1
ATOM 4814 O O . GLY B 1 184 ? 50.79897 8.58097 19.16087 1.000 32.17961 184 GLY B O 1
ATOM 4815 N N . GLY B 1 185 ? 49.99993 7.19665 20.76348 1.000 35.40746 185 GLY B N 1
ATOM 4816 C CA . GLY B 1 185 ? 50.51448 7.97220 21.87324 1.000 36.00696 185 GLY B CA 1
ATOM 4817 C C . GLY B 1 185 ? 51.53338 7.19217 22.68665 1.000 34.21292 185 GLY B C 1
ATOM 4818 O O . GLY B 1 185 ? 51.74461 5.99218 22.46071 1.000 33.04846 185 GLY B O 1
ATOM 4819 N N . PRO B 1 186 ? 52.17827 7.85784 23.64930 1.000 29.09910 186 PRO B N 1
ATOM 4820 C CA . PRO B 1 186 ? 53.25479 7.21817 24.43151 1.000 30.41631 186 PRO B CA 1
ATOM 4821 C C . PRO B 1 186 ? 52.71310 6.18355 25.40400 1.000 31.72650 186 PRO B C 1
ATOM 4822 O O . PRO B 1 186 ? 51.49495 6.11299 25.64867 1.000 29.43117 186 PRO B O 1
ATOM 4826 N N . PRO B 1 187 ? 53.59165 5.34371 25.95901 1.000 32.04763 187 PRO B N 1
ATOM 4827 C CA . PRO B 1 187 ? 53.15210 4.32271 26.91865 1.000 32.14751 187 PRO B CA 1
ATOM 4828 C C . PRO B 1 187 ? 52.38444 4.92642 28.08429 1.000 34.08896 187 PRO B C 1
ATOM 4829 O O . PRO B 1 187 ? 52.81963 5.90317 28.69451 1.000 32.26720 187 PRO B O 1
ATOM 4833 N N . GLY B 1 188 ? 51.24159 4.31579 28.40368 1.000 34.19466 188 GLY B N 1
ATOM 4834 C CA . GLY B 1 188 ? 50.37405 4.80168 29.45299 1.000 32.06459 188 GLY B CA 1
ATOM 4835 C C . GLY B 1 188 ? 49.26345 5.72134 28.99164 1.000 34.17526 188 GLY B C 1
ATOM 4836 O O . GLY B 1 188 ? 48.31613 5.94972 29.75608 1.000 33.41254 188 GLY B O 1
ATOM 4837 N N . SER B 1 189 ? 49.33130 6.23339 27.76340 1.000 36.10909 189 SER B N 1
ATOM 4838 C CA . SER B 1 189 ? 48.27576 7.06967 27.22345 1.000 32.40763 189 SER B CA 1
ATOM 4839 C C . SER B 1 189 ? 47.18003 6.19692 26.62086 1.000 38.11348 189 SER B C 1
ATOM 4840 O O . SER B 1 189 ? 47.40166 5.01891 26.32700 1.000 33.94078 189 SER B O 1
ATOM 4843 N N . PRO B 1 190 ? 45.97563 6.74816 26.43817 1.000 39.34104 190 PRO B N 1
ATOM 4844 C CA . PRO B 1 190 ? 44.89312 5.93875 25.85565 1.000 39.13254 190 PRO B CA 1
ATOM 4845 C C . PRO B 1 190 ? 45.22319 5.36872 24.48465 1.000 36.02634 190 PRO B C 1
ATOM 4846 O O . PRO B 1 190 ? 44.65891 4.32957 24.11929 1.000 36.93456 190 PRO B O 1
ATOM 4850 N N . ASP B 1 191 ? 46.12061 6.00905 23.72512 1.000 33.77673 191 ASP B N 1
ATOM 4851 C CA . ASP B 1 191 ? 46.51673 5.58064 22.38472 1.000 35.36419 191 ASP B CA 1
ATOM 4852 C C . ASP B 1 191 ? 47.84597 4.82578 22.34901 1.000 31.28329 191 ASP B C 1
ATOM 4853 O O . ASP B 1 191 ? 48.45657 4.73254 21.27554 1.000 30.87088 191 ASP B O 1
ATOM 4858 N N . GLU B 1 192 ? 48.31264 4.29462 23.48525 1.000 31.62037 192 GLU B N 1
ATOM 4859 C CA . GLU B 1 192 ? 49.62615 3.64319 23.53826 1.000 32.18623 192 GLU B CA 1
ATOM 4860 C C . GLU B 1 192 ? 49.74935 2.47979 22.56274 1.000 33.40248 192 GLU B C 1
ATOM 4861 O O . GLU B 1 192 ? 50.86716 2.09700 22.19234 1.000 29.56080 192 GLU B O 1
ATOM 4867 N N . ASP B 1 193 ? 48.62642 1.90159 22.16258 1.000 29.69026 193 ASP B N 1
ATOM 4868 C CA . ASP B 1 193 ? 48.62423 0.70650 21.34234 1.000 28.56690 193 ASP B CA 1
ATOM 4869 C C . ASP B 1 193 ? 48.98521 0.98393 19.88729 1.000 33.43545 193 ASP B C 1
ATOM 4870 O O . ASP B 1 193 ? 49.19004 0.03012 19.13217 1.000 32.94678 193 ASP B O 1
ATOM 4875 N N . GLY B 1 194 ? 49.07010 2.24845 19.47065 1.000 28.73311 194 GLY B N 1
ATOM 4876 C CA . GLY B 1 194 ? 49.46059 2.56095 18.10421 1.000 29.09342 194 GLY B CA 1
ATOM 4877 C C . GLY B 1 194 ? 50.90039 2.17095 17.80007 1.000 26.16025 194 GLY B C 1
ATOM 4878 O O . GLY B 1 194 ? 51.67517 1.78794 18.67531 1.000 26.85944 194 GLY B O 1
ATOM 4879 N N . ASP B 1 195 ? 51.26881 2.28040 16.52254 1.000 25.12143 195 ASP B N 1
ATOM 4880 C CA . ASP B 1 195 ? 52.60605 1.93042 16.05538 1.000 26.92198 195 ASP B CA 1
ATOM 4881 C C . ASP B 1 195 ? 53.62631 3.07285 16.16944 1.000 27.96053 195 ASP B C 1
ATOM 4882 O O . ASP B 1 195 ? 54.75844 2.92362 15.68526 1.000 28.16198 195 ASP B O 1
ATOM 4887 N N . ARG B 1 196 ? 53.27170 4.20578 16.78364 1.000 28.67469 196 ARG B N 1
ATOM 4888 C CA . ARG B 1 196 ? 54.24681 5.29374 16.88668 1.000 29.81563 196 ARG B CA 1
ATOM 4889 C C . ARG B 1 196 ? 55.32995 4.98192 17.91922 1.000 27.21610 196 ARG B C 1
ATOM 4890 O O . ARG B 1 196 ? 56.52965 5.01893 17.61238 1.000 28.85542 196 ARG B O 1
ATOM 4898 N N . TYR B 1 197 ? 54.92325 4.69932 19.15921 1.000 24.87860 197 TYR B N 1
ATOM 4899 C CA . TYR B 1 197 ? 55.84419 4.36250 20.24408 1.000 29.89774 197 TYR B CA 1
ATOM 4900 C C . TYR B 1 197 ? 55.89293 2.84663 20.34282 1.000 23.83592 197 TYR B C 1
ATOM 4901 O O . TYR B 1 197 ? 55.01112 2.21972 20.94411 1.000 26.40856 197 TYR B O 1
ATOM 4910 N N . ILE B 1 198 ? 56.92632 2.26518 19.74750 1.000 25.83244 198 ILE B N 1
ATOM 4911 C CA . ILE B 1 198 ? 57.06018 0.82239 19.61586 1.000 24.68978 198 ILE B CA 1
ATOM 4912 C C . ILE B 1 198 ? 58.02125 0.30765 20.67984 1.000 28.10425 198 ILE B C 1
ATOM 4913 O O . ILE B 1 198 ? 59.14573 0.81288 20.81168 1.000 25.92573 198 ILE B O 1
ATOM 4918 N N . GLU B 1 199 ? 57.59414 -0.72344 21.40796 1.000 22.03480 199 GLU B N 1
ATOM 4919 C CA . GLU B 1 199 ? 58.42318 -1.31181 22.44446 1.000 23.19243 199 GLU B CA 1
ATOM 4920 C C . GLU B 1 199 ? 59.59171 -2.05799 21.81514 1.000 26.90077 199 GLU B C 1
ATOM 4921 O O . GLU B 1 199 ? 59.40506 -3.01352 21.05321 1.000 24.38204 199 GLU B O 1
ATOM 4927 N N . ILE B 1 200 ? 60.80160 -1.62921 22.14925 1.000 24.50425 200 ILE B N 1
ATOM 4928 C CA . ILE B 1 200 ? 62.01288 -2.19976 21.58100 1.000 26.43588 200 ILE B CA 1
ATOM 4929 C C . ILE B 1 200 ? 62.62640 -3.25248 22.49224 1.000 25.48861 200 ILE B C 1
ATOM 4930 O O . ILE B 1 200 ? 63.03337 -4.31985 22.02691 1.000 23.30221 200 ILE B O 1
ATOM 4935 N N . TRP B 1 201 ? 62.69578 -2.97214 23.79100 1.000 22.90965 201 TRP B N 1
ATOM 4936 C CA . TRP B 1 201 ? 63.48111 -3.80193 24.69262 1.000 23.55550 201 TRP B CA 1
ATOM 4937 C C . TRP B 1 201 ? 62.76580 -3.89866 26.03190 1.000 23.85948 201 TRP B C 1
ATOM 4938 O O . TRP B 1 201 ? 62.42157 -2.88073 26.63939 1.000 24.56662 201 TRP B O 1
ATOM 4949 N N . ASN B 1 202 ? 62.55825 -5.12038 26.50062 1.000 19.81257 202 ASN B N 1
ATOM 4950 C CA . ASN B 1 202 ? 61.88813 -5.37321 27.76689 1.000 20.91365 202 ASN B CA 1
ATOM 4951 C C . ASN B 1 202 ? 62.88741 -6.02004 28.71793 1.000 25.49646 202 ASN B C 1
ATOM 4952 O O . ASN B 1 202 ? 63.51277 -7.02629 28.37160 1.000 21.48533 202 ASN B O 1
ATOM 4957 N N . LEU B 1 203 ? 63.05121 -5.43888 29.90475 1.000 22.61997 203 LEU B N 1
ATOM 4958 C CA . LEU B 1 203 ? 63.98468 -5.95674 30.90675 1.000 22.67027 203 LEU B CA 1
ATOM 4959 C C . LEU B 1 203 ? 63.19747 -6.44169 32.11779 1.000 21.02454 203 LEU B C 1
ATOM 4960 O O . LEU B 1 203 ? 62.49513 -5.65155 32.75814 1.000 23.60445 203 LEU B O 1
ATOM 4965 N N . VAL B 1 204 ? 63.31492 -7.73517 32.43410 1.000 22.07550 204 VAL B N 1
ATOM 4966 C CA . VAL B 1 204 ? 62.59025 -8.35465 33.53964 1.000 19.51549 204 VAL B CA 1
ATOM 4967 C C . VAL B 1 204 ? 63.54753 -8.55815 34.70884 1.000 27.35946 204 VAL B C 1
ATOM 4968 O O . VAL B 1 204 ? 64.63437 -9.12905 34.54127 1.000 22.60739 204 VAL B O 1
ATOM 4972 N N . PHE B 1 205 ? 63.13457 -8.12879 35.89914 1.000 24.05459 205 PHE B N 1
ATOM 4973 C CA . PHE B 1 205 ? 63.94931 -8.25040 37.10510 1.000 22.87649 205 PHE B CA 1
ATOM 4974 C C . PHE B 1 205 ? 63.30180 -9.28791 38.01685 1.000 27.36438 205 PHE B C 1
ATOM 4975 O O . PHE B 1 205 ? 62.23581 -9.04386 38.60514 1.000 26.31907 205 PHE B O 1
ATOM 4983 N N . MET B 1 206 ? 63.91810 -10.45943 38.10640 1.000 21.56199 206 MET B N 1
ATOM 4984 C CA . MET B 1 206 ? 63.45629 -11.47869 39.04206 1.000 25.89196 206 MET B CA 1
ATOM 4985 C C . MET B 1 206 ? 63.95957 -11.09374 40.42916 1.000 29.85252 206 MET B C 1
ATOM 4986 O O . MET B 1 206 ? 65.13293 -11.29254 40.76411 1.000 26.86955 206 MET B O 1
ATOM 4991 N N . GLN B 1 207 ? 63.06192 -10.54385 41.24076 1.000 26.02450 207 GLN B N 1
ATOM 4992 C CA . GLN B 1 207 ? 63.41513 -9.95206 42.52056 1.000 25.94389 207 GLN B CA 1
ATOM 4993 C C . GLN B 1 207 ? 62.82146 -10.67920 43.71655 1.000 30.98715 207 GLN B C 1
ATOM 4994 O O . GLN B 1 207 ? 63.42399 -10.67422 44.79896 1.000 28.48620 207 GLN B O 1
ATOM 5000 N N . TYR B 1 208 ? 61.67984 -11.32941 43.54786 1.000 28.05317 208 TYR B N 1
ATOM 5001 C CA . TYR B 1 208 ? 60.97966 -11.95951 44.64562 1.000 29.51750 208 TYR B CA 1
ATOM 5002 C C . TYR B 1 208 ? 60.60158 -13.37211 44.24340 1.000 31.75230 208 TYR B C 1
ATOM 5003 O O . TYR B 1 208 ? 60.67804 -13.75799 43.07134 1.000 33.16602 208 TYR B O 1
ATOM 5012 N N . GLU B 1 209 ? 60.18725 -14.13763 45.24801 1.000 35.70704 209 GLU B N 1
ATOM 5013 C CA . GLU B 1 209 ? 59.74296 -15.51338 45.08834 1.000 34.41215 209 GLU B CA 1
ATOM 5014 C C . GLU B 1 209 ? 58.44440 -15.71169 45.85843 1.000 37.10097 209 GLU B C 1
ATOM 5015 O O . GLU B 1 209 ? 58.34126 -15.27042 47.00454 1.000 36.53373 209 GLU B O 1
ATOM 5021 N N . ARG B 1 210 ? 57.44316 -16.33571 45.23834 1.000 35.88253 210 ARG B N 1
ATOM 5022 C CA . ARG B 1 210 ? 56.19742 -16.64280 45.93616 1.000 35.71819 210 ARG B CA 1
ATOM 5023 C C . ARG B 1 210 ? 56.07925 -18.15613 46.08888 1.000 39.78945 210 ARG B C 1
ATOM 5024 O O . ARG B 1 210 ? 56.23027 -18.89064 45.10723 1.000 36.91379 210 ARG B O 1
ATOM 5032 N N . ASP B 1 211 ? 55.80014 -18.61966 47.31261 1.000 40.52898 211 ASP B N 1
ATOM 5033 C CA . ASP B 1 211 ? 55.76357 -20.04860 47.59743 1.000 43.82737 211 ASP B CA 1
ATOM 5034 C C . ASP B 1 211 ? 54.35403 -20.60109 47.38520 1.000 45.40072 211 ASP B C 1
ATOM 5035 O O . ASP B 1 211 ? 53.42019 -19.86795 47.03932 1.000 45.99199 211 ASP B O 1
ATOM 5040 N N . LYS B 1 212 ? 54.19482 -21.91703 47.60133 1.000 49.57739 212 LYS B N 1
ATOM 5041 C CA . LYS B 1 212 ? 52.90772 -22.56155 47.34491 1.000 51.34317 212 LYS B CA 1
ATOM 5042 C C . LYS B 1 212 ? 51.80782 -22.02711 48.24912 1.000 53.29501 212 LYS B C 1
ATOM 5043 O O . LYS B 1 212 ? 50.63101 -22.11877 47.88616 1.000 54.88510 212 LYS B O 1
ATOM 5049 N N . ASP B 1 213 ? 52.15969 -21.48624 49.41744 1.000 53.03378 213 ASP B N 1
ATOM 5050 C CA . ASP B 1 213 ? 51.18774 -20.90496 50.33461 1.000 53.21957 213 ASP B CA 1
ATOM 5051 C C . ASP B 1 213 ? 50.93622 -19.42372 50.07781 1.000 54.31608 213 ASP B C 1
ATOM 5052 O O . ASP B 1 213 ? 50.06774 -18.83347 50.73225 1.000 53.58579 213 ASP B O 1
ATOM 5057 N N . GLY B 1 214 ? 51.66296 -18.80721 49.14713 1.000 48.57775 214 GLY B N 1
ATOM 5058 C CA . GLY B 1 214 ? 51.43602 -17.41753 48.80991 1.000 47.88301 214 GLY B CA 1
ATOM 5059 C C . GLY B 1 214 ? 52.36641 -16.43022 49.46984 1.000 43.66639 214 GLY B C 1
ATOM 5060 O O . GLY B 1 214 ? 52.22465 -15.22342 49.23886 1.000 43.82273 214 GLY B O 1
ATOM 5061 N N . ASN B 1 215 ? 53.31865 -16.89239 50.26738 1.000 42.07148 215 ASN B N 1
ATOM 5062 C CA . ASN B 1 215 ? 54.23561 -15.96670 50.90670 1.000 42.24643 215 ASN B CA 1
ATOM 5063 C C . ASN B 1 215 ? 55.19334 -15.40501 49.86472 1.000 41.32911 215 ASN B C 1
ATOM 5064 O O . ASN B 1 215 ? 55.71415 -16.14367 49.02597 1.000 39.76464 215 ASN B O 1
ATOM 5069 N N . LEU B 1 216 ? 55.45082 -14.09843 49.93620 1.000 38.72642 216 LEU B N 1
ATOM 5070 C CA . LEU B 1 216 ? 56.45666 -13.46349 49.09250 1.000 38.19678 216 LEU B CA 1
ATOM 5071 C C . LEU B 1 216 ? 57.72954 -13.32665 49.90866 1.000 37.87105 216 LEU B C 1
ATOM 5072 O O . LEU B 1 216 ? 57.69163 -12.79414 51.02125 1.000 35.15489 216 LEU B O 1
ATOM 5077 N N . THR B 1 217 ? 58.85592 -13.73639 49.33429 1.000 35.89251 217 THR B N 1
ATOM 5078 C CA . THR B 1 217 ? 60.16775 -13.56101 49.93523 1.000 34.23418 217 THR B CA 1
ATOM 5079 C C . THR B 1 217 ? 61.13974 -13.00212 48.90885 1.000 35.16861 217 THR B C 1
ATOM 5080 O O . THR B 1 217 ? 60.91763 -13.12238 47.69655 1.000 33.07870 217 THR B O 1
ATOM 5084 N N . PRO B 1 218 ? 62.21185 -12.35252 49.36098 1.000 35.10523 218 PRO B N 1
ATOM 5085 C CA . PRO B 1 218 ? 63.20620 -11.83753 48.41137 1.000 35.48010 218 PRO B CA 1
ATOM 5086 C C . PRO B 1 218 ? 63.96460 -12.99018 47.78134 1.000 35.39034 218 PRO B C 1
ATOM 5087 O O . PRO B 1 218 ? 64.21560 -14.00993 48.42483 1.000 38.40603 218 PRO B O 1
ATOM 5091 N N . LEU B 1 219 ? 64.29293 -12.84234 46.50802 1.000 33.15818 219 LEU B N 1
ATOM 5092 C CA . LEU B 1 219 ? 65.11237 -13.85180 45.84587 1.000 40.79047 219 LEU B CA 1
ATOM 5093 C C . LEU B 1 219 ? 66.50605 -13.84029 46.45551 1.000 39.00685 219 LEU B C 1
ATOM 5094 O O . LEU B 1 219 ? 67.08411 -12.76257 46.64075 1.000 38.97276 219 LEU B O 1
ATOM 5099 N N . PRO B 1 220 ? 67.06348 -15.00078 46.80881 1.000 42.89424 220 PRO B N 1
ATOM 5100 C CA . PRO B 1 220 ? 68.41660 -15.00000 47.39290 1.000 45.06271 220 PRO B CA 1
ATOM 5101 C C . PRO B 1 220 ? 69.44016 -14.36921 46.45908 1.000 44.23319 220 PRO B C 1
ATOM 5102 O O . PRO B 1 220 ? 70.22321 -13.50428 46.88024 1.000 47.73982 220 PRO B O 1
ATOM 5106 N N . ALA B 1 221 ? 69.42722 -14.75874 45.18615 1.000 44.31322 221 ALA B N 1
ATOM 5107 C CA . ALA B 1 221 ? 70.27365 -14.15820 44.15181 1.000 37.22664 221 ALA B CA 1
ATOM 5108 C C . ALA B 1 221 ? 69.38125 -13.61845 43.04268 1.000 33.84362 221 ALA B C 1
ATOM 5109 O O . ALA B 1 221 ? 68.91152 -14.39349 42.18979 1.000 33.13599 221 ALA B O 1
ATOM 5111 N N . PRO B 1 222 ? 69.08104 -12.31700 43.04565 1.000 35.37813 222 PRO B N 1
ATOM 5112 C CA . PRO B 1 222 ? 68.23860 -11.72265 41.99224 1.000 30.13792 222 PRO B CA 1
ATOM 5113 C C . PRO B 1 222 ? 68.79452 -11.93789 40.58941 1.000 31.87510 222 PRO B C 1
ATOM 5114 O O . PRO B 1 222 ? 70.00988 -12.03538 40.38999 1.000 28.16393 222 PRO B O 1
ATOM 5118 N N . SER B 1 223 ? 67.88710 -11.97987 39.59895 1.000 25.49441 223 SER B N 1
ATOM 5119 C CA . SER B 1 223 ? 68.26528 -12.35656 38.24432 1.000 26.84091 223 SER B CA 1
ATOM 5120 C C . SER B 1 223 ? 67.62896 -11.42041 37.22923 1.000 24.20537 223 SER B C 1
ATOM 5121 O O . SER B 1 223 ? 66.72381 -10.64999 37.54517 1.000 24.30524 223 SER B O 1
ATOM 5124 N N . VAL B 1 224 ? 68.11539 -11.49954 35.99025 1.000 22.52610 224 VAL B N 1
ATOM 5125 C CA . VAL B 1 224 ? 67.68216 -10.60201 34.92622 1.000 23.67568 224 VAL B CA 1
ATOM 5126 C C . VAL B 1 224 ? 67.40805 -11.42162 33.67894 1.000 24.24778 224 VAL B C 1
ATOM 5127 O O . VAL B 1 224 ? 68.17460 -12.32992 33.33735 1.000 22.20375 224 VAL B O 1
ATOM 5131 N N . ASP B 1 225 ? 66.32054 -11.08686 32.98771 1.000 25.34740 225 ASP B N 1
ATOM 5132 C CA . A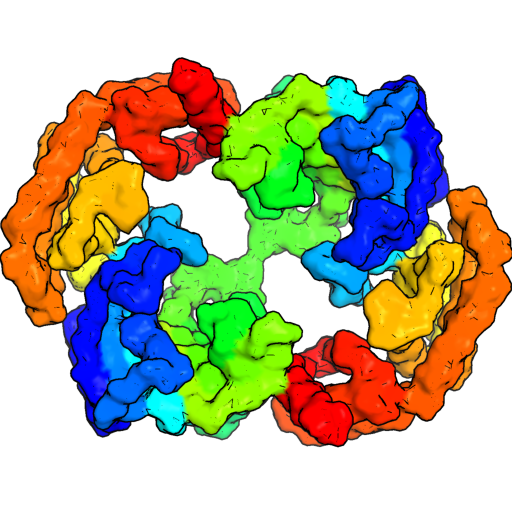SP B 1 225 ? 66.01553 -11.66617 31.68434 1.000 25.73926 225 ASP B CA 1
ATOM 5133 C C . ASP B 1 225 ? 65.53499 -10.53123 30.79614 1.000 25.09011 225 ASP B C 1
ATOM 5134 O O . ASP B 1 225 ? 64.59436 -9.82714 31.16628 1.000 23.70848 225 ASP B O 1
ATOM 5139 N N . THR B 1 226 ? 66.17572 -10.32985 29.63898 1.000 22.78336 226 THR B N 1
ATOM 5140 C CA . THR B 1 226 ? 65.76776 -9.23465 28.76494 1.000 21.85678 226 THR B CA 1
ATOM 5141 C C . THR B 1 226 ? 65.43310 -9.76152 27.37491 1.000 22.53921 226 THR B C 1
ATOM 5142 O O . THR B 1 226 ? 65.80694 -10.87248 26.99338 1.000 22.42544 226 THR B O 1
ATOM 5146 N N . GLY B 1 227 ? 64.68898 -8.95435 26.62860 1.000 21.42129 227 GLY B N 1
ATOM 5147 C CA . GLY B 1 227 ? 64.28954 -9.36442 25.30088 1.000 24.36913 227 GLY B CA 1
ATOM 5148 C C . GLY B 1 227 ? 64.00658 -8.17782 24.40957 1.000 24.05532 227 GLY B C 1
ATOM 5149 O O . GLY B 1 227 ? 63.21556 -7.30192 24.77911 1.000 23.17554 227 GLY B O 1
ATOM 5150 N N . MET B 1 228 ? 64.64136 -8.15590 23.23645 1.000 22.33651 228 MET B N 1
ATOM 5151 C CA . MET B 1 228 ? 64.48189 -7.10082 22.23934 1.000 22.75294 228 MET B CA 1
ATOM 5152 C C . MET B 1 228 ? 64.26558 -7.72660 20.86377 1.000 23.05431 228 MET B C 1
ATOM 5153 O O . MET B 1 228 ? 65.05776 -8.56961 20.43675 1.000 22.04748 228 MET B O 1
ATOM 5158 N N . GLY B 1 229 ? 63.22543 -7.28412 20.15942 1.000 24.66789 229 GLY B N 1
ATOM 5159 C CA . GLY B 1 229 ? 62.92695 -7.81867 18.83844 1.000 21.57038 229 GLY B CA 1
ATOM 5160 C C . GLY B 1 229 ? 63.93362 -7.35354 17.79227 1.000 18.74607 229 GLY B C 1
ATOM 5161 O O . GLY B 1 229 ? 64.11965 -6.13843 17.59461 1.000 22.82903 229 GLY B O 1
ATOM 5162 N N . LEU B 1 230 ? 64.60739 -8.29963 17.13344 1.000 21.84818 230 LEU B N 1
ATOM 5163 C CA . LEU B 1 230 ? 65.60670 -7.91573 16.13761 1.000 19.53818 230 LEU B CA 1
ATOM 5164 C C . LEU B 1 230 ? 64.97985 -7.07621 15.03354 1.000 23.23870 230 LEU B C 1
ATOM 5165 O O . LEU B 1 230 ? 65.54129 -6.04886 14.62358 1.000 21.43453 230 LEU B O 1
ATOM 5170 N N . G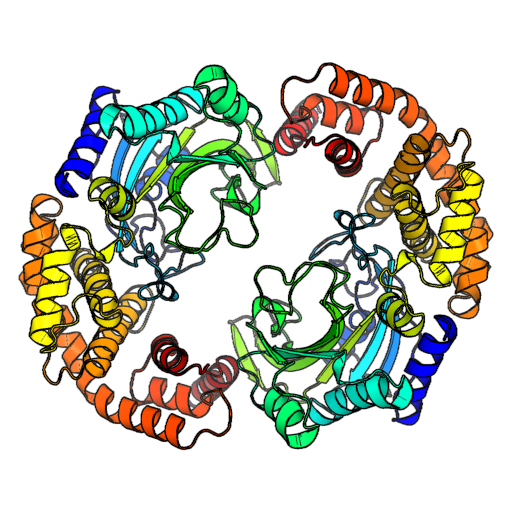LU B 1 231 ? 63.77014 -7.44584 14.60070 1.000 22.29875 231 GLU B N 1
ATOM 5171 C CA . GLU B 1 231 ? 63.13731 -6.77000 13.47261 1.000 21.30440 231 GLU B CA 1
ATOM 5172 C C . GLU B 1 231 ? 62.77262 -5.32510 13.79302 1.000 24.79416 231 GLU B C 1
ATOM 5173 O O . GLU B 1 231 ? 62.88283 -4.44757 12.92149 1.000 23.51369 231 GLU B O 1
ATOM 5179 N N . ARG B 1 232 ? 62.30472 -5.06156 15.01970 1.000 22.25716 232 ARG B N 1
ATOM 5180 C CA . ARG B 1 232 ? 61.93838 -3.70111 15.39382 1.000 24.65464 232 ARG B CA 1
ATOM 5181 C C . ARG B 1 232 ? 63.16477 -2.79846 15.50941 1.000 25.91174 232 ARG B C 1
ATOM 5182 O O . ARG B 1 232 ? 63.11101 -1.62817 15.12166 1.000 24.34691 232 ARG B O 1
ATOM 5190 N N . ILE B 1 233 ? 64.26278 -3.30200 16.07524 1.000 20.55229 233 ILE B N 1
ATOM 5191 C CA . ILE B 1 233 ? 65.44512 -2.45027 16.16993 1.000 25.54567 233 ILE B CA 1
ATOM 5192 C C . ILE B 1 233 ? 66.09037 -2.33316 14.79463 1.000 29.54769 233 ILE B C 1
ATOM 5193 O O . ILE B 1 233 ? 66.64378 -1.28163 14.44550 1.000 25.65552 233 ILE B O 1
ATOM 5198 N N . ALA B 1 234 ? 65.96554 -3.36685 13.95908 1.000 22.52487 234 ALA B N 1
ATOM 5199 C CA . ALA B 1 234 ? 66.43730 -3.23158 12.58173 1.000 24.10415 234 ALA B CA 1
ATOM 5200 C C . ALA B 1 234 ? 65.64969 -2.15665 11.84194 1.000 26.30861 234 ALA B C 1
ATOM 5201 O O . ALA B 1 234 ? 66.22909 -1.36261 11.09200 1.000 26.44288 234 ALA B O 1
ATOM 5203 N N . ALA B 1 235 ? 64.33357 -2.08200 12.06361 1.000 22.99205 235 ALA B N 1
ATOM 5204 C CA . ALA B 1 235 ? 63.56813 -1.01818 11.42741 1.000 28.20447 235 ALA B CA 1
ATOM 5205 C C . ALA B 1 235 ? 64.09389 0.34326 11.86632 1.000 30.66191 235 ALA B C 1
ATOM 5206 O O . ALA B 1 235 ? 64.31567 1.23508 11.03449 1.000 30.01859 235 ALA B O 1
ATOM 5208 N N . VAL B 1 236 ? 64.33241 0.49900 13.17240 1.000 26.63355 236 VAL B N 1
ATOM 5209 C CA . VAL B 1 236 ? 64.92683 1.72825 13.69298 1.000 30.05241 236 VAL B CA 1
ATOM 5210 C C . VAL B 1 236 ? 66.24362 2.01967 12.98423 1.000 28.28891 236 VAL B C 1
ATOM 5211 O O . VAL B 1 236 ? 66.45709 3.11668 12.45473 1.000 29.27332 236 VAL B O 1
ATOM 5215 N N . MET B 1 237 ? 67.13196 1.03042 12.93845 1.000 29.46831 237 MET B N 1
ATOM 5216 C CA . MET B 1 237 ? 68.47192 1.23890 12.39398 1.000 30.49981 237 MET B CA 1
ATOM 5217 C C . MET B 1 237 ? 68.49466 1.34328 10.87789 1.000 33.87831 237 MET B C 1
ATOM 5218 O O . MET B 1 237 ? 69.54089 1.69111 10.31997 1.000 37.76944 237 MET B O 1
ATOM 5223 N N . GLN B 1 238 ? 67.39558 1.02880 10.19605 1.000 30.56949 238 GLN B N 1
ATOM 5224 C CA . GLN B 1 238 ? 67.33833 1.15290 8.74691 1.000 34.90019 238 GLN B CA 1
ATOM 5225 C C . GLN B 1 238 ? 66.40599 2.27774 8.32257 1.000 33.25849 238 GLN B C 1
ATOM 5226 O O . GLN B 1 238 ? 66.18009 2.46846 7.12441 1.000 36.92518 238 GLN B O 1
ATOM 5232 N N . GLY B 1 239 ? 65.88996 3.05198 9.27757 1.000 30.89457 239 GLY B N 1
ATOM 5233 C CA . GLY B 1 239 ? 65.11906 4.23445 8.95133 1.000 31.06765 239 GLY B CA 1
ATOM 5234 C C . GLY B 1 239 ? 63.72080 3.99468 8.42004 1.000 33.23912 239 GLY B C 1
ATOM 5235 O O . GLY B 1 239 ? 63.21027 4.82329 7.66730 1.000 31.42149 239 GLY B O 1
ATOM 5236 N N . VAL B 1 240 ? 63.08293 2.88164 8.78165 1.000 34.20412 240 VAL B N 1
ATOM 5237 C CA . VAL B 1 240 ? 61.74531 2.57868 8.28920 1.000 32.07071 240 VAL B CA 1
ATOM 5238 C C . VAL B 1 240 ? 60.79370 2.37985 9.46624 1.000 30.59430 240 VAL B C 1
ATOM 5239 O O . VAL B 1 240 ? 61.19836 2.06112 10.58800 1.000 29.20534 240 VAL B O 1
ATOM 5243 N N . HIS B 1 241 ? 59.50400 2.56926 9.19182 1.000 28.32072 241 HIS B N 1
ATOM 5244 C CA . HIS B 1 241 ? 58.50079 2.49443 10.24773 1.000 29.65299 241 HIS B CA 1
ATOM 5245 C C . HIS B 1 241 ? 57.97079 1.08529 10.46873 1.000 32.21632 241 HIS B C 1
ATOM 5246 O O . HIS B 1 241 ? 57.52470 0.77374 11.58294 1.000 30.39441 241 HIS B O 1
ATOM 5253 N N . SER B 1 242 ? 57.99932 0.23137 9.43959 1.000 29.58674 242 SER B N 1
ATOM 5254 C CA . SER B 1 242 ? 57.43067 -1.11096 9.51156 1.000 24.73462 242 SER B CA 1
ATOM 5255 C C . SER B 1 242 ? 58.53266 -2.16337 9.50237 1.000 25.31783 242 SER B C 1
ATOM 5256 O O . SER B 1 242 ? 59.48289 -2.08055 8.71017 1.000 26.78154 242 SER B O 1
ATOM 5259 N N . ASN B 1 243 ? 58.37321 -3.17938 10.35567 1.000 26.77444 243 ASN B N 1
ATOM 5260 C CA . ASN B 1 243 ? 59.29223 -4.31351 10.34310 1.000 25.89136 243 ASN B CA 1
ATOM 5261 C C . ASN B 1 243 ? 59.41607 -4.90396 8.95074 1.000 23.21218 243 ASN B C 1
ATOM 5262 O O . ASN B 1 243 ? 60.49195 -5.37025 8.57370 1.000 25.67899 243 ASN B O 1
ATOM 5267 N N . TYR B 1 244 ? 58.33673 -4.86442 8.16128 1.000 25.58854 244 TYR B N 1
ATOM 5268 C CA . TYR B 1 244 ? 58.34368 -5.52794 6.86330 1.000 25.49458 244 TYR B CA 1
ATOM 5269 C C . TYR B 1 244 ? 59.17323 -4.78911 5.83037 1.000 29.36359 244 TYR B C 1
ATOM 5270 O O . TYR B 1 244 ? 59.39694 -5.33614 4.74942 1.000 31.29169 244 TYR B O 1
ATOM 5279 N N . GLU B 1 245 ? 59.69403 -3.60744 6.15635 1.000 31.39345 245 GLU B N 1
ATOM 5280 C CA . GLU B 1 245 ? 60.52490 -2.85315 5.22590 1.000 30.30975 245 GLU B CA 1
ATOM 5281 C C . GLU B 1 245 ? 62.01624 -3.06032 5.44943 1.000 31.59078 245 GLU B C 1
ATOM 5282 O O . GLU B 1 245 ? 62.82182 -2.45969 4.73242 1.000 34.19960 245 GLU B O 1
ATOM 5288 N N . ILE B 1 246 ? 62.41107 -3.89076 6.41435 1.000 29.82742 246 ILE B N 1
ATOM 5289 C CA . ILE B 1 246 ? 63.83145 -4.09094 6.70043 1.000 29.85285 246 ILE B CA 1
ATOM 5290 C C . ILE B 1 246 ? 64.44179 -5.04413 5.68486 1.000 31.04965 246 ILE B C 1
ATOM 5291 O O . ILE B 1 246 ? 63.71629 -5.76293 4.98472 1.000 27.80767 246 ILE B O 1
ATOM 5296 N N . ASP B 1 247 ? 65.77812 -5.10121 5.66395 1.000 29.06524 247 ASP B N 1
ATOM 5297 C CA . ASP B 1 247 ? 66.51100 -5.86662 4.65405 1.000 30.14167 247 ASP B CA 1
ATOM 5298 C C . ASP B 1 247 ? 66.06735 -7.32124 4.61469 1.000 32.85510 247 ASP B C 1
ATOM 5299 O O . ASP B 1 247 ? 65.91918 -7.90469 3.53572 1.000 34.83640 247 ASP B O 1
ATOM 5304 N N . ILE B 1 248 ? 65.84389 -7.91445 5.79077 1.000 32.33107 248 ILE B N 1
ATOM 5305 C CA . ILE B 1 248 ? 65.58752 -9.34387 5.92202 1.000 33.04427 248 ILE B CA 1
ATOM 5306 C C . ILE B 1 248 ? 64.32902 -9.77982 5.17069 1.000 34.74474 248 ILE B C 1
ATOM 5307 O O . ILE B 1 248 ? 64.24389 -10.92658 4.72724 1.000 36.39535 248 ILE B O 1
ATOM 5312 N N . PHE B 1 249 ? 63.31647 -8.91220 5.07218 1.000 33.40758 249 PHE B N 1
ATOM 5313 C CA . PHE B 1 249 ? 62.06561 -9.21359 4.38085 1.000 29.37547 249 PHE B CA 1
ATOM 5314 C C . PHE B 1 249 ? 62.06005 -8.80231 2.91235 1.000 30.26969 249 PHE B C 1
ATOM 5315 O O . PHE B 1 249 ? 61.12368 -9.16224 2.19126 1.000 30.49650 249 PHE B O 1
ATOM 5323 N N . GLN B 1 250 ? 63.04489 -8.02864 2.44926 1.000 35.84901 250 GLN B N 1
ATOM 5324 C CA . GLN B 1 250 ? 62.95038 -7.48518 1.09447 1.000 35.19895 250 GLN B CA 1
ATOM 5325 C C . GLN B 1 250 ? 62.89309 -8.58799 0.04134 1.000 34.30584 250 GLN B C 1
ATOM 5326 O O . GLN B 1 250 ? 62.02996 -8.55801 -0.84268 1.000 37.37555 250 GLN B O 1
ATOM 5332 N N . ASN B 1 251 ? 63.76214 -9.59613 0.14022 1.000 33.98137 251 ASN B N 1
ATOM 5333 C CA . ASN B 1 251 ? 63.72556 -10.66950 -0.85433 1.000 37.56787 251 ASN B CA 1
ATOM 5334 C C . ASN B 1 251 ? 62.43691 -11.47101 -0.74710 1.000 33.75184 251 ASN B C 1
ATOM 5335 O O . ASN B 1 251 ? 61.90886 -11.94443 -1.76365 1.000 32.60000 251 ASN B O 1
ATOM 5340 N N . LEU B 1 252 ? 61.94469 -11.67468 0.47924 1.000 27.84729 252 LEU B N 1
ATOM 5341 C CA . LEU B 1 252 ? 60.70790 -12.42753 0.66376 1.000 30.91892 252 LEU B CA 1
ATOM 5342 C C . LEU B 1 252 ? 59.53044 -11.71194 0.02408 1.000 29.11616 252 LEU B C 1
ATOM 5343 O O . LEU B 1 252 ? 58.73399 -12.31883 -0.70620 1.000 28.79760 252 LEU B O 1
ATOM 5348 N N . VAL B 1 253 ? 59.39865 -10.41431 0.29531 1.000 28.21490 253 VAL B N 1
ATOM 5349 C CA . VAL B 1 253 ? 58.25930 -9.66709 -0.21728 1.000 29.58328 253 VAL B CA 1
ATOM 5350 C C . VAL B 1 253 ? 58.34908 -9.52686 -1.73142 1.000 30.79161 253 VAL B C 1
ATOM 5351 O O . VAL B 1 253 ? 57.33108 -9.60027 -2.43047 1.000 27.59866 253 VAL B O 1
ATOM 5355 N N . LYS B 1 254 ? 59.56010 -9.29972 -2.25766 1.000 30.63819 254 LYS B N 1
ATOM 5356 C CA . LYS B 1 254 ? 59.74360 -9.22750 -3.70736 1.000 28.80659 254 LYS B CA 1
ATOM 5357 C C . LYS B 1 254 ? 59.37388 -10.53859 -4.39284 1.000 28.03910 254 LYS B C 1
ATOM 5358 O O . LYS B 1 254 ? 58.73430 -10.52931 -5.45012 1.000 27.48157 254 LYS B O 1
ATOM 5364 N N . THR B 1 255 ? 59.78537 -11.67591 -3.81976 1.000 29.12917 255 THR B N 1
ATOM 5365 C CA . THR B 1 255 ? 59.45227 -12.96550 -4.42536 1.000 27.34872 255 THR B CA 1
ATOM 5366 C C . THR B 1 255 ? 57.95566 -13.21416 -4.39028 1.000 27.79393 255 THR B C 1
ATOM 5367 O O . THR B 1 255 ? 57.36868 -13.66551 -5.38503 1.000 29.40189 255 THR B O 1
ATOM 5371 N N . ALA B 1 256 ? 57.31565 -12.94381 -3.25399 1.000 22.39675 256 ALA B N 1
ATOM 5372 C CA . ALA B 1 256 ? 55.87107 -13.11415 -3.20479 1.000 23.48704 256 ALA B CA 1
ATOM 5373 C C . ALA B 1 256 ? 55.17491 -12.20390 -4.21315 1.000 25.16167 256 ALA B C 1
ATOM 5374 O O . ALA B 1 256 ? 54.22569 -12.62494 -4.88058 1.000 24.09225 256 ALA B O 1
ATOM 5376 N N . ALA B 1 257 ? 55.63648 -10.95301 -4.34576 1.000 24.91922 257 ALA B N 1
ATOM 5377 C CA . ALA B 1 257 ? 55.01201 -10.03369 -5.29964 1.000 24.98938 257 ALA B CA 1
ATOM 5378 C C . ALA B 1 257 ? 55.13488 -10.53967 -6.73422 1.000 25.62646 257 ALA B C 1
ATOM 5379 O O . ALA B 1 257 ? 54.17982 -10.44875 -7.51828 1.000 27.71029 257 ALA B O 1
ATOM 5381 N N . ALA B 1 258 ? 56.31347 -11.05642 -7.09862 1.000 25.74347 258 ALA B N 1
ATOM 5382 C CA . ALA B 1 258 ? 56.49585 -11.67107 -8.41122 1.000 27.77255 258 ALA B CA 1
ATOM 5383 C C . ALA B 1 258 ? 55.54765 -12.84936 -8.60770 1.000 25.98980 258 ALA B C 1
ATOM 5384 O O . ALA B 1 258 ? 54.93731 -12.98950 -9.67125 1.000 27.10490 258 ALA B O 1
ATOM 5386 N N . LEU B 1 259 ? 55.37850 -13.68221 -7.57525 1.000 25.46157 259 LEU B N 1
ATOM 5387 C CA . LEU B 1 259 ? 54.47034 -14.82580 -7.66724 1.000 29.90974 259 LEU B CA 1
ATOM 5388 C C . LEU B 1 259 ? 53.01446 -14.40526 -7.79749 1.000 29.52142 259 LEU B C 1
ATOM 5389 O O . LEU B 1 259 ? 52.20104 -15.16386 -8.34702 1.000 29.85640 259 LEU B O 1
ATOM 5394 N N . ALA B 1 260 ? 52.65464 -13.23644 -7.25563 1.000 26.63301 260 ALA B N 1
ATOM 5395 C CA . ALA B 1 260 ? 51.30628 -12.71043 -7.39656 1.000 26.32448 260 ALA B CA 1
ATOM 5396 C C . ALA B 1 260 ? 51.15637 -11.80629 -8.60628 1.000 26.46754 260 ALA B C 1
ATOM 5397 O O . ALA B 1 260 ? 50.03853 -11.38076 -8.90303 1.000 30.97610 260 ALA B O 1
ATOM 5399 N N . GLY B 1 261 ? 52.24500 -11.50644 -9.30576 1.000 25.31310 261 GLY B N 1
ATOM 5400 C CA . GLY B 1 261 ? 52.17580 -10.63404 -10.45795 1.000 31.83561 261 GLY B CA 1
ATOM 5401 C C . GLY B 1 261 ? 51.82741 -9.20402 -10.11433 1.000 31.07543 261 GLY B C 1
ATOM 5402 O O . GLY B 1 261 ? 51.14738 -8.54046 -10.89854 1.000 34.81608 261 GLY B O 1
ATOM 5403 N N . THR B 1 262 ? 52.28638 -8.70122 -8.96451 1.000 31.02595 262 THR B N 1
ATOM 5404 C CA . THR B 1 262 ? 51.90620 -7.37747 -8.49885 1.000 30.87792 262 THR B CA 1
ATOM 5405 C C . THR B 1 262 ? 53.13871 -6.50783 -8.29987 1.000 34.61987 262 THR B C 1
ATOM 5406 O O . THR B 1 262 ? 54.24450 -7.00420 -8.06212 1.000 30.23638 262 THR B O 1
ATOM 5410 N N . THR B 1 263 ? 52.93453 -5.19511 -8.43691 1.000 32.92721 263 THR B N 1
ATOM 5411 C CA . THR B 1 263 ? 53.93993 -4.19475 -8.11344 1.000 31.67729 263 THR B CA 1
ATOM 5412 C C . THR B 1 263 ? 53.70409 -3.54279 -6.75334 1.000 36.62569 263 THR B C 1
ATOM 5413 O O . THR B 1 263 ? 54.49789 -2.69252 -6.34702 1.000 38.86591 263 THR B O 1
ATOM 5417 N N . ASP B 1 264 ? 52.61891 -3.88932 -6.05657 1.000 34.89280 264 ASP B N 1
ATOM 5418 C CA . ASP B 1 264 ? 52.28518 -3.26473 -4.77413 1.000 34.84803 264 ASP B CA 1
ATOM 5419 C C . ASP B 1 264 ? 53.09529 -3.96665 -3.68431 1.000 34.34914 264 ASP B C 1
ATOM 5420 O O . ASP B 1 264 ? 52.60789 -4.83180 -2.95343 1.000 34.61155 264 ASP B O 1
ATOM 5425 N N . LEU B 1 265 ? 54.36260 -3.56376 -3.56358 1.000 30.73434 265 LEU B N 1
ATOM 5426 C CA . LEU B 1 265 ? 55.28102 -4.21809 -2.63454 1.000 31.89403 265 LEU B CA 1
ATOM 5427 C C . LEU B 1 265 ? 54.93360 -3.99510 -1.16966 1.000 34.94906 265 LEU B C 1
ATOM 5428 O O . LEU B 1 265 ? 55.46273 -4.70888 -0.31020 1.000 35.63612 265 LEU B O 1
ATOM 5433 N N . SER B 1 266 ? 54.05234 -3.05347 -0.86939 1.000 33.79978 266 SER B N 1
ATOM 5434 C CA . SER B 1 266 ? 53.60910 -2.77122 0.48805 1.000 31.59705 266 SER B CA 1
ATOM 5435 C C . SER B 1 266 ? 52.32431 -3.51239 0.83163 1.000 32.80093 266 SER B C 1
ATOM 5436 O O . SER B 1 266 ? 51.81608 -3.36365 1.94648 1.000 30.02529 266 SER B O 1
ATOM 5439 N N . ASN B 1 267 ? 51.82207 -4.34651 -0.08408 1.000 29.70760 267 ASN B N 1
ATOM 5440 C CA . ASN B 1 267 ? 50.53680 -5.00871 0.10364 1.000 28.66915 267 ASN B CA 1
ATOM 5441 C C . ASN B 1 267 ? 50.52154 -5.87503 1.36049 1.000 26.77267 267 ASN B C 1
ATOM 5442 O O . ASN B 1 267 ? 51.42918 -6.68196 1.59055 1.000 27.40934 267 ASN B O 1
ATOM 5447 N N . SER B 1 268 ? 49.47131 -5.69934 2.17296 1.000 26.21207 268 SER B N 1
ATOM 5448 C CA . SER B 1 268 ? 49.41926 -6.35106 3.47405 1.000 26.04505 268 SER B CA 1
ATOM 5449 C C . SER B 1 268 ? 49.39663 -7.87212 3.35159 1.000 22.33635 268 SER B C 1
ATOM 5450 O O . SER B 1 268 ? 49.96548 -8.55903 4.21041 1.000 20.70020 268 SER B O 1
ATOM 5453 N N . SER B 1 269 ? 48.75011 -8.42110 2.30683 1.000 23.12914 269 SER B N 1
ATOM 5454 C CA . SER B 1 269 ? 48.73858 -9.87639 2.12871 1.000 21.68500 269 SER B CA 1
ATOM 5455 C C . SER B 1 269 ? 50.11334 -10.41680 1.74706 1.000 23.27615 269 SER B C 1
ATOM 5456 O O . SER B 1 269 ? 50.44649 -11.56261 2.07844 1.000 21.46940 269 SER B O 1
ATOM 5459 N N . LEU B 1 270 ? 50.91995 -9.62826 1.03477 1.000 20.69116 270 LEU B N 1
ATOM 5460 C CA . LEU B 1 270 ? 52.30073 -10.03267 0.80390 1.000 24.72909 270 LEU B CA 1
ATOM 5461 C C . LEU B 1 270 ? 53.09008 -10.02709 2.10797 1.000 24.93638 270 LEU B C 1
ATOM 5462 O O . LEU B 1 270 ? 53.91667 -10.91462 2.34358 1.000 22.67242 270 LEU B O 1
ATOM 5467 N N . ARG B 1 271 ? 52.84706 -9.03373 2.96818 1.000 22.46833 271 ARG B N 1
ATOM 5468 C CA . ARG B 1 271 ? 53.50978 -9.01870 4.26812 1.000 21.45802 271 ARG B CA 1
ATOM 5469 C C . ARG B 1 271 ? 53.07768 -10.20839 5.12326 1.000 21.95761 271 ARG B C 1
ATOM 5470 O O . ARG B 1 271 ? 53.90708 -10.82047 5.80744 1.000 20.53297 271 ARG B O 1
ATOM 5478 N N . VAL B 1 272 ? 51.78767 -10.55277 5.10070 1.000 21.88651 272 VAL B N 1
ATOM 5479 C CA . VAL B 1 272 ? 51.33060 -11.73840 5.82323 1.000 19.27845 272 VAL B CA 1
ATOM 5480 C C . VAL B 1 272 ? 52.06419 -12.97509 5.31781 1.000 23.44775 272 VAL B C 1
ATOM 5481 O O . VAL B 1 272 ? 52.54925 -13.81040 6.10013 1.000 22.77529 272 VAL B O 1
ATOM 5485 N N . ILE B 1 273 ? 52.15071 -13.10670 3.99476 1.000 19.50251 273 ILE B N 1
ATOM 5486 C CA . ILE B 1 273 ? 52.80334 -14.26310 3.38865 1.000 22.68740 273 ILE B CA 1
ATOM 5487 C C . ILE B 1 273 ? 54.28267 -14.31476 3.77726 1.000 22.75011 273 ILE B C 1
ATOM 5488 O O . ILE B 1 273 ? 54.80966 -15.37459 4.14590 1.000 18.65454 273 ILE B O 1
ATOM 5493 N N . ALA B 1 274 ? 54.96828 -13.16502 3.73943 1.000 23.26307 274 ALA B N 1
ATOM 5494 C CA . ALA B 1 274 ? 56.37784 -13.13457 4.13310 1.000 22.10851 274 ALA B CA 1
ATOM 5495 C C . ALA B 1 274 ? 56.55648 -13.51992 5.59997 1.000 19.20934 274 ALA B C 1
ATOM 5496 O O . ALA B 1 274 ? 57.51769 -14.21451 5.95247 1.000 21.73948 274 ALA B O 1
ATOM 5498 N N . ASP B 1 275 ? 55.66720 -13.04788 6.48048 1.000 19.26763 275 ASP B N 1
ATOM 5499 C CA . ASP B 1 275 ? 55.72404 -13.46619 7.88305 1.000 18.95685 275 ASP B CA 1
ATOM 5500 C C . ASP B 1 275 ? 55.47588 -14.96817 8.02717 1.000 20.69344 275 ASP B C 1
ATOM 5501 O O . ASP B 1 275 ? 56.18708 -15.67218 8.76102 1.000 20.54869 275 ASP B O 1
ATOM 5506 N N . HIS B 1 276 ? 54.45396 -15.47372 7.33569 1.000 18.79591 276 HIS B N 1
ATOM 5507 C CA . HIS B 1 276 ? 54.03243 -16.84916 7.57232 1.000 19.28746 276 HIS B CA 1
ATOM 5508 C C . HIS B 1 276 ? 55.05113 -17.85774 7.04777 1.000 19.58006 276 HIS B C 1
ATOM 5509 O O . HIS B 1 276 ? 55.21362 -18.92194 7.65067 1.000 19.43693 276 HIS B O 1
ATOM 5516 N N . ILE B 1 277 ? 55.74698 -17.56009 5.94270 1.000 21.77539 277 ILE B N 1
ATOM 5517 C CA . ILE B 1 277 ? 56.78879 -18.48383 5.50657 1.000 16.41067 277 ILE B CA 1
ATOM 5518 C C . ILE B 1 277 ? 57.87361 -18.60344 6.56880 1.000 19.99612 277 ILE B C 1
ATOM 5519 O O . ILE B 1 277 ? 58.44045 -19.68676 6.77135 1.000 19.38309 277 ILE B O 1
ATOM 5524 N N . ARG B 1 278 ? 58.15634 -17.52430 7.30595 1.000 21.13878 278 ARG B N 1
ATOM 5525 C CA . ARG B 1 278 ? 59.19222 -17.62724 8.32997 1.000 18.68392 278 ARG B CA 1
ATOM 5526 C C . ARG B 1 278 ? 58.77860 -18.59791 9.43194 1.000 23.72157 278 ARG B C 1
ATOM 5527 O O . ARG B 1 278 ? 59.52321 -19.52628 9.77434 1.000 18.90002 278 ARG B O 1
ATOM 5535 N N . SER B 1 279 ? 57.58940 -18.41096 10.00659 1.000 19.94456 279 SER B N 1
ATOM 5536 C CA . SER B 1 279 ? 57.18674 -19.34483 11.04344 1.000 21.87522 279 SER B CA 1
ATOM 5537 C C . SER B 1 279 ? 57.01113 -20.75098 10.46851 1.000 23.20839 279 SER B C 1
ATOM 5538 O O . SER B 1 279 ? 57.48839 -21.72449 11.06090 1.000 23.07754 279 SER B O 1
ATOM 5541 N N . CYS B 1 280 ? 56.37813 -20.88478 9.29476 1.000 19.76024 280 CYS B N 1
ATOM 5542 C CA . CYS B 1 280 ? 56.11163 -22.23532 8.79176 1.000 22.75233 280 CYS B CA 1
ATOM 5543 C C . CYS B 1 280 ? 57.40616 -22.98166 8.45278 1.000 19.73004 280 CYS B C 1
ATOM 5544 O O . CYS B 1 280 ? 57.56708 -24.15504 8.82624 1.000 20.88129 280 CYS B O 1
ATOM 5547 N N . ALA B 1 281 ? 58.35237 -22.32140 7.76550 1.000 19.24097 281 ALA B N 1
ATOM 5548 C CA . ALA B 1 281 ? 59.58197 -23.01888 7.37881 1.000 18.86818 281 ALA B CA 1
ATOM 5549 C C . ALA B 1 281 ? 60.42267 -23.38723 8.58831 1.000 21.33312 281 ALA B C 1
ATOM 5550 O O . ALA B 1 281 ? 60.97758 -24.48819 8.64381 1.000 20.88441 281 ALA B O 1
ATOM 5552 N N . PHE B 1 282 ? 60.56037 -22.46660 9.55655 1.000 21.80316 282 PHE B N 1
ATOM 5553 C CA . PHE B 1 282 ? 61.35509 -22.77274 10.74434 1.000 22.42329 282 PHE B CA 1
ATOM 5554 C C . PHE B 1 282 ? 60.67915 -23.83767 11.59952 1.000 22.88925 282 PHE B C 1
ATOM 5555 O O . PHE B 1 282 ? 61.36380 -24.67323 12.20400 1.000 21.28005 282 PHE B O 1
ATOM 5563 N N . LEU B 1 283 ? 59.33801 -23.81644 11.67586 1.000 20.50508 283 LEU B N 1
ATOM 5564 C CA . LEU B 1 283 ? 58.62729 -24.83865 12.43938 1.000 22.81337 283 LEU B CA 1
ATOM 5565 C C . LEU B 1 283 ? 58.85733 -26.21877 11.84211 1.000 25.41704 283 LEU B C 1
ATOM 5566 O O . LEU B 1 283 ? 59.12547 -27.18943 12.56599 1.000 24.60278 283 LEU B O 1
ATOM 5571 N N . VAL B 1 284 ? 58.74011 -26.32881 10.51737 1.000 24.80964 284 VAL B N 1
ATOM 5572 C CA . VAL B 1 284 ? 59.00317 -27.61096 9.86453 1.000 23.99040 284 VAL B CA 1
ATOM 5573 C C . VAL B 1 284 ? 60.45800 -28.01778 10.06403 1.000 26.84122 284 VAL B C 1
ATOM 5574 O O . VAL B 1 284 ? 60.76306 -29.18894 10.35765 1.000 24.85130 284 VAL B O 1
ATOM 5578 N N . ALA B 1 285 ? 61.37815 -27.05558 9.91604 1.000 22.21874 285 ALA B N 1
ATOM 5579 C CA . ALA B 1 285 ? 62.79669 -27.34663 10.10918 1.000 22.80608 285 ALA B CA 1
ATOM 5580 C C . ALA B 1 285 ? 63.07671 -27.84068 11.51696 1.000 26.48227 285 ALA B C 1
ATOM 5581 O O . ALA B 1 285 ? 63.96013 -28.67908 11.70630 1.000 25.51572 285 ALA B O 1
ATOM 5583 N N . ASP B 1 286 ? 62.31444 -27.37845 12.50981 1.000 24.26221 286 ASP B N 1
ATOM 5584 C CA . ASP B 1 286 ? 62.45851 -27.85572 13.88157 1.000 25.28660 286 ASP B CA 1
ATOM 5585 C C . ASP B 1 286 ? 61.65836 -29.12813 14.16490 1.000 27.73285 286 ASP B C 1
ATOM 5586 O O . ASP B 1 286 ? 61.57164 -29.54451 15.32744 1.000 27.04691 286 ASP B O 1
ATOM 5591 N N . GLY B 1 287 ? 61.06700 -29.74426 13.14380 1.000 26.95722 287 GLY B N 1
ATOM 5592 C CA . GLY B 1 287 ? 60.43363 -31.04285 13.27969 1.000 26.31889 287 GLY B CA 1
ATOM 5593 C C . GLY B 1 287 ? 58.92359 -31.07528 13.40801 1.000 26.00982 287 GLY B C 1
ATOM 5594 O O . GLY B 1 287 ? 58.37464 -32.14779 13.66967 1.000 24.96555 287 GLY B O 1
ATOM 5595 N N . VAL B 1 288 ? 58.22298 -29.93617 13.25763 1.000 24.14027 288 VAL B N 1
ATOM 5596 C CA . VAL B 1 288 ? 56.76595 -29.94267 13.32664 1.000 24.73514 288 VAL B CA 1
ATOM 5597 C C . VAL B 1 288 ? 56.21005 -30.24958 11.95050 1.000 25.69642 288 VAL B C 1
ATOM 5598 O O . VAL B 1 288 ? 56.65972 -29.68772 10.93919 1.000 26.44490 288 VAL B O 1
ATOM 5602 N N . LEU B 1 289 ? 55.19830 -31.11122 11.90861 1.000 24.63852 289 LEU B N 1
ATOM 5603 C CA . LEU B 1 289 ? 54.50855 -31.44054 10.67403 1.000 27.52577 289 LEU B CA 1
ATOM 5604 C C . LEU B 1 289 ? 53.02651 -31.09572 10.77215 1.000 21.01616 289 LEU B C 1
ATOM 5605 O O . LEU B 1 289 ? 52.44315 -31.17917 11.85075 1.000 19.96622 289 LEU B O 1
ATOM 5610 N N . PRO B 1 290 ? 52.38754 -30.73588 9.65761 1.000 25.66980 290 PRO B N 1
ATOM 5611 C CA . PRO B 1 290 ? 50.96035 -30.38260 9.70482 1.000 24.63954 290 PRO B CA 1
ATOM 5612 C C . PRO B 1 290 ? 50.13325 -31.54611 10.22606 1.000 28.83547 290 PRO B C 1
ATOM 5613 O O . PRO B 1 290 ? 50.39964 -32.70505 9.90366 1.000 28.38222 290 PRO B O 1
ATOM 5617 N N . SER B 1 291 ? 49.11713 -31.22764 11.01955 1.000 23.29292 291 SER B N 1
ATOM 5618 C CA . SER B 1 291 ? 48.23081 -32.24358 11.56887 1.000 24.35933 291 SER B CA 1
ATOM 5619 C C . SER B 1 291 ? 46.98043 -31.54007 12.07866 1.000 29.50840 291 SER B C 1
ATOM 5620 O O . SER B 1 291 ? 46.82473 -30.32502 11.92954 1.000 23.76756 291 SER B O 1
ATOM 5623 N N . ASN B 1 292 ? 46.06950 -32.31689 12.66392 1.000 27.03489 292 ASN B N 1
ATOM 5624 C CA . ASN B 1 292 ? 44.84460 -31.75538 13.21529 1.000 31.70753 292 ASN B CA 1
ATOM 5625 C C . ASN B 1 292 ? 44.86539 -31.71079 14.73699 1.000 26.89987 292 ASN B C 1
ATOM 5626 O O . ASN B 1 292 ? 43.81643 -31.54088 15.35340 1.000 33.00691 292 ASN B O 1
ATOM 5631 N N . GLU B 1 293 ? 46.03980 -31.82204 15.35479 1.000 26.36156 293 GLU B N 1
ATOM 5632 C CA . GLU B 1 293 ? 46.15200 -31.76096 16.80823 1.000 28.23865 293 GLU B CA 1
ATOM 5633 C C . GLU B 1 293 ? 47.37088 -30.93041 17.18741 1.000 30.64889 293 GLU B C 1
ATOM 5634 O O . GLU B 1 293 ? 48.39930 -30.97195 16.50083 1.000 29.38183 293 GLU B O 1
ATOM 5640 N N . GLY B 1 294 ? 47.23426 -30.16467 18.27046 1.000 28.87746 294 GLY B N 1
ATOM 5641 C CA . GLY B 1 294 ? 48.38167 -29.59926 18.97374 1.000 31.24874 294 GLY B CA 1
ATOM 5642 C C . GLY B 1 294 ? 49.24591 -28.71087 18.10318 1.000 26.97100 294 GLY B C 1
ATOM 5643 O O . GLY B 1 294 ? 48.74700 -27.87662 17.34269 1.000 27.10695 294 GLY B O 1
ATOM 5644 N N . ARG B 1 295 ? 50.56735 -28.89607 18.22048 1.000 29.19694 295 ARG B N 1
ATOM 5645 C CA . ARG B 1 295 ? 51.52885 -28.06813 17.48768 1.000 27.54005 295 ARG B CA 1
ATOM 5646 C C . ARG B 1 295 ? 51.36404 -28.21010 15.98256 1.000 24.47568 295 ARG B C 1
ATOM 5647 O O . ARG B 1 295 ? 51.51001 -27.23403 15.24030 1.000 26.20690 295 ARG B O 1
ATOM 5655 N N . GLY B 1 296 ? 51.07662 -29.41564 15.50342 1.000 26.16684 296 GLY B N 1
ATOM 5656 C CA . GLY B 1 296 ? 50.88028 -29.58322 14.07313 1.000 24.62933 296 GLY B CA 1
ATOM 5657 C C . GLY B 1 296 ? 49.68735 -28.81040 13.54200 1.000 21.79008 296 GLY B C 1
ATOM 5658 O O . GLY B 1 296 ? 49.67552 -28.40846 12.37374 1.000 21.23144 296 GLY B O 1
ATOM 5659 N N . TYR B 1 297 ? 48.67145 -28.59018 14.38265 1.000 18.16760 297 TYR B N 1
ATOM 5660 C CA . TYR B 1 297 ? 47.50787 -27.85930 13.90964 1.000 21.73149 297 TYR B CA 1
ATOM 5661 C C . TYR B 1 297 ? 47.76678 -26.36337 13.88419 1.000 21.48440 297 TYR B C 1
ATOM 5662 O O . TYR B 1 297 ? 47.21010 -25.66917 13.03200 1.000 20.93025 297 TYR B O 1
ATOM 5671 N N . VAL B 1 298 ? 48.60440 -25.84166 14.78405 1.000 20.46851 298 VAL B N 1
ATOM 5672 C CA . VAL B 1 298 ? 48.98883 -24.43596 14.64856 1.000 21.71326 298 VAL B CA 1
ATOM 5673 C C . VAL B 1 298 ? 49.75550 -24.22820 13.34763 1.000 20.16171 298 VAL B C 1
ATOM 5674 O O . VAL B 1 298 ? 49.46691 -23.30694 12.57182 1.000 20.09985 298 VAL B O 1
ATOM 5678 N N . LEU B 1 299 ? 50.72510 -25.10039 13.06935 1.000 19.61943 299 LEU B N 1
ATOM 5679 C CA . LEU B 1 299 ? 51.41263 -25.02387 11.78534 1.000 17.35644 299 LEU B CA 1
ATOM 5680 C C . LEU B 1 299 ? 50.42419 -25.09376 10.62854 1.000 20.61811 299 LEU B C 1
ATOM 5681 O O . LEU B 1 299 ? 50.48884 -24.28463 9.69098 1.000 20.66941 299 LEU B O 1
ATOM 5686 N N . ARG B 1 300 ? 49.49849 -26.05890 10.67682 1.000 19.49918 300 ARG B N 1
ATOM 5687 C CA . ARG B 1 300 ? 48.51020 -26.20316 9.60123 1.000 19.87633 300 ARG B CA 1
ATOM 5688 C C . ARG B 1 300 ? 47.68184 -24.93544 9.44441 1.000 20.98180 300 ARG B C 1
ATOM 5689 O O . ARG B 1 300 ? 47.41932 -24.48697 8.31936 1.000 19.09949 300 ARG B O 1
ATOM 5697 N N . ARG B 1 301 ? 47.29402 -24.32493 10.57242 1.000 19.85294 301 ARG B N 1
ATOM 5698 C CA . ARG B 1 301 ? 46.49294 -23.11044 10.52029 1.000 21.95958 301 ARG B CA 1
ATOM 5699 C C . ARG B 1 301 ? 47.25124 -21.97821 9.83646 1.000 17.59554 301 ARG B C 1
ATOM 5700 O O . ARG B 1 301 ? 46.68244 -21.24542 9.01805 1.000 19.57997 301 ARG B O 1
ATOM 5708 N N . ILE B 1 302 ? 48.52693 -21.78199 10.18951 1.000 19.74024 302 ILE B N 1
ATOM 5709 C CA . ILE B 1 302 ? 49.29512 -20.67862 9.59934 1.000 21.93464 302 ILE B CA 1
ATOM 5710 C C . ILE B 1 302 ? 49.55009 -20.92716 8.11493 1.000 21.74804 302 ILE B C 1
ATOM 5711 O O . ILE B 1 302 ? 49.45098 -20.00500 7.29373 1.000 19.98327 302 ILE B O 1
ATOM 5716 N N . VAL B 1 303 ? 49.91635 -22.16165 7.75077 1.000 16.55072 303 VAL B N 1
ATOM 5717 C CA . VAL B 1 303 ? 50.11476 -22.49827 6.33464 1.000 18.49939 303 VAL B CA 1
ATOM 5718 C C . VAL B 1 303 ? 48.85920 -22.18577 5.54054 1.000 20.88001 303 VAL B C 1
ATOM 5719 O O . VAL B 1 303 ? 48.91394 -21.54394 4.48709 1.000 20.44633 303 VAL B O 1
ATOM 5723 N N . ARG B 1 304 ? 47.70608 -22.64941 6.02677 1.000 19.31514 304 ARG B N 1
ATOM 5724 C CA . ARG B 1 304 ? 46.48096 -22.45453 5.25587 1.000 19.69109 304 ARG B CA 1
ATOM 5725 C C . ARG B 1 304 ? 46.07632 -20.99560 5.21443 1.000 22.62178 304 ARG B C 1
ATOM 5726 O O . ARG B 1 304 ? 45.56982 -20.53070 4.18546 1.000 22.70984 304 ARG B O 1
ATOM 5734 N N . ARG B 1 305 ? 46.32934 -20.23597 6.28682 1.000 19.44972 305 ARG B N 1
ATOM 5735 C CA . ARG B 1 305 ? 46.05015 -18.80454 6.20749 1.000 21.00179 305 ARG B CA 1
ATOM 5736 C C . ARG B 1 305 ? 46.93856 -18.12458 5.17067 1.000 20.96338 305 ARG B C 1
ATOM 5737 O O . ARG B 1 305 ? 46.48186 -17.22800 4.45590 1.000 20.56340 305 ARG B O 1
ATOM 5745 N N . ALA B 1 306 ? 48.20494 -18.54397 5.06324 1.000 18.44413 306 ALA B N 1
ATOM 5746 C CA . ALA B 1 306 ? 49.05797 -18.02306 3.99399 1.000 19.78546 306 ALA B CA 1
ATOM 5747 C C . ALA B 1 306 ? 48.49594 -18.37988 2.62090 1.000 21.37176 306 ALA B C 1
ATOM 5748 O O . ALA B 1 306 ? 48.47521 -17.53862 1.71704 1.000 20.15591 306 ALA B O 1
ATOM 5750 N N . ILE B 1 307 ? 48.04566 -19.62530 2.43290 1.000 20.67024 307 ILE B N 1
ATOM 5751 C CA . ILE B 1 307 ? 47.48152 -19.98208 1.12692 1.000 21.05330 307 ILE B CA 1
ATOM 5752 C C . ILE B 1 307 ? 46.29936 -19.08249 0.79108 1.000 21.44931 307 ILE B C 1
ATOM 5753 O O . ILE B 1 307 ? 46.16614 -18.60249 -0.34360 1.000 21.46873 307 ILE B O 1
ATOM 5758 N N . ARG B 1 308 ? 45.41833 -18.84142 1.77034 1.000 22.92063 308 ARG B N 1
ATOM 5759 C CA . ARG B 1 308 ? 44.25131 -17.99866 1.52727 1.000 22.06643 308 ARG B CA 1
ATOM 5760 C C . ARG B 1 308 ? 44.66228 -16.58029 1.14110 1.000 20.46990 308 ARG B C 1
ATOM 5761 O O . ARG B 1 308 ? 43.99847 -15.93693 0.31366 1.000 19.80143 308 ARG B O 1
ATOM 5769 N N . HIS B 1 309 ? 45.74873 -16.05843 1.73114 1.000 18.85724 309 HIS B N 1
ATOM 5770 C CA . HIS B 1 309 ? 46.17553 -14.71553 1.31414 1.000 19.35380 309 HIS B CA 1
ATOM 5771 C C . HIS B 1 309 ? 46.70519 -14.72544 -0.11158 1.000 23.28315 309 HIS B C 1
ATOM 5772 O O . HIS B 1 309 ? 46.55113 -13.73879 -0.84080 1.000 22.38292 309 HIS B O 1
ATOM 5779 N N . GLY B 1 310 ? 47.32424 -15.82628 -0.52912 1.000 20.14504 310 GLY B N 1
ATOM 5780 C CA . GLY B 1 310 ? 47.70406 -15.94313 -1.92434 1.000 22.60384 310 GLY B CA 1
ATOM 5781 C C . GLY B 1 310 ? 46.48498 -15.98118 -2.82961 1.000 22.47373 310 GLY B C 1
ATOM 5782 O O . GLY B 1 310 ? 46.46162 -15.33134 -3.87601 1.000 21.99524 310 GLY B O 1
ATOM 5783 N N . TYR B 1 311 ? 45.44433 -16.73101 -2.42166 1.000 22.58634 311 TYR B N 1
ATOM 5784 C CA . TYR B 1 311 ? 44.18459 -16.72655 -3.16538 1.000 21.95857 311 TYR B CA 1
ATOM 5785 C C . TYR B 1 311 ? 43.64305 -15.31089 -3.27751 1.000 25.68034 311 TYR B C 1
ATOM 5786 O O . TYR B 1 311 ? 43.23365 -14.87713 -4.36173 1.000 26.91955 311 TYR B O 1
ATOM 5795 N N . ARG B 1 312 ? 43.66069 -14.56346 -2.16924 1.000 23.00630 312 ARG B N 1
ATOM 5796 C CA . ARG B 1 312 ? 43.16168 -13.19164 -2.18740 1.000 19.70507 312 ARG B CA 1
ATOM 5797 C C . ARG B 1 312 ? 43.90088 -12.34281 -3.22345 1.000 23.40562 312 ARG B C 1
ATOM 5798 O O . ARG B 1 312 ? 43.30631 -11.47422 -3.87277 1.000 23.83398 312 ARG B O 1
ATOM 5806 N N . LEU B 1 313 ? 45.19476 -12.57889 -3.38100 1.000 22.66930 313 LEU B N 1
ATOM 5807 C CA . LEU B 1 313 ? 46.05004 -11.89515 -4.34152 1.000 23.93361 313 LEU B CA 1
ATOM 5808 C C . LEU B 1 313 ? 45.89721 -12.40966 -5.76787 1.000 25.63982 313 LEU B C 1
ATOM 5809 O O . LEU B 1 313 ? 46.55211 -11.87657 -6.66595 1.000 27.88138 313 LEU B O 1
ATOM 5814 N N . GLY B 1 314 ? 45.07982 -13.42987 -5.99062 1.000 24.84968 314 GLY B N 1
ATOM 5815 C CA . GLY B 1 314 ? 44.87459 -13.99201 -7.30861 1.000 29.08495 314 GLY B CA 1
ATOM 5816 C C . GLY B 1 314 ? 45.87991 -15.04476 -7.72670 1.000 30.52996 314 GLY B C 1
ATOM 5817 O O . GLY B 1 314 ? 45.90944 -15.41293 -8.90565 1.000 32.05098 314 GLY B O 1
ATOM 5818 N N . ILE B 1 315 ? 46.71562 -15.53249 -6.81118 1.000 27.59607 315 ILE B N 1
ATOM 5819 C CA . ILE B 1 315 ? 47.65213 -16.59112 -7.16621 1.000 30.05863 315 ILE B CA 1
ATOM 5820 C C . ILE B 1 315 ? 46.88506 -17.86972 -7.45864 1.000 34.61444 315 ILE B C 1
ATOM 5821 O O . ILE B 1 315 ? 46.08980 -18.33476 -6.63534 1.000 33.46100 315 ILE B O 1
ATOM 5826 N N . GLN B 1 316 ? 47.13436 -18.44994 -8.63327 1.000 36.67791 316 GLN B N 1
ATOM 5827 C CA . GLN B 1 316 ? 46.39296 -19.60219 -9.13096 1.000 39.08143 316 GLN B CA 1
ATOM 5828 C C . GLN B 1 316 ? 47.17008 -20.90645 -9.04996 1.000 39.28980 316 GLN B C 1
ATOM 5829 O O . GLN B 1 316 ? 46.57216 -21.97370 -9.20763 1.000 41.13719 316 GLN B O 1
ATOM 5835 N N . ASP B 1 317 ? 48.47032 -20.85605 -8.79392 1.000 30.99255 317 ASP B N 1
ATOM 5836 C CA . ASP B 1 317 ? 49.31575 -22.03564 -8.81814 1.000 30.26817 317 ASP B CA 1
ATOM 5837 C C . ASP B 1 317 ? 50.02993 -22.16227 -7.48369 1.000 31.01469 317 ASP B C 1
ATOM 5838 O O . ASP B 1 317 ? 50.32217 -21.14976 -6.83261 1.000 28.52375 317 ASP B O 1
ATOM 5843 N N . THR B 1 318 ? 50.35532 -23.40474 -7.11340 1.000 25.81712 318 THR B N 1
ATOM 5844 C CA . THR B 1 318 ? 51.04826 -23.67132 -5.85694 1.000 23.56810 318 THR B CA 1
ATOM 5845 C C . THR B 1 318 ? 52.23738 -22.74090 -5.72177 1.000 26.25449 318 THR B C 1
ATOM 5846 O O . THR B 1 318 ? 53.03641 -22.60824 -6.65363 1.000 24.32754 318 THR B O 1
ATOM 5850 N N . PHE B 1 319 ? 52.34195 -22.06806 -4.56398 1.000 24.27339 319 PHE B N 1
ATOM 5851 C CA . PHE B 1 319 ? 53.30786 -20.97136 -4.46379 1.000 22.01883 319 PHE B CA 1
ATOM 5852 C C . PHE B 1 319 ? 54.08216 -20.92178 -3.15806 1.000 19.79176 319 PHE B C 1
ATOM 5853 O O . PHE B 1 319 ? 55.23861 -20.48928 -3.18182 1.000 20.60331 319 PHE B O 1
ATOM 5861 N N . PHE B 1 320 ? 53.51265 -21.35267 -2.03075 1.000 21.74855 320 PHE B N 1
ATOM 5862 C CA . PHE B 1 320 ? 54.08826 -21.00992 -0.72929 1.000 21.79589 320 PHE B CA 1
ATOM 5863 C C . PHE B 1 320 ? 55.48089 -21.60214 -0.55089 1.000 24.04152 320 PHE B C 1
ATOM 5864 O O . PHE B 1 320 ? 56.38255 -20.93104 -0.03838 1.000 19.35964 320 PHE B O 1
ATOM 5872 N N . TYR B 1 321 ? 55.68260 -22.85929 -0.97282 1.000 23.30196 321 TYR B N 1
ATOM 5873 C CA . TYR B 1 321 ? 56.98156 -23.50339 -0.79260 1.000 23.70067 321 TYR B CA 1
ATOM 5874 C C . TYR B 1 321 ? 58.09872 -22.80746 -1.57067 1.000 24.23250 321 TYR B C 1
ATOM 5875 O O . TYR B 1 321 ? 59.27417 -23.01197 -1.25008 1.000 26.21903 321 TYR B O 1
ATOM 5884 N N . LYS B 1 322 ? 57.76623 -21.97791 -2.56634 1.000 23.84474 322 LYS B N 1
ATOM 5885 C CA . LYS B 1 322 ? 58.77748 -21.28030 -3.36317 1.000 23.29854 322 LYS B CA 1
ATOM 5886 C C . LYS B 1 322 ? 59.47091 -20.18364 -2.56518 1.000 26.58275 322 LYS B C 1
ATOM 5887 O O . LYS B 1 322 ? 60.46667 -19.60480 -3.03391 1.000 23.13003 322 LYS B O 1
ATOM 5893 N N . LEU B 1 323 ? 58.93634 -19.84530 -1.39445 1.000 24.41687 323 LEU B N 1
ATOM 5894 C CA . LEU B 1 323 ? 59.55919 -18.83187 -0.56118 1.000 22.78549 323 LEU B CA 1
ATOM 5895 C C . LEU B 1 323 ? 60.56473 -19.40763 0.42060 1.000 22.47783 323 LEU B C 1
ATOM 5896 O O . LEU B 1 323 ? 61.27337 -18.63259 1.07486 1.000 25.80507 323 LEU B O 1
ATOM 5901 N N . VAL B 1 324 ? 60.66326 -20.73493 0.53899 1.000 23.73491 324 VAL B N 1
ATOM 5902 C CA . VAL B 1 324 ? 61.69509 -21.30611 1.40093 1.000 23.30713 324 VAL B CA 1
ATOM 5903 C C . VAL B 1 324 ? 63.07896 -20.94699 0.87340 1.000 28.26911 324 VAL B C 1
ATOM 5904 O O . VAL B 1 324 ? 64.00901 -20.69608 1.65166 1.000 27.46140 324 VAL B O 1
ATOM 5908 N N . ALA B 1 325 ? 63.24403 -20.92744 -0.45320 1.000 25.51169 325 ALA B N 1
ATOM 5909 C CA . ALA B 1 325 ? 64.56604 -20.66574 -1.01974 1.000 28.18414 325 ALA B CA 1
ATOM 5910 C C . ALA B 1 325 ? 65.07130 -19.26062 -0.69680 1.000 27.27699 325 ALA B C 1
ATOM 5911 O O . ALA B 1 325 ? 66.19147 -19.14189 -0.17120 1.000 23.13553 325 ALA B O 1
ATOM 5913 N N . PRO B 1 326 ? 64.33821 -18.17340 -0.95967 1.000 26.01648 326 PRO B N 1
ATOM 5914 C CA . PRO B 1 326 ? 64.86720 -16.87132 -0.52871 1.000 24.37556 326 PRO B CA 1
ATOM 5915 C C . PRO B 1 326 ? 64.99590 -16.76793 0.97842 1.000 26.99825 326 PRO B C 1
ATOM 5916 O O . PRO B 1 326 ? 65.91010 -16.09310 1.46059 1.000 28.52346 326 PRO B O 1
ATOM 5920 N N . LEU B 1 327 ? 64.14631 -17.45179 1.75057 1.000 26.18714 327 LEU B N 1
ATOM 5921 C CA . LEU B 1 327 ? 64.29990 -17.39692 3.20127 1.000 29.39407 327 LEU B CA 1
ATOM 5922 C C . LEU B 1 327 ? 65.63367 -17.99808 3.63510 1.000 30.84073 327 LEU B C 1
ATOM 5923 O O . LEU B 1 327 ? 66.38653 -17.38187 4.40449 1.000 25.54358 327 LEU B O 1
ATOM 5928 N N . ALA B 1 328 ? 65.95707 -19.18886 3.11716 1.000 23.57844 328 ALA B N 1
ATOM 5929 C CA . ALA B 1 328 ? 67.20748 -19.84943 3.47782 1.000 28.53019 328 ALA B CA 1
ATOM 5930 C C . ALA B 1 328 ? 68.41861 -19.06361 2.98509 1.000 30.44058 328 ALA B C 1
ATOM 5931 O O . ALA B 1 328 ? 69.43645 -18.98569 3.68086 1.000 32.89733 328 ALA B O 1
ATOM 5933 N N . ALA B 1 329 ? 68.34280 -18.48238 1.78708 1.000 28.72592 329 ALA B N 1
ATOM 5934 C CA . ALA B 1 329 ? 69.46051 -17.66335 1.33076 1.000 33.78794 329 ALA B CA 1
ATOM 5935 C C . ALA B 1 329 ? 69.67155 -16.46894 2.25021 1.000 33.02733 329 ALA B C 1
ATOM 5936 O O . ALA B 1 329 ? 70.81409 -16.07495 2.51096 1.000 32.93147 329 ALA B O 1
ATOM 5938 N N . GLU B 1 330 ? 68.58619 -15.92312 2.79577 1.000 31.33277 330 GLU B N 1
ATOM 5939 C CA . GLU B 1 330 ? 68.65643 -14.72054 3.61397 1.000 31.19055 330 GLU B CA 1
ATOM 5940 C C . GLU B 1 330 ? 69.12034 -15.02141 5.02844 1.000 33.41696 330 GLU B C 1
ATOM 5941 O O . GLU B 1 330 ? 69.90224 -14.25579 5.60288 1.000 37.09196 330 GLU B O 1
ATOM 5947 N N . MET B 1 331 ? 68.65791 -16.13128 5.59673 1.000 30.55434 331 MET B N 1
ATOM 5948 C CA . MET B 1 331 ? 68.85576 -16.42860 7.00520 1.000 29.76033 331 MET B CA 1
ATOM 5949 C C . MET B 1 331 ? 69.68366 -17.68379 7.23994 1.000 31.44874 331 MET B C 1
ATOM 5950 O O . MET B 1 331 ? 69.86147 -18.08179 8.40215 1.000 28.57494 331 MET B O 1
ATOM 5955 N N . GLY B 1 332 ? 70.20079 -18.31228 6.17515 1.000 29.31215 332 GLY B N 1
ATOM 5956 C CA . GLY B 1 332 ? 70.91421 -19.57181 6.33511 1.000 32.57741 332 GLY B CA 1
ATOM 5957 C C . GLY B 1 332 ? 72.25219 -19.43230 7.03515 1.000 28.22084 332 GLY B C 1
ATOM 5958 O O . GLY B 1 332 ? 72.70754 -20.36586 7.69673 1.000 30.82977 332 GLY B O 1
ATOM 5959 N N . ALA B 1 333 ? 72.89682 -18.27106 6.91479 1.000 31.42336 333 ALA B N 1
ATOM 5960 C CA . ALA B 1 333 ? 74.14606 -18.06367 7.64478 1.000 30.65761 333 ALA B CA 1
ATOM 5961 C C . ALA B 1 333 ? 73.91142 -18.12338 9.15204 1.000 33.49746 333 ALA B C 1
ATOM 5962 O O . ALA B 1 333 ? 74.67099 -18.76619 9.88190 1.000 34.96627 333 ALA B O 1
ATOM 5964 N N . ALA B 1 334 ? 72.84333 -17.48768 9.63686 1.000 30.30000 334 ALA B N 1
ATOM 5965 C CA . ALA B 1 334 ? 72.52438 -17.56379 11.06116 1.000 31.35350 334 ALA B CA 1
ATOM 5966 C C . ALA B 1 334 ? 71.89503 -18.89180 11.47177 1.000 32.88707 334 ALA B C 1
ATOM 5967 O O . ALA B 1 334 ? 72.01109 -19.27791 12.64287 1.000 32.49563 334 ALA B O 1
ATOM 5969 N N . TYR B 1 335 ? 71.20144 -19.58747 10.55179 1.000 32.75587 335 TYR B N 1
ATOM 5970 C CA . TYR B 1 335 ? 70.43573 -20.79253 10.87585 1.000 31.87563 335 TYR B CA 1
ATOM 5971 C C . TYR B 1 335 ? 70.72682 -21.88278 9.85001 1.000 38.28679 335 TYR B C 1
ATOM 5972 O O . TYR B 1 335 ? 69.89088 -22.17850 8.98436 1.000 34.99225 335 TYR B O 1
ATOM 5981 N N . PRO B 1 336 ? 71.90063 -22.51978 9.93888 1.000 34.20438 336 PRO B N 1
ATOM 5982 C CA . PRO B 1 336 ? 72.27268 -23.53531 8.94037 1.000 34.91554 336 PRO B CA 1
ATOM 5983 C C . PRO B 1 336 ? 71.32105 -24.70654 8.88846 1.000 35.15035 336 PRO B C 1
ATOM 5984 O O . PRO B 1 336 ? 71.21212 -25.35609 7.84117 1.000 36.90397 336 PRO B O 1
ATOM 5988 N N . GLU B 1 337 ? 70.63794 -25.00919 9.99186 1.000 39.37291 337 GLU B N 1
ATOM 5989 C CA . GLU B 1 337 ? 69.70581 -26.12707 9.97803 1.000 42.63348 337 GLU B CA 1
ATOM 5990 C C . GLU B 1 337 ? 68.57741 -25.87983 8.98727 1.000 43.87227 337 GLU B C 1
ATOM 5991 O O . GLU B 1 337 ? 67.99562 -26.83471 8.45778 1.000 43.38154 337 GLU B O 1
ATOM 5997 N N . LEU B 1 338 ? 68.26073 -24.60850 8.71700 1.000 38.30019 338 LEU B N 1
ATOM 5998 C CA . LEU B 1 338 ? 67.30113 -24.30094 7.66571 1.000 36.17920 338 LEU B CA 1
ATOM 5999 C C . LEU B 1 338 ? 67.83256 -24.70548 6.29195 1.000 36.52810 338 LEU B C 1
ATOM 6000 O O . LEU B 1 338 ? 67.09095 -25.25914 5.47104 1.000 35.31501 338 LEU B O 1
ATOM 6005 N N . VAL B 1 339 ? 69.10995 -24.42820 6.01339 1.000 35.60721 339 VAL B N 1
ATOM 6006 C CA . VAL B 1 339 ? 69.68414 -24.81980 4.72740 1.000 35.65528 339 VAL B CA 1
ATOM 6007 C C . VAL B 1 339 ? 69.73603 -26.33373 4.60281 1.000 34.01548 339 VAL B C 1
ATOM 6008 O O . VAL B 1 339 ? 69.41172 -26.89378 3.55173 1.000 36.28357 339 VAL B O 1
ATOM 6012 N N . LYS B 1 340 ? 70.15503 -27.01314 5.66728 1.000 37.93891 340 LYS B N 1
ATOM 6013 C CA . LYS B 1 340 ? 70.28254 -28.46584 5.63133 1.000 37.93202 340 LYS B CA 1
ATOM 6014 C C . LYS B 1 340 ? 68.92522 -29.12937 5.39176 1.000 41.78040 340 LYS B C 1
ATOM 6015 O O . LYS B 1 340 ? 68.83393 -30.15004 4.69800 1.000 39.42100 340 LYS B O 1
ATOM 6021 N N . ALA B 1 341 ? 67.85357 -28.55540 5.94121 1.000 40.21328 341 ALA B N 1
ATOM 6022 C CA . ALA B 1 341 ? 66.52293 -29.14312 5.83967 1.000 37.58786 341 ALA B CA 1
ATOM 6023 C C . ALA B 1 341 ? 65.67810 -28.55090 4.71231 1.000 36.24743 341 ALA B C 1
ATOM 6024 O O . ALA B 1 341 ? 64.48948 -28.88367 4.61912 1.000 34.65485 341 ALA B O 1
ATOM 6026 N N . GLN B 1 342 ? 66.27097 -27.71670 3.84089 1.000 30.44398 342 GLN B N 1
ATOM 6027 C CA . GLN B 1 342 ? 65.49860 -26.88209 2.91568 1.000 33.24865 342 GLN B CA 1
ATOM 6028 C C . GLN B 1 342 ? 64.59403 -27.71074 2.00692 1.000 35.08889 342 GLN B C 1
ATOM 6029 O O . GLN B 1 342 ? 63.41411 -27.38739 1.81751 1.000 27.89818 342 GLN B O 1
ATOM 6035 N N . GLU B 1 343 ? 65.14310 -28.76365 1.39906 1.000 34.36172 343 GLU B N 1
ATOM 6036 C CA . GLU B 1 343 ? 64.35471 -29.59085 0.48984 1.000 34.50457 343 GLU B CA 1
ATOM 6037 C C . GLU B 1 343 ? 63.18794 -30.26365 1.20986 1.000 31.97411 343 GLU B C 1
ATOM 6038 O O . GLU B 1 343 ? 62.07615 -30.35847 0.66508 1.000 29.67486 343 GLU B O 1
ATOM 6044 N N . GLN B 1 344 ? 63.42643 -30.75667 2.42706 1.000 30.63066 344 GLN B N 1
ATOM 6045 C CA . GLN B 1 344 ? 62.34998 -31.39872 3.17524 1.000 31.75917 344 GLN B CA 1
ATOM 6046 C C . GLN B 1 344 ? 61.27879 -30.37977 3.56603 1.000 32.96019 344 GLN B C 1
ATOM 6047 O O . GLN B 1 344 ? 60.08189 -30.67576 3.51099 1.000 28.30224 344 GLN B O 1
ATOM 6053 N N . VAL B 1 345 ? 61.68808 -29.16613 3.94294 1.000 30.47482 345 VAL B N 1
ATOM 6054 C CA . VAL B 1 345 ? 60.70726 -28.13072 4.26204 1.000 28.76689 345 VAL B CA 1
ATOM 6055 C C . VAL B 1 345 ? 59.86448 -27.79404 3.03405 1.000 25.96558 345 VAL B C 1
ATOM 6056 O O . VAL B 1 345 ? 58.63072 -27.72360 3.11013 1.000 23.60364 345 VAL B O 1
ATOM 6060 N N . GLU B 1 346 ? 60.51231 -27.59893 1.88032 1.000 24.48179 346 GLU B N 1
ATOM 6061 C CA . GLU B 1 346 ? 59.76917 -27.32210 0.64897 1.000 24.37125 346 GLU B CA 1
ATOM 6062 C C . GLU B 1 346 ? 58.75064 -28.42209 0.35161 1.000 26.20191 346 GLU B C 1
ATOM 6063 O O . GLU B 1 346 ? 57.61701 -28.13777 -0.05565 1.000 25.58816 346 GLU B O 1
ATOM 6069 N N . ARG B 1 347 ? 59.14444 -29.68456 0.53579 1.000 28.21277 347 ARG B N 1
ATOM 6070 C CA . ARG B 1 347 ? 58.24777 -30.79536 0.23705 1.000 26.13919 347 ARG B CA 1
ATOM 6071 C C . ARG B 1 347 ? 57.04084 -30.80314 1.17522 1.000 23.32607 347 ARG B C 1
ATOM 6072 O O . ARG B 1 347 ? 55.90548 -31.00972 0.73310 1.000 24.20968 347 ARG B O 1
ATOM 6080 N N . VAL B 1 348 ? 57.27136 -30.57232 2.46956 1.000 22.80430 348 VAL B N 1
ATOM 6081 C CA . VAL B 1 348 ? 56.18106 -30.51641 3.44610 1.000 23.46109 348 VAL B CA 1
ATOM 6082 C C . VAL B 1 348 ? 55.20184 -29.38736 3.10577 1.000 22.22228 348 VAL B C 1
ATOM 6083 O O . VAL B 1 348 ? 53.98634 -29.58575 3.11393 1.000 20.74376 348 VAL B O 1
ATOM 6087 N N . LEU B 1 349 ? 55.71487 -28.18503 2.80271 1.000 22.39742 349 LEU B N 1
ATOM 6088 C CA . LEU B 1 349 ? 54.82966 -27.04359 2.53882 1.000 24.06950 349 LEU B CA 1
ATOM 6089 C C . LEU B 1 349 ? 54.10976 -27.17187 1.20093 1.000 22.66147 349 LEU B C 1
ATOM 6090 O O . LEU B 1 349 ? 52.95269 -26.75431 1.06999 1.000 23.72254 349 LEU B O 1
ATOM 6095 N N . LYS B 1 350 ? 54.79695 -27.68682 0.18286 1.000 24.67205 350 LYS B N 1
ATOM 6096 C CA . LYS B 1 350 ? 54.15171 -27.97384 -1.09419 1.000 24.21226 350 LYS B CA 1
ATOM 6097 C C . LYS B 1 350 ? 53.00101 -28.95767 -0.90369 1.000 22.54465 350 LYS B C 1
ATOM 6098 O O . LYS B 1 350 ? 51.89145 -28.76033 -1.42203 1.000 23.42310 350 LYS B O 1
ATOM 6104 N N . LYS B 1 351 ? 53.26263 -30.03696 -0.17706 1.000 21.07424 351 LYS B N 1
ATOM 6105 C CA . LYS B 1 351 ? 52.24754 -31.06015 0.02693 1.000 24.11649 351 LYS B CA 1
ATOM 6106 C C . LYS B 1 351 ? 51.06392 -30.49860 0.80081 1.000 25.09092 351 LYS B C 1
ATOM 6107 O O . LYS B 1 351 ? 49.90868 -30.77542 0.46785 1.000 24.83404 351 LYS B O 1
ATOM 6113 N N . GLU B 1 352 ? 51.32804 -29.68557 1.82940 1.000 21.74945 352 GLU B N 1
ATOM 6114 C CA . GLU B 1 352 ? 50.21655 -29.11937 2.58290 1.000 21.92605 352 GLU B CA 1
ATOM 6115 C C . GLU B 1 352 ? 49.39995 -28.17638 1.72167 1.000 21.61235 352 GLU B C 1
ATOM 6116 O O . GLU B 1 352 ? 48.16348 -28.22290 1.74211 1.000 25.32418 352 GLU B O 1
ATOM 6122 N N . GLU B 1 353 ? 50.06065 -27.32778 0.93825 1.000 21.27176 353 GLU B N 1
ATOM 6123 C CA . GLU B 1 353 ? 49.29584 -26.41939 0.09271 1.000 21.89805 353 GLU B CA 1
ATOM 6124 C C . GLU B 1 353 ? 48.46095 -27.19976 -0.90688 1.000 26.32265 353 GLU B C 1
ATOM 6125 O O . GLU B 1 353 ? 47.29815 -26.86087 -1.15295 1.000 23.47255 353 GLU B O 1
ATOM 6131 N N . GLU B 1 354 ? 49.02338 -28.27772 -1.46311 1.000 22.03064 354 GLU B N 1
ATOM 6132 C CA . GLU B 1 354 ? 48.26598 -29.07959 -2.41869 1.000 24.12716 354 GLU B CA 1
ATOM 6133 C C . GLU B 1 354 ? 47.05228 -29.72318 -1.75195 1.000 24.20267 354 GLU B C 1
ATOM 6134 O O . GLU B 1 354 ? 45.95512 -29.75187 -2.33031 1.000 24.75534 354 GLU B O 1
ATOM 6140 N N . ARG B 1 355 ? 47.23320 -30.24857 -0.54025 1.000 22.30279 355 ARG B N 1
ATOM 6141 C CA . ARG B 1 355 ? 46.11852 -30.83779 0.18807 1.000 24.64896 355 ARG B CA 1
ATOM 6142 C C . ARG B 1 355 ? 44.99786 -29.82871 0.38841 1.000 26.30559 355 ARG B C 1
ATOM 6143 O O . ARG B 1 355 ? 43.83320 -30.14034 0.13908 1.000 24.23393 355 ARG B O 1
ATOM 6151 N N . PHE B 1 356 ? 45.33718 -28.59809 0.80474 1.000 22.36870 356 PHE B N 1
ATOM 6152 C CA . PHE B 1 356 ? 44.32525 -27.55799 1.03532 1.000 22.39959 356 PHE B CA 1
ATOM 6153 C C . PHE B 1 356 ? 43.67958 -27.11216 -0.27054 1.000 20.14924 356 PHE B C 1
ATOM 6154 O O . PHE B 1 356 ? 42.47568 -26.83522 -0.30777 1.000 22.57152 356 PHE B O 1
ATOM 6162 N N . ALA B 1 357 ? 44.45851 -27.06469 -1.36259 1.000 20.04835 357 ALA B N 1
ATOM 6163 C CA . ALA B 1 357 ? 43.92679 -26.62617 -2.64827 1.000 23.34877 357 ALA B CA 1
ATOM 6164 C C . ALA B 1 357 ? 42.81744 -27.54046 -3.15333 1.000 24.74576 357 ALA B C 1
ATOM 6165 O O . ALA B 1 357 ? 42.03335 -27.12656 -4.00812 1.000 23.55339 357 ALA B O 1
ATOM 6167 N N . GLU B 1 358 ? 42.72612 -28.76983 -2.63305 1.000 24.38877 358 GLU B N 1
ATOM 6168 C CA . GLU B 1 358 ? 41.60418 -29.64203 -2.96703 1.000 24.95117 358 GLU B CA 1
ATOM 6169 C C . GLU B 1 358 ? 40.26051 -28.98548 -2.65469 1.000 28.50412 358 GLU B C 1
ATOM 6170 O O . GLU B 1 358 ? 39.27986 -29.19959 -3.38155 1.000 25.97651 358 GLU B O 1
ATOM 6176 N N . THR B 1 359 ? 40.19710 -28.15413 -1.59830 1.000 23.87454 359 THR B N 1
ATOM 6177 C CA . THR B 1 359 ? 38.93497 -27.57934 -1.13930 1.000 22.39771 359 THR B CA 1
ATOM 6178 C C . THR B 1 359 ? 38.91872 -26.05618 -1.05210 1.000 23.47111 359 THR B C 1
ATOM 6179 O O . THR B 1 359 ? 37.83368 -25.48568 -0.89997 1.000 25.19404 359 THR B O 1
ATOM 6183 N N . LEU B 1 360 ? 40.07514 -25.38281 -1.13639 1.000 25.44781 360 LEU B N 1
ATOM 6184 C CA . LEU B 1 360 ? 40.11545 -23.93009 -0.94638 1.000 24.48961 360 LEU B CA 1
ATOM 6185 C C . LEU B 1 360 ? 39.18893 -23.20329 -1.91043 1.000 23.09152 360 LEU B C 1
ATOM 6186 O O . LEU B 1 360 ? 38.31962 -22.42989 -1.48566 1.000 22.66409 360 LEU B O 1
ATOM 6191 N N . GLY B 1 361 ? 39.32108 -23.48174 -3.21200 1.000 23.25751 361 GLY B N 1
ATOM 6192 C CA . GLY B 1 361 ? 38.53801 -22.75440 -4.19873 1.000 22.35370 361 GLY B CA 1
ATOM 6193 C C . GLY B 1 361 ? 37.04213 -22.89894 -3.99166 1.000 24.58234 361 GLY B C 1
ATOM 6194 O O . GLY B 1 361 ? 36.29906 -21.91811 -4.07018 1.000 23.61339 361 GLY B O 1
ATOM 6195 N N . GLN B 1 362 ? 36.58180 -24.12177 -3.71448 1.000 22.44519 362 GLN B N 1
ATOM 6196 C CA . GLN B 1 362 ? 35.15427 -24.35136 -3.46624 1.000 27.47301 362 GLN B CA 1
ATOM 6197 C C . GLN B 1 362 ? 34.70361 -23.70178 -2.16570 1.000 21.74433 362 GLN B C 1
ATOM 6198 O O . GLN B 1 362 ? 33.58788 -23.17059 -2.08315 1.000 24.49771 362 GLN B O 1
ATOM 6204 N N . GLY B 1 363 ? 35.52667 -23.79135 -1.12087 1.000 22.17191 363 GLY B N 1
ATOM 6205 C CA . GLY B 1 363 ? 35.19919 -23.10438 0.11452 1.000 20.32181 363 GLY B CA 1
ATOM 6206 C C . GLY B 1 363 ? 35.13648 -21.59827 -0.06765 1.000 24.31406 363 GLY B C 1
ATOM 6207 O O . GLY B 1 363 ? 34.26170 -20.93052 0.49173 1.000 23.86164 363 GLY B O 1
ATOM 6208 N N . MET B 1 364 ? 36.06223 -21.03886 -0.85177 1.000 24.26538 364 MET B N 1
ATOM 6209 C CA . MET B 1 364 ? 36.03063 -19.59572 -1.07921 1.000 22.30985 364 MET B CA 1
ATOM 6210 C C . MET B 1 364 ? 34.79198 -19.16396 -1.86045 1.000 26.92842 364 MET B C 1
ATOM 6211 O O . MET B 1 364 ? 34.25436 -18.08125 -1.59933 1.000 27.13020 364 MET B O 1
ATOM 6216 N N . LYS B 1 365 ? 34.31645 -19.99363 -2.80135 1.000 28.08416 365 LYS B N 1
ATOM 6217 C CA . LYS B 1 365 ? 33.07659 -19.67835 -3.50792 1.000 26.18846 365 LYS B CA 1
ATOM 6218 C C . LYS B 1 365 ? 31.90292 -19.60745 -2.54102 1.000 29.41429 365 LYS B C 1
ATOM 6219 O O . LYS B 1 365 ? 31.07736 -18.68692 -2.61525 1.000 25.11607 365 LYS B O 1
ATOM 6225 N N . ILE B 1 366 ? 31.80342 -20.58830 -1.63551 1.000 22.58409 366 ILE B N 1
ATOM 6226 C CA . ILE B 1 366 ? 30.76268 -20.56803 -0.60443 1.000 25.06962 366 ILE B CA 1
ATOM 6227 C C . ILE B 1 366 ? 30.84694 -19.28776 0.22079 1.000 29.41013 366 ILE B C 1
ATOM 6228 O O . ILE B 1 366 ? 29.84004 -18.60455 0.45270 1.000 28.63418 366 ILE B O 1
ATOM 6233 N N . LEU B 1 367 ? 32.04974 -18.94738 0.68152 1.000 26.53265 367 LEU B N 1
ATOM 6234 C CA . LEU B 1 367 ? 32.22055 -17.75029 1.49999 1.000 27.57847 367 LEU B CA 1
ATOM 6235 C C . LEU B 1 367 ? 31.81993 -16.50399 0.72794 1.000 26.42321 367 LEU B C 1
ATOM 6236 O O . LEU B 1 367 ? 31.12828 -15.62374 1.25244 1.000 28.70431 367 LEU B O 1
ATOM 6241 N N . GLU B 1 368 ? 32.27355 -16.40088 -0.51955 1.000 28.51625 368 GLU B N 1
ATOM 6242 C CA . GLU B 1 368 ? 31.94932 -15.23072 -1.32612 1.000 29.61517 368 GLU B CA 1
ATOM 6243 C C . GLU B 1 368 ? 30.44811 -15.13618 -1.55784 1.000 29.77264 368 GLU B C 1
ATOM 6244 O O . GLU B 1 368 ? 29.87758 -14.03719 -1.54206 1.000 27.70259 368 GLU B O 1
ATOM 6250 N N . ASN B 1 369 ? 29.78804 -16.28371 -1.75618 1.000 30.10492 369 ASN B N 1
ATOM 6251 C CA . ASN B 1 369 ? 28.33442 -16.29721 -1.89741 1.000 28.41300 369 ASN B CA 1
ATOM 6252 C C . ASN B 1 369 ? 27.66110 -15.87924 -0.59967 1.000 33.20769 369 ASN B C 1
ATOM 6253 O O . ASN B 1 369 ? 26.65591 -15.15301 -0.61178 1.000 32.80240 369 ASN B O 1
ATOM 6258 N N . CYS B 1 370 ? 28.17398 -16.36515 0.52832 1.000 28.33363 370 CYS B N 1
ATOM 6259 C CA . CYS B 1 370 ? 27.60679 -15.99163 1.81529 1.000 27.52234 370 CYS B CA 1
ATOM 6260 C C . CYS B 1 370 ? 27.67541 -14.48695 2.03701 1.000 34.54221 370 CYS B C 1
ATOM 6261 O O . CYS B 1 370 ? 26.68792 -13.86406 2.45499 1.000 35.41851 370 CYS B O 1
ATOM 6264 N N . VAL B 1 371 ? 28.83587 -13.87910 1.75600 1.000 31.24683 371 VAL B N 1
ATOM 6265 C CA . VAL B 1 371 ? 28.98085 -12.43292 1.93888 1.000 29.09814 371 VAL B CA 1
ATOM 6266 C C . VAL B 1 371 ? 28.03679 -11.67796 1.00914 1.000 34.28791 371 VAL B C 1
ATOM 6267 O O . VAL B 1 371 ? 27.46135 -10.64360 1.38218 1.000 31.04944 371 VAL B O 1
ATOM 6271 N N . ALA B 1 372 ? 27.86839 -12.17700 -0.21844 1.000 31.96319 372 ALA B N 1
ATOM 6272 C CA . ALA B 1 372 ? 26.99940 -11.49978 -1.17967 1.000 35.93972 372 ALA B CA 1
ATOM 6273 C C . ALA B 1 372 ? 25.54261 -11.51688 -0.72885 1.000 32.49567 372 ALA B C 1
ATOM 6274 O O . ALA B 1 372 ? 24.81270 -10.55129 -0.97046 1.000 38.64471 372 ALA B O 1
ATOM 6276 N N . LYS B 1 373 ? 25.10282 -12.58320 -0.06162 1.000 31.95707 373 LYS B N 1
ATOM 6277 C CA . LYS B 1 373 ? 23.70977 -12.72104 0.33698 1.000 32.44704 373 LYS B CA 1
ATOM 6278 C C . LYS B 1 373 ? 23.45411 -12.30784 1.77610 1.000 38.33638 373 LYS B C 1
ATOM 6279 O O . LYS B 1 373 ? 22.30379 -12.34751 2.21862 1.000 38.57792 373 LYS B O 1
ATOM 6285 N N . LEU B 1 374 ? 24.48557 -11.90025 2.51234 1.000 35.09770 374 LEU B N 1
ATOM 6286 C CA . LEU B 1 374 ? 24.37545 -11.74023 3.95853 1.000 36.56212 374 LEU B CA 1
ATOM 6287 C C . LEU B 1 374 ? 23.62750 -10.45628 4.29840 1.000 39.33600 374 LEU B C 1
ATOM 6288 O O . LEU B 1 374 ? 23.91750 -9.39561 3.73832 1.000 38.99689 374 LEU B O 1
ATOM 6293 N N . ASP B 1 375 ? 22.69211 -10.54469 5.24381 1.000 37.93611 375 ASP B N 1
ATOM 6294 C CA . ASP B 1 375 ? 21.95807 -9.36749 5.69989 1.000 43.80003 375 ASP B CA 1
ATOM 6295 C C . ASP B 1 375 ? 22.67980 -8.58816 6.79391 1.000 43.20354 375 ASP B C 1
ATOM 6296 O O . ASP B 1 375 ? 22.71729 -7.35100 6.75614 1.000 43.80389 375 ASP B O 1
ATOM 6301 N N . GLY B 1 376 ? 23.24506 -9.28208 7.77012 1.000 35.71571 376 GLY B N 1
ATOM 6302 C CA . GLY B 1 376 ? 23.95044 -8.66545 8.86296 1.000 34.54322 376 GLY B CA 1
ATOM 6303 C C . GLY B 1 376 ? 25.44937 -8.64509 8.64382 1.000 31.81522 376 GLY B C 1
ATOM 6304 O O . GLY B 1 376 ? 25.95052 -8.66688 7.51500 1.000 28.93333 376 GLY B O 1
ATOM 6305 N N . HIS B 1 377 ? 26.17828 -8.58922 9.75009 1.000 31.74685 377 HIS B N 1
ATOM 6306 C CA . HIS B 1 377 ? 27.62239 -8.47078 9.71947 1.000 30.32965 377 HIS B CA 1
ATOM 6307 C C . HIS B 1 377 ? 28.30100 -9.72289 10.25127 1.000 24.99823 377 HIS B C 1
ATOM 6308 O O . HIS B 1 377 ? 29.51942 -9.71462 10.44311 1.000 25.92166 377 HIS B O 1
ATOM 6315 N N . VAL B 1 378 ? 27.55179 -10.80508 10.46745 1.000 25.00644 378 VAL B N 1
ATOM 6316 C CA . VAL B 1 378 ? 28.08320 -12.01370 11.09952 1.000 24.44903 378 VAL B CA 1
ATOM 6317 C C . VAL B 1 378 ? 27.90848 -13.19194 10.14927 1.000 25.49784 378 VAL B C 1
ATOM 6318 O O . VAL B 1 378 ? 26.77800 -13.56539 9.81312 1.000 23.40702 378 VAL B O 1
ATOM 6322 N N . ILE B 1 379 ? 29.01274 -13.81686 9.77782 1.000 22.28374 379 ILE B N 1
ATOM 6323 C CA . ILE B 1 379 ? 28.91515 -15.07857 9.04183 1.000 23.91125 379 ILE B CA 1
ATOM 6324 C C . ILE B 1 379 ? 28.33637 -16.13187 9.97642 1.000 21.89937 379 ILE B C 1
ATOM 6325 O O . ILE B 1 379 ? 28.83654 -16.29003 11.10898 1.000 22.52057 379 ILE B O 1
ATOM 6330 N N . PRO B 1 380 ? 27.27099 -16.83247 9.58220 1.000 22.28153 380 PRO B N 1
ATOM 6331 C CA . PRO B 1 380 ? 26.58189 -17.72691 10.52343 1.000 23.00778 380 PRO B CA 1
ATOM 6332 C C . PRO B 1 380 ? 27.38172 -18.96955 10.87981 1.000 24.48081 380 PRO B C 1
ATOM 6333 O O . PRO B 1 380 ? 28.23696 -19.45490 10.12685 1.000 21.66409 380 PRO B O 1
ATOM 6337 N N . GLY B 1 381 ? 27.03672 -19.50863 12.05711 1.000 22.22332 381 GLY B N 1
ATOM 6338 C CA . GLY B 1 381 ? 27.77824 -20.61600 12.61156 1.000 22.72290 381 GLY B CA 1
ATOM 6339 C C . GLY B 1 381 ? 27.70100 -21.86836 11.76016 1.000 25.55826 381 GLY B C 1
ATOM 6340 O O . GLY B 1 381 ? 28.66696 -22.62506 11.69330 1.000 24.50941 381 GLY B O 1
ATOM 6341 N N . ASP B 1 382 ? 26.56601 -22.09527 11.08497 1.000 26.52196 382 ASP B N 1
ATOM 6342 C CA . ASP B 1 382 ? 26.47157 -23.28334 10.23992 1.000 26.01125 382 ASP B CA 1
ATOM 6343 C C . ASP B 1 382 ? 27.36766 -23.15683 9.01065 1.000 24.99316 382 ASP B C 1
ATOM 6344 O O . ASP B 1 382 ? 27.92132 -24.16044 8.55439 1.000 26.57811 382 ASP B O 1
ATOM 6349 N N . VAL B 1 383 ? 27.53109 -21.94128 8.46599 1.000 22.50114 383 VAL B N 1
ATOM 6350 C CA . VAL B 1 383 ? 28.46940 -21.73061 7.35902 1.000 22.18796 383 VAL B CA 1
ATOM 6351 C C . VAL B 1 383 ? 29.90789 -21.92367 7.82924 1.000 22.67973 383 VAL B C 1
ATOM 6352 O O . VAL B 1 383 ? 30.70052 -22.59400 7.16425 1.000 22.66981 383 VAL B O 1
ATOM 6356 N N . VAL B 1 384 ? 30.26529 -21.35052 8.98611 1.000 20.91440 384 VAL B N 1
ATOM 6357 C CA . VAL B 1 384 ? 31.60403 -21.56291 9.54363 1.000 19.15156 384 VAL B CA 1
ATOM 6358 C C . VAL B 1 384 ? 31.85755 -23.05301 9.74556 1.000 22.00570 384 VAL B C 1
ATOM 6359 O O . VAL B 1 384 ? 32.92231 -23.57575 9.40044 1.000 21.51601 384 VAL B O 1
ATOM 6363 N N . PHE B 1 385 ? 30.88307 -23.75996 10.32184 1.000 18.59211 385 PHE B N 1
ATOM 6364 C CA . PHE B 1 385 ? 31.08444 -25.18704 10.56115 1.000 22.98314 385 PHE B CA 1
ATOM 6365 C C . PHE B 1 385 ? 31.21734 -25.95502 9.24953 1.000 18.51648 385 PHE B C 1
ATOM 6366 O O . PHE B 1 385 ? 32.06608 -26.84535 9.13414 1.000 23.15013 385 PHE B O 1
ATOM 6374 N N . LEU B 1 386 ? 30.40719 -25.61205 8.24727 1.000 19.08608 386 LEU B N 1
ATOM 6375 C CA . LEU B 1 386 ? 30.52210 -26.27998 6.95375 1.000 23.54406 386 LEU B CA 1
ATOM 6376 C C . LEU B 1 386 ? 31.92441 -26.13282 6.37936 1.000 24.29417 386 LEU B C 1
ATOM 6377 O O . LEU B 1 386 ? 32.51679 -27.10491 5.89078 1.000 22.12864 386 LEU B O 1
ATOM 6382 N N . LEU B 1 387 ? 32.45227 -24.90712 6.39320 1.000 23.29802 387 LEU B N 1
ATOM 6383 C CA . LEU B 1 387 ? 33.78784 -24.65468 5.86468 1.000 19.66710 387 LEU B CA 1
ATOM 6384 C C . LEU B 1 387 ? 34.84953 -25.42269 6.64574 1.000 22.87074 387 LEU B C 1
ATOM 6385 O O . LEU B 1 387 ? 35.83760 -25.91896 6.07288 1.000 22.80201 387 LEU B O 1
ATOM 6390 N N . TYR B 1 388 ? 34.65869 -25.53524 7.95524 1.000 20.74421 388 TYR B N 1
ATOM 6391 C CA . TYR B 1 388 ? 35.58410 -26.28474 8.79951 1.000 20.11790 388 TYR B CA 1
ATOM 6392 C C . TYR B 1 388 ? 35.46951 -27.78082 8.52868 1.000 24.66175 388 TYR B C 1
ATOM 6393 O O . TYR B 1 388 ? 36.47051 -28.47507 8.29500 1.000 25.80883 388 TYR B O 1
ATOM 6402 N N . ASP B 1 389 ? 34.25287 -28.29454 8.58702 1.000 20.81827 389 ASP B N 1
ATOM 6403 C CA . ASP B 1 389 ? 34.05586 -29.74123 8.58260 1.000 24.25655 389 ASP B CA 1
ATOM 6404 C C . ASP B 1 389 ? 34.21621 -30.32979 7.18179 1.000 24.97404 389 ASP B C 1
ATOM 6405 O O . ASP B 1 389 ? 34.87846 -31.35732 7.00963 1.000 27.98700 389 ASP B O 1
ATOM 6410 N N . THR B 1 390 ? 33.68428 -29.66787 6.15735 1.000 23.95198 390 THR B N 1
ATOM 6411 C CA . THR B 1 390 ? 33.79061 -30.21409 4.81205 1.000 26.07024 390 THR B CA 1
ATOM 6412 C C . THR B 1 390 ? 34.98805 -29.67368 4.03835 1.000 28.05702 390 THR B C 1
ATOM 6413 O O . THR B 1 390 ? 35.60467 -30.42930 3.27782 1.000 27.32619 390 THR B O 1
ATOM 6417 N N . TYR B 1 391 ? 35.38657 -28.41514 4.24697 1.000 24.13298 391 TYR B N 1
ATOM 6418 C CA . TYR B 1 391 ? 36.38317 -27.80178 3.37846 1.000 21.46035 391 TYR B CA 1
ATOM 6419 C C . TYR B 1 391 ? 37.73858 -27.57683 4.04831 1.000 23.66803 391 TYR B C 1
ATOM 6420 O O . TYR B 1 391 ? 38.65390 -27.05305 3.39880 1.000 26.39185 391 TYR B O 1
ATOM 6429 N N . GLY B 1 392 ? 37.91107 -27.98947 5.30079 1.000 24.38179 392 GLY B N 1
ATOM 6430 C CA . GLY B 1 392 ? 39.20225 -27.87751 5.96663 1.000 23.87751 392 GLY B CA 1
ATOM 6431 C C . GLY B 1 392 ? 39.62931 -26.46444 6.32653 1.000 25.20075 392 GLY B C 1
ATOM 6432 O O . GLY B 1 392 ? 40.84019 -26.19553 6.44037 1.000 24.43322 392 GLY B O 1
ATOM 6433 N N . PHE B 1 393 ? 38.66891 -25.55569 6.51665 1.000 21.56332 393 PHE B N 1
ATOM 6434 C CA . PHE B 1 393 ? 38.94848 -24.16017 6.85756 1.000 22.18668 393 PHE B CA 1
ATOM 6435 C C . PHE B 1 393 ? 39.01435 -24.03495 8.37370 1.000 22.84716 393 PHE B C 1
ATOM 6436 O O . PHE B 1 393 ? 37.97462 -24.16749 9.02910 1.000 22.90586 393 PHE B O 1
ATOM 6444 N N . PRO B 1 394 ? 40.17176 -23.75573 8.98070 1.000 23.47792 394 PRO B N 1
ATOM 6445 C CA . PRO B 1 394 ? 40.14914 -23.44114 10.41722 1.000 21.39497 394 PRO B CA 1
ATOM 6446 C C . PRO B 1 394 ? 39.29915 -22.20573 10.68594 1.000 21.82393 394 PRO B C 1
ATOM 6447 O O . PRO B 1 394 ? 39.20631 -21.28945 9.85475 1.000 17.63382 394 PRO B O 1
ATOM 6451 N N . VAL B 1 395 ? 38.63542 -22.20674 11.85350 1.000 21.46962 395 VAL B N 1
ATOM 6452 C CA . VAL B 1 395 ? 37.71000 -21.11913 12.18121 1.000 20.88488 395 VAL B CA 1
ATOM 6453 C C . VAL B 1 395 ? 38.41637 -19.77868 12.07845 1.000 22.92409 395 VAL B C 1
ATOM 6454 O O . VAL B 1 395 ? 37.87642 -18.80325 11.52855 1.000 19.64292 395 VAL B O 1
ATOM 6458 N N . ASP B 1 396 ? 39.65424 -19.71567 12.56817 1.000 22.92405 396 ASP B N 1
ATOM 6459 C CA . ASP B 1 396 ? 40.36888 -18.44427 12.53308 1.000 18.51821 396 ASP B CA 1
ATOM 6460 C C . ASP B 1 396 ? 40.74408 -18.03701 11.11174 1.000 19.89691 396 ASP B C 1
ATOM 6461 O O . ASP B 1 396 ? 40.90755 -16.83904 10.84507 1.000 17.61834 396 ASP B O 1
ATOM 6466 N N . LEU B 1 397 ? 40.85672 -18.99035 10.17892 1.000 18.11416 397 LEU B N 1
ATOM 6467 C CA . LEU B 1 397 ? 41.05757 -18.61878 8.77633 1.000 18.40470 397 LEU B CA 1
ATOM 6468 C C . LEU B 1 397 ? 39.79609 -17.97156 8.21295 1.000 20.32997 397 LEU B C 1
ATOM 6469 O O . LEU B 1 397 ? 39.86210 -16.93267 7.54111 1.000 17.71132 397 LEU B O 1
ATOM 6474 N N . THR B 1 398 ? 38.63426 -18.59097 8.46450 1.000 18.72187 398 THR B N 1
ATOM 6475 C CA . THR B 1 398 ? 37.37230 -17.98035 8.05415 1.000 20.19272 398 THR B CA 1
ATOM 6476 C C . THR B 1 398 ? 37.20261 -16.61184 8.68832 1.000 22.98840 398 THR B C 1
ATOM 6477 O O . THR B 1 398 ? 36.80424 -15.64762 8.01542 1.000 18.36128 398 THR B O 1
ATOM 6481 N N . ALA B 1 399 ? 37.54597 -16.49540 9.97139 1.000 21.23465 399 ALA B N 1
ATOM 6482 C CA . ALA B 1 399 ? 37.42079 -15.20688 10.64695 1.000 20.64412 399 ALA B CA 1
ATOM 6483 C C . ALA B 1 399 ? 38.37412 -14.17185 10.07035 1.000 20.94530 399 ALA B C 1
ATOM 6484 O O . ALA B 1 399 ? 38.04955 -12.98233 10.06007 1.000 21.78693 399 ALA B O 1
ATOM 6486 N N . ASP B 1 400 ? 39.54503 -14.59865 9.58320 1.000 19.94823 400 ASP B N 1
ATOM 6487 C CA . ASP B 1 400 ? 40.48138 -13.66877 8.96194 1.000 22.70850 400 ASP B CA 1
ATOM 6488 C C . ASP B 1 400 ? 39.93026 -13.12811 7.65147 1.000 22.72345 400 ASP B C 1
ATOM 6489 O O . ASP B 1 400 ? 40.00639 -11.92029 7.39001 1.000 21.44172 400 ASP B O 1
ATOM 6494 N N . PHE B 1 401 ? 39.36926 -14.00869 6.81092 1.000 19.04531 401 PHE B N 1
ATOM 6495 C CA . PHE B 1 401 ? 38.62683 -13.52502 5.64779 1.000 21.39347 401 PHE B CA 1
ATOM 6496 C C . PHE B 1 401 ? 37.52521 -12.55387 6.05193 1.000 23.27311 401 PHE B C 1
ATOM 6497 O O . PHE B 1 401 ? 37.37175 -11.48247 5.44689 1.000 22.89574 401 PHE B O 1
ATOM 6505 N N . ALA B 1 402 ? 36.72114 -12.92461 7.05616 1.000 19.42433 402 ALA B N 1
ATOM 6506 C CA . ALA B 1 402 ? 35.56782 -12.09332 7.42470 1.000 21.36031 402 ALA B CA 1
ATOM 6507 C C . ALA B 1 402 ? 36.00356 -10.68062 7.80562 1.000 23.22681 402 ALA B C 1
ATOM 6508 O O . ALA B 1 402 ? 35.41495 -9.68269 7.35945 1.000 22.36326 402 ALA B O 1
ATOM 6510 N N . ARG B 1 403 ? 37.05481 -10.57642 8.60854 1.000 18.98636 403 ARG B N 1
ATOM 6511 C CA . ARG B 1 403 ? 37.49737 -9.26627 9.07420 1.000 22.03376 403 ARG B CA 1
ATOM 6512 C C . ARG B 1 403 ? 37.95566 -8.36574 7.92463 1.000 24.93843 403 ARG B C 1
ATOM 6513 O O . ARG B 1 403 ? 37.80769 -7.14136 8.00922 1.000 22.55979 403 ARG B O 1
ATOM 6521 N N . GLU B 1 404 ? 38.46318 -8.94422 6.82563 1.000 23.62163 404 GLU B N 1
ATOM 6522 C CA . GLU B 1 404 ? 38.80534 -8.15085 5.64612 1.000 24.08088 404 GLU B CA 1
ATOM 6523 C C . GLU B 1 404 ? 37.59493 -7.49499 5.01574 1.000 27.44867 404 GLU B C 1
ATOM 6524 O O . GLU B 1 404 ? 37.75388 -6.58297 4.19357 1.000 28.99273 404 GLU B O 1
ATOM 6530 N N . HIS B 1 405 ? 36.39451 -7.97302 5.33445 1.000 26.65160 405 HIS B N 1
ATOM 6531 C CA . HIS B 1 405 ? 35.16339 -7.43197 4.78293 1.000 25.91709 405 HIS B CA 1
ATOM 6532 C C . HIS B 1 405 ? 34.32658 -6.74621 5.85081 1.000 26.02683 405 HIS B C 1
ATOM 6533 O O . HIS B 1 405 ? 33.13154 -6.50182 5.64458 1.000 26.94587 405 HIS B O 1
ATOM 6540 N N . ASN B 1 406 ? 34.95988 -6.39233 6.97366 1.000 23.98883 406 ASN B N 1
ATOM 6541 C CA . ASN B 1 406 ? 34.28355 -5.78106 8.11350 1.000 25.05872 406 ASN B CA 1
ATOM 6542 C C . ASN B 1 406 ? 33.15226 -6.67252 8.61540 1.000 26.41141 406 ASN B C 1
ATOM 6543 O O . ASN B 1 406 ? 32.06686 -6.21265 8.95306 1.000 24.90132 406 ASN B O 1
ATOM 6548 N N . LEU B 1 407 ? 33.41892 -7.97562 8.66792 1.000 21.47485 407 LEU B N 1
ATOM 6549 C CA . LEU B 1 407 ? 32.46301 -8.95445 9.13368 1.000 22.64257 407 LEU B CA 1
ATOM 6550 C C . LEU B 1 407 ? 33.09057 -9.74863 10.26514 1.000 21.66759 407 LEU B C 1
ATOM 6551 O O . LEU B 1 407 ? 34.31344 -9.82297 10.39024 1.000 20.70843 407 LEU B O 1
ATOM 6556 N N . SER B 1 408 ? 32.24430 -10.36786 11.06665 1.000 21.69715 408 SER B N 1
ATOM 6557 C CA . SER B 1 408 ? 32.69113 -11.27520 12.10687 1.000 23.31919 408 SER B CA 1
ATOM 6558 C C . SER B 1 408 ? 32.11571 -12.65607 11.80586 1.000 22.44150 408 SER B C 1
ATOM 6559 O O . SER B 1 408 ? 31.36207 -12.83581 10.84435 1.000 27.71606 408 SER B O 1
ATOM 6562 N N . VAL B 1 409 ? 32.49125 -13.65144 12.60816 1.000 22.96563 409 VAL B N 1
ATOM 6563 C CA . VAL B 1 409 ? 31.94190 -14.99739 12.46803 1.000 20.88460 409 VAL B CA 1
ATOM 6564 C C . VAL B 1 409 ? 31.27768 -15.35860 13.78861 1.000 23.33142 409 VAL B C 1
ATOM 6565 O O . VAL B 1 409 ? 31.68606 -14.89737 14.85602 1.000 21.14413 409 VAL B O 1
ATOM 6569 N N . ASP B 1 410 ? 30.24230 -16.18586 13.71743 1.000 20.59780 410 ASP B N 1
ATOM 6570 C CA . ASP B 1 410 ? 29.52140 -16.58418 14.92327 1.000 20.38264 410 ASP B CA 1
ATOM 6571 C C . ASP B 1 410 ? 30.26167 -17.75624 15.58232 1.000 21.35493 410 ASP B C 1
ATOM 6572 O O . ASP B 1 410 ? 29.96130 -18.92765 15.32959 1.000 19.21931 410 ASP B O 1
ATOM 6577 N N . HIS B 1 411 ? 31.22833 -17.42899 16.46117 1.000 20.30324 411 HIS B N 1
ATOM 6578 C CA . HIS B 1 411 ? 32.02209 -18.44880 17.15188 1.000 20.86144 411 HIS B CA 1
ATOM 6579 C C . HIS B 1 411 ? 31.15693 -19.33837 18.04037 1.000 24.43942 411 HIS B C 1
ATOM 6580 O O . HIS B 1 411 ? 31.39393 -20.55064 18.12993 1.000 22.80726 411 HIS B O 1
ATOM 6587 N N . ALA B 1 412 ? 30.19963 -18.75106 18.76631 1.000 20.68480 412 ALA B N 1
ATOM 6588 C CA . ALA B 1 412 ? 29.33421 -19.57430 19.61378 1.000 28.54696 412 ALA B CA 1
ATOM 6589 C C . ALA B 1 412 ? 28.49048 -20.53360 18.77406 1.000 23.58323 412 ALA B C 1
ATOM 6590 O O . ALA B 1 412 ? 28.36686 -21.72366 19.09657 1.000 25.38815 412 ALA B O 1
ATOM 6592 N N . GLY B 1 413 ? 27.91123 -20.03224 17.68865 1.000 21.76418 413 GLY B N 1
ATOM 6593 C CA . GLY B 1 413 ? 27.14628 -20.89582 16.80556 1.000 24.33509 413 GLY B CA 1
ATOM 6594 C C . GLY B 1 413 ? 27.99119 -22.00110 16.20606 1.000 27.08896 413 GLY B C 1
ATOM 6595 O O . GLY B 1 413 ? 27.51457 -23.12198 16.01048 1.000 29.42081 413 GLY B O 1
ATOM 6596 N N . PHE B 1 414 ? 29.25256 -21.69993 15.88939 1.000 26.57123 414 PHE B N 1
ATOM 6597 C CA . PHE B 1 414 ? 30.13515 -22.75234 15.39313 1.000 23.93044 414 PHE B CA 1
ATOM 6598 C C . PHE B 1 414 ? 30.35178 -23.80649 16.46850 1.000 29.82592 414 PHE B C 1
ATOM 6599 O O . PHE B 1 414 ? 30.33755 -25.01132 16.18598 1.000 26.23286 414 PHE B O 1
ATOM 6607 N N . GLU B 1 415 ? 30.55700 -23.36990 17.71234 1.000 26.71007 415 GLU B N 1
ATOM 6608 C CA . GLU B 1 415 ? 30.75952 -24.33018 18.79593 1.000 31.09843 415 GLU B CA 1
ATOM 6609 C C . GLU B 1 415 ? 29.51881 -25.18083 19.03284 1.000 30.10437 415 GLU B C 1
ATOM 6610 O O . GLU B 1 415 ? 29.63794 -26.37148 19.34822 1.000 32.10671 415 GLU B O 1
ATOM 6616 N N . VAL B 1 416 ? 28.32508 -24.60601 18.84469 1.000 24.68212 416 VAL B N 1
ATOM 6617 C CA . VAL B 1 416 ? 27.09511 -25.38395 18.95456 1.000 26.54187 416 VAL B CA 1
ATOM 6618 C C . VAL B 1 416 ? 27.04086 -26.45995 17.87329 1.000 30.24155 416 VAL B C 1
ATOM 6619 O O . VAL B 1 416 ? 26.56582 -27.57785 18.11323 1.000 30.36311 416 VAL B O 1
ATOM 6623 N N . GLU B 1 417 ? 27.46962 -26.12064 16.65151 1.000 27.00384 417 GLU B N 1
ATOM 6624 C CA . GLU B 1 417 ? 27.51076 -27.10805 15.57123 1.000 26.71798 417 GLU B CA 1
ATOM 6625 C C . GLU B 1 417 ? 28.51808 -28.21532 15.86630 1.000 30.92736 417 GLU B C 1
ATOM 6626 O O . GLU B 1 417 ? 28.24740 -29.39146 15.60753 1.000 32.16812 417 GLU B O 1
ATOM 6632 N N . MET B 1 418 ? 29.68578 -27.85774 16.40850 1.000 28.69389 418 MET B N 1
ATOM 6633 C CA . MET B 1 418 ? 30.66711 -28.86572 16.79108 1.000 31.08815 418 MET B CA 1
ATOM 6634 C C . MET B 1 418 ? 30.08704 -29.83372 17.81347 1.000 39.00183 418 MET B C 1
ATOM 6635 O O . MET B 1 418 ? 30.26936 -31.05146 17.69782 1.000 37.76068 418 MET B O 1
ATOM 6640 N N . SER B 1 419 ? 29.38237 -29.30720 18.82267 1.000 36.17500 419 SER B N 1
ATOM 6641 C CA . SER B 1 419 ? 28.77071 -30.16842 19.83264 1.000 36.23445 419 SER B CA 1
ATOM 6642 C C . SER B 1 419 ? 27.73020 -31.08323 19.21366 1.000 38.91036 419 SER B C 1
ATOM 6643 O O . SER B 1 419 ? 27.64307 -32.26596 19.56287 1.000 42.74883 419 SER B O 1
ATOM 6646 N N . ALA B 1 420 ? 26.91755 -30.54211 18.30660 1.000 34.72344 420 ALA B N 1
ATOM 6647 C CA . ALA B 1 420 ? 25.94929 -31.35798 17.59233 1.000 38.39160 420 ALA B CA 1
ATOM 6648 C C . ALA B 1 420 ? 26.64007 -32.43622 16.75974 1.000 46.19969 420 ALA B C 1
ATOM 6649 O O . ALA B 1 420 ? 26.10729 -33.53975 16.60271 1.000 40.91590 420 ALA B O 1
ATOM 6651 N N . GLN B 1 421 ? 27.81574 -32.12678 16.19489 1.000 39.58331 421 GLN B N 1
ATOM 6652 C CA . GLN B 1 421 ? 28.53248 -33.12264 15.40114 1.000 45.30719 421 GLN B CA 1
ATOM 6653 C C . GLN B 1 421 ? 29.11157 -34.23433 16.27272 1.000 50.06288 421 GLN B C 1
ATOM 6654 O O . GLN B 1 421 ? 29.04741 -35.41061 15.89931 1.000 52.48007 421 GLN B O 1
ATOM 6660 N N . ARG B 1 422 ? 29.71987 -33.88128 17.41233 1.000 46.92176 422 ARG B N 1
ATOM 6661 C CA . ARG B 1 422 ? 30.25456 -34.90128 18.31491 1.000 53.19521 422 ARG B CA 1
ATOM 6662 C C . ARG B 1 422 ? 29.18903 -35.91984 18.69452 1.000 57.29350 422 ARG B C 1
ATOM 6663 O O . ARG B 1 422 ? 29.47701 -37.11759 18.81600 1.000 61.91737 422 ARG B O 1
ATOM 6671 N N . ASP B 1 423 ? 27.94847 -35.46399 18.88349 1.000 55.58805 423 ASP B N 1
ATOM 6672 C CA . ASP B 1 423 ? 26.87324 -36.39697 19.19052 1.000 57.22180 423 ASP B CA 1
ATOM 6673 C C . ASP B 1 423 ? 26.60809 -37.32701 18.01408 1.000 58.32818 423 ASP B C 1
ATOM 6674 O O . ASP B 1 423 ? 26.41946 -38.53383 18.20580 1.000 61.95465 423 ASP B O 1
ATOM 6679 N N . ARG B 1 424 ? 26.63140 -36.78650 16.78487 1.000 57.33376 424 ARG B N 1
ATOM 6680 C CA . ARG B 1 424 ? 26.40630 -37.58398 15.57724 1.000 59.13764 424 ARG B CA 1
ATOM 6681 C C . ARG B 1 424 ? 27.59292 -38.47123 15.20614 1.000 59.60337 424 ARG B C 1
ATOM 6682 O O . ARG B 1 424 ? 27.40729 -39.46676 14.49651 1.000 56.92374 424 ARG B O 1
ATOM 6690 N N . ALA B 1 425 ? 28.80024 -38.12405 15.64314 1.000 60.12490 425 ALA B N 1
ATOM 6691 C CA . ALA B 1 425 ? 29.99261 -38.90100 15.32176 1.000 59.51453 425 ALA B CA 1
ATOM 6692 C C . ALA B 1 425 ? 30.32675 -39.87308 16.44546 1.000 64.75425 425 ALA B C 1
ATOM 6693 O O . ALA B 1 425 ? 30.95777 -39.49428 17.43344 1.000 68.65581 425 ALA B O 1
#

Foldseek 3Di:
DALVVLQVLLQVLVVVVVAAEDEADAQPQDPDVPDQGAAFSCRVCVCLLQVNDDDPGQKHKYFYWHAQCDDPPHCLLVQLVAQEDFRIFTWTKMKGRLDDFQLCVVVSVCCCVCPVLVHDLVQKAKEWAQVCVVNVCSVCPVVNRDVVRYYHDHCVPFKADPDQWFFIGGKMWMWGAQDDVWDADPPPDPRNPTLRTHTFKMKGKRFWTAHPVGDIDGDPRIMIMMIGTSLCVQCVSVVHSGSCPHPLNVQQLVLLCVLLVHPPSSDSLSSLLSRLLVVLLSCVLSPAAADVDRSNVSSLQSLVLNLVSSVVSVRDDQDSLVSLVSNCVRCCVSPVSSVVCSVVSSVRSSVSSVVLVVQSVVLVVLLVVCVVPPDDAEAAQVNLLCCCVPRVHPSVSSQSVSVVVNHGYDPVRVVVVVVVVVVVD/DALVVLLVVLQVLVVVVQAAEDEADAQPQDPCPPDQGAAASCRVCVCLLQVNDDDPGQKHKYFYKHAACDDPSRCLLCQLPAQADFRIFTWTKMKGRLDDFQLVVVVSVCCCVCPVLNDDLVQKAKEWAQVCVPNVCSVCPVVNGDCVRYYHDHCVPFKDDPDLWFFIGGKMWMWGALDDVWDADPPPDPRNPTLGTGTFKMKGKRFWTAHPVGDIGGDPRIMIMMIGTSLCVQCVSVVHSGSCPHPLNPVQLVLLCVLLVHPPSVRSLSSLLSRLLVVLLSCVLSPAAADVDGNNPSSLQSLVLNLVSSVVSVRDDQDSLVSLVSNCVRCCVVPVSSVVCSVVSSVRSSVSSVVLVVQPVVLVVLLVVCVVPPDDQEAELVNLLCCVVPRVHPSVSSQSVSVVVVHGYDPVRVVVVVVVVVVVD

Sequence (850 aa):
MTSAEIRAAFLEFFRQRGHAVRPSSSLVPGNDPTLLFTNAGMVQFKDVFLGREKVDFNRAATSQRCVRAGGKHNDLENVGYTARHHTFFEMLGNFSFGDYFKRDAINFAWDFLTKEMGIPPAKLWVTVFDEDSEAEAIWLEEVKIDPTRFSRIGAKDNFWAMGDVGPCGPCTEIFYDHGEHVAGGPPGSPDEDGDRYIEIWNLVFMQYERDKDGNLTPLPAPSVDTGMGLERIAAVMQGVHSNYEIDIFQNLVKTAAALAGTTDLSNSSLRVIADHIRSCAFLVADGVLPSNEGRGYVLRRIVRRAIRHGYRLGIQDTFFYKLVAPLAAEMGAAYPELVKAQEQVERVLKKEEERFAETLGQGMKILENCVAKLDGHVIPGDVVFLLYDTYGFPVDLTADFAREHNLSVDHAGFEVEMSAQRDRAMTSAEIRAAFLEFFRQRGHAVRPSSSLVPGNDPTLLFTNAGMVQFKDVFLGREKVDFNRAATSQRCVRAGGKHNDLENVGYTARHHTFFEMLGNFSFGDYFKRDAINFAWDFLTKEMGIPPAKLWVTVFDEDSEAEAIWLEEVKIDPTRFSRIGAKDNFWAMGDVGPCGPCTEIFYDHGEHVAGGPPGSPDEDGDRYIEIWNLVFMQYERDKDGNLTPLPAPSVDTGMGLERIAAVMQGVHSNYEIDIFQNLVKTAAALAGTTDLSNSSLRVIADHIRSCAFLVADGVLPSNEGRGYVLRRIVRRAIRHGYRLGIQDTFFYKLVAPLAAEMGAAYPELVKAQEQVERVLKKEEERFAETLGQGMKILENCVAKLDGHVIPGDVVFLLYDTYGFPVDLTADFAREHNLSVDHAGFEVEMSAQRDRA